Protein AF-A0A7V0QHA2-F1 (afdb_monomer_lite)

pLDDT: mean 90.46, std 12.38, range [25.86, 98.88]

Foldseek 3Di:
DEAFAPPVVLAAAEAAEAEAEEQEPPDQDEDDLPPQPFDEGYERELGYANYEYYQYEFEAGSAESYEQEHADPSRPARAHYEYENYEYYRQRYLHYFHYEFWYAEPRYEHYEYELYETDRHQFEHEDFYAHYEHAQYEQYAFHHRPNDLAFGREPYEYAQAPPTHAAHYEYAQAEQENTCAANYEYDYYDAANAHYEYFLAEQEQHVCNGSNPRRQANYEYEQDLSYAHYEAYLYEFEHPPDQFRYHHNNDTHHLVVVCVDADRNYHRHQYHYDPQCADPVREGDPPGPQAQRTAPDPPCPDDCSQAASVGDGPPLPNHNGRHRDHPQVQPHPCPAPFEAEPPPGPHPAPQVCQVPDQAEFSHEYEYEYPDALEEDEHAEAAEHDLRNAYDPSHGYEYEYDPNYAYEYENWDFDPDDWDDPPPQKTKDWDQAAFQFKDWQLHTFAEDPDLPDDARYWYDDGTMIMHHHVDDHSVVTGIITQHAPPPPGRSENEHANHARYEYYNYEYESTCEHYEYEYQEEYYNYHYEAYEYALHLEDYEYEHEHYEYEHAEAYQYEYEQYQAAAYDYYAQAYAYENYEAYNYEHEAHQGNDLQHGVVRRGVDLDQRENYEGELYAQYYQEQYEEYHALDPDPSQHEYYEYELHHPPAEESEAHEQYLYEAYQACAEPEEYDDYQRHEYYHEAEQYEQEAHNANPDHFNYEYYNHEYDHYEYFQAEGEQYLENYHAEDNYADYEYWLAEYYQHEAAPYEYQAQAPHNYAHELYEYENYDQFRYYHNHDTHGPVRVCVVHVHHPLYDYDDQCADPVGAGDDPGPQALSTADDPPPPDFCAASVGRHADHRAGRHRHHPPPPPDPPDDPPPPSPD

Sequence (863 aa):
MIVREDTSTNEPSSYISIINNVIASGFDGSYEHTSIGLADGVQFVHGVNNSSIVSNHIANWGHCCVEIDATETDDPGVYDNIVRGNVFSGENVFYCRAIEIGGLDGKCYNNVITRNIMRNFTVRNQINGDHNKVTYNLIVNMTNSPCKTSGVAQGIDLEAYSPYVCHDNTIANNIIINCEEAGIRLRTGANNKENNIIANNIIYNCGTNSKDGLDGYGIVVDNASDILNNTFQNNLVYNPGITNVIYYRGTAMTVSTWNDSDSNGDTIEENIQSDPFLTSTYHLSAGSPCIDAGIKVTGVHFGDYWKDLDGNSEPWGSAPDIGCYEYNTGEIGWTPAYTVGSSGCEYTSIQAVFDNEDLEPGDIVEIRADAVGGKKTYVELITIGSDDGGSSSGYVTIKGRDGDTINIINGTIYSGSWSDLGDGRYSCTVSTEVGIVLEDRTILAEASDSTLSDGNWYSTTSTMYYKPTSGVPSDHEIIFSYEVVRSTPGMLDVNGAQYLELKNLNFKLSDGGIGDYSAGEIAHIRITNCTFYQCKRATYFKTDGGDIHDMSFVGNTINYCAKGIGCSVNSSHNSYNCMFKNNEINMLGCITETIPWSQRCQDAIDNEGIYLYRPYDVDVVNNSFFGKESTAQDNAKGVAINVAGSPPHVCNEVYVLRNKFYYLESAGIAVVDGTTDIFSGQIAYNICVGCGFNGQRASISINNTVADDVVISNNIFAGSRYGAYIRSGTDNFKFYNNIFLNNSVVYIRVYDDSIGNNVFDYNCYFGGPASPFRIADTYYTFSDWKSTTGQDSHSFESDPLLSSTYHLSHNSPCINAGTTISGFHETALDIDGQPILGTPDIGCDERKALWWNGRRWHMQRMY

Structure (mmCIF, N/CA/C/O backbone):
data_AF-A0A7V0QHA2-F1
#
_entry.id   AF-A0A7V0QHA2-F1
#
loop_
_atom_site.group_PDB
_atom_site.id
_atom_site.type_symbol
_atom_site.label_atom_id
_atom_site.label_alt_id
_atom_site.label_comp_id
_atom_site.label_asym_id
_atom_site.label_entity_id
_atom_site.label_seq_id
_atom_site.pdbx_PDB_ins_code
_atom_site.Cartn_x
_atom_site.Cartn_y
_atom_site.Cartn_z
_atom_site.occupancy
_atom_site.B_iso_or_equiv
_atom_site.auth_seq_id
_atom_site.auth_comp_id
_atom_site.auth_asym_id
_atom_site.auth_atom_id
_atom_site.pdbx_PDB_model_num
ATOM 1 N N . MET A 1 1 ? -9.698 -13.839 -21.840 1.00 80.88 1 MET A N 1
ATOM 2 C CA . MET A 1 1 ? -8.325 -13.315 -22.013 1.00 80.88 1 MET A CA 1
ATOM 3 C C . MET A 1 1 ? -7.428 -14.525 -22.107 1.00 80.88 1 MET A C 1
ATOM 5 O O . MET A 1 1 ? -7.442 -15.299 -21.172 1.00 80.88 1 MET A O 1
ATOM 9 N N . ILE A 1 2 ? -6.729 -14.726 -23.222 1.00 82.38 2 ILE A N 1
ATOM 10 C CA . ILE A 1 2 ? -5.946 -15.950 -23.448 1.00 82.38 2 ILE A CA 1
ATOM 11 C C . ILE A 1 2 ? -4.469 -15.579 -23.483 1.00 82.38 2 ILE A C 1
ATOM 13 O O . ILE A 1 2 ? -4.078 -14.736 -24.293 1.00 82.38 2 ILE A O 1
ATOM 17 N N . VAL A 1 3 ? -3.684 -16.191 -22.604 1.00 76.69 3 VAL A N 1
ATOM 18 C CA . VAL A 1 3 ? -2.225 -16.115 -22.529 1.00 76.69 3 VAL A CA 1
ATOM 19 C C . VAL A 1 3 ? -1.697 -17.511 -22.824 1.00 76.69 3 VAL A C 1
ATOM 21 O O . VAL A 1 3 ? -2.152 -18.483 -22.225 1.00 76.69 3 VAL A O 1
ATOM 24 N N . ARG A 1 4 ? -0.783 -17.609 -23.786 1.00 81.12 4 ARG A N 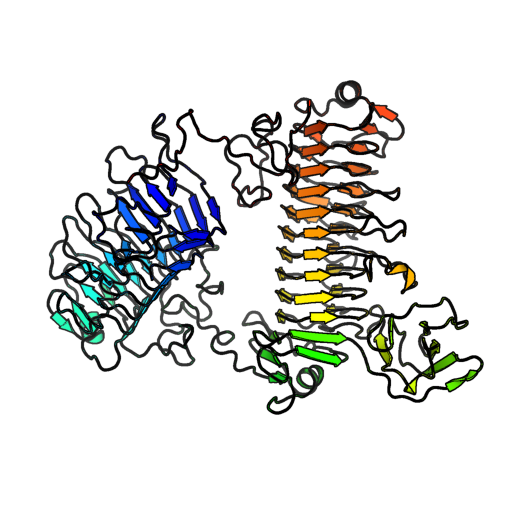1
ATOM 25 C CA . ARG A 1 4 ? -0.235 -18.882 -24.253 1.00 81.12 4 ARG A CA 1
ATOM 26 C C . ARG A 1 4 ? 1.177 -18.715 -24.801 1.00 81.12 4 ARG A C 1
ATOM 28 O O . ARG A 1 4 ? 1.645 -17.581 -24.907 1.00 81.12 4 ARG A O 1
ATOM 35 N N . GLU A 1 5 ? 1.831 -19.810 -25.147 1.00 72.75 5 GLU A N 1
ATOM 36 C CA . GLU A 1 5 ? 3.153 -19.863 -25.768 1.00 72.75 5 GLU A CA 1
ATOM 37 C C . GLU A 1 5 ? 3.270 -18.978 -27.016 1.00 72.75 5 GLU A C 1
ATOM 39 O O . GLU A 1 5 ? 2.306 -18.725 -27.757 1.00 72.75 5 GLU A O 1
ATOM 44 N N . ASP A 1 6 ? 4.494 -18.544 -27.306 1.00 69.88 6 ASP A N 1
ATOM 45 C CA . ASP A 1 6 ? 4.797 -18.017 -28.626 1.00 69.88 6 ASP A CA 1
ATOM 46 C C . ASP A 1 6 ? 4.882 -19.181 -29.619 1.00 69.88 6 ASP A C 1
ATOM 48 O O . ASP A 1 6 ? 5.915 -19.824 -29.792 1.00 69.88 6 ASP A O 1
ATOM 52 N N . THR A 1 7 ? 3.778 -19.405 -30.332 1.00 72.94 7 THR A N 1
ATOM 53 C CA . THR A 1 7 ? 3.650 -20.435 -31.381 1.00 72.94 7 THR A CA 1
ATOM 54 C C . THR A 1 7 ? 4.763 -20.419 -32.444 1.00 72.94 7 THR A C 1
ATOM 56 O O . THR A 1 7 ? 4.907 -21.388 -33.187 1.00 72.94 7 THR A O 1
ATOM 59 N N . SER A 1 8 ? 5.527 -19.326 -32.587 1.00 64.94 8 SER A N 1
ATOM 60 C CA . SER A 1 8 ? 6.631 -19.247 -33.551 1.00 64.94 8 SER A CA 1
ATOM 61 C C . SER A 1 8 ? 7.952 -19.815 -33.028 1.00 64.94 8 SER A C 1
ATOM 63 O O . SER A 1 8 ? 8.787 -20.241 -33.829 1.00 64.94 8 SER A O 1
ATOM 65 N N . THR A 1 9 ? 8.126 -19.846 -31.708 1.00 70.69 9 THR A N 1
ATOM 66 C CA . THR A 1 9 ? 9.356 -20.273 -31.027 1.00 70.69 9 THR A CA 1
ATOM 67 C C . THR A 1 9 ? 9.150 -21.494 -30.131 1.00 70.69 9 THR A C 1
ATOM 69 O O . THR A 1 9 ? 10.126 -22.165 -29.812 1.00 70.69 9 THR A O 1
ATOM 72 N N . ASN A 1 10 ? 7.897 -21.830 -29.807 1.00 79.62 10 ASN A N 1
ATOM 73 C CA . ASN A 1 10 ? 7.517 -22.823 -28.800 1.00 79.62 10 ASN A CA 1
ATOM 74 C C . ASN A 1 10 ? 8.073 -22.506 -27.400 1.00 79.62 10 ASN A C 1
ATOM 76 O O . ASN A 1 10 ? 8.306 -23.412 -26.603 1.00 79.62 10 ASN A O 1
ATOM 80 N N . GLU A 1 11 ? 8.316 -21.225 -27.119 1.00 82.88 11 GLU A N 1
ATOM 81 C CA . GLU A 1 11 ? 8.765 -20.748 -25.813 1.00 82.88 11 GLU A CA 1
ATOM 82 C C . GLU A 1 11 ? 7.555 -20.317 -24.966 1.00 82.88 11 GLU A C 1
ATOM 84 O O . GLU A 1 11 ? 6.600 -19.733 -25.503 1.00 82.88 11 GLU A O 1
ATOM 89 N N . PRO A 1 12 ? 7.563 -20.586 -23.647 1.00 83.31 12 PRO A N 1
ATOM 90 C CA . PRO A 1 12 ? 6.486 -20.169 -22.763 1.00 83.31 12 PRO A CA 1
ATOM 91 C C . PRO A 1 12 ? 6.422 -18.639 -22.652 1.00 83.31 12 PRO A C 1
ATOM 93 O O . PRO A 1 12 ? 7.441 -17.949 -22.625 1.00 83.31 12 PRO A O 1
ATOM 96 N N . SER A 1 13 ? 5.209 -18.102 -22.535 1.00 85.38 13 SER A N 1
ATOM 97 C CA . SER A 1 13 ? 4.986 -16.715 -22.129 1.00 85.38 13 SER A CA 1
ATOM 98 C C . SER A 1 13 ? 5.299 -16.566 -20.642 1.00 85.38 13 SER A C 1
ATOM 100 O O . SER A 1 13 ? 4.613 -17.133 -19.794 1.00 85.38 13 SER A O 1
ATOM 102 N N . SER A 1 14 ? 6.334 -15.797 -20.321 1.00 85.88 14 SER A N 1
ATOM 103 C CA . SER A 1 14 ? 6.819 -15.633 -18.950 1.00 85.88 14 SER A CA 1
ATOM 104 C C . SER A 1 14 ? 6.487 -14.264 -18.364 1.00 85.88 14 SER A C 1
ATOM 106 O O . SER A 1 14 ? 6.403 -13.281 -19.101 1.00 85.88 14 SER A O 1
ATOM 108 N N . TYR A 1 15 ? 6.384 -14.185 -17.034 1.00 77.38 15 TYR A N 1
ATOM 109 C CA . TYR A 1 15 ? 6.318 -12.916 -16.294 1.00 77.38 15 TYR A CA 1
ATOM 110 C C . TYR A 1 15 ? 5.135 -12.022 -16.695 1.00 77.38 15 TYR A C 1
ATOM 112 O O . TYR A 1 15 ? 5.239 -10.799 -16.741 1.00 77.38 15 TYR A O 1
ATOM 120 N N . ILE A 1 16 ? 3.985 -12.624 -16.996 1.00 83.62 16 ILE A N 1
ATOM 121 C CA . ILE A 1 16 ? 2.751 -11.893 -17.280 1.00 83.62 16 ILE A CA 1
ATOM 122 C C . ILE A 1 16 ? 2.062 -11.554 -15.963 1.00 83.62 16 ILE A C 1
ATOM 124 O O . ILE A 1 16 ? 1.775 -12.447 -15.180 1.00 83.62 16 ILE A O 1
ATOM 128 N N . SER A 1 17 ? 1.728 -10.285 -15.734 1.00 72.88 17 SER A N 1
ATOM 129 C CA . SER A 1 17 ? 1.009 -9.857 -14.527 1.00 72.88 17 SER A CA 1
ATOM 130 C C . SER A 1 17 ? -0.341 -9.231 -14.866 1.00 72.88 17 SER A C 1
ATOM 132 O O . SER A 1 17 ? -0.425 -8.274 -15.640 1.00 72.88 17 SER A O 1
ATOM 134 N N . ILE A 1 18 ? -1.404 -9.763 -14.265 1.00 83.12 18 ILE A N 1
ATOM 135 C CA . ILE A 1 18 ? -2.775 -9.247 -14.338 1.00 83.12 18 ILE A CA 1
ATOM 136 C C . ILE A 1 18 ? -3.151 -8.798 -12.927 1.00 83.12 18 ILE A C 1
ATOM 138 O O . ILE A 1 18 ? -3.427 -9.641 -12.075 1.00 83.12 18 ILE A O 1
ATOM 142 N N . ILE A 1 19 ? -3.111 -7.489 -12.655 1.00 73.44 19 ILE A N 1
ATOM 143 C CA . ILE A 1 19 ? -3.212 -6.948 -11.288 1.00 73.44 19 ILE A CA 1
ATOM 144 C C . ILE A 1 19 ? -4.292 -5.866 -11.173 1.00 73.44 19 ILE A C 1
ATOM 146 O O . ILE A 1 19 ? -4.338 -4.973 -12.015 1.00 73.44 19 ILE A O 1
ATOM 150 N N . ASN A 1 20 ? -5.119 -5.912 -10.120 1.00 69.12 20 ASN A N 1
ATOM 151 C CA . ASN A 1 20 ? -6.092 -4.862 -9.762 1.00 69.12 20 ASN A CA 1
ATOM 152 C C . ASN A 1 20 ? -7.134 -4.534 -10.851 1.00 69.12 20 ASN A C 1
ATOM 154 O O . ASN A 1 20 ? -7.526 -3.380 -11.029 1.00 69.12 20 ASN A O 1
ATOM 158 N N . ASN A 1 21 ? -7.604 -5.545 -11.585 1.00 81.31 21 ASN A N 1
ATOM 159 C CA . ASN A 1 21 ? -8.600 -5.378 -12.645 1.00 81.31 21 ASN A CA 1
ATOM 160 C C . ASN A 1 21 ? -9.995 -5.843 -12.222 1.00 81.31 21 ASN A C 1
ATOM 162 O O . ASN A 1 21 ? -10.154 -6.697 -11.353 1.00 81.31 21 ASN A O 1
ATOM 166 N N . VAL A 1 22 ? -11.006 -5.360 -12.947 1.00 85.44 22 VAL A N 1
ATOM 167 C CA . VAL A 1 22 ? -12.334 -5.982 -13.003 1.00 85.44 22 VAL A CA 1
ATOM 168 C C . VAL A 1 22 ? -12.471 -6.698 -14.348 1.00 85.44 22 VAL A C 1
ATOM 170 O O . VAL A 1 22 ? -12.488 -6.058 -15.398 1.00 85.44 22 VAL A O 1
ATOM 173 N N . ILE A 1 23 ? -12.563 -8.027 -14.323 1.00 89.31 23 ILE A N 1
ATOM 174 C CA . ILE A 1 23 ? -12.644 -8.899 -15.503 1.00 89.31 23 ILE A CA 1
ATOM 175 C C . ILE A 1 23 ? -13.979 -9.643 -15.465 1.00 89.31 23 ILE A C 1
ATOM 177 O O . ILE A 1 23 ? -14.085 -10.794 -15.036 1.00 89.31 23 ILE A O 1
ATOM 181 N N . ALA A 1 24 ? -15.026 -8.966 -15.919 1.00 89.56 24 ALA A N 1
ATOM 182 C CA . ALA A 1 24 ? -16.364 -9.529 -15.997 1.00 89.56 24 ALA A CA 1
ATOM 183 C C . ALA A 1 24 ? -16.741 -9.823 -17.449 1.00 89.56 24 ALA A C 1
ATOM 185 O O . ALA A 1 24 ? -16.463 -9.028 -18.348 1.00 89.56 24 ALA A O 1
ATOM 186 N N . SER A 1 25 ? -17.438 -10.933 -17.669 1.00 87.12 25 SER A N 1
ATOM 187 C CA . SER A 1 25 ? -17.978 -11.272 -18.989 1.00 87.12 25 SER A CA 1
ATOM 188 C C . SER A 1 25 ? -19.095 -10.309 -19.443 1.00 87.12 25 SER A C 1
ATOM 190 O O . SER A 1 25 ? -19.388 -10.195 -20.632 1.00 87.12 25 SER A O 1
ATOM 192 N N . GLY A 1 26 ? -19.731 -9.617 -18.484 1.00 82.81 26 GLY A N 1
ATOM 193 C CA . GLY A 1 26 ? -20.906 -8.769 -18.693 1.00 82.81 26 GLY A CA 1
ATOM 194 C C . GLY A 1 26 ? -22.216 -9.542 -18.884 1.00 82.81 26 GLY A C 1
ATOM 195 O O . GLY A 1 26 ? -23.245 -8.918 -19.142 1.00 82.81 26 GLY A O 1
ATOM 196 N N . PHE A 1 27 ? -22.197 -10.873 -18.769 1.00 78.44 27 PHE A N 1
ATOM 197 C CA . PHE A 1 27 ? -23.389 -11.703 -18.905 1.00 78.44 27 PHE A CA 1
ATOM 198 C C . PHE A 1 27 ? -24.145 -11.853 -17.588 1.00 78.44 27 PHE A C 1
ATOM 200 O O . PHE A 1 27 ? -23.564 -12.038 -16.519 1.00 78.44 27 PHE A O 1
ATOM 207 N N . ASP A 1 28 ? -25.466 -11.811 -17.722 1.00 76.31 28 ASP A N 1
ATOM 208 C CA . ASP A 1 28 ? -26.441 -12.121 -16.687 1.00 76.31 28 ASP A CA 1
ATOM 209 C C . ASP A 1 28 ? -27.512 -12.993 -17.349 1.00 76.31 28 ASP A C 1
ATOM 211 O O . ASP A 1 28 ? -28.311 -12.507 -18.159 1.00 76.31 28 ASP A O 1
ATOM 215 N N . GLY A 1 29 ? -27.432 -14.315 -17.165 1.00 67.62 29 GLY A N 1
ATOM 216 C CA . GLY A 1 29 ? -28.306 -15.210 -17.911 1.00 67.62 29 GLY A CA 1
ATOM 217 C C . GLY A 1 29 ? -28.114 -16.706 -17.699 1.00 67.62 29 GLY A C 1
ATOM 218 O O . GLY A 1 29 ? -27.062 -17.213 -17.318 1.00 67.62 29 GLY A O 1
ATOM 219 N N . SER A 1 30 ? -29.187 -17.421 -18.028 1.00 64.50 30 SER A N 1
ATOM 220 C CA . SER A 1 30 ? -29.296 -18.874 -17.962 1.00 64.50 30 SER A CA 1
ATOM 221 C C . SER A 1 30 ? -28.885 -19.521 -19.281 1.00 64.50 30 SER A C 1
ATOM 223 O O . SER A 1 30 ? -29.545 -19.318 -20.299 1.00 64.50 30 SER A O 1
ATOM 225 N N . TYR A 1 31 ? -27.815 -20.313 -19.292 1.00 70.94 31 TYR A N 1
ATOM 226 C CA . TYR A 1 31 ? -27.441 -21.090 -20.476 1.00 70.94 31 TYR A CA 1
ATOM 227 C C . TYR A 1 31 ? -26.605 -22.321 -20.127 1.00 70.94 31 TYR A C 1
ATOM 229 O O . TYR A 1 31 ? -25.938 -22.386 -19.097 1.00 70.94 31 TYR A O 1
ATOM 237 N N . GLU A 1 32 ? -26.650 -23.300 -21.029 1.00 63.66 32 GLU A N 1
ATOM 238 C CA . GLU A 1 32 ? -25.775 -24.468 -21.014 1.00 63.66 32 GLU A CA 1
ATOM 239 C C . GLU A 1 32 ? -24.424 -24.128 -21.658 1.00 63.66 32 GLU A C 1
ATOM 241 O O . GLU A 1 32 ? -24.397 -23.549 -22.747 1.00 63.66 32 GLU A O 1
ATOM 246 N N . HIS A 1 33 ? -23.330 -24.550 -21.010 1.00 59.06 33 HIS A N 1
ATOM 247 C CA . HIS A 1 33 ? -21.917 -24.425 -21.416 1.00 59.06 33 HIS A CA 1
ATOM 248 C C . HIS A 1 33 ? -21.666 -24.399 -22.936 1.00 59.06 33 HIS A C 1
ATOM 250 O O . HIS A 1 33 ? -20.949 -23.552 -23.452 1.00 59.06 33 HIS A O 1
ATOM 256 N N . THR A 1 34 ? -22.284 -25.314 -23.684 1.00 56.34 34 THR A N 1
ATOM 257 C CA . THR A 1 34 ? -21.982 -25.528 -25.107 1.00 56.34 34 THR A CA 1
ATOM 258 C C . THR A 1 34 ? -22.821 -24.688 -26.070 1.00 56.34 34 THR A C 1
ATOM 260 O O . THR A 1 34 ? -22.626 -24.783 -27.278 1.00 56.34 34 THR A O 1
ATOM 263 N N . SER A 1 35 ? -23.805 -23.929 -25.583 1.00 58.31 35 SER A N 1
ATOM 264 C CA . SER A 1 35 ? -24.880 -23.405 -26.440 1.00 58.31 35 SER A CA 1
ATOM 265 C C . SER A 1 35 ? -24.690 -21.969 -26.934 1.00 58.31 35 SER A C 1
ATOM 267 O O . SER A 1 35 ? -25.368 -21.588 -27.886 1.00 58.31 35 SER A O 1
ATOM 269 N N . ILE A 1 36 ? -23.767 -21.192 -26.349 1.00 60.78 36 ILE A N 1
ATOM 270 C CA . ILE A 1 36 ? -23.581 -19.770 -26.702 1.00 60.78 36 ILE A CA 1
ATOM 271 C C . ILE A 1 36 ? -22.119 -19.318 -26.867 1.00 60.78 36 ILE A C 1
ATOM 273 O O . ILE A 1 36 ? -21.844 -18.122 -26.852 1.00 60.78 36 ILE A O 1
ATOM 277 N N . GLY A 1 37 ? -21.179 -20.259 -27.015 1.00 62.00 37 GLY A N 1
ATOM 278 C CA . GLY A 1 37 ? -19.792 -19.944 -27.392 1.00 62.00 37 GLY A CA 1
ATOM 279 C C . GLY A 1 37 ? -19.023 -19.067 -26.396 1.00 62.00 37 GLY A C 1
ATOM 280 O O . GLY A 1 37 ? -18.063 -18.403 -26.787 1.00 62.00 37 GLY A O 1
ATOM 281 N N . LEU A 1 38 ? -19.438 -19.024 -25.127 1.00 68.62 38 LEU A N 1
ATOM 282 C CA . LEU A 1 38 ? -18.743 -18.242 -24.111 1.00 68.62 38 LEU A CA 1
ATOM 283 C C . LEU A 1 38 ? -17.519 -18.997 -23.610 1.00 68.62 38 LEU A C 1
ATOM 285 O O . LEU A 1 38 ? -17.640 -20.069 -23.029 1.00 68.62 38 LEU A O 1
ATOM 289 N N . ALA A 1 39 ? -16.359 -18.405 -23.874 1.00 80.25 39 ALA A N 1
ATOM 290 C CA . ALA A 1 39 ? -15.063 -18.876 -23.412 1.00 80.25 39 ALA A CA 1
ATOM 291 C C . ALA A 1 39 ? -14.849 -18.589 -21.914 1.00 80.25 39 ALA A C 1
ATOM 293 O O . ALA A 1 39 ? -15.682 -17.956 -21.251 1.00 80.25 39 ALA A O 1
ATOM 294 N N . ASP A 1 40 ? -13.700 -19.020 -21.409 1.00 90.69 40 ASP A N 1
ATOM 295 C CA . ASP A 1 40 ? -13.219 -18.743 -20.060 1.00 90.69 40 ASP A CA 1
ATOM 296 C C . ASP A 1 40 ? -12.726 -17.299 -19.882 1.00 90.69 40 ASP A C 1
ATOM 298 O O . ASP A 1 40 ? -12.454 -16.559 -20.841 1.00 90.69 40 ASP A O 1
ATOM 302 N N . GLY A 1 41 ? -12.612 -16.885 -18.620 1.00 93.88 41 GLY A N 1
ATOM 303 C CA . GLY A 1 41 ? -12.229 -15.531 -18.240 1.00 93.88 41 GLY A CA 1
ATOM 304 C C . GLY A 1 41 ? -10.778 -15.201 -18.526 1.00 93.88 41 GLY A C 1
ATOM 305 O O . GLY A 1 41 ? -10.499 -14.407 -19.424 1.00 93.88 41 GLY A O 1
ATOM 306 N N . VAL A 1 42 ? -9.845 -15.772 -17.778 1.00 96.06 42 VAL A N 1
ATOM 307 C CA . VAL A 1 42 ? -8.403 -15.669 -18.010 1.00 96.06 42 VAL A CA 1
ATOM 308 C C . VAL A 1 42 ? -7.863 -17.079 -18.207 1.00 96.06 42 VAL A C 1
ATOM 310 O O . VAL A 1 42 ? -8.082 -17.933 -17.368 1.00 96.06 42 VAL A O 1
ATOM 313 N N . GLN A 1 43 ? -7.171 -17.326 -19.306 1.00 96.44 43 GLN A N 1
ATOM 314 C CA . GLN A 1 43 ? -6.621 -18.630 -19.651 1.00 96.44 43 GLN A CA 1
ATOM 315 C C . GLN A 1 43 ? -5.101 -18.514 -19.694 1.00 96.44 43 GLN A C 1
ATOM 317 O O . GLN A 1 43 ? -4.583 -17.697 -20.458 1.00 96.44 43 GLN A O 1
ATOM 322 N N . PHE A 1 44 ? -4.403 -19.293 -18.877 1.00 96.69 44 PHE A N 1
ATOM 323 C CA . PHE A 1 44 ? -2.978 -19.585 -18.995 1.00 96.69 44 PHE A CA 1
ATOM 324 C C . PHE A 1 44 ? -2.870 -20.982 -19.592 1.00 96.69 44 PHE A C 1
ATOM 326 O O . PHE A 1 44 ? -3.060 -21.965 -18.886 1.00 96.69 44 PHE A O 1
ATOM 333 N N . VAL A 1 45 ? -2.643 -21.075 -20.900 1.00 95.56 45 VAL A N 1
ATOM 334 C CA . VAL A 1 45 ? -2.723 -22.355 -21.616 1.00 95.56 45 VAL A CA 1
ATOM 335 C C . VAL A 1 45 ? -1.465 -22.640 -22.417 1.00 95.56 45 VAL A C 1
ATOM 337 O O . VAL A 1 45 ? -0.830 -21.694 -22.878 1.00 95.56 45 VAL A O 1
ATOM 340 N N . HIS A 1 46 ? -1.127 -23.920 -22.593 1.00 91.81 46 HIS A N 1
ATOM 341 C CA . HIS A 1 46 ? -0.031 -24.476 -23.406 1.00 91.81 46 HIS A CA 1
ATOM 342 C C . HIS A 1 46 ? 1.403 -24.087 -22.981 1.00 91.81 46 HIS A C 1
ATOM 344 O O . HIS A 1 46 ? 2.294 -24.932 -22.920 1.00 91.81 46 HIS A O 1
ATOM 350 N N . GLY A 1 47 ? 1.657 -22.823 -22.645 1.00 92.38 47 GLY A N 1
ATOM 351 C CA . GLY A 1 47 ? 2.989 -22.308 -22.348 1.00 92.38 47 GLY A CA 1
ATOM 352 C C . GLY A 1 47 ? 2.982 -21.000 -21.594 1.00 92.38 47 GLY A C 1
ATOM 353 O O . GLY A 1 47 ? 3.156 -19.951 -22.210 1.00 92.38 47 GLY A O 1
ATOM 354 N N . VAL A 1 48 ? 2.805 -21.040 -20.276 1.00 94.56 48 VAL A N 1
ATOM 355 C CA . VAL A 1 48 ? 2.839 -19.838 -19.431 1.00 94.56 48 VAL A CA 1
ATOM 356 C C . VAL A 1 48 ? 3.586 -20.133 -18.143 1.00 94.56 48 VAL A C 1
ATOM 358 O O . VAL A 1 48 ? 3.226 -21.064 -17.430 1.00 94.56 48 VAL A O 1
ATOM 361 N N . ASN A 1 49 ? 4.606 -19.349 -17.808 1.00 93.88 49 ASN A N 1
ATOM 362 C CA . ASN A 1 49 ? 5.316 -19.551 -16.549 1.00 93.88 49 ASN A CA 1
ATOM 363 C C . ASN A 1 49 ? 5.644 -18.257 -15.810 1.00 93.88 49 ASN A C 1
ATOM 365 O O . ASN A 1 49 ? 5.557 -17.166 -16.378 1.00 93.88 49 ASN A O 1
ATOM 369 N N . ASN A 1 50 ? 6.012 -18.368 -14.531 1.00 84.81 50 ASN A N 1
ATOM 370 C CA . ASN A 1 50 ? 6.438 -17.234 -13.700 1.00 84.81 50 ASN A CA 1
ATOM 371 C C . ASN A 1 50 ? 5.477 -16.028 -13.762 1.00 84.81 50 ASN A C 1
ATOM 373 O O . ASN A 1 50 ? 5.904 -14.878 -13.667 1.00 84.81 50 ASN A O 1
ATOM 377 N N . SER A 1 51 ? 4.190 -16.276 -14.006 1.00 88.19 51 SER A N 1
ATOM 378 C CA . SER A 1 51 ? 3.178 -15.253 -14.267 1.00 88.19 51 SER A CA 1
ATOM 379 C C . SER A 1 51 ? 2.205 -15.150 -13.098 1.00 88.19 51 SER A C 1
ATOM 381 O O . SER A 1 51 ? 2.102 -16.055 -12.271 1.00 88.19 51 SER A O 1
ATOM 383 N N . SER A 1 52 ? 1.484 -14.036 -12.992 1.00 87.56 52 SER A N 1
ATOM 384 C CA . SER A 1 52 ? 0.626 -13.748 -11.852 1.00 87.56 52 SER A CA 1
ATOM 385 C C . SER A 1 52 ? -0.735 -13.144 -12.212 1.00 87.56 52 SER A C 1
ATOM 387 O O . SER A 1 52 ? -0.870 -12.322 -13.119 1.00 87.56 52 SER A O 1
ATOM 389 N N . ILE A 1 53 ? -1.758 -13.539 -11.455 1.00 93.06 53 ILE A N 1
ATOM 390 C CA . ILE A 1 53 ? -3.108 -12.966 -11.449 1.00 93.06 53 ILE A CA 1
ATOM 391 C C . ILE A 1 53 ? -3.382 -12.521 -10.011 1.00 93.06 53 ILE A C 1
ATOM 393 O O . ILE A 1 53 ? -3.618 -13.360 -9.139 1.00 93.06 53 ILE A O 1
ATOM 397 N N . VAL A 1 54 ? -3.293 -11.217 -9.736 1.00 84.81 54 VAL A N 1
ATOM 398 C CA . VAL A 1 54 ? -3.259 -10.676 -8.368 1.00 84.81 54 VAL A CA 1
ATOM 399 C C . VAL A 1 54 ? -4.334 -9.620 -8.116 1.00 84.81 54 VAL A C 1
ATOM 401 O O . VAL A 1 54 ? -4.431 -8.641 -8.846 1.00 84.81 54 VAL A O 1
ATOM 404 N N . SER A 1 55 ? -5.106 -9.764 -7.039 1.00 80.12 55 SER A N 1
ATOM 405 C CA . SER A 1 55 ? -6.016 -8.706 -6.561 1.00 80.12 55 SER A CA 1
ATOM 406 C C . SER A 1 55 ? -7.051 -8.223 -7.589 1.00 80.12 55 SER A C 1
ATOM 408 O O . SER A 1 55 ? -7.418 -7.052 -7.622 1.00 80.12 55 SER A O 1
ATOM 410 N N . ASN A 1 56 ? -7.544 -9.119 -8.445 1.00 84.44 56 ASN A N 1
ATOM 411 C CA . ASN A 1 56 ? -8.592 -8.819 -9.422 1.00 84.44 56 ASN A CA 1
ATOM 412 C C . ASN A 1 56 ? -9.982 -9.214 -8.907 1.00 84.44 56 ASN A C 1
ATOM 414 O O . ASN A 1 56 ? -10.123 -10.099 -8.064 1.00 84.44 56 ASN A O 1
ATOM 418 N N . HIS A 1 57 ? -11.025 -8.631 -9.500 1.00 88.81 57 HIS A N 1
ATOM 419 C CA . HIS A 1 57 ? -12.396 -9.141 -9.437 1.00 88.81 57 HIS A CA 1
ATOM 420 C C . HIS A 1 57 ? -12.757 -9.797 -10.774 1.00 88.81 57 HIS A C 1
ATOM 422 O O . HIS A 1 57 ? -12.888 -9.104 -11.781 1.00 88.81 57 HIS A O 1
ATOM 428 N N . ILE A 1 58 ? -12.917 -11.123 -10.804 1.00 95.88 58 ILE A N 1
ATOM 429 C CA . ILE A 1 58 ? -13.179 -11.894 -12.033 1.00 95.88 58 ILE A CA 1
ATOM 430 C C . ILE A 1 58 ? -14.537 -12.593 -11.925 1.00 95.88 58 ILE A C 1
ATOM 432 O O . ILE A 1 58 ? -14.767 -13.369 -10.996 1.00 95.88 58 ILE A O 1
ATOM 436 N N . ALA A 1 59 ? -15.458 -12.311 -12.853 1.00 94.06 59 ALA A N 1
ATOM 437 C CA . ALA A 1 59 ? -16.861 -12.672 -12.658 1.00 94.06 59 ALA A CA 1
ATOM 438 C C . ALA A 1 59 ? -17.616 -13.163 -13.900 1.00 94.06 59 ALA A C 1
ATOM 440 O O . ALA A 1 59 ? -17.470 -12.624 -15.001 1.00 94.06 59 ALA A O 1
ATOM 441 N N . ASN A 1 60 ? -18.535 -14.103 -13.650 1.00 90.56 60 ASN A N 1
ATOM 442 C CA . ASN A 1 60 ? -19.630 -14.514 -14.533 1.00 90.56 60 ASN A CA 1
ATOM 443 C C . ASN A 1 60 ? -19.190 -15.068 -15.901 1.00 90.56 60 ASN A C 1
ATOM 445 O O . ASN A 1 60 ? -19.826 -14.787 -16.914 1.00 90.56 60 ASN A O 1
ATOM 449 N N . TRP A 1 61 ? -18.116 -15.850 -15.968 1.00 91.19 61 TRP A N 1
ATOM 450 C CA . TRP A 1 61 ? -17.661 -16.469 -17.222 1.00 91.19 61 TRP A CA 1
ATOM 451 C C . TRP A 1 61 ? -18.398 -17.778 -17.536 1.00 91.19 61 TRP A C 1
ATOM 453 O O . TRP A 1 61 ? -18.954 -18.406 -16.644 1.00 91.19 61 TRP A O 1
ATOM 463 N N . GLY A 1 62 ? -18.466 -18.170 -18.812 1.00 86.31 62 GLY A N 1
ATOM 464 C CA . GLY A 1 62 ? -19.359 -19.248 -19.267 1.00 86.31 62 GLY A CA 1
ATOM 465 C C . GLY A 1 62 ? -18.917 -20.672 -18.935 1.00 86.31 62 GLY A C 1
ATOM 466 O O . GLY A 1 62 ? -19.703 -21.603 -19.118 1.00 86.31 62 GLY A O 1
ATOM 467 N N . HIS A 1 63 ? -17.680 -20.835 -18.473 1.00 91.12 63 HIS A N 1
ATOM 468 C CA . HIS A 1 63 ? -17.113 -22.118 -18.085 1.00 91.12 63 HIS A CA 1
ATOM 469 C C . HIS A 1 63 ? -16.245 -21.973 -16.829 1.00 91.12 63 HIS A C 1
ATOM 471 O O . HIS A 1 63 ? -16.634 -22.461 -15.764 1.00 91.12 63 HIS A O 1
ATOM 477 N N . CYS A 1 64 ? -15.155 -21.213 -16.915 1.00 95.00 64 CYS A N 1
ATOM 478 C CA . CYS A 1 64 ? -14.240 -20.929 -15.818 1.00 95.00 64 CYS A CA 1
ATOM 479 C C . CYS A 1 64 ? -13.833 -19.447 -15.776 1.00 95.00 64 CYS A C 1
ATOM 481 O O . CYS A 1 64 ? -13.709 -18.784 -16.808 1.00 95.00 64 CYS A O 1
ATOM 483 N N . CYS A 1 65 ? -13.625 -18.890 -14.579 1.00 97.00 65 CYS A N 1
ATOM 484 C CA . CYS A 1 65 ? -13.041 -17.556 -14.437 1.00 97.00 65 CYS A CA 1
ATOM 485 C C . CYS A 1 65 ? -11.542 -17.554 -14.756 1.00 97.00 65 CYS A C 1
ATOM 487 O O . CYS A 1 65 ? -11.094 -16.644 -15.452 1.00 97.00 65 CYS A O 1
ATOM 489 N N . VAL A 1 66 ? -10.780 -18.530 -14.257 1.00 98.00 66 VAL A N 1
ATOM 490 C CA . VAL A 1 66 ? -9.346 -18.688 -14.527 1.00 98.00 66 VAL A CA 1
ATOM 491 C C . VAL A 1 66 ? -9.022 -20.149 -14.851 1.00 98.00 66 VAL A C 1
ATOM 493 O O . VAL A 1 66 ? -9.171 -21.029 -14.009 1.00 98.00 66 VAL A O 1
ATOM 496 N N . GLU A 1 67 ? -8.544 -20.395 -16.062 1.00 97.69 67 GLU A N 1
ATOM 497 C CA . GLU A 1 67 ? -8.110 -21.707 -16.543 1.00 97.69 67 GLU A CA 1
ATOM 498 C C . GLU A 1 67 ? -6.583 -21.746 -16.650 1.00 97.69 67 GLU A C 1
ATOM 500 O O . GLU A 1 67 ? -5.966 -20.801 -17.145 1.00 97.69 67 GLU A O 1
ATOM 505 N N . ILE A 1 68 ? -5.984 -22.834 -16.177 1.00 97.69 68 ILE A N 1
ATOM 506 C CA . ILE A 1 68 ? -4.551 -23.119 -16.221 1.00 97.69 68 ILE A CA 1
ATOM 507 C C . ILE A 1 68 ? -4.405 -24.507 -16.855 1.00 97.69 68 ILE A C 1
ATOM 509 O O . ILE A 1 68 ? -4.658 -25.499 -16.178 1.00 97.69 68 ILE A O 1
ATOM 513 N N . ASP A 1 69 ? -4.068 -24.595 -18.144 1.00 96.38 69 ASP A N 1
ATOM 514 C CA . ASP A 1 69 ? -4.141 -25.873 -18.875 1.00 96.38 69 ASP A CA 1
ATOM 515 C C . ASP A 1 69 ? -2.943 -26.162 -19.800 1.00 96.38 69 ASP A C 1
ATOM 517 O O . ASP A 1 69 ? -2.489 -25.293 -20.537 1.00 96.38 69 ASP A O 1
ATOM 521 N N . ALA A 1 70 ? -2.439 -27.397 -19.813 1.00 96.38 70 ALA A N 1
ATOM 522 C CA . ALA A 1 70 ? -1.376 -27.851 -20.721 1.00 96.38 70 ALA A CA 1
ATOM 523 C C . ALA A 1 70 ? -1.648 -29.283 -21.227 1.00 96.38 70 ALA A C 1
ATOM 525 O O . ALA A 1 70 ? -1.207 -30.277 -20.636 1.00 96.38 70 ALA A O 1
ATOM 526 N N . THR A 1 71 ? -2.427 -29.392 -22.304 1.00 93.06 71 THR A N 1
ATOM 527 C CA . THR A 1 71 ? -3.005 -30.647 -22.820 1.00 93.06 71 THR A CA 1
ATOM 528 C C . THR A 1 71 ? -2.139 -31.393 -23.827 1.00 93.06 71 THR A C 1
ATOM 530 O O . THR A 1 71 ? -2.356 -32.594 -24.023 1.00 93.06 71 THR A O 1
ATOM 533 N N . GLU A 1 72 ? -1.204 -30.724 -24.499 1.00 93.00 72 GLU A N 1
ATOM 534 C CA . GLU A 1 72 ? -0.471 -31.295 -25.630 1.00 93.00 72 GLU A CA 1
ATOM 535 C C . GLU A 1 72 ? 0.921 -31.786 -25.210 1.00 93.00 72 GLU A C 1
ATOM 537 O O . GLU A 1 72 ? 1.578 -31.246 -24.322 1.00 93.00 72 GLU A O 1
ATOM 542 N N . THR A 1 73 ? 1.410 -32.862 -25.833 1.00 92.44 73 THR A N 1
ATOM 543 C CA . THR A 1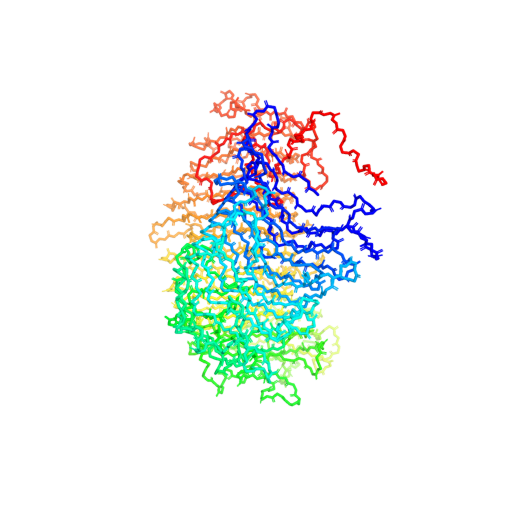 73 ? 2.723 -33.438 -25.477 1.00 92.44 73 THR A CA 1
ATOM 544 C C . THR A 1 73 ? 3.891 -32.493 -25.771 1.00 92.44 73 THR A C 1
ATOM 546 O O . THR A 1 73 ? 4.948 -32.583 -25.139 1.00 92.44 73 THR A O 1
ATOM 549 N N . ASP A 1 74 ? 3.702 -31.612 -26.747 1.00 92.00 74 ASP A N 1
ATOM 550 C CA . ASP A 1 74 ? 4.634 -30.602 -27.232 1.00 92.00 74 ASP A CA 1
ATOM 551 C C . ASP A 1 74 ? 4.465 -29.227 -26.570 1.00 92.00 74 ASP A C 1
ATOM 553 O O . ASP A 1 74 ? 5.335 -28.374 -26.773 1.00 92.00 74 ASP A O 1
ATOM 557 N N . ASP A 1 75 ? 3.456 -29.054 -25.705 1.00 91.69 75 ASP A N 1
ATOM 558 C CA . ASP A 1 75 ? 3.271 -27.850 -24.891 1.00 91.69 75 ASP A CA 1
ATOM 559 C C . ASP A 1 75 ? 4.542 -27.567 -24.069 1.00 91.69 75 ASP A C 1
ATOM 561 O O . ASP A 1 75 ? 5.044 -28.471 -23.385 1.00 91.69 75 ASP A O 1
ATOM 565 N N . PRO A 1 76 ? 5.099 -26.342 -24.080 1.00 92.50 76 PRO A N 1
ATOM 566 C CA . PRO A 1 76 ? 6.221 -25.995 -23.206 1.00 92.50 76 PRO A CA 1
ATOM 567 C C . PRO A 1 76 ? 5.845 -26.023 -21.714 1.00 92.50 76 PRO A C 1
ATOM 569 O O . PRO A 1 76 ? 6.735 -26.133 -20.872 1.00 92.50 76 PRO A O 1
ATOM 572 N N . GLY A 1 77 ? 4.548 -26.015 -21.395 1.00 96.19 77 GLY A N 1
ATOM 573 C CA . GLY A 1 77 ? 4.001 -26.213 -20.058 1.00 96.19 77 GLY A CA 1
ATOM 574 C C . GLY A 1 77 ? 3.525 -24.919 -19.398 1.00 96.19 77 GLY A C 1
ATOM 575 O O . GLY A 1 77 ? 3.993 -23.821 -19.697 1.00 96.19 77 GLY A O 1
ATOM 576 N N . VAL A 1 78 ? 2.586 -25.058 -18.468 1.00 97.75 78 VAL A N 1
ATOM 577 C CA . VAL A 1 78 ? 2.026 -23.986 -17.652 1.00 97.75 78 VAL A CA 1
ATOM 578 C C . VAL A 1 78 ? 2.427 -24.189 -16.190 1.00 97.75 78 VAL A C 1
ATOM 580 O O . VAL A 1 78 ? 1.840 -25.013 -15.490 1.00 97.75 78 VAL A O 1
ATOM 583 N N . TYR A 1 79 ? 3.454 -23.478 -15.722 1.00 97.81 79 TYR A N 1
ATOM 584 C CA . TYR A 1 79 ? 4.070 -23.773 -14.424 1.00 97.81 79 TYR A CA 1
ATOM 585 C C . TYR A 1 79 ? 4.624 -22.562 -13.673 1.00 97.81 79 TYR A C 1
ATOM 587 O O . TYR A 1 79 ? 4.872 -21.514 -14.256 1.00 97.81 79 TYR A O 1
ATOM 595 N N . ASP A 1 80 ? 4.835 -22.697 -12.363 1.00 93.81 80 ASP A N 1
ATOM 596 C CA . ASP A 1 80 ? 5.351 -21.625 -11.492 1.00 93.81 80 ASP A CA 1
ATOM 597 C C . ASP A 1 80 ? 4.529 -20.312 -11.577 1.00 93.81 80 ASP A C 1
ATOM 599 O O . ASP A 1 80 ? 5.064 -19.210 -11.445 1.00 93.81 80 ASP A O 1
ATOM 603 N N . ASN A 1 81 ? 3.216 -20.402 -11.828 1.00 96.31 81 ASN A N 1
ATOM 604 C CA . ASN A 1 81 ? 2.320 -19.241 -11.862 1.00 96.31 81 ASN A CA 1
ATOM 605 C C . ASN A 1 81 ? 1.608 -19.027 -10.523 1.00 96.31 81 ASN A C 1
ATOM 607 O O . ASN A 1 81 ? 1.417 -19.965 -9.753 1.00 96.31 81 ASN A O 1
ATOM 611 N N . ILE A 1 82 ? 1.162 -17.797 -10.254 1.00 94.25 82 ILE A N 1
ATOM 612 C CA . ILE A 1 82 ? 0.518 -17.422 -8.988 1.00 94.25 82 ILE A CA 1
ATOM 613 C C . ILE A 1 82 ? -0.832 -16.747 -9.234 1.00 94.25 82 ILE A C 1
ATOM 615 O O . ILE A 1 82 ? -0.909 -15.680 -9.836 1.00 94.25 82 ILE A O 1
ATOM 619 N N . VAL A 1 83 ? -1.901 -17.302 -8.676 1.00 96.81 83 VAL A N 1
ATOM 620 C CA . VAL A 1 83 ? -3.236 -16.695 -8.643 1.00 96.81 83 VAL A CA 1
ATOM 621 C C . VAL A 1 83 ? -3.555 -16.334 -7.198 1.00 96.81 83 VAL A C 1
ATOM 623 O O . VAL A 1 83 ? -3.873 -17.224 -6.408 1.00 96.81 83 VAL A O 1
ATOM 626 N N . ARG A 1 84 ? -3.448 -15.049 -6.822 1.00 95.00 84 ARG A N 1
ATOM 627 C CA . ARG A 1 84 ? -3.631 -14.642 -5.419 1.00 95.00 84 ARG A CA 1
ATOM 628 C C . ARG A 1 84 ? -4.429 -13.381 -5.133 1.00 95.00 84 ARG A C 1
ATOM 630 O O . ARG A 1 84 ? -4.388 -12.423 -5.895 1.00 95.00 84 ARG A O 1
ATOM 637 N N . GLY A 1 85 ? -5.096 -13.339 -3.982 1.00 84.94 85 GLY A N 1
ATOM 638 C CA . GLY A 1 85 ? -5.792 -12.134 -3.516 1.00 84.94 85 GLY A CA 1
ATOM 639 C C . GLY A 1 85 ? -7.007 -11.750 -4.360 1.00 84.94 85 GLY A C 1
ATOM 640 O O . GLY A 1 85 ? -7.465 -10.616 -4.265 1.00 84.94 85 GLY A O 1
ATOM 641 N N . ASN A 1 86 ? -7.491 -12.628 -5.245 1.00 96.19 86 ASN A N 1
ATOM 642 C CA . ASN A 1 86 ? -8.579 -12.306 -6.164 1.00 96.19 86 ASN A CA 1
ATOM 643 C C . ASN A 1 86 ? -9.946 -12.593 -5.536 1.00 96.19 86 ASN A C 1
ATOM 645 O O . ASN A 1 86 ? -10.104 -13.490 -4.704 1.00 96.19 86 ASN A O 1
ATOM 649 N N . VAL A 1 87 ? -10.959 -11.879 -6.022 1.00 93.38 87 VAL A N 1
ATOM 650 C CA . VAL A 1 87 ? -12.370 -12.159 -5.757 1.00 93.38 87 VAL A CA 1
ATOM 651 C C . VAL A 1 87 ? -13.000 -12.740 -7.017 1.00 93.38 87 VAL A C 1
ATOM 653 O O . VAL A 1 87 ? -13.035 -12.102 -8.069 1.00 93.38 87 VAL A O 1
ATOM 656 N N . PHE A 1 88 ? -13.539 -13.946 -6.900 1.00 97.94 88 PHE A N 1
ATOM 657 C CA . PHE A 1 88 ? -14.221 -14.672 -7.959 1.00 97.94 88 PHE A CA 1
ATOM 658 C C . PHE A 1 88 ? -15.715 -14.784 -7.648 1.00 97.94 88 PHE A C 1
ATOM 660 O O . PHE A 1 88 ? -16.092 -15.158 -6.535 1.00 97.94 88 PHE A O 1
ATOM 667 N N . SER A 1 89 ? -16.576 -14.502 -8.628 1.00 95.38 89 SER A N 1
ATOM 668 C CA . SER A 1 89 ? -18.033 -14.654 -8.467 1.00 95.38 89 SER A CA 1
ATOM 669 C C . SER A 1 89 ? -18.723 -15.222 -9.709 1.00 95.38 89 SER A C 1
ATOM 671 O O . SER A 1 89 ? -18.498 -14.724 -10.812 1.00 95.38 89 SER A O 1
ATOM 673 N N . GLY A 1 90 ? -19.597 -16.217 -9.527 1.00 93.25 90 GLY A N 1
ATOM 674 C CA . GLY A 1 90 ? -20.339 -16.892 -10.607 1.00 93.25 90 GLY A CA 1
ATOM 675 C C . GLY A 1 90 ? -21.864 -16.763 -10.534 1.00 93.25 90 GLY A C 1
ATOM 676 O O . GLY A 1 90 ? -22.570 -17.508 -11.209 1.00 93.25 90 GLY A O 1
ATOM 677 N N . GLU A 1 91 ? -22.378 -15.841 -9.717 1.00 89.56 91 GLU A N 1
ATOM 678 C CA . GLU A 1 91 ? -23.790 -15.779 -9.305 1.00 89.56 91 GLU A CA 1
ATOM 679 C C . GLU A 1 91 ? -24.808 -15.614 -10.441 1.00 89.56 91 GLU A C 1
ATOM 681 O O . GLU A 1 91 ? -25.961 -16.014 -10.284 1.00 89.56 91 GLU A O 1
ATOM 686 N N . ASN A 1 92 ? -24.389 -15.088 -11.594 1.00 86.88 92 ASN A N 1
ATOM 687 C CA . ASN A 1 92 ? -25.289 -14.828 -12.720 1.00 86.88 92 ASN A CA 1
ATOM 688 C C . ASN A 1 92 ? -25.122 -15.821 -13.882 1.00 86.88 92 ASN A C 1
ATOM 690 O O . ASN A 1 92 ? -25.635 -15.573 -14.978 1.00 86.88 92 ASN A O 1
ATOM 694 N N . VAL A 1 93 ? -24.392 -16.928 -13.675 1.00 89.25 93 VAL A N 1
ATOM 695 C CA . VAL A 1 93 ? -24.134 -17.938 -14.711 1.00 89.25 93 VAL A CA 1
ATOM 696 C C . VAL A 1 93 ? -24.407 -19.350 -14.204 1.00 89.25 93 VAL A C 1
ATOM 698 O O . VAL A 1 93 ? -23.956 -19.776 -13.145 1.00 89.25 93 VAL A O 1
ATOM 701 N N . PHE A 1 94 ? -25.143 -20.115 -15.009 1.00 91.56 94 PHE A N 1
ATOM 702 C CA . PHE A 1 94 ? -25.600 -21.458 -14.649 1.00 91.56 94 PHE A CA 1
ATOM 703 C C . PHE A 1 94 ? -24.540 -22.545 -14.767 1.00 91.56 94 PHE A C 1
ATOM 705 O O . PHE A 1 94 ? -24.754 -23.637 -14.247 1.00 91.56 94 PHE A O 1
ATOM 712 N N . TYR A 1 95 ? -23.429 -22.283 -15.448 1.00 92.31 95 TYR A N 1
ATOM 713 C CA . TYR A 1 95 ? -22.309 -23.205 -15.536 1.00 92.31 95 TYR A CA 1
ATOM 714 C C . TYR A 1 95 ? -20.996 -22.427 -15.463 1.00 92.31 95 TYR A C 1
ATOM 716 O O . TYR A 1 95 ? -20.441 -22.051 -16.482 1.00 92.31 95 TYR A O 1
ATOM 724 N N . CYS A 1 96 ? -20.532 -22.129 -14.255 1.00 94.44 96 CYS A N 1
ATOM 725 C CA . CYS A 1 96 ? -19.280 -21.412 -14.041 1.00 94.44 96 CYS A CA 1
ATOM 726 C C . CYS A 1 96 ? -18.563 -21.971 -12.814 1.00 94.44 96 CYS A C 1
ATOM 728 O O . CYS A 1 96 ? -19.220 -22.273 -11.812 1.00 94.44 96 CYS A O 1
ATOM 730 N N . ARG A 1 97 ? -17.234 -22.053 -12.882 1.00 97.00 97 ARG A N 1
ATOM 731 C CA . ARG A 1 97 ? -16.330 -22.295 -11.748 1.00 97.00 97 ARG A CA 1
ATOM 732 C C . ARG A 1 97 ? -15.312 -21.163 -11.616 1.00 97.00 97 ARG A C 1
ATOM 734 O O . ARG A 1 97 ? -15.124 -20.387 -12.554 1.00 97.00 97 ARG A O 1
ATOM 741 N N . ALA A 1 98 ? -14.641 -21.069 -10.471 1.00 98.12 98 ALA A N 1
ATOM 742 C CA . ALA A 1 98 ? -13.608 -20.055 -10.288 1.00 98.12 98 ALA A CA 1
ATOM 743 C C . ALA A 1 98 ? -12.303 -20.455 -10.985 1.00 98.12 98 ALA A C 1
ATOM 745 O O . ALA A 1 98 ? -11.739 -19.643 -11.716 1.00 98.12 98 ALA A O 1
ATOM 746 N N . ILE A 1 99 ? -11.849 -21.690 -10.749 1.00 98.12 99 ILE A N 1
ATOM 747 C CA . ILE A 1 99 ? -10.541 -22.185 -11.187 1.00 98.12 99 ILE A CA 1
ATOM 748 C C . ILE A 1 99 ? -10.655 -23.563 -11.846 1.00 98.12 99 ILE A C 1
ATOM 750 O O . ILE A 1 99 ? -11.394 -24.438 -11.382 1.00 98.12 99 ILE A O 1
ATOM 754 N N . GLU A 1 100 ? -9.860 -23.755 -12.892 1.00 97.50 100 GLU A N 1
ATOM 755 C CA . GLU A 1 100 ? -9.578 -25.042 -13.520 1.00 97.50 100 GLU A CA 1
ATOM 756 C C . GLU A 1 100 ? -8.079 -25.195 -13.743 1.00 97.50 100 GLU A C 1
ATOM 758 O O . GLU A 1 100 ? -7.436 -24.274 -14.243 1.00 97.50 100 GLU A O 1
ATOM 763 N N . ILE A 1 101 ? -7.542 -26.350 -13.353 1.00 97.69 101 ILE A N 1
ATOM 764 C CA . ILE A 1 101 ? -6.150 -26.736 -13.573 1.00 97.69 101 ILE A CA 1
ATOM 765 C C . ILE A 1 101 ? -6.133 -28.086 -14.292 1.00 97.69 101 ILE A C 1
ATOM 767 O O . ILE A 1 101 ? -6.756 -29.049 -13.827 1.00 97.69 101 ILE A O 1
ATOM 771 N N . GLY A 1 102 ? -5.427 -28.160 -15.416 1.00 96.88 102 GLY A N 1
ATOM 772 C CA . GLY A 1 102 ? -5.358 -29.319 -16.300 1.00 96.88 102 GLY A CA 1
ATOM 773 C C . GLY A 1 102 ? -3.966 -29.490 -16.894 1.00 96.88 102 GLY A C 1
ATOM 774 O O . GLY A 1 102 ? -3.319 -28.529 -17.279 1.00 96.88 102 GLY A O 1
ATOM 775 N N . GLY A 1 103 ? -3.456 -30.713 -16.980 1.00 96.69 103 GLY A N 1
ATOM 776 C CA . GLY A 1 103 ? -2.308 -30.941 -17.851 1.00 96.69 103 GLY A CA 1
ATOM 777 C C . GLY A 1 103 ? -1.724 -32.338 -17.809 1.00 96.69 103 GLY A C 1
ATOM 778 O O . GLY A 1 103 ? -2.064 -33.151 -16.947 1.00 96.69 103 GLY A O 1
ATOM 779 N N . LEU A 1 104 ? -0.869 -32.621 -18.789 1.00 97.62 104 LEU A N 1
ATOM 780 C CA . LEU A 1 104 ? -0.032 -33.821 -18.798 1.00 97.62 104 LEU A CA 1
ATOM 781 C C . LEU A 1 104 ? 1.024 -33.761 -17.679 1.00 97.62 104 LEU A C 1
ATOM 783 O O . LEU A 1 104 ? 1.325 -32.688 -17.157 1.00 97.62 104 LEU A O 1
ATOM 787 N N . ASP A 1 105 ? 1.612 -34.914 -17.358 1.00 97.50 105 ASP A N 1
ATOM 788 C CA . ASP A 1 105 ? 2.695 -35.040 -16.370 1.00 97.50 105 ASP A CA 1
ATOM 789 C C . ASP A 1 105 ? 3.876 -34.115 -16.699 1.00 97.50 105 ASP A C 1
ATOM 791 O O . ASP A 1 105 ? 4.411 -34.141 -17.816 1.00 97.50 105 ASP A O 1
ATOM 795 N N . GLY A 1 106 ? 4.250 -33.266 -15.741 1.00 96.94 106 GLY A N 1
ATOM 796 C CA . GLY A 1 106 ? 5.307 -32.271 -15.870 1.00 96.94 106 GLY A CA 1
ATOM 797 C C . GLY A 1 106 ? 4.972 -31.125 -16.826 1.00 96.94 106 GLY A C 1
ATOM 798 O O . GLY A 1 106 ? 5.880 -30.414 -17.263 1.00 96.94 106 GLY A O 1
ATOM 799 N N . LYS A 1 107 ? 3.695 -30.951 -17.201 1.00 97.31 107 LYS A N 1
ATOM 800 C CA . LYS A 1 107 ? 3.247 -29.869 -18.094 1.00 97.31 107 LYS A CA 1
ATOM 801 C C . LYS A 1 107 ? 2.399 -28.824 -17.405 1.00 97.31 107 LYS A C 1
ATOM 803 O O . LYS A 1 107 ? 2.508 -27.670 -17.787 1.00 97.31 107 LYS A O 1
ATOM 808 N N . CYS A 1 108 ? 1.600 -29.172 -16.404 1.00 97.94 108 CYS A N 1
ATOM 809 C CA . CYS A 1 108 ? 0.871 -28.183 -15.614 1.00 97.94 108 CYS A CA 1
ATOM 810 C C . CYS A 1 108 ? 1.203 -28.364 -14.137 1.00 97.94 108 CYS A C 1
ATOM 812 O O . CYS A 1 108 ? 0.529 -29.133 -13.445 1.00 97.94 108 CYS A O 1
ATOM 814 N N . TYR A 1 109 ? 2.262 -27.687 -13.679 1.00 98.06 109 TYR A N 1
ATOM 815 C CA . TYR A 1 109 ? 2.856 -27.974 -12.376 1.00 98.06 109 TYR A CA 1
ATOM 816 C C . TYR A 1 109 ? 3.344 -26.763 -11.586 1.00 98.06 109 TYR A C 1
ATOM 818 O O . TYR A 1 109 ? 3.569 -25.692 -12.137 1.00 98.06 109 TYR A O 1
ATOM 826 N N . ASN A 1 110 ? 3.506 -26.914 -10.268 1.00 96.12 110 ASN A N 1
ATOM 827 C CA . ASN A 1 110 ? 3.969 -25.853 -9.356 1.00 96.12 110 ASN A CA 1
ATOM 828 C C . ASN A 1 110 ? 3.161 -24.537 -9.391 1.00 96.12 110 ASN A C 1
ATOM 830 O O . ASN A 1 110 ? 3.636 -23.505 -8.911 1.00 96.12 110 ASN A O 1
ATOM 834 N N . ASN A 1 111 ? 1.937 -24.531 -9.920 1.00 97.69 111 ASN A N 1
ATOM 835 C CA . ASN A 1 111 ? 1.096 -23.338 -9.879 1.00 97.69 111 ASN A CA 1
ATOM 836 C C . ASN A 1 111 ? 0.525 -23.150 -8.467 1.00 97.69 111 ASN A C 1
ATOM 838 O O . ASN A 1 111 ? 0.157 -24.119 -7.803 1.00 97.69 111 ASN A O 1
ATOM 842 N N . VAL A 1 112 ? 0.435 -21.903 -8.004 1.00 96.12 112 VAL A N 1
ATOM 843 C CA . VAL A 1 112 ? -0.008 -21.544 -6.651 1.00 96.12 112 VAL A CA 1
ATOM 844 C C . VAL A 1 112 ? -1.280 -20.709 -6.711 1.00 96.12 112 VAL A C 1
ATOM 846 O O . VAL A 1 112 ? -1.279 -19.577 -7.185 1.00 96.12 112 VAL A O 1
ATOM 849 N N . ILE A 1 113 ? -2.373 -21.251 -6.186 1.00 97.88 113 ILE A N 1
ATOM 850 C CA . ILE A 1 113 ? -3.684 -20.616 -6.123 1.00 97.88 113 ILE A CA 1
ATOM 851 C C . ILE A 1 113 ? -3.951 -20.318 -4.655 1.00 97.88 113 ILE A C 1
ATOM 853 O O . ILE A 1 113 ? -4.265 -21.231 -3.890 1.00 97.88 113 ILE A O 1
ATOM 857 N N . THR A 1 114 ? -3.788 -19.058 -4.242 1.00 95.94 114 THR A N 1
ATOM 858 C CA . THR A 1 114 ? -3.799 -18.728 -2.816 1.00 95.94 114 THR A CA 1
ATOM 859 C C . THR A 1 114 ? -4.468 -17.428 -2.406 1.00 95.94 114 THR A C 1
ATOM 861 O O . THR A 1 114 ? -4.459 -16.462 -3.155 1.00 95.94 114 THR A O 1
ATOM 864 N N . ARG A 1 115 ? -5.041 -17.365 -1.200 1.00 93.94 115 ARG A N 1
ATOM 865 C CA . ARG A 1 115 ? -5.684 -16.151 -0.664 1.00 93.94 115 ARG A CA 1
ATOM 866 C C . ARG A 1 115 ? -6.776 -15.591 -1.576 1.00 93.94 115 ARG A C 1
ATOM 868 O O . ARG A 1 115 ? -6.874 -14.382 -1.761 1.00 93.94 115 ARG A O 1
ATOM 875 N N . ASN A 1 116 ? -7.555 -16.454 -2.224 1.00 97.94 116 ASN A N 1
ATOM 876 C CA . ASN A 1 116 ? -8.666 -16.020 -3.067 1.00 97.94 116 ASN A CA 1
ATOM 877 C C . ASN A 1 116 ? -10.009 -16.243 -2.367 1.00 97.94 116 ASN A C 1
ATOM 879 O O . ASN A 1 116 ? -10.183 -17.199 -1.612 1.00 97.94 116 ASN A O 1
ATOM 883 N N . ILE A 1 117 ? -10.984 -15.398 -2.697 1.00 96.94 117 ILE A N 1
ATOM 884 C CA . ILE A 1 117 ? -12.383 -15.565 -2.296 1.00 96.94 117 ILE A CA 1
ATOM 885 C C . ILE A 1 117 ? -13.168 -16.042 -3.516 1.00 96.94 117 ILE A C 1
ATOM 887 O O . ILE A 1 117 ? -13.302 -15.309 -4.493 1.00 96.94 117 ILE A O 1
ATOM 891 N N . MET A 1 118 ? -13.708 -17.255 -3.466 1.00 98.50 118 MET A N 1
ATOM 892 C CA . MET A 1 118 ? -14.465 -17.893 -4.542 1.00 98.50 118 MET A CA 1
ATOM 893 C C . MET A 1 118 ? -15.899 -18.127 -4.085 1.00 98.50 118 MET A C 1
ATOM 895 O O . MET A 1 118 ? -16.139 -18.946 -3.201 1.00 98.50 118 MET A O 1
ATOM 899 N N . ARG A 1 119 ? -16.866 -17.410 -4.667 1.00 97.38 119 ARG A N 1
ATOM 900 C CA . ARG A 1 119 ? -18.250 -17.462 -4.181 1.00 97.38 119 ARG A CA 1
ATOM 901 C C . ARG A 1 119 ? -19.308 -17.633 -5.257 1.00 97.38 119 ARG A C 1
ATOM 903 O O . ARG A 1 119 ? -19.194 -17.087 -6.354 1.00 97.38 119 ARG A O 1
ATOM 910 N N . ASN A 1 120 ? -20.394 -18.298 -4.868 1.00 97.25 120 ASN A N 1
ATOM 911 C CA . ASN A 1 120 ? -21.640 -18.376 -5.632 1.00 97.25 120 ASN A CA 1
ATOM 912 C C . ASN A 1 120 ? -21.447 -18.990 -7.028 1.00 97.25 120 ASN A C 1
ATOM 914 O O . ASN A 1 120 ? -22.002 -18.501 -8.010 1.00 97.25 120 ASN A O 1
ATOM 918 N N . PHE A 1 121 ? -20.621 -20.029 -7.134 1.00 97.56 121 PHE A N 1
ATOM 919 C CA . PHE A 1 121 ? -20.418 -20.747 -8.389 1.00 97.56 121 PHE A CA 1
ATOM 920 C C . PHE A 1 121 ? -21.392 -21.915 -8.518 1.00 97.56 121 PHE A C 1
ATOM 922 O O . PHE A 1 121 ? -21.925 -22.433 -7.535 1.00 97.56 121 PHE A O 1
ATOM 929 N N . THR A 1 122 ? -21.637 -22.318 -9.760 1.00 96.50 122 THR A N 1
ATOM 930 C CA . THR A 1 122 ? -22.609 -23.366 -10.103 1.00 96.50 122 THR A CA 1
ATOM 931 C C . THR A 1 122 ? -21.950 -24.694 -10.484 1.00 96.50 122 THR A C 1
ATOM 933 O O . THR A 1 122 ? -22.623 -25.685 -10.790 1.00 96.50 122 THR A O 1
ATOM 936 N N . VAL A 1 123 ? -20.616 -24.701 -10.517 1.00 96.31 123 VAL A N 1
ATOM 937 C CA . VAL A 1 123 ? -19.763 -25.830 -10.876 1.00 96.31 123 VAL A CA 1
ATOM 938 C C . VAL A 1 123 ? -18.484 -25.765 -10.043 1.00 96.31 123 VAL A C 1
ATOM 940 O O . VAL A 1 123 ? -17.961 -24.690 -9.768 1.00 96.31 123 VAL A O 1
ATOM 943 N N . ARG A 1 124 ? -17.987 -26.936 -9.670 1.00 97.44 124 ARG A N 1
ATOM 944 C CA . ARG A 1 124 ? -16.749 -27.222 -8.949 1.00 97.44 124 ARG A CA 1
ATOM 945 C C . ARG A 1 124 ? -15.495 -26.593 -9.530 1.00 97.44 124 ARG A C 1
ATOM 947 O O . ARG A 1 124 ? -15.373 -26.472 -10.746 1.00 97.44 124 ARG A O 1
ATOM 954 N N . ASN A 1 125 ? -14.530 -26.316 -8.654 1.00 98.50 125 ASN A N 1
ATOM 955 C CA . ASN A 1 125 ? -13.156 -26.027 -9.057 1.00 98.50 125 ASN A CA 1
ATOM 956 C C . ASN A 1 125 ? -12.427 -27.345 -9.339 1.00 98.50 125 ASN A C 1
ATOM 958 O O . ASN A 1 125 ? -12.430 -28.244 -8.495 1.00 98.50 125 ASN A O 1
ATOM 962 N N . GLN A 1 126 ? -11.847 -27.473 -10.529 1.00 97.06 126 GLN A N 1
ATOM 963 C CA . GLN A 1 126 ? -11.216 -28.714 -10.985 1.00 97.06 126 GLN A CA 1
ATOM 964 C C . GLN A 1 126 ? -9.705 -28.625 -10.836 1.00 97.06 126 GLN A C 1
ATOM 966 O O . GLN A 1 126 ? -9.097 -27.713 -11.391 1.00 97.06 126 GLN A O 1
ATOM 971 N N . ILE A 1 127 ? -9.108 -29.572 -10.111 1.00 98.00 127 ILE A N 1
ATOM 972 C CA . ILE A 1 127 ? -7.671 -29.581 -9.826 1.00 98.00 127 ILE A CA 1
ATOM 973 C C . ILE A 1 127 ? -7.054 -30.868 -10.376 1.00 98.00 127 ILE A C 1
ATOM 975 O O . ILE A 1 127 ? -7.203 -31.947 -9.803 1.00 98.00 127 ILE A O 1
ATOM 979 N N . ASN A 1 128 ? -6.365 -30.741 -11.506 1.00 97.81 128 ASN A N 1
ATOM 980 C CA . ASN A 1 128 ? -5.521 -31.773 -12.105 1.00 97.81 128 ASN A CA 1
ATOM 981 C C . ASN A 1 128 ? -4.083 -31.226 -12.260 1.00 97.81 128 ASN A C 1
ATOM 983 O O . ASN A 1 128 ? -3.736 -30.212 -11.654 1.00 97.81 128 ASN A O 1
ATOM 987 N N . GLY A 1 129 ? -3.248 -31.894 -13.058 1.00 97.81 129 GLY A N 1
ATOM 988 C CA . GLY A 1 129 ? -1.817 -31.607 -13.171 1.00 97.81 129 GLY A CA 1
ATOM 989 C C . GLY A 1 129 ? -1.020 -32.208 -12.012 1.00 97.81 129 GLY A C 1
ATOM 990 O O . GLY A 1 129 ? -1.517 -33.084 -11.294 1.00 97.81 129 GLY A O 1
ATOM 991 N N . ASP A 1 130 ? 0.212 -31.743 -11.828 1.00 97.94 130 ASP A N 1
ATOM 992 C CA . ASP A 1 130 ? 1.106 -32.256 -10.791 1.00 97.94 130 ASP A CA 1
ATOM 993 C C . ASP A 1 130 ? 1.761 -31.160 -9.941 1.00 97.94 130 ASP A C 1
ATOM 995 O O . ASP A 1 130 ? 1.968 -30.050 -10.403 1.00 97.94 130 ASP A O 1
ATOM 999 N N . HIS A 1 131 ? 2.060 -31.417 -8.665 1.00 97.75 131 HIS A N 1
ATOM 1000 C CA . HIS A 1 131 ? 2.756 -30.458 -7.780 1.00 97.75 131 HIS A CA 1
ATOM 1001 C C . HIS A 1 131 ? 2.100 -29.064 -7.613 1.00 97.75 131 HIS A C 1
ATOM 1003 O O . HIS A 1 131 ? 2.739 -28.125 -7.124 1.00 97.75 131 HIS A O 1
ATOM 1009 N N . ASN A 1 132 ? 0.831 -28.879 -7.991 1.00 98.06 132 ASN A N 1
ATOM 1010 C CA . ASN A 1 132 ? 0.135 -27.600 -7.833 1.00 98.06 132 ASN A CA 1
ATOM 1011 C C . ASN A 1 132 ? -0.317 -27.395 -6.383 1.00 98.06 132 ASN A C 1
ATOM 1013 O O . ASN A 1 132 ? -0.520 -28.349 -5.634 1.00 98.06 132 ASN A O 1
ATOM 1017 N N . LYS A 1 133 ? -0.495 -26.136 -5.977 1.00 97.69 133 LYS A N 1
ATOM 1018 C CA . LYS A 1 133 ? -0.863 -25.752 -4.610 1.00 97.69 133 LYS A CA 1
ATOM 1019 C C . LYS A 1 133 ? -2.132 -24.914 -4.619 1.00 97.69 133 LYS A C 1
ATOM 1021 O O . LYS A 1 133 ? -2.173 -23.864 -5.252 1.00 97.69 133 LYS A O 1
ATOM 1026 N N . VAL A 1 134 ? -3.144 -25.346 -3.877 1.00 98.00 134 VAL A N 1
ATOM 1027 C CA . VAL A 1 134 ? -4.399 -24.617 -3.660 1.00 98.00 134 VAL A CA 1
ATOM 1028 C C . VAL A 1 134 ? -4.520 -24.348 -2.167 1.00 98.00 134 VAL A C 1
ATOM 1030 O O . VAL A 1 134 ? -4.860 -25.261 -1.410 1.00 98.00 134 VAL A O 1
ATOM 1033 N N . THR A 1 135 ? -4.179 -23.131 -1.728 1.00 96.94 135 THR A N 1
ATOM 1034 C CA . THR A 1 135 ? -4.018 -22.836 -0.295 1.00 96.94 135 THR A CA 1
ATOM 1035 C C . THR A 1 135 ? -4.592 -21.512 0.191 1.00 96.94 135 THR A C 1
ATOM 1037 O O . THR A 1 135 ? -4.578 -20.536 -0.541 1.00 96.94 135 THR A O 1
ATOM 1040 N N . TYR A 1 136 ? -5.072 -21.413 1.431 1.00 96.31 136 TYR A N 1
ATOM 1041 C CA . TYR A 1 136 ? -5.625 -20.161 1.991 1.00 96.31 136 TYR A CA 1
ATOM 1042 C C . TYR A 1 136 ? -6.791 -19.568 1.191 1.00 96.31 136 TYR A C 1
ATOM 1044 O O . TYR A 1 136 ? -6.971 -18.356 1.164 1.00 96.31 136 TYR A O 1
ATOM 1052 N N . ASN A 1 137 ? -7.588 -20.387 0.501 1.00 98.38 137 ASN A N 1
ATOM 1053 C CA . ASN A 1 137 ? -8.759 -19.897 -0.228 1.00 98.38 137 ASN A CA 1
ATOM 1054 C C . ASN A 1 137 ? -10.037 -20.054 0.603 1.00 98.38 137 ASN A C 1
ATOM 1056 O O . ASN A 1 137 ? -10.224 -21.055 1.298 1.00 98.38 137 ASN A O 1
ATOM 1060 N N . LEU A 1 138 ? -10.951 -19.095 0.450 1.00 98.25 138 LEU A N 1
ATOM 1061 C CA . LEU A 1 138 ? -12.324 -19.180 0.936 1.00 98.25 138 LEU A CA 1
ATOM 1062 C C . LEU A 1 138 ? -13.246 -19.549 -0.231 1.00 98.25 138 LEU A C 1
ATOM 1064 O O . LEU A 1 138 ? -13.469 -18.735 -1.126 1.00 98.25 138 LEU A O 1
ATOM 1068 N N . ILE A 1 139 ? -13.798 -20.762 -0.216 1.00 98.75 139 ILE A N 1
ATOM 1069 C CA . ILE A 1 139 ? -14.721 -21.292 -1.226 1.00 98.75 139 ILE A CA 1
ATOM 1070 C C . ILE A 1 139 ? -16.106 -21.428 -0.597 1.00 98.75 139 ILE A C 1
ATOM 1072 O O . ILE A 1 139 ? -16.300 -22.218 0.326 1.00 98.75 139 ILE A O 1
ATOM 1076 N N . VAL A 1 140 ? -17.081 -20.659 -1.082 1.00 98.38 140 VAL A N 1
ATOM 1077 C CA . VAL A 1 140 ? -18.380 -20.517 -0.413 1.00 98.38 140 VAL A CA 1
ATOM 1078 C C . VAL A 1 140 ? -19.569 -20.547 -1.372 1.00 98.38 140 VAL A C 1
ATOM 1080 O O . VAL A 1 140 ? -19.563 -19.915 -2.429 1.00 98.38 140 VAL A O 1
ATOM 1083 N N . ASN A 1 141 ? -20.637 -21.233 -0.954 1.00 97.88 141 ASN A N 1
ATOM 1084 C CA . ASN A 1 141 ? -21.932 -21.289 -1.642 1.00 97.88 141 ASN A CA 1
ATOM 1085 C C . ASN A 1 141 ? -21.842 -21.875 -3.060 1.00 97.88 141 ASN A C 1
ATOM 1087 O O . ASN A 1 141 ? -22.240 -21.240 -4.041 1.00 97.88 141 ASN A O 1
ATOM 1091 N N . MET A 1 142 ? -21.324 -23.097 -3.172 1.00 98.38 142 MET A N 1
ATOM 1092 C CA . MET A 1 142 ? -21.340 -23.837 -4.434 1.00 98.38 142 MET A CA 1
ATOM 1093 C C . MET A 1 142 ? -22.719 -24.472 -4.623 1.00 98.38 142 MET A C 1
ATOM 1095 O O . MET A 1 142 ? -23.158 -25.262 -3.789 1.00 98.38 142 MET A O 1
ATOM 1099 N N . THR A 1 143 ? -23.402 -24.157 -5.722 1.00 97.94 143 THR A N 1
ATOM 1100 C CA . THR A 1 143 ? -24.753 -24.670 -6.019 1.00 97.94 143 THR A CA 1
ATOM 1101 C C . THR A 1 143 ? -24.749 -25.538 -7.264 1.00 97.94 143 THR A C 1
ATOM 1103 O O . THR A 1 143 ? -23.920 -25.368 -8.151 1.00 97.94 143 THR A O 1
ATOM 1106 N N . ASN A 1 144 ? -25.634 -26.524 -7.357 1.00 97.56 144 ASN A N 1
ATOM 1107 C CA . ASN A 1 144 ? -25.667 -27.386 -8.523 1.00 97.56 144 ASN A CA 1
ATOM 1108 C C . ASN A 1 144 ? -26.221 -26.624 -9.715 1.00 97.56 144 ASN A C 1
ATOM 1110 O O . ASN A 1 144 ? -27.373 -26.190 -9.712 1.00 97.56 144 ASN A O 1
ATOM 1114 N N . SER A 1 145 ? -25.431 -26.582 -10.788 1.00 95.19 145 SER A N 1
ATOM 1115 C CA . SER A 1 145 ? -25.875 -26.097 -12.087 1.00 95.19 145 SER A CA 1
ATOM 1116 C C . SER A 1 145 ? -27.269 -26.645 -12.430 1.00 95.19 145 SER A C 1
ATOM 1118 O O . SER A 1 145 ? -27.454 -27.871 -12.485 1.00 95.19 145 SER A O 1
ATOM 1120 N N . PRO A 1 146 ? -28.267 -25.783 -12.699 1.00 93.00 146 PRO A N 1
ATOM 1121 C CA . PRO A 1 146 ? -29.596 -26.232 -13.122 1.00 93.00 146 PRO A CA 1
ATOM 1122 C C . PRO A 1 146 ? -29.556 -26.921 -14.495 1.00 93.00 146 PRO A C 1
ATOM 1124 O O . PRO A 1 146 ? -30.472 -27.658 -14.848 1.00 93.00 146 PRO A O 1
ATOM 1127 N N . CYS A 1 147 ? -28.469 -26.720 -15.239 1.00 90.38 147 CYS A N 1
ATOM 1128 C CA . CYS A 1 147 ? -28.196 -27.295 -16.548 1.00 90.38 147 CYS A CA 1
ATOM 1129 C C . CYS A 1 147 ? -27.533 -28.682 -16.493 1.00 90.38 147 CYS A C 1
ATOM 1131 O O . CYS A 1 147 ? -27.247 -29.276 -17.531 1.00 90.38 147 CYS A O 1
ATOM 1133 N N . LYS A 1 148 ? -27.235 -29.209 -15.299 1.00 92.62 148 LYS A N 1
ATOM 1134 C CA . LYS A 1 148 ? -26.649 -30.543 -15.128 1.00 92.62 148 LYS A CA 1
ATOM 1135 C C . LYS A 1 148 ? -27.585 -31.442 -14.336 1.00 92.62 148 LYS A C 1
ATOM 1137 O O . LYS A 1 148 ? -28.175 -31.039 -13.333 1.00 92.62 148 LYS A O 1
ATOM 1142 N N . THR A 1 149 ? -27.715 -32.681 -14.795 1.00 94.81 149 THR A N 1
ATOM 1143 C CA . THR A 1 149 ? -28.477 -33.724 -14.096 1.00 94.81 149 THR A CA 1
ATOM 1144 C C . THR A 1 149 ? -27.656 -34.416 -13.011 1.00 94.81 149 THR A C 1
ATOM 1146 O O . THR A 1 149 ? -28.245 -35.000 -12.112 1.00 94.81 149 THR A O 1
ATOM 1149 N N . SER A 1 150 ? -26.325 -34.358 -13.098 1.00 95.62 150 SER A N 1
ATOM 1150 C CA . SER A 1 150 ? -25.385 -34.879 -12.101 1.00 95.62 150 SER A CA 1
ATOM 1151 C C . SER A 1 150 ? -24.918 -33.790 -11.138 1.00 95.62 150 SER A C 1
ATOM 1153 O O . SER A 1 150 ? -25.034 -32.596 -11.434 1.00 95.62 150 SER A O 1
ATOM 1155 N N . GLY A 1 151 ? -24.349 -34.220 -10.016 1.00 96.94 151 GLY A N 1
ATOM 1156 C CA . GLY A 1 151 ? -23.768 -33.361 -8.998 1.00 96.94 151 GLY A CA 1
ATOM 1157 C C . GLY A 1 151 ? -22.466 -32.717 -9.448 1.00 96.94 151 GLY A C 1
ATOM 1158 O O . GLY A 1 151 ? -21.475 -33.405 -9.702 1.00 96.94 151 GLY A O 1
ATOM 1159 N N . VAL A 1 152 ? -22.457 -31.390 -9.535 1.00 97.19 152 VAL A N 1
ATOM 1160 C CA . VAL A 1 152 ? -21.316 -30.598 -10.020 1.00 97.19 152 VAL A CA 1
ATOM 1161 C C . VAL A 1 152 ? -20.900 -29.480 -9.070 1.00 97.19 152 VAL A C 1
ATOM 1163 O O . VAL A 1 152 ? -19.956 -28.775 -9.384 1.00 97.19 152 VAL A O 1
ATOM 1166 N N . ALA A 1 153 ? -21.566 -29.301 -7.932 1.00 98.00 153 ALA A N 1
ATOM 1167 C CA . ALA A 1 153 ? -21.324 -28.206 -6.992 1.00 98.00 153 ALA A CA 1
ATOM 1168 C C . ALA A 1 153 ? -20.289 -28.518 -5.903 1.00 98.00 153 ALA A C 1
ATOM 1170 O O . ALA A 1 153 ? -20.495 -28.155 -4.744 1.00 98.00 153 ALA A O 1
ATOM 1171 N N . GLN A 1 154 ? -19.232 -29.264 -6.226 1.00 98.62 154 GLN A N 1
ATOM 1172 C CA . GLN A 1 154 ? -18.179 -29.537 -5.246 1.00 98.62 154 GLN A CA 1
ATOM 1173 C C . GLN A 1 154 ? -17.369 -28.263 -4.968 1.00 98.62 154 GLN A C 1
ATOM 1175 O O . GLN A 1 154 ? -17.287 -27.394 -5.831 1.00 98.62 154 GLN A O 1
ATOM 1180 N N . GLY A 1 155 ? -16.744 -28.136 -3.798 1.00 98.50 155 GLY A N 1
ATOM 1181 C CA . GLY A 1 155 ? -15.781 -27.052 -3.568 1.00 98.50 155 GLY A CA 1
ATOM 1182 C C . GLY A 1 155 ? -14.537 -27.233 -4.441 1.00 98.50 155 GLY A C 1
ATOM 1183 O O . GLY A 1 155 ? -14.195 -26.361 -5.241 1.00 98.50 155 GLY A O 1
ATOM 1184 N N . ILE A 1 156 ? -13.916 -28.406 -4.324 1.00 98.75 156 ILE A N 1
ATOM 1185 C CA . ILE A 1 156 ? -12.757 -28.870 -5.092 1.00 98.75 156 ILE A CA 1
ATOM 1186 C C . ILE A 1 156 ? -13.016 -30.313 -5.562 1.00 98.75 156 ILE A C 1
ATOM 1188 O O . ILE A 1 156 ? -13.487 -31.145 -4.784 1.00 98.75 156 ILE A O 1
ATOM 1192 N N . ASP A 1 157 ? -12.704 -30.627 -6.821 1.00 98.44 157 ASP A N 1
ATOM 1193 C CA . ASP A 1 157 ? -12.784 -31.987 -7.380 1.00 98.44 157 ASP A CA 1
ATOM 1194 C C . ASP A 1 157 ? -11.462 -32.356 -8.079 1.00 98.44 157 ASP A C 1
ATOM 1196 O O . ASP A 1 157 ? -10.941 -31.584 -8.891 1.00 98.44 157 ASP A O 1
ATOM 1200 N N . LEU A 1 158 ? -10.937 -33.540 -7.760 1.00 98.56 158 LEU A N 1
ATOM 1201 C CA . LEU A 1 158 ? -9.759 -34.154 -8.375 1.00 98.56 158 LEU A CA 1
ATOM 1202 C C . LEU A 1 158 ? -10.253 -35.282 -9.280 1.00 98.56 158 LEU A C 1
ATOM 1204 O O . LEU A 1 158 ? -10.668 -36.342 -8.799 1.00 98.56 158 LEU A O 1
ATOM 1208 N N . GLU A 1 159 ? -10.246 -35.048 -10.591 1.00 94.44 159 GLU A N 1
ATOM 1209 C CA . GLU A 1 159 ? -10.949 -35.916 -11.545 1.00 94.44 159 GLU A CA 1
ATOM 1210 C C . GLU A 1 159 ? -9.991 -36.743 -12.414 1.00 94.44 159 GLU A C 1
ATOM 1212 O O . GLU A 1 159 ? -10.242 -37.929 -12.649 1.00 94.44 159 GLU A O 1
ATOM 1217 N N . ALA A 1 160 ? -8.878 -36.144 -12.851 1.00 93.38 160 ALA A N 1
ATOM 1218 C CA . ALA A 1 160 ? -7.893 -36.729 -13.764 1.00 93.38 160 ALA A CA 1
ATOM 1219 C C . ALA A 1 160 ? -8.538 -37.298 -15.045 1.00 93.38 160 ALA A C 1
ATOM 1221 O O . ALA A 1 160 ? -8.400 -38.480 -15.395 1.00 93.38 160 ALA A O 1
ATOM 1222 N N . TYR A 1 161 ? -9.321 -36.459 -15.732 1.00 90.25 161 TYR A N 1
ATOM 1223 C CA . TYR A 1 161 ? -9.851 -36.791 -17.055 1.00 90.25 161 TYR A CA 1
ATOM 1224 C C . TYR A 1 161 ? -8.718 -37.056 -18.031 1.00 90.25 161 TYR A C 1
ATOM 1226 O O . TYR A 1 161 ? -7.718 -36.364 -17.987 1.00 90.25 161 TYR A O 1
ATOM 1234 N N . SER A 1 162 ? -8.882 -37.995 -18.965 1.00 90.50 162 SER A N 1
ATOM 1235 C CA . SER A 1 162 ? -7.891 -38.161 -20.031 1.00 90.50 162 SER A CA 1
ATOM 1236 C C . SER A 1 162 ? -7.836 -36.875 -20.872 1.00 90.50 162 SER A C 1
ATOM 1238 O O . SER A 1 162 ? -8.884 -36.486 -21.392 1.00 90.50 162 SER A O 1
ATOM 1240 N N . PRO A 1 163 ? -6.654 -36.262 -21.072 1.00 94.69 163 PRO A N 1
ATOM 1241 C CA . PRO A 1 163 ? -5.323 -36.839 -20.847 1.00 94.69 163 PRO A CA 1
ATOM 1242 C C . PRO A 1 163 ? -4.608 -36.403 -19.546 1.00 94.69 163 PRO A C 1
ATOM 1244 O O . PRO A 1 163 ? -3.461 -36.783 -19.337 1.00 94.69 163 PRO A O 1
ATOM 1247 N N . TYR A 1 164 ? -5.259 -35.635 -18.680 1.00 96.69 164 TYR A N 1
ATOM 1248 C CA . TYR A 1 164 ? -4.701 -35.018 -17.479 1.00 96.69 164 TYR A CA 1
ATOM 1249 C C . TYR A 1 164 ? -4.253 -35.995 -16.399 1.00 96.69 164 TYR A C 1
ATOM 1251 O O . TYR A 1 164 ? -4.988 -36.917 -16.034 1.00 96.69 164 TYR A O 1
ATOM 1259 N N . VAL A 1 165 ? -3.080 -35.740 -15.827 1.00 97.75 165 VAL A N 1
ATOM 1260 C CA . VAL A 1 165 ? -2.641 -36.391 -14.587 1.00 97.75 165 VAL A CA 1
ATOM 1261 C C . VAL A 1 165 ? -3.205 -35.675 -13.361 1.00 97.75 165 VAL A C 1
ATOM 1263 O O . VAL A 1 165 ? -3.768 -34.591 -13.482 1.00 97.75 165 VAL A O 1
ATOM 1266 N N . CYS A 1 166 ? -3.105 -36.287 -12.183 1.00 98.44 166 CYS A N 1
ATOM 1267 C CA . CYS A 1 166 ? -3.479 -35.659 -10.917 1.00 98.44 166 CYS A CA 1
ATOM 1268 C C . CYS A 1 166 ? -2.650 -36.264 -9.777 1.00 98.44 166 CYS A C 1
ATOM 1270 O O . CYS A 1 166 ? -3.109 -37.173 -9.077 1.00 98.44 166 CYS A O 1
ATOM 1272 N N . HIS A 1 167 ? -1.409 -35.811 -9.607 1.00 98.25 167 HIS A N 1
ATOM 1273 C CA . HIS A 1 167 ? -0.565 -36.317 -8.526 1.00 98.25 167 HIS A CA 1
ATOM 1274 C C . HIS A 1 167 ? 0.305 -35.264 -7.856 1.00 98.25 167 HIS A C 1
ATOM 1276 O O . HIS A 1 167 ? 0.576 -34.215 -8.420 1.00 98.25 167 HIS A O 1
ATOM 1282 N N . ASP A 1 168 ? 0.706 -35.525 -6.614 1.00 98.19 168 ASP A N 1
ATOM 1283 C CA . ASP A 1 168 ? 1.587 -34.641 -5.835 1.00 98.19 168 ASP A CA 1
ATOM 1284 C C . ASP A 1 168 ? 1.034 -33.212 -5.621 1.00 98.19 168 ASP A C 1
ATOM 1286 O O . ASP A 1 168 ? 1.761 -32.305 -5.215 1.00 98.19 168 ASP A O 1
ATOM 1290 N N . ASN A 1 169 ? -0.262 -32.976 -5.863 1.00 98.50 169 ASN A N 1
ATOM 1291 C CA . ASN A 1 169 ? -0.880 -31.675 -5.614 1.00 98.50 169 ASN A CA 1
ATOM 1292 C C . ASN A 1 169 ? -1.125 -31.477 -4.115 1.00 98.50 169 ASN A C 1
ATOM 1294 O O . ASN A 1 169 ? -1.417 -32.420 -3.382 1.00 98.50 169 ASN A O 1
ATOM 1298 N N . THR A 1 170 ? -1.059 -30.231 -3.657 1.00 98.25 170 THR A N 1
ATOM 1299 C CA . THR A 1 170 ? -1.329 -29.852 -2.269 1.00 98.25 170 THR A CA 1
ATOM 1300 C C . THR A 1 170 ? -2.564 -28.968 -2.178 1.00 98.25 170 THR A C 1
ATOM 1302 O O . THR A 1 170 ? -2.608 -27.873 -2.733 1.00 98.25 170 THR A O 1
ATOM 1305 N N . ILE A 1 171 ? -3.559 -29.422 -1.428 1.00 98.62 171 ILE A N 1
ATOM 1306 C CA . ILE A 1 171 ? -4.792 -28.703 -1.119 1.00 98.62 171 ILE A CA 1
ATOM 1307 C C . ILE A 1 171 ? -4.780 -28.474 0.386 1.00 98.62 171 ILE A C 1
ATOM 1309 O O . ILE A 1 171 ? -5.074 -29.396 1.153 1.00 98.62 171 ILE A O 1
ATOM 1313 N N . ALA A 1 172 ? -4.382 -27.277 0.817 1.00 97.94 172 ALA A N 1
ATOM 1314 C CA . ALA A 1 172 ? -4.162 -27.030 2.237 1.00 97.94 172 ALA A CA 1
ATOM 1315 C C . ALA A 1 172 ? -4.666 -25.691 2.757 1.00 97.94 172 ALA A C 1
ATOM 1317 O O . ALA A 1 172 ? -4.678 -24.718 2.018 1.00 97.94 172 ALA A O 1
ATOM 1318 N N . ASN A 1 173 ? -5.054 -25.622 4.030 1.00 97.75 173 ASN A N 1
ATOM 1319 C CA . ASN A 1 173 ? -5.435 -24.362 4.676 1.00 97.75 173 ASN A CA 1
ATOM 1320 C C . ASN A 1 173 ? -6.580 -23.629 3.940 1.00 97.75 173 ASN A C 1
ATOM 1322 O O . ASN A 1 173 ? -6.573 -22.413 3.812 1.00 97.75 173 ASN A O 1
ATOM 1326 N N . ASN A 1 174 ? -7.567 -24.337 3.380 1.00 98.69 174 ASN A N 1
ATOM 1327 C CA . ASN A 1 174 ? -8.739 -23.705 2.755 1.00 98.69 174 ASN A CA 1
ATOM 1328 C C . ASN A 1 174 ? -9.961 -23.766 3.682 1.00 98.69 174 ASN A C 1
ATOM 1330 O O . ASN A 1 174 ? -10.101 -24.701 4.471 1.00 98.69 174 ASN A O 1
ATOM 1334 N N . ILE A 1 175 ? -10.891 -22.819 3.534 1.00 98.75 175 ILE A N 1
ATOM 1335 C CA . ILE A 1 175 ? -12.253 -22.932 4.077 1.00 98.75 175 ILE A CA 1
ATOM 1336 C C . ILE A 1 175 ? -13.207 -23.208 2.921 1.00 98.75 175 ILE A C 1
ATOM 1338 O O . ILE A 1 175 ? -13.328 -22.403 2.001 1.00 98.75 175 ILE A O 1
ATOM 1342 N N . ILE A 1 176 ? -13.899 -24.343 2.977 1.00 98.88 176 ILE A N 1
ATOM 1343 C CA . ILE A 1 176 ? -14.865 -24.797 1.977 1.00 98.88 176 ILE A CA 1
ATOM 1344 C C . ILE A 1 176 ? -16.214 -24.971 2.664 1.00 98.88 176 ILE A C 1
ATOM 1346 O O . ILE A 1 176 ? -16.379 -25.830 3.533 1.00 98.88 176 ILE A O 1
ATOM 1350 N N . ILE A 1 177 ? -17.183 -24.140 2.290 1.00 98.56 177 ILE A N 1
ATOM 1351 C CA . ILE A 1 177 ? -18.425 -23.998 3.044 1.00 98.56 177 ILE A CA 1
ATOM 1352 C C . ILE A 1 177 ? -19.663 -23.903 2.149 1.00 98.56 177 ILE A C 1
ATOM 1354 O O . ILE A 1 177 ? -19.654 -23.259 1.100 1.00 98.56 177 ILE A O 1
ATOM 1358 N N . ASN A 1 178 ? -20.763 -24.520 2.593 1.00 98.19 178 ASN A N 1
ATOM 1359 C CA . ASN A 1 178 ? -22.076 -24.450 1.940 1.00 98.19 178 ASN A CA 1
ATOM 1360 C C . ASN A 1 178 ? -22.056 -24.940 0.485 1.00 98.19 178 ASN A C 1
ATOM 1362 O O . ASN A 1 178 ? -22.562 -24.271 -0.417 1.00 98.19 178 ASN A O 1
ATOM 1366 N N . CYS A 1 179 ? -21.457 -26.103 0.246 1.00 98.69 179 CYS A N 1
ATOM 1367 C CA . CYS A 1 179 ? -21.526 -26.761 -1.056 1.00 98.69 179 CYS A CA 1
ATOM 1368 C C . CYS A 1 179 ? -22.766 -27.670 -1.128 1.00 98.69 179 CYS A C 1
ATOM 1370 O O . CYS A 1 179 ? -23.078 -28.398 -0.179 1.00 98.69 179 CYS A O 1
ATOM 1372 N N . GLU A 1 180 ? -23.496 -27.645 -2.245 1.00 98.69 180 GLU A N 1
ATOM 1373 C CA . GLU A 1 180 ? -24.595 -28.594 -2.480 1.00 98.69 180 GLU A CA 1
ATOM 1374 C C . GLU A 1 180 ? -24.079 -30.024 -2.694 1.00 98.69 180 GLU A C 1
ATOM 1376 O O . GLU A 1 180 ? -24.752 -30.979 -2.313 1.00 98.69 180 GLU A O 1
ATOM 1381 N N . GLU A 1 181 ? -22.858 -30.178 -3.212 1.00 98.69 181 GLU A N 1
ATOM 1382 C CA . GLU A 1 181 ? -22.113 -31.443 -3.236 1.00 98.69 181 GLU A CA 1
ATOM 1383 C C . GLU A 1 181 ? -21.015 -31.456 -2.159 1.00 98.69 181 GLU A C 1
ATOM 1385 O O . GLU A 1 181 ? -20.908 -30.533 -1.352 1.00 98.69 181 GLU A O 1
ATOM 1390 N N . ALA A 1 182 ? -20.183 -32.499 -2.138 1.00 98.62 182 ALA A N 1
ATOM 1391 C CA . ALA A 1 182 ? -19.038 -32.587 -1.235 1.00 98.62 182 ALA A CA 1
ATOM 1392 C C . ALA A 1 182 ? -18.107 -31.369 -1.341 1.00 98.62 182 ALA A C 1
ATOM 1394 O O . ALA A 1 182 ? -17.874 -30.846 -2.429 1.00 98.62 182 ALA A O 1
ATOM 1395 N N . GLY A 1 183 ? -17.531 -30.949 -0.216 1.00 98.69 183 GLY A N 1
ATOM 1396 C CA . GLY A 1 183 ? -16.536 -29.880 -0.204 1.00 98.69 183 GLY A CA 1
ATOM 1397 C C . GLY A 1 183 ? -15.290 -30.278 -0.995 1.00 98.69 183 GLY A C 1
ATOM 1398 O O . GLY A 1 183 ? -14.844 -29.515 -1.846 1.00 98.69 183 GLY A O 1
ATOM 1399 N N . ILE A 1 184 ? -14.789 -31.499 -0.781 1.00 98.81 184 ILE A N 1
ATOM 1400 C CA . ILE A 1 184 ? -13.693 -32.086 -1.565 1.00 98.81 184 ILE A CA 1
ATOM 1401 C C . ILE A 1 184 ? -14.117 -33.459 -2.085 1.00 98.81 184 ILE A C 1
ATOM 1403 O O . ILE A 1 184 ? -14.635 -34.286 -1.327 1.00 98.81 184 ILE A O 1
ATOM 1407 N N . ARG A 1 185 ? -13.870 -33.725 -3.371 1.00 98.62 185 ARG A N 1
ATOM 1408 C CA . ARG A 1 185 ? -14.069 -35.047 -3.971 1.00 98.62 185 ARG A CA 1
ATOM 1409 C C . ARG A 1 185 ? -12.829 -35.524 -4.722 1.00 98.62 185 ARG A C 1
ATOM 1411 O O . ARG A 1 185 ? -12.242 -34.775 -5.490 1.00 98.62 185 ARG A O 1
ATOM 1418 N N . LEU A 1 186 ? -12.469 -36.790 -4.520 1.00 98.56 186 LEU A N 1
ATOM 1419 C CA . LEU A 1 186 ? -11.585 -37.537 -5.415 1.00 98.56 186 LEU A CA 1
ATOM 1420 C C . LEU A 1 186 ? -12.469 -38.486 -6.221 1.00 98.56 186 LEU A C 1
ATOM 1422 O O . LEU A 1 186 ? -13.041 -39.440 -5.677 1.00 98.56 186 LEU A O 1
ATOM 1426 N N . ARG A 1 187 ? -12.637 -38.179 -7.506 1.00 96.38 187 ARG A N 1
ATOM 1427 C CA . ARG A 1 187 ? -13.594 -38.849 -8.388 1.00 96.38 187 ARG A CA 1
ATOM 1428 C C . ARG A 1 187 ? -12.910 -39.931 -9.217 1.00 96.38 187 ARG A C 1
ATOM 1430 O O . ARG A 1 187 ? -11.765 -39.782 -9.638 1.00 96.38 187 ARG A O 1
ATOM 1437 N N . THR A 1 188 ? -13.617 -41.026 -9.490 1.00 96.00 188 THR A N 1
ATOM 1438 C CA . THR A 1 188 ? -13.142 -42.023 -10.465 1.00 96.00 188 THR A CA 1
ATOM 1439 C C . THR A 1 188 ? -12.960 -41.383 -11.847 1.00 96.00 188 THR A C 1
ATOM 1441 O O . THR A 1 188 ? -13.780 -40.569 -12.275 1.00 96.00 188 THR A O 1
ATOM 1444 N N . GLY A 1 189 ? -11.877 -41.727 -12.543 1.00 91.81 189 GLY A N 1
ATOM 1445 C CA . GLY A 1 189 ? -11.461 -41.052 -13.768 1.00 91.81 189 GLY A CA 1
ATOM 1446 C C . GLY A 1 189 ? -10.651 -41.952 -14.692 1.00 91.81 189 GLY A C 1
ATOM 1447 O O . GLY A 1 189 ? -10.675 -43.175 -14.580 1.00 91.81 189 GLY A O 1
ATOM 1448 N N . ALA A 1 190 ? -9.977 -41.337 -15.664 1.00 93.62 190 ALA A N 1
ATOM 1449 C CA . ALA A 1 190 ? -9.170 -42.078 -16.632 1.00 93.62 190 ALA A CA 1
ATOM 1450 C C . ALA A 1 190 ? -7.750 -42.347 -16.116 1.00 93.62 190 ALA A C 1
ATOM 1452 O O . ALA A 1 190 ? -7.179 -43.389 -16.434 1.00 93.62 190 ALA A O 1
ATOM 1453 N N . ASN A 1 191 ? -7.208 -41.413 -15.333 1.00 96.81 191 ASN A N 1
ATOM 1454 C CA . ASN A 1 191 ? -5.856 -41.459 -14.795 1.00 96.81 191 ASN A CA 1
ATOM 1455 C C . ASN A 1 191 ? -5.863 -41.523 -13.261 1.00 96.81 191 ASN A C 1
ATOM 1457 O O . ASN A 1 191 ? -6.886 -41.269 -12.607 1.00 96.81 191 ASN A O 1
ATOM 1461 N N . ASN A 1 192 ? -4.704 -41.871 -12.700 1.00 97.75 192 ASN A N 1
ATOM 1462 C CA . ASN A 1 192 ? -4.513 -41.957 -11.260 1.00 97.75 192 ASN A CA 1
ATOM 1463 C C . ASN A 1 192 ? -4.683 -40.587 -10.584 1.00 97.75 192 ASN A C 1
ATOM 1465 O O . ASN A 1 192 ? -4.248 -39.563 -11.111 1.00 97.75 192 ASN A O 1
ATOM 1469 N N . LYS A 1 193 ? -5.295 -40.605 -9.397 1.00 98.19 193 LYS A N 1
ATOM 1470 C CA . LYS A 1 193 ? -5.239 -39.555 -8.378 1.00 98.19 193 LYS A CA 1
ATOM 1471 C C . LYS A 1 193 ? -4.347 -40.078 -7.264 1.00 98.19 193 LYS A C 1
ATOM 1473 O O . LYS A 1 193 ? -4.814 -40.890 -6.455 1.00 98.19 193 LYS A O 1
ATOM 1478 N N . GLU A 1 194 ? -3.081 -39.681 -7.258 1.00 98.00 194 GLU A N 1
ATOM 1479 C CA . GLU A 1 194 ? -2.102 -40.257 -6.333 1.00 98.00 194 GLU A CA 1
ATOM 1480 C C . GLU A 1 194 ? -1.162 -39.254 -5.680 1.00 98.00 194 GLU A C 1
ATOM 1482 O O . GLU A 1 194 ? -0.884 -38.206 -6.237 1.00 98.00 194 GLU A O 1
ATOM 1487 N N . ASN A 1 195 ? -0.687 -39.552 -4.470 1.00 98.12 195 ASN A N 1
ATOM 1488 C CA . ASN A 1 195 ? 0.267 -38.716 -3.730 1.00 98.12 195 ASN A CA 1
ATOM 1489 C C . ASN A 1 195 ? -0.199 -37.271 -3.467 1.00 98.12 195 ASN A C 1
ATOM 1491 O O . ASN A 1 195 ? 0.615 -36.409 -3.145 1.00 98.12 195 ASN A O 1
ATOM 1495 N N . ASN A 1 196 ? -1.496 -36.973 -3.587 1.00 98.56 196 ASN A N 1
ATOM 1496 C CA . ASN A 1 196 ? -1.999 -35.640 -3.274 1.00 98.56 196 ASN A CA 1
ATOM 1497 C C . ASN A 1 196 ? -2.071 -35.458 -1.751 1.00 98.56 196 ASN A C 1
ATOM 1499 O O . ASN A 1 196 ? -2.428 -36.384 -1.019 1.00 98.56 196 ASN A O 1
ATOM 1503 N N . ILE A 1 197 ? -1.767 -34.251 -1.280 1.00 98.56 197 ILE A N 1
ATOM 1504 C CA . ILE A 1 197 ? -1.839 -33.860 0.129 1.00 98.56 197 ILE A CA 1
ATOM 1505 C C . ILE A 1 197 ? -3.075 -32.991 0.328 1.00 98.56 197 ILE A C 1
ATOM 1507 O O . ILE A 1 197 ? -3.175 -31.904 -0.233 1.00 98.56 197 ILE A O 1
ATOM 1511 N N . ILE A 1 198 ? -4.001 -33.454 1.159 1.00 98.75 198 ILE A N 1
ATOM 1512 C CA . ILE A 1 198 ? -5.194 -32.731 1.582 1.00 98.75 198 ILE A CA 1
ATOM 1513 C C . ILE A 1 198 ? -5.053 -32.490 3.084 1.00 98.75 198 ILE A C 1
ATOM 1515 O O . ILE A 1 198 ? -5.237 -33.418 3.874 1.00 98.75 198 ILE A O 1
ATOM 1519 N N . ALA A 1 199 ? -4.691 -31.270 3.490 1.00 98.44 199 ALA A N 1
ATOM 1520 C CA . ALA A 1 199 ? -4.379 -30.993 4.893 1.00 98.44 199 ALA A CA 1
ATOM 1521 C C . ALA A 1 199 ? -4.854 -29.636 5.416 1.00 98.44 199 ALA A C 1
ATOM 1523 O O . ALA A 1 199 ? -4.984 -28.692 4.655 1.00 98.44 199 ALA A O 1
ATOM 1524 N N . ASN A 1 200 ? -5.096 -29.501 6.719 1.00 98.50 200 ASN A N 1
ATOM 1525 C CA . ASN A 1 200 ? -5.485 -28.227 7.346 1.00 98.50 200 ASN A CA 1
ATOM 1526 C C . ASN A 1 200 ? -6.718 -27.541 6.716 1.00 98.50 200 ASN A C 1
ATOM 1528 O O . ASN A 1 200 ? -6.855 -26.326 6.806 1.00 98.50 200 ASN A O 1
ATOM 1532 N N . ASN A 1 201 ? -7.621 -28.258 6.041 1.00 98.88 201 ASN A N 1
ATOM 1533 C CA . ASN A 1 201 ? -8.810 -27.635 5.450 1.00 98.88 201 ASN A CA 1
ATOM 1534 C C . ASN A 1 201 ? -9.993 -27.670 6.428 1.00 98.88 201 ASN A C 1
ATOM 1536 O O . ASN A 1 201 ? -10.216 -28.683 7.091 1.00 98.88 201 ASN A O 1
ATOM 1540 N N . ILE A 1 202 ? -10.808 -26.613 6.449 1.00 98.88 202 ILE A N 1
ATOM 1541 C CA . ILE A 1 202 ? -12.150 -26.631 7.047 1.00 98.88 202 ILE A CA 1
ATOM 1542 C C . ILE A 1 202 ? -13.164 -26.944 5.952 1.00 98.88 202 ILE A C 1
ATOM 1544 O O . ILE A 1 202 ? -13.327 -26.171 5.011 1.00 98.88 202 ILE A O 1
ATOM 1548 N N . ILE A 1 203 ? -13.897 -28.042 6.106 1.00 98.88 203 ILE A N 1
ATOM 1549 C CA . ILE A 1 203 ? -15.023 -28.419 5.258 1.00 98.88 203 ILE A CA 1
ATOM 1550 C C . ILE A 1 203 ? -16.292 -28.384 6.109 1.00 98.88 203 ILE A C 1
ATOM 1552 O O . ILE A 1 203 ? -16.528 -29.272 6.932 1.00 98.88 203 ILE A O 1
ATOM 1556 N N . TYR A 1 204 ? -17.118 -27.357 5.908 1.00 98.62 204 TYR A N 1
ATOM 1557 C CA . TYR A 1 204 ? -18.277 -27.082 6.757 1.00 98.62 204 TYR A CA 1
ATOM 1558 C C . TYR A 1 204 ? -19.586 -27.014 5.967 1.00 98.62 204 TYR A C 1
ATOM 1560 O O . TYR A 1 204 ? -19.693 -26.306 4.967 1.00 98.62 204 TYR A O 1
ATOM 1568 N N . ASN A 1 205 ? -20.616 -27.715 6.439 1.00 98.31 205 ASN A N 1
ATOM 1569 C CA . ASN A 1 205 ? -21.963 -27.695 5.859 1.00 98.31 205 ASN A CA 1
ATOM 1570 C C . ASN A 1 205 ? -21.981 -27.961 4.335 1.00 98.31 205 ASN A C 1
ATOM 1572 O O . ASN A 1 205 ? -22.534 -27.187 3.558 1.00 98.31 205 ASN A O 1
ATOM 1576 N N . CYS A 1 206 ? -21.325 -29.034 3.898 1.00 98.69 206 CYS A N 1
ATOM 1577 C CA . CYS A 1 206 ? -21.246 -29.454 2.494 1.00 98.69 206 CYS A CA 1
ATOM 1578 C C . CYS A 1 206 ? -22.061 -30.732 2.229 1.00 98.69 206 CYS A C 1
ATOM 1580 O O . CYS A 1 206 ? -22.427 -31.453 3.156 1.00 98.69 206 CYS A O 1
ATOM 1582 N N . GLY A 1 207 ? -22.359 -31.024 0.963 1.00 98.38 207 GLY A N 1
ATOM 1583 C CA . GLY A 1 207 ? -23.260 -32.109 0.570 1.00 98.38 207 GLY A CA 1
ATOM 1584 C C . GLY A 1 207 ? -24.715 -31.800 0.921 1.00 98.38 207 GLY A C 1
ATOM 1585 O O . GLY A 1 207 ? -25.462 -32.691 1.304 1.00 98.38 207 GLY A O 1
ATOM 1586 N N . THR A 1 208 ? -25.117 -30.531 0.891 1.00 97.94 208 THR A N 1
ATOM 1587 C CA . THR A 1 208 ? -26.432 -30.105 1.409 1.00 97.94 208 THR A CA 1
ATOM 1588 C C . THR A 1 208 ? -27.612 -30.465 0.502 1.00 97.94 208 THR A C 1
ATOM 1590 O O . THR A 1 208 ? -28.751 -30.464 0.970 1.00 97.94 208 THR A O 1
ATOM 1593 N N . ASN A 1 209 ? -27.359 -30.754 -0.778 1.00 97.44 209 ASN A N 1
ATOM 1594 C CA . ASN A 1 209 ? -28.374 -31.073 -1.782 1.00 97.44 209 ASN A CA 1
ATOM 1595 C C . ASN A 1 209 ? -27.727 -31.814 -2.968 1.00 97.44 209 ASN A C 1
ATOM 1597 O O . ASN A 1 209 ? -27.685 -31.310 -4.097 1.00 97.44 209 ASN A O 1
ATOM 1601 N N . SER A 1 210 ? -27.155 -32.986 -2.696 1.00 97.81 210 SER A N 1
ATOM 1602 C CA . SER A 1 210 ? -26.360 -33.721 -3.673 1.00 97.81 210 SER A CA 1
ATOM 1603 C C . SER A 1 210 ? -27.247 -34.372 -4.734 1.00 97.81 210 SER A C 1
ATOM 1605 O O . SER A 1 210 ? -28.098 -35.215 -4.446 1.00 97.81 210 SER A O 1
ATOM 1607 N N . LYS A 1 211 ? -27.000 -34.062 -6.009 1.00 98.06 211 LYS A N 1
ATOM 1608 C CA . LYS A 1 211 ? -27.637 -34.747 -7.147 1.00 98.06 211 LYS A CA 1
ATOM 1609 C C . LYS A 1 211 ? -27.073 -36.149 -7.377 1.00 98.06 211 LYS A C 1
ATOM 1611 O O . LYS A 1 211 ? -27.737 -36.970 -8.008 1.00 98.06 211 LYS A O 1
ATOM 1616 N N . ASP A 1 212 ? -25.880 -36.432 -6.857 1.00 96.88 212 ASP A N 1
ATOM 1617 C CA . ASP A 1 212 ? -25.246 -37.752 -6.929 1.00 96.88 212 ASP A CA 1
ATOM 1618 C C . ASP A 1 212 ? -25.719 -38.692 -5.794 1.00 96.88 212 ASP A C 1
ATOM 1620 O O . ASP A 1 212 ? -25.280 -39.840 -5.721 1.00 96.88 212 ASP A O 1
ATOM 1624 N N . GLY A 1 213 ? -26.635 -38.236 -4.926 1.00 96.81 213 GLY A N 1
ATOM 1625 C CA . GLY A 1 213 ? -27.139 -39.008 -3.784 1.00 96.81 213 GLY A CA 1
ATOM 1626 C C . GLY A 1 213 ? -26.125 -39.137 -2.644 1.00 96.81 213 GLY A C 1
ATOM 1627 O O . GLY A 1 213 ? -26.153 -40.115 -1.897 1.00 96.81 213 GLY A O 1
ATOM 1628 N N . LEU A 1 214 ? -25.210 -38.172 -2.539 1.00 96.81 214 LEU A N 1
ATOM 1629 C CA . LEU A 1 214 ? -24.130 -38.103 -1.555 1.00 96.81 214 LEU A CA 1
ATOM 1630 C C . LEU A 1 214 ? -24.402 -37.002 -0.515 1.00 96.81 214 LEU A C 1
ATOM 1632 O O . LEU A 1 214 ? -23.512 -36.231 -0.154 1.00 96.81 214 LEU A O 1
ATOM 1636 N N . ASP A 1 215 ? -25.652 -36.913 -0.057 1.00 97.81 215 ASP A N 1
ATOM 1637 C CA . ASP A 1 215 ? -26.082 -35.904 0.908 1.00 97.81 215 ASP A CA 1
ATOM 1638 C C . ASP A 1 215 ? -25.367 -36.059 2.261 1.00 97.81 215 ASP A C 1
ATOM 1640 O O . ASP A 1 215 ? -25.268 -37.152 2.822 1.00 97.81 215 ASP A O 1
ATOM 1644 N N . GLY A 1 216 ? -24.915 -34.939 2.819 1.00 97.44 216 GLY A N 1
ATOM 1645 C CA . GLY A 1 216 ? -24.309 -34.847 4.143 1.00 97.44 216 GLY A CA 1
ATOM 1646 C C . GLY A 1 216 ? -22.828 -35.222 4.219 1.00 97.44 216 GLY A C 1
ATOM 1647 O O . GLY A 1 216 ? -22.293 -35.237 5.330 1.00 97.44 216 GLY A O 1
ATOM 1648 N N . TYR A 1 217 ? -22.148 -35.482 3.099 1.00 98.62 217 TYR A N 1
ATOM 1649 C CA . TYR A 1 217 ? -20.712 -35.785 3.089 1.00 98.62 217 TYR A CA 1
ATOM 1650 C C . TYR A 1 217 ? -19.871 -34.557 2.733 1.00 98.62 217 TYR A C 1
ATOM 1652 O O . TYR A 1 217 ? -20.054 -33.946 1.683 1.00 98.62 217 TYR A O 1
ATOM 1660 N N . GLY A 1 218 ? -18.923 -34.206 3.604 1.00 98.44 218 GLY A N 1
ATOM 1661 C CA . GLY A 1 218 ? -17.961 -33.134 3.360 1.00 98.44 218 GLY A CA 1
ATOM 1662 C C . GLY A 1 218 ? -16.805 -33.578 2.463 1.00 98.44 218 GLY A C 1
ATOM 1663 O O . GLY A 1 218 ? -16.437 -32.847 1.546 1.00 98.44 218 GLY A O 1
ATOM 1664 N N . ILE A 1 219 ? -16.280 -34.789 2.679 1.00 98.75 219 ILE A N 1
ATOM 1665 C CA . ILE A 1 219 ? -15.246 -35.395 1.829 1.00 98.75 219 ILE A CA 1
ATOM 1666 C C . ILE A 1 219 ? -15.770 -36.700 1.229 1.00 98.75 219 ILE A C 1
ATOM 1668 O O . ILE A 1 219 ? -16.326 -37.550 1.933 1.00 98.75 219 ILE A O 1
ATOM 1672 N N . VAL A 1 220 ? -15.570 -36.855 -0.081 1.00 98.81 220 VAL A N 1
ATOM 1673 C CA . VAL A 1 220 ? -15.929 -38.054 -0.845 1.00 98.81 220 VAL A CA 1
ATOM 1674 C C . VAL A 1 220 ? -14.697 -38.601 -1.560 1.00 98.81 220 VAL A C 1
ATOM 1676 O O . VAL A 1 220 ? -14.062 -37.901 -2.344 1.00 98.81 220 VAL A O 1
ATOM 1679 N N . VAL A 1 221 ? -14.402 -39.880 -1.351 1.00 98.62 221 VAL A N 1
ATOM 1680 C CA . VAL A 1 221 ? -13.392 -40.629 -2.107 1.00 98.62 221 VAL A CA 1
ATOM 1681 C C . VAL A 1 221 ? -14.089 -41.805 -2.778 1.00 98.62 221 VAL A C 1
ATOM 1683 O O . VAL A 1 221 ? -14.569 -42.718 -2.098 1.00 98.62 221 VAL A O 1
ATOM 1686 N N . ASP A 1 222 ? -14.181 -41.779 -4.108 1.00 98.19 222 ASP A N 1
ATOM 1687 C CA . ASP A 1 222 ? -14.862 -42.831 -4.865 1.00 98.19 222 ASP A CA 1
ATOM 1688 C C . ASP A 1 222 ? -14.183 -44.203 -4.655 1.00 98.19 222 ASP A C 1
ATOM 1690 O O . ASP A 1 222 ? -12.978 -44.317 -4.419 1.00 98.19 222 ASP A O 1
ATOM 1694 N N . ASN A 1 223 ? -14.959 -45.291 -4.745 1.00 97.31 223 ASN A N 1
ATOM 1695 C CA . ASN A 1 223 ? -14.412 -46.647 -4.651 1.00 97.31 223 ASN A CA 1
ATOM 1696 C C . ASN A 1 223 ? -13.750 -47.065 -5.967 1.00 97.31 223 ASN A C 1
ATOM 1698 O O . ASN A 1 223 ? -14.346 -47.795 -6.764 1.00 97.31 223 ASN A O 1
ATOM 1702 N N . ALA A 1 224 ? -12.540 -46.575 -6.200 1.00 96.75 224 ALA A N 1
ATOM 1703 C CA . ALA A 1 224 ? -11.850 -46.785 -7.457 1.00 96.75 224 ALA A CA 1
ATOM 1704 C C . ALA A 1 224 ? -10.352 -47.062 -7.245 1.00 96.75 224 ALA A C 1
ATOM 1706 O O . ALA A 1 224 ? -9.734 -46.575 -6.295 1.00 96.75 224 ALA A O 1
ATOM 1707 N N . SER A 1 225 ? -9.786 -47.924 -8.095 1.00 95.94 225 SER A N 1
ATOM 1708 C CA . SER A 1 225 ? -8.386 -48.368 -8.002 1.00 95.94 225 SER A CA 1
ATOM 1709 C C . SER A 1 225 ? -7.385 -47.338 -8.520 1.00 95.94 225 SER A C 1
ATOM 1711 O O . SER A 1 225 ? -6.206 -47.445 -8.224 1.00 95.94 225 SER A O 1
ATOM 1713 N N . ASP A 1 226 ? -7.862 -46.370 -9.296 1.00 96.62 226 ASP A N 1
ATOM 1714 C CA . ASP A 1 226 ? -7.147 -45.193 -9.795 1.00 96.62 226 ASP A CA 1
ATOM 1715 C C . ASP A 1 226 ? -7.110 -44.054 -8.759 1.00 96.62 226 ASP A C 1
ATOM 1717 O O . ASP A 1 226 ? -6.720 -42.941 -9.082 1.00 96.62 226 ASP A O 1
ATOM 1721 N N . ILE A 1 227 ? -7.530 -44.297 -7.516 1.00 98.06 227 ILE A N 1
ATOM 1722 C CA . ILE A 1 227 ? -7.332 -43.384 -6.385 1.00 98.06 227 ILE A CA 1
ATOM 1723 C C . ILE A 1 227 ? -6.500 -44.137 -5.349 1.00 98.06 227 ILE A C 1
ATOM 1725 O O . ILE A 1 227 ? -6.981 -45.135 -4.795 1.00 98.06 227 ILE A O 1
ATOM 1729 N N . LEU A 1 228 ? -5.265 -43.699 -5.107 1.00 97.31 228 LEU A N 1
ATOM 1730 C CA . LEU A 1 228 ? -4.298 -44.401 -4.255 1.00 97.31 228 LEU A CA 1
ATOM 1731 C C . LEU A 1 228 ? -3.268 -43.444 -3.640 1.00 97.31 228 LEU A C 1
ATOM 1733 O O . LEU A 1 228 ? -2.998 -42.400 -4.211 1.00 97.31 228 LEU A O 1
ATOM 1737 N N . ASN A 1 229 ? -2.651 -43.824 -2.523 1.00 97.94 229 ASN A N 1
ATOM 1738 C CA . ASN A 1 229 ? -1.530 -43.116 -1.895 1.00 97.94 229 ASN A CA 1
ATOM 1739 C C . ASN A 1 229 ? -1.773 -41.625 -1.580 1.00 97.94 229 ASN A C 1
ATOM 1741 O O . ASN A 1 229 ? -0.838 -40.835 -1.650 1.00 97.94 229 ASN A O 1
ATOM 1745 N N . ASN A 1 230 ? -3.000 -41.196 -1.280 1.00 98.50 230 ASN A N 1
ATOM 1746 C CA . ASN A 1 230 ? -3.264 -39.794 -0.928 1.00 98.50 230 ASN A CA 1
ATOM 1747 C C . ASN A 1 230 ? -3.156 -39.580 0.587 1.00 98.50 230 ASN A C 1
ATOM 1749 O O . ASN A 1 230 ? -3.469 -40.473 1.373 1.00 98.50 230 ASN A O 1
ATOM 1753 N N . THR A 1 231 ? -2.762 -38.378 0.999 1.00 98.50 231 THR A N 1
ATOM 1754 C CA . THR A 1 231 ? -2.660 -38.000 2.412 1.00 98.50 231 THR A CA 1
ATOM 1755 C C . THR A 1 231 ? -3.820 -37.093 2.801 1.00 98.50 231 THR A C 1
ATOM 1757 O O . THR A 1 231 ? -4.024 -36.049 2.188 1.00 98.50 231 THR A O 1
ATOM 1760 N N . PHE A 1 232 ? -4.550 -37.464 3.850 1.00 98.62 232 PHE A N 1
ATOM 1761 C CA . PHE A 1 232 ? -5.627 -36.692 4.461 1.00 98.62 232 PHE A CA 1
ATOM 1762 C C . PHE A 1 232 ? -5.288 -36.439 5.928 1.00 98.62 232 PHE A C 1
ATOM 1764 O O . PHE A 1 232 ? -5.431 -37.334 6.763 1.00 98.62 232 PHE A O 1
ATOM 1771 N N . GLN A 1 233 ? -4.833 -35.232 6.249 1.00 98.19 233 GLN A N 1
ATOM 1772 C CA . GLN A 1 233 ? -4.248 -34.954 7.558 1.00 98.19 233 GLN A CA 1
ATOM 1773 C C . GLN A 1 233 ? -4.722 -33.627 8.154 1.00 98.19 233 GLN A C 1
ATOM 1775 O O . GLN A 1 233 ? -4.723 -32.614 7.466 1.00 98.19 233 GLN A O 1
ATOM 1780 N N . ASN A 1 234 ? -5.105 -33.605 9.433 1.00 98.44 234 ASN A N 1
ATOM 1781 C CA . ASN A 1 234 ? -5.497 -32.373 10.138 1.00 98.44 234 ASN A CA 1
ATOM 1782 C C . ASN A 1 234 ? -6.590 -31.558 9.413 1.00 98.44 234 ASN A C 1
ATOM 1784 O O . ASN A 1 234 ? -6.613 -30.334 9.478 1.00 98.44 234 ASN A O 1
ATOM 1788 N N . ASN A 1 235 ? -7.511 -32.204 8.693 1.00 98.81 235 ASN A N 1
ATOM 1789 C CA . ASN A 1 235 ? -8.687 -31.519 8.150 1.00 98.81 235 ASN A CA 1
ATOM 1790 C C . ASN A 1 235 ? -9.811 -31.527 9.182 1.00 98.81 235 ASN A C 1
ATOM 1792 O O . ASN A 1 235 ? -10.030 -32.537 9.850 1.00 98.81 235 ASN A O 1
ATOM 1796 N N . LEU A 1 236 ? -10.594 -30.455 9.248 1.00 98.75 236 LEU A N 1
ATOM 1797 C CA . LEU A 1 236 ? -11.856 -30.441 9.974 1.00 98.75 236 LEU A CA 1
ATOM 1798 C C . LEU A 1 236 ? -13.015 -30.661 9.000 1.00 98.75 236 LEU A C 1
ATOM 1800 O O . LEU A 1 236 ? -13.193 -29.894 8.059 1.00 98.75 236 LEU A O 1
ATOM 1804 N N . VAL A 1 237 ? -13.846 -31.675 9.248 1.00 98.81 237 VAL A N 1
ATOM 1805 C CA . VAL A 1 237 ? -15.057 -31.953 8.461 1.00 98.81 237 VAL A CA 1
ATOM 1806 C C . VAL A 1 237 ? -16.270 -31.965 9.377 1.00 98.81 237 VAL A C 1
ATOM 1808 O O . VAL A 1 237 ? -16.383 -32.817 10.259 1.00 98.81 237 VAL A O 1
ATOM 1811 N N . TYR A 1 238 ? -17.209 -31.044 9.166 1.00 98.69 238 TYR A N 1
ATOM 1812 C CA . TYR A 1 238 ? -18.377 -30.929 10.031 1.00 98.69 238 TYR A CA 1
ATOM 1813 C C . TYR A 1 238 ? -19.636 -30.470 9.299 1.00 98.69 238 TYR A C 1
ATOM 1815 O O . TYR A 1 238 ? -19.677 -29.417 8.671 1.00 98.69 238 TYR A O 1
ATOM 1823 N N . ASN A 1 239 ? -20.704 -31.249 9.460 1.00 97.75 239 ASN A N 1
ATOM 1824 C CA . ASN A 1 239 ? -22.040 -30.926 8.981 1.00 97.75 239 ASN A CA 1
ATOM 1825 C C . ASN A 1 239 ? -23.008 -30.970 10.171 1.00 97.75 239 ASN A C 1
ATOM 1827 O O . ASN A 1 239 ? -23.170 -32.041 10.770 1.00 97.75 239 ASN A O 1
ATOM 1831 N N . PRO A 1 240 ? -23.658 -29.847 10.533 1.00 96.69 240 PRO A N 1
ATOM 1832 C CA . PRO A 1 240 ? -24.559 -29.802 11.678 1.00 96.69 240 PRO A CA 1
ATOM 1833 C C . PRO A 1 240 ? -25.631 -30.900 11.622 1.00 96.69 240 PRO A C 1
ATOM 1835 O O . PRO A 1 240 ? -26.397 -31.006 10.667 1.00 96.69 240 PRO A O 1
ATOM 1838 N N . GLY A 1 241 ? -25.691 -31.731 12.665 1.00 96.88 241 GLY A N 1
ATOM 1839 C CA . GLY A 1 241 ? -26.677 -32.813 12.782 1.00 96.88 241 GLY A CA 1
ATOM 1840 C C . GLY A 1 241 ? -26.383 -34.079 11.966 1.00 96.88 241 GLY A C 1
ATOM 1841 O O . GLY A 1 241 ? -27.175 -35.019 12.036 1.00 96.88 241 GLY A O 1
ATOM 1842 N N . ILE A 1 242 ? -25.261 -34.151 11.242 1.00 98.06 242 ILE A N 1
ATOM 1843 C CA . ILE A 1 242 ? -24.863 -35.330 10.463 1.00 98.06 242 ILE A CA 1
ATOM 1844 C C . ILE A 1 242 ? -23.699 -36.051 11.149 1.00 98.06 242 ILE A C 1
ATOM 1846 O O . ILE A 1 242 ? -22.653 -35.471 11.431 1.00 98.06 242 ILE A O 1
ATOM 1850 N N . THR A 1 243 ? -23.876 -37.346 11.424 1.00 98.00 243 THR A N 1
ATOM 1851 C CA . THR A 1 243 ? -22.847 -38.172 12.080 1.00 98.00 243 THR A CA 1
ATOM 1852 C C . THR A 1 243 ? -21.806 -38.696 11.097 1.00 98.00 243 THR A C 1
ATOM 1854 O O . THR A 1 243 ? -20.615 -38.606 11.368 1.00 98.00 243 THR A O 1
ATOM 1857 N N . ASN A 1 244 ? -22.227 -39.240 9.957 1.00 98.44 244 ASN A N 1
ATOM 1858 C CA . ASN A 1 244 ? -21.299 -39.755 8.955 1.00 98.44 244 ASN A CA 1
ATOM 1859 C C . ASN A 1 244 ? -21.051 -38.667 7.915 1.00 98.44 244 ASN A C 1
ATOM 1861 O O . ASN A 1 244 ? -21.877 -38.484 7.028 1.00 98.44 244 ASN A O 1
ATOM 1865 N N . VAL A 1 245 ? -19.946 -37.938 8.058 1.00 98.62 245 VAL A N 1
ATOM 1866 C CA . VAL A 1 245 ? -19.587 -36.803 7.187 1.00 98.62 245 VAL A CA 1
ATOM 1867 C C . VAL A 1 245 ? -18.535 -37.162 6.138 1.00 98.62 245 VAL A C 1
ATOM 1869 O O . VAL A 1 245 ? -18.177 -36.321 5.316 1.00 98.62 245 VAL A O 1
ATOM 1872 N N . ILE A 1 246 ? -18.065 -38.411 6.139 1.00 98.81 246 ILE A N 1
ATOM 1873 C CA . ILE A 1 246 ? -17.113 -38.949 5.170 1.00 98.81 246 ILE A CA 1
ATOM 1874 C C . ILE A 1 246 ? -17.785 -40.059 4.365 1.00 98.81 246 ILE A C 1
ATOM 1876 O O . ILE A 1 246 ? -18.409 -40.957 4.938 1.00 98.81 246 ILE A O 1
ATOM 1880 N N . TYR A 1 247 ? -17.609 -40.032 3.045 1.00 98.62 247 TYR A N 1
ATOM 1881 C CA . TYR A 1 247 ? -17.907 -41.163 2.171 1.00 98.62 247 TYR A CA 1
ATOM 1882 C C . TYR A 1 247 ? -16.610 -41.673 1.552 1.00 98.62 247 TYR A C 1
ATOM 1884 O O . TYR A 1 247 ? -16.107 -41.117 0.578 1.00 98.62 247 TYR A O 1
ATOM 1892 N N . TYR A 1 248 ? -16.051 -42.729 2.130 1.00 98.50 248 TYR A N 1
ATOM 1893 C CA . TYR A 1 248 ? -14.754 -43.263 1.737 1.00 98.50 248 TYR A CA 1
ATOM 1894 C C . TYR A 1 248 ? -14.926 -44.653 1.130 1.00 98.50 248 TYR A C 1
ATOM 1896 O O . TYR A 1 248 ? -15.413 -45.584 1.777 1.00 98.50 248 TYR A O 1
ATOM 1904 N N . ARG A 1 249 ? -14.576 -44.778 -0.154 1.00 97.06 249 ARG A N 1
ATOM 1905 C CA . ARG A 1 249 ? -14.568 -46.030 -0.925 1.00 97.06 249 ARG A CA 1
ATOM 1906 C C . ARG A 1 249 ? -15.869 -46.829 -0.808 1.00 97.06 249 ARG A C 1
ATOM 1908 O O . ARG A 1 249 ? -15.876 -48.042 -0.605 1.00 97.06 249 ARG A O 1
ATOM 1915 N N . GLY A 1 250 ? -16.997 -46.140 -0.979 1.00 96.81 250 GLY A N 1
ATOM 1916 C CA . GLY A 1 250 ? -18.329 -46.754 -0.972 1.00 96.81 250 GLY A CA 1
ATOM 1917 C C . GLY A 1 250 ? -18.964 -46.890 0.415 1.00 96.81 250 GLY A C 1
ATOM 1918 O O . GLY A 1 250 ? -20.077 -47.405 0.523 1.00 96.81 250 GLY A O 1
ATOM 1919 N N . THR A 1 251 ? -18.277 -46.439 1.470 1.00 98.00 251 THR A N 1
ATOM 1920 C CA . THR A 1 251 ? -18.728 -46.563 2.859 1.00 98.00 251 THR A CA 1
ATOM 1921 C C . THR A 1 251 ? -18.884 -45.191 3.503 1.00 98.00 251 THR A C 1
ATOM 1923 O O . THR A 1 251 ? -17.956 -44.387 3.513 1.00 98.00 251 THR A O 1
ATOM 1926 N N . ALA A 1 252 ? -20.055 -44.940 4.087 1.00 98.44 252 ALA A N 1
ATOM 1927 C CA . ALA A 1 252 ? -20.301 -43.763 4.913 1.00 98.44 252 ALA A CA 1
ATOM 1928 C C . ALA A 1 252 ? -19.757 -43.979 6.333 1.00 98.44 252 ALA A C 1
ATOM 1930 O O . ALA A 1 252 ? -20.078 -44.993 6.958 1.00 98.44 252 ALA A O 1
ATOM 1931 N N . MET A 1 253 ? -18.981 -43.032 6.859 1.00 98.56 253 MET A N 1
ATOM 1932 C CA . MET A 1 253 ? -18.346 -43.148 8.176 1.00 98.56 253 MET A CA 1
ATOM 1933 C C . MET A 1 253 ? -18.138 -41.792 8.866 1.00 98.56 253 MET A C 1
ATOM 1935 O O . MET A 1 253 ? -18.278 -40.730 8.256 1.00 98.56 253 MET A O 1
ATOM 1939 N N . THR A 1 254 ? -17.841 -41.839 10.165 1.00 98.62 254 THR A N 1
ATOM 1940 C CA . THR A 1 254 ? -17.382 -40.680 10.944 1.00 98.62 254 THR A CA 1
ATOM 1941 C C . THR A 1 254 ? -15.915 -40.391 10.631 1.00 98.62 254 THR A C 1
ATOM 1943 O O . THR A 1 254 ? -15.198 -41.274 10.159 1.00 98.62 254 THR A O 1
ATOM 1946 N N . VAL A 1 255 ? -15.435 -39.189 10.953 1.00 98.56 255 VAL A N 1
ATOM 1947 C CA . VAL A 1 255 ? -14.005 -38.862 10.810 1.00 98.56 255 VAL A CA 1
ATOM 1948 C C . VAL A 1 255 ? -13.134 -39.741 11.706 1.00 98.56 255 VAL A C 1
ATOM 1950 O O . VAL A 1 255 ? -12.090 -40.203 11.269 1.00 98.56 255 VAL A O 1
ATOM 1953 N N . SER A 1 256 ? -13.584 -40.057 12.925 1.00 98.12 256 SER A N 1
ATOM 1954 C CA . SER A 1 256 ? -12.834 -40.949 13.820 1.00 98.12 256 SER A CA 1
ATOM 1955 C C . SER A 1 256 ? -12.635 -42.340 13.213 1.00 98.12 256 SER A C 1
ATOM 1957 O O . SER A 1 256 ? -11.532 -42.859 13.277 1.00 98.12 256 SER A O 1
ATOM 1959 N N . THR A 1 257 ? -13.664 -42.933 12.597 1.00 98.31 257 THR A N 1
ATOM 1960 C CA . THR A 1 257 ? -13.515 -44.223 11.899 1.00 98.31 257 THR A CA 1
ATOM 1961 C C . THR A 1 257 ? -12.657 -44.095 10.639 1.00 98.31 257 THR A C 1
ATOM 1963 O O . THR A 1 257 ? -11.956 -45.035 10.272 1.00 98.31 257 THR A O 1
ATOM 1966 N N . TRP A 1 258 ? -12.700 -42.941 9.974 1.00 98.31 258 TRP A N 1
ATOM 1967 C CA . TRP A 1 258 ? -11.887 -42.683 8.793 1.00 98.31 258 TRP A CA 1
ATOM 1968 C C . TRP A 1 258 ? -10.393 -42.550 9.118 1.00 98.31 258 TRP A C 1
ATOM 1970 O O . TRP A 1 258 ? -9.593 -43.129 8.397 1.00 98.31 258 TRP A O 1
ATOM 1980 N N . ASN A 1 259 ? -10.021 -41.913 10.234 1.00 98.25 259 ASN A N 1
ATOM 1981 C CA . ASN A 1 259 ? -8.632 -41.853 10.726 1.00 98.25 259 ASN A CA 1
ATOM 1982 C C . ASN A 1 259 ? -8.026 -43.235 11.037 1.00 98.25 259 ASN A C 1
ATOM 1984 O O . ASN A 1 259 ? -6.813 -43.379 11.067 1.00 98.25 259 ASN A O 1
ATOM 1988 N N . ASP A 1 260 ? -8.854 -44.259 11.257 1.00 96.56 260 ASP A N 1
ATOM 1989 C CA . ASP A 1 260 ? -8.395 -45.643 11.441 1.00 96.56 260 ASP A CA 1
ATOM 1990 C C . ASP A 1 260 ? -8.367 -46.440 10.117 1.00 96.56 260 ASP A C 1
ATOM 1992 O O . ASP A 1 260 ? -8.119 -47.651 10.111 1.00 96.56 260 ASP A O 1
ATOM 1996 N N . SER A 1 261 ? -8.691 -45.798 8.989 1.00 94.19 261 SER A N 1
ATOM 1997 C CA . SER A 1 261 ? -8.727 -46.429 7.671 1.00 94.19 261 SER A CA 1
ATOM 1998 C C . SER A 1 261 ? -7.384 -46.289 6.957 1.00 94.19 261 SER A C 1
ATOM 2000 O O . SER A 1 261 ? -6.786 -45.224 6.936 1.00 94.19 261 SER A O 1
ATOM 2002 N N . ASP A 1 262 ? -6.953 -47.362 6.302 1.00 85.00 262 ASP A N 1
ATOM 2003 C CA . ASP A 1 262 ? -5.816 -47.375 5.376 1.00 85.00 262 ASP A CA 1
ATOM 2004 C C . ASP A 1 262 ? -6.204 -48.284 4.208 1.00 85.00 262 ASP A C 1
ATOM 2006 O O . ASP A 1 262 ? -6.251 -49.515 4.322 1.00 85.00 262 ASP A O 1
ATOM 2010 N N . SER A 1 263 ? -6.599 -47.673 3.094 1.00 87.62 263 SER A N 1
ATOM 2011 C CA . SER A 1 263 ? -6.935 -48.397 1.875 1.00 87.62 263 SER A CA 1
ATOM 2012 C C . SER A 1 263 ? -6.199 -47.790 0.695 1.00 87.62 263 SER A C 1
ATOM 2014 O O . SER A 1 263 ? -6.123 -46.575 0.553 1.00 87.62 263 SER A O 1
ATOM 2016 N N . ASN A 1 264 ? -5.660 -48.656 -0.165 1.00 89.50 264 ASN A N 1
ATOM 2017 C CA . ASN A 1 264 ? -4.836 -48.283 -1.317 1.00 89.50 264 ASN A CA 1
ATOM 2018 C C . ASN A 1 264 ? -3.654 -47.356 -0.970 1.00 89.50 264 ASN A C 1
ATOM 2020 O O . ASN A 1 264 ? -3.279 -46.530 -1.796 1.00 89.50 264 ASN A O 1
ATOM 2024 N N . GLY A 1 265 ? -3.066 -47.506 0.224 1.00 95.12 265 GLY A N 1
ATOM 2025 C CA . GLY A 1 265 ? -1.888 -46.747 0.651 1.00 95.12 265 GLY A CA 1
ATOM 2026 C C . GLY A 1 265 ? -2.177 -45.305 1.070 1.00 95.12 265 GLY A C 1
ATOM 2027 O O . GLY A 1 265 ? -1.232 -44.539 1.248 1.00 95.12 265 GLY A O 1
ATOM 2028 N N . ASP A 1 266 ? -3.451 -44.922 1.200 1.00 97.56 266 ASP A N 1
ATOM 2029 C CA . ASP A 1 266 ? -3.822 -43.601 1.702 1.00 97.56 266 ASP A CA 1
ATOM 2030 C C . ASP A 1 266 ? -3.368 -43.438 3.167 1.00 97.56 266 ASP A C 1
ATOM 2032 O O . ASP A 1 266 ? -3.567 -44.328 3.993 1.00 97.56 266 ASP A O 1
ATOM 2036 N N . THR A 1 267 ? -2.796 -42.282 3.503 1.00 97.94 267 THR A N 1
ATOM 2037 C CA . THR A 1 267 ? -2.470 -41.909 4.888 1.00 97.94 267 THR A CA 1
ATOM 2038 C C . THR A 1 267 ? -3.577 -41.010 5.417 1.00 97.94 267 THR A C 1
ATOM 2040 O O . THR A 1 267 ? -3.767 -39.913 4.900 1.00 97.94 267 THR A O 1
ATOM 2043 N N . ILE A 1 268 ? -4.333 -41.461 6.417 1.00 98.50 268 ILE A N 1
ATOM 2044 C CA . ILE A 1 268 ? -5.471 -40.714 6.968 1.00 98.50 268 ILE A CA 1
ATOM 2045 C C . ILE A 1 268 ? -5.266 -40.586 8.472 1.00 98.50 268 ILE A C 1
ATOM 2047 O O . ILE A 1 268 ? -5.349 -41.578 9.186 1.00 98.50 268 ILE A O 1
ATOM 2051 N N . GLU A 1 269 ? -4.989 -39.384 8.968 1.00 97.69 269 GLU A N 1
ATOM 2052 C CA . GLU A 1 269 ? -4.687 -39.195 10.389 1.00 97.69 269 GLU A CA 1
ATOM 2053 C C . GLU A 1 269 ? -5.079 -37.810 10.910 1.00 97.69 269 GLU A C 1
ATOM 2055 O O . GLU A 1 269 ? -5.148 -36.838 10.162 1.00 97.69 269 GLU A O 1
ATOM 2060 N N . GLU A 1 270 ? -5.358 -37.730 12.214 1.00 97.69 270 GLU A N 1
ATOM 2061 C CA . GLU A 1 270 ? -5.581 -36.477 12.956 1.00 97.69 270 GLU A CA 1
ATOM 2062 C C . GLU A 1 270 ? -6.641 -35.527 12.357 1.00 97.69 270 GLU A C 1
ATOM 2064 O O . GLU A 1 270 ? -6.658 -34.331 12.634 1.00 97.69 270 GLU A O 1
ATOM 2069 N N . ASN A 1 271 ? -7.575 -36.039 11.549 1.00 98.62 271 ASN A N 1
ATOM 2070 C CA . ASN A 1 271 ? -8.711 -35.249 11.082 1.00 98.62 271 ASN A CA 1
ATOM 2071 C C . ASN A 1 271 ? -9.742 -35.076 12.211 1.00 98.62 271 ASN A C 1
ATOM 2073 O O . ASN A 1 271 ? -9.925 -35.955 13.060 1.00 98.62 271 ASN A O 1
ATOM 2077 N N . ILE A 1 272 ? -10.465 -33.959 12.189 1.00 98.56 272 ILE A N 1
ATOM 2078 C CA . ILE A 1 272 ? -11.376 -33.512 13.244 1.00 98.56 272 ILE A CA 1
ATOM 2079 C C . ILE A 1 272 ? -12.822 -33.519 12.732 1.00 98.56 272 ILE A C 1
ATOM 2081 O O . ILE A 1 272 ? -13.112 -33.082 11.621 1.00 98.56 272 ILE A O 1
ATOM 2085 N N . GLN A 1 273 ? -13.761 -33.968 13.567 1.00 98.56 273 GLN A N 1
ATOM 2086 C CA . GLN A 1 273 ? -15.199 -33.784 13.347 1.00 98.56 273 GLN A CA 1
ATOM 2087 C C . GLN A 1 273 ? -15.816 -33.040 14.524 1.00 98.56 273 GLN A C 1
ATOM 2089 O O . GLN A 1 273 ? -16.335 -33.638 15.466 1.00 98.56 273 GLN A O 1
ATOM 2094 N N . SER A 1 274 ? -15.747 -31.717 14.462 1.00 98.06 274 SER A N 1
ATOM 2095 C CA . SER A 1 274 ? -16.307 -30.806 15.457 1.00 98.06 274 SER A CA 1
ATOM 2096 C C . SER A 1 274 ? -16.743 -29.517 14.774 1.00 98.06 274 SER A C 1
ATOM 2098 O O . SER A 1 274 ? -16.296 -29.232 13.670 1.00 98.06 274 SER A O 1
ATOM 2100 N N . ASP A 1 275 ? -17.616 -28.746 15.414 1.00 98.12 275 ASP A N 1
ATOM 2101 C CA . ASP A 1 275 ? -17.964 -27.411 14.932 1.00 98.12 275 ASP A CA 1
ATOM 2102 C C . ASP A 1 275 ? -16.695 -26.529 14.905 1.00 98.12 275 ASP A C 1
ATOM 2104 O O . ASP A 1 275 ? -16.011 -26.458 15.930 1.00 98.12 275 ASP A O 1
ATOM 2108 N N . PRO A 1 276 ? -16.347 -25.898 13.766 1.00 97.69 276 PRO A N 1
ATOM 2109 C CA . PRO A 1 276 ? -15.192 -25.005 13.659 1.00 97.69 276 PRO A CA 1
ATOM 2110 C C . PRO A 1 276 ? -15.385 -23.651 14.359 1.00 97.69 276 PRO A C 1
ATOM 2112 O O . PRO A 1 276 ? -14.445 -22.862 14.398 1.00 97.69 276 PRO A O 1
ATOM 2115 N N . PHE A 1 277 ? -16.583 -23.345 14.870 1.00 95.69 277 PHE A N 1
ATOM 2116 C CA . PHE A 1 277 ? -16.937 -22.062 15.486 1.00 95.69 277 PHE A CA 1
ATOM 2117 C C . PHE A 1 277 ? -16.608 -20.854 14.603 1.00 95.69 277 PHE A C 1
ATOM 2119 O O . PHE A 1 277 ? -16.017 -19.876 15.052 1.00 95.69 277 PHE A O 1
ATOM 2126 N N . LEU A 1 278 ? -17.002 -20.904 13.331 1.00 93.69 278 LEU A N 1
ATOM 2127 C CA . LEU A 1 278 ? -16.794 -19.781 12.419 1.00 93.69 278 LEU A CA 1
ATOM 2128 C C . LEU A 1 278 ? -17.721 -18.598 12.744 1.00 93.69 278 LEU A C 1
ATOM 2130 O O . LEU A 1 278 ? -18.911 -18.780 13.010 1.00 93.69 278 LEU A O 1
ATOM 2134 N N . THR A 1 279 ? -17.197 -17.376 12.666 1.00 90.31 279 THR A N 1
ATOM 2135 C CA . THR A 1 279 ? -17.989 -16.138 12.701 1.00 90.31 279 THR A CA 1
ATOM 2136 C C . THR A 1 279 ? -18.766 -15.932 11.394 1.00 90.31 279 THR A C 1
ATOM 2138 O O . THR A 1 279 ? -18.611 -16.670 10.419 1.00 90.31 279 THR A O 1
ATOM 2141 N N . SER A 1 280 ? -19.582 -14.873 11.311 1.00 83.94 280 SER A N 1
ATOM 2142 C CA . SER A 1 280 ? -20.273 -14.510 10.061 1.00 83.94 280 SER A CA 1
ATOM 2143 C C . SER A 1 280 ? -19.335 -14.068 8.930 1.00 83.94 280 SER A C 1
ATOM 2145 O O . SER A 1 280 ? -19.774 -13.989 7.785 1.00 83.94 280 SER A O 1
ATOM 2147 N N . THR A 1 281 ? -18.073 -13.759 9.239 1.00 81.38 281 THR A N 1
ATOM 2148 C CA . THR A 1 281 ? -17.011 -13.473 8.261 1.00 81.38 281 THR A CA 1
ATOM 2149 C C . THR A 1 281 ? -16.101 -14.680 8.032 1.00 81.38 281 THR A C 1
ATOM 2151 O O . THR A 1 281 ? -15.052 -14.539 7.416 1.00 81.38 281 THR A O 1
ATOM 2154 N N . TYR A 1 282 ? -16.502 -15.869 8.496 1.00 94.38 282 TYR A N 1
ATOM 2155 C CA . TYR A 1 282 ? -15.785 -17.137 8.326 1.00 94.38 282 TYR A CA 1
ATOM 2156 C C . TYR A 1 282 ? -14.444 -17.239 9.059 1.00 94.38 282 TYR A C 1
ATOM 2158 O O . TYR A 1 282 ? -13.657 -18.125 8.748 1.00 94.38 282 TYR A O 1
ATOM 2166 N N . HIS A 1 283 ? -14.189 -16.372 10.036 1.00 92.62 283 HIS A N 1
ATOM 2167 C CA . HIS A 1 283 ? -12.993 -16.473 10.868 1.00 92.62 283 HIS A CA 1
ATOM 2168 C C . HIS A 1 283 ? -13.247 -17.403 12.064 1.00 92.62 283 HIS A C 1
ATOM 2170 O O . HIS A 1 283 ? -14.391 -17.559 12.494 1.00 92.62 283 HIS A O 1
ATOM 2176 N N . LEU A 1 284 ? -12.196 -18.001 12.620 1.00 93.44 284 LEU A N 1
ATOM 2177 C CA . LEU A 1 284 ? -12.250 -18.869 13.802 1.00 93.44 284 LEU A CA 1
ATOM 2178 C C . LEU A 1 284 ? -12.675 -18.110 15.075 1.00 93.44 284 LEU A C 1
ATOM 2180 O O . LEU A 1 284 ? -12.065 -17.132 15.461 1.00 93.44 284 LEU A O 1
ATOM 2184 N N . SER A 1 285 ? -13.695 -18.546 15.803 1.00 89.19 285 SER A N 1
ATOM 2185 C CA . SER A 1 285 ? -14.000 -17.939 17.112 1.00 89.19 285 SER A CA 1
ATOM 2186 C C . SER A 1 285 ? -13.174 -18.577 18.229 1.00 89.19 285 SER A C 1
ATOM 2188 O O . SER A 1 285 ? -12.714 -19.715 18.108 1.00 89.19 285 SER A O 1
ATOM 2190 N N . ALA A 1 286 ? -13.065 -17.877 19.362 1.00 86.25 286 ALA A N 1
ATOM 2191 C CA . ALA A 1 286 ? -12.426 -18.396 20.568 1.00 86.25 286 ALA A CA 1
ATOM 2192 C C . ALA A 1 286 ? -12.945 -19.797 20.939 1.00 86.25 286 ALA A C 1
ATOM 2194 O O . ALA A 1 286 ? -14.154 -20.041 21.004 1.00 86.25 286 ALA A O 1
ATOM 2195 N N . GLY A 1 287 ? -12.014 -20.711 21.214 1.00 91.06 287 GLY A N 1
ATOM 2196 C CA . GLY A 1 287 ? -12.317 -22.106 21.535 1.00 91.06 287 GLY A CA 1
ATOM 2197 C C . GLY A 1 287 ? -12.576 -22.995 20.319 1.00 91.06 287 GLY A C 1
ATOM 2198 O O . GLY A 1 287 ? -12.966 -24.148 20.504 1.00 91.06 287 GLY A O 1
ATOM 2199 N N . SER A 1 288 ? -12.378 -22.485 19.098 1.00 97.12 288 SER A N 1
ATOM 2200 C CA . SER A 1 288 ? -12.426 -23.312 17.896 1.00 97.12 288 SER A CA 1
ATOM 2201 C C . SER A 1 288 ? -11.413 -24.460 17.990 1.00 97.12 288 SER A C 1
ATOM 2203 O O . SER A 1 288 ? -10.269 -24.236 18.387 1.00 97.12 288 SER A O 1
ATOM 2205 N N . PRO A 1 289 ? -11.798 -25.690 17.606 1.00 98.06 289 PRO A N 1
ATOM 2206 C CA . PRO A 1 289 ? -10.880 -26.826 17.545 1.00 98.06 289 PRO A CA 1
ATOM 2207 C C . PRO A 1 289 ? -9.849 -26.708 16.411 1.00 98.06 289 PRO A C 1
ATOM 2209 O O . PRO A 1 289 ? -9.013 -27.594 16.281 1.00 98.06 289 PRO A O 1
ATOM 2212 N N . CYS A 1 290 ? -9.942 -25.676 15.566 1.00 97.88 290 CYS A N 1
ATOM 2213 C CA . CYS A 1 290 ? -8.998 -25.418 14.482 1.00 97.88 290 CYS A CA 1
ATOM 2214 C C . CYS A 1 290 ? -7.757 -24.635 14.919 1.00 97.88 290 CYS A C 1
ATOM 2216 O O . CYS A 1 290 ? -6.774 -24.649 14.183 1.00 97.88 290 CYS A O 1
ATOM 2218 N N . ILE A 1 291 ? -7.823 -23.960 16.069 1.00 96.00 291 ILE A N 1
ATOM 2219 C CA . ILE A 1 291 ? -6.760 -23.088 16.577 1.00 96.00 291 ILE A CA 1
ATOM 2220 C C . ILE A 1 291 ? -5.575 -23.946 17.011 1.00 96.00 291 ILE A C 1
ATOM 2222 O O . ILE A 1 291 ? -5.759 -24.884 17.792 1.00 96.00 291 ILE A O 1
ATOM 2226 N N . ASP A 1 292 ? -4.384 -23.630 16.510 1.00 94.75 292 ASP A N 1
ATOM 2227 C CA . ASP A 1 292 ? -3.121 -24.330 16.731 1.00 94.75 292 ASP A CA 1
ATOM 2228 C C . ASP A 1 292 ? -3.194 -25.840 16.427 1.00 94.75 292 ASP A C 1
ATOM 2230 O O . ASP A 1 292 ? -2.427 -26.648 16.961 1.00 94.75 292 ASP A O 1
ATOM 2234 N N . ALA A 1 293 ? -4.159 -26.257 15.604 1.00 96.94 293 ALA A N 1
ATOM 2235 C CA . ALA A 1 293 ? -4.460 -27.666 15.359 1.00 96.94 293 ALA A CA 1
ATOM 2236 C C . ALA A 1 293 ? -3.951 -28.164 14.002 1.00 96.94 293 ALA A C 1
ATOM 2238 O O . ALA A 1 293 ? -4.021 -29.364 13.720 1.00 96.94 293 ALA A O 1
ATOM 2239 N N . GLY A 1 294 ? -3.477 -27.264 13.146 1.00 96.56 294 GLY A N 1
ATOM 2240 C CA . GLY A 1 294 ? -2.899 -27.586 11.854 1.00 96.56 294 GLY A CA 1
ATOM 2241 C C . GLY A 1 294 ? -1.453 -28.064 11.959 1.00 96.56 294 GLY A C 1
ATOM 2242 O O . GLY A 1 294 ? -0.798 -28.019 13.001 1.00 96.56 294 GLY A O 1
ATOM 2243 N N . ILE A 1 295 ? -0.931 -28.541 10.833 1.00 95.19 295 ILE A N 1
ATOM 2244 C CA . ILE A 1 295 ? 0.468 -28.947 10.690 1.00 95.19 295 ILE A CA 1
ATOM 2245 C C . ILE A 1 295 ? 1.194 -28.092 9.658 1.00 95.19 295 ILE A C 1
ATOM 2247 O O . ILE A 1 295 ? 0.617 -27.621 8.681 1.00 95.19 295 ILE A O 1
ATOM 2251 N N . LYS A 1 296 ? 2.513 -27.958 9.803 1.00 92.81 296 LYS A N 1
ATOM 2252 C CA . LYS A 1 296 ? 3.332 -27.341 8.759 1.00 92.81 296 LYS A CA 1
ATOM 2253 C C . LYS A 1 296 ? 3.416 -28.258 7.534 1.00 92.81 296 LYS A C 1
ATOM 2255 O O . LYS A 1 296 ? 4.220 -29.187 7.488 1.00 92.81 296 LYS A O 1
ATOM 2260 N N . VAL A 1 297 ? 2.634 -27.952 6.506 1.00 90.81 297 VAL A N 1
ATOM 2261 C CA . VAL A 1 297 ? 2.678 -28.628 5.203 1.00 90.81 297 VAL A CA 1
ATOM 2262 C C . VAL A 1 297 ? 3.899 -28.160 4.403 1.00 90.81 297 VAL A C 1
ATOM 2264 O O . VAL A 1 297 ? 4.098 -26.959 4.179 1.00 90.81 297 VAL A O 1
ATOM 2267 N N . THR A 1 298 ? 4.740 -29.104 3.969 1.00 84.62 298 THR A N 1
ATOM 2268 C CA . THR A 1 298 ? 5.950 -28.806 3.184 1.00 84.62 298 THR A CA 1
ATOM 2269 C C . THR A 1 298 ? 5.586 -28.160 1.850 1.00 84.62 298 THR A C 1
ATOM 2271 O O . THR A 1 298 ? 4.683 -28.608 1.158 1.00 84.62 298 THR A O 1
ATOM 2274 N N . GLY A 1 299 ? 6.296 -27.094 1.477 1.00 74.06 299 GLY A N 1
ATOM 2275 C CA . GLY A 1 299 ? 6.088 -26.390 0.210 1.00 74.06 299 GLY A CA 1
ATOM 2276 C C . GLY A 1 299 ? 4.934 -25.383 0.220 1.00 74.06 299 GLY A C 1
ATOM 2277 O O . GLY A 1 299 ? 4.900 -24.536 -0.669 1.00 74.06 299 GLY A O 1
ATOM 2278 N N . VAL A 1 300 ? 4.043 -25.422 1.213 1.00 74.75 300 VAL A N 1
ATOM 2279 C CA . VAL A 1 300 ? 3.011 -24.392 1.447 1.00 74.75 300 VAL A CA 1
ATOM 2280 C C . VAL A 1 300 ? 3.597 -23.260 2.282 1.00 74.75 300 VAL A C 1
ATOM 2282 O O . VAL A 1 300 ? 3.576 -22.100 1.889 1.00 74.75 300 VAL A O 1
ATOM 2285 N N . HIS A 1 301 ? 4.257 -23.631 3.374 1.00 67.38 301 HIS A N 1
ATOM 2286 C CA . HIS A 1 301 ? 4.884 -22.699 4.290 1.00 67.38 301 HIS A CA 1
ATOM 2287 C C . HIS A 1 301 ? 6.358 -22.471 3.877 1.00 67.38 301 HIS A C 1
ATOM 2289 O O . HIS A 1 301 ? 7.250 -22.925 4.587 1.00 67.38 301 HIS A O 1
ATOM 2295 N N . PHE A 1 302 ? 6.666 -21.722 2.789 1.00 50.25 302 PHE A N 1
ATOM 2296 C CA . PHE A 1 302 ? 7.989 -21.033 2.581 1.00 50.25 302 PHE A CA 1
ATOM 2297 C C . PHE A 1 302 ? 7.860 -19.578 2.002 1.00 50.25 302 PHE A C 1
ATOM 2299 O O . PHE A 1 302 ? 7.227 -19.414 0.969 1.00 50.25 302 PHE A O 1
ATOM 2306 N N . GLY A 1 303 ? 8.454 -18.534 2.628 1.00 57.94 303 GLY A N 1
ATOM 2307 C CA . GLY A 1 303 ? 8.581 -17.139 2.101 1.00 57.94 303 GLY A CA 1
ATOM 2308 C C . GLY A 1 303 ? 7.409 -16.154 2.352 1.00 57.94 303 GLY A C 1
ATOM 2309 O O . GLY A 1 303 ? 6.574 -16.400 3.211 1.00 57.94 303 GLY A O 1
ATOM 2310 N N . ASP A 1 304 ? 7.293 -15.067 1.564 1.00 50.00 304 ASP A N 1
ATOM 2311 C CA . ASP A 1 304 ? 6.173 -14.075 1.571 1.00 50.00 304 ASP A CA 1
ATOM 2312 C C . ASP A 1 304 ? 4.761 -14.684 1.380 1.00 50.00 304 ASP A C 1
ATOM 2314 O O . ASP A 1 304 ? 3.714 -14.034 1.533 1.00 50.00 304 ASP A O 1
ATOM 2318 N N . TYR A 1 305 ? 4.726 -15.970 1.041 1.00 55.81 305 TYR A N 1
ATOM 2319 C CA . TYR A 1 305 ? 3.539 -16.808 0.970 1.00 55.81 305 TYR A CA 1
ATOM 2320 C C . TYR A 1 305 ? 3.003 -17.230 2.359 1.00 55.81 305 TYR A C 1
ATOM 2322 O O . TYR A 1 305 ? 1.891 -17.741 2.416 1.00 55.81 305 TYR A O 1
ATOM 2330 N N . TRP A 1 306 ? 3.704 -16.931 3.467 1.00 72.44 306 TRP A N 1
ATOM 2331 C CA . TRP A 1 306 ? 3.303 -17.189 4.872 1.00 72.44 306 TRP A CA 1
ATOM 2332 C C . TRP A 1 306 ? 2.360 -16.130 5.414 1.00 72.44 306 TRP A C 1
ATOM 2334 O O . TRP A 1 306 ? 2.648 -15.447 6.397 1.00 72.44 306 TRP A O 1
ATOM 2344 N N . LYS A 1 307 ? 1.262 -15.927 4.713 1.00 80.38 307 LYS A N 1
ATOM 2345 C CA . LYS A 1 307 ? 0.193 -15.123 5.264 1.00 80.38 307 LYS A CA 1
ATOM 2346 C C . LYS A 1 307 ? -1.127 -15.800 5.007 1.00 80.38 307 LYS A C 1
ATOM 2348 O O . LYS A 1 307 ? -1.303 -16.387 3.935 1.00 80.38 307 LYS A O 1
ATOM 2353 N N . ASP A 1 308 ? -2.017 -15.691 5.968 1.00 89.31 308 ASP A N 1
ATOM 2354 C CA . ASP A 1 308 ? -3.393 -16.118 5.812 1.00 89.31 308 ASP A CA 1
ATOM 2355 C C . ASP A 1 308 ? -4.142 -15.191 4.832 1.00 89.31 308 ASP A C 1
ATOM 2357 O O . ASP A 1 308 ? -3.550 -14.338 4.152 1.00 89.31 308 ASP A O 1
ATOM 2361 N N . LEU A 1 309 ? -5.452 -15.376 4.706 1.00 87.88 309 LEU A N 1
ATOM 2362 C CA . LEU A 1 309 ? -6.279 -14.577 3.808 1.00 87.88 309 LEU A CA 1
ATOM 2363 C C . LEU A 1 309 ? -6.375 -13.090 4.224 1.00 87.88 309 LEU A C 1
ATOM 2365 O O . LEU A 1 309 ? -6.599 -12.255 3.345 1.00 87.88 309 LEU A O 1
ATOM 2369 N N . ASP A 1 310 ? -6.125 -12.745 5.492 1.00 81.12 310 ASP A N 1
ATOM 2370 C CA . ASP A 1 310 ? -6.082 -11.359 5.992 1.00 81.12 310 ASP A CA 1
ATOM 2371 C C . ASP A 1 310 ? -4.690 -10.720 5.884 1.00 81.12 310 ASP A C 1
ATOM 2373 O O . ASP A 1 310 ? -4.534 -9.498 5.954 1.00 81.12 310 ASP A O 1
ATOM 2377 N N . GLY A 1 311 ? -3.664 -11.526 5.616 1.00 77.56 311 GLY A N 1
ATOM 2378 C CA . GLY A 1 311 ? -2.287 -11.062 5.530 1.00 77.56 311 GLY A CA 1
ATOM 2379 C C . GLY A 1 311 ? -1.514 -11.182 6.846 1.00 77.56 311 GLY A C 1
ATOM 2380 O O . GLY A 1 311 ? -0.394 -10.659 6.917 1.00 77.56 311 GLY A O 1
ATOM 2381 N N . ASN A 1 312 ? -2.056 -11.890 7.839 1.00 80.25 312 ASN A N 1
ATOM 2382 C CA . ASN A 1 312 ? -1.371 -12.217 9.087 1.00 80.25 312 ASN A CA 1
ATOM 2383 C C . ASN A 1 312 ? -0.286 -13.254 8.840 1.00 80.25 312 ASN A C 1
ATOM 2385 O O . ASN A 1 312 ? -0.486 -14.167 8.050 1.00 80.25 312 ASN A O 1
ATOM 2389 N N . SER A 1 313 ? 0.862 -13.125 9.507 1.00 80.00 313 SER A N 1
ATOM 2390 C CA . SER A 1 313 ? 1.919 -14.135 9.428 1.00 80.00 313 SER A CA 1
ATOM 2391 C C . SER A 1 313 ? 1.468 -15.457 10.038 1.00 80.00 313 SER A C 1
ATOM 2393 O O . SER A 1 313 ? 0.871 -15.457 11.108 1.00 80.00 313 SER A O 1
ATOM 2395 N N . GLU A 1 314 ? 1.847 -16.566 9.419 1.00 76.88 314 GLU A N 1
ATOM 2396 C CA . GLU A 1 314 ? 1.527 -17.915 9.894 1.00 76.88 314 GLU A CA 1
ATOM 2397 C C . GLU A 1 314 ? 2.797 -18.686 10.268 1.00 76.88 314 GLU A C 1
ATOM 2399 O O . GLU A 1 314 ? 3.782 -18.546 9.561 1.00 76.88 314 GLU A O 1
ATOM 2404 N N . PRO A 1 315 ? 2.814 -19.538 11.303 1.00 83.31 315 PRO A N 1
ATOM 2405 C CA . PRO A 1 315 ? 1.745 -19.688 12.277 1.00 83.31 315 PRO A CA 1
ATOM 2406 C C . PRO A 1 315 ? 1.622 -18.439 13.149 1.00 83.31 315 PRO A C 1
ATOM 2408 O O . PRO A 1 315 ? 2.631 -17.850 13.550 1.00 83.31 315 PRO A O 1
ATOM 2411 N N . TRP A 1 316 ? 0.390 -18.068 13.469 1.00 74.69 316 TRP A N 1
ATOM 2412 C CA . TRP A 1 316 ? 0.083 -17.130 14.532 1.00 74.69 316 TRP A CA 1
ATOM 2413 C C . TRP A 1 316 ? -0.211 -17.925 15.805 1.00 74.69 316 TRP A C 1
ATOM 2415 O O . TRP A 1 316 ? -1.353 -18.173 16.168 1.00 74.69 316 TRP A O 1
ATOM 2425 N N . GLY A 1 317 ? 0.849 -18.358 16.487 1.00 83.12 317 GLY A N 1
ATOM 2426 C CA . GLY A 1 317 ? 0.722 -19.227 17.652 1.00 83.12 317 GLY A CA 1
ATOM 2427 C C . GLY A 1 317 ? 1.801 -20.299 17.700 1.00 83.12 317 GLY A C 1
ATOM 2428 O O . GLY A 1 317 ? 2.949 -20.090 17.304 1.00 83.12 317 GLY A O 1
ATOM 2429 N N . SER A 1 318 ? 1.436 -21.453 18.243 1.00 86.38 318 SER A N 1
ATOM 2430 C CA . SER A 1 318 ? 2.300 -22.626 18.378 1.00 86.38 318 SER A CA 1
ATOM 2431 C C . SER A 1 318 ? 2.328 -23.516 17.130 1.00 86.38 318 SER A C 1
ATOM 2433 O O . SER A 1 318 ? 3.331 -24.201 16.902 1.00 86.38 318 SER A O 1
ATOM 2435 N N . ALA A 1 319 ? 1.270 -23.495 16.321 1.00 90.69 319 ALA A N 1
ATOM 2436 C CA . ALA A 1 319 ? 1.142 -24.233 15.068 1.00 90.69 319 ALA A CA 1
ATOM 2437 C C . ALA A 1 319 ? 0.190 -23.494 14.109 1.00 90.69 319 ALA A C 1
ATOM 2439 O O . ALA A 1 319 ? -0.524 -22.607 14.558 1.00 90.69 319 ALA A O 1
ATOM 2440 N N . PRO A 1 320 ? 0.187 -23.822 12.802 1.00 93.50 320 PRO A N 1
ATOM 2441 C CA . PRO A 1 320 ? -0.797 -23.270 11.879 1.00 93.50 320 PRO A CA 1
ATOM 2442 C C . PRO A 1 320 ? -2.217 -23.601 12.312 1.00 93.50 320 PRO A C 1
ATOM 2444 O O . PRO A 1 320 ? -2.468 -24.691 12.836 1.00 93.50 320 PRO A O 1
ATOM 2447 N N . ASP A 1 321 ? -3.153 -22.728 11.994 1.00 96.81 321 ASP A N 1
ATOM 2448 C CA . ASP A 1 321 ? -4.560 -23.025 12.171 1.00 96.81 321 ASP A CA 1
ATOM 2449 C C . ASP A 1 321 ? -5.109 -23.843 11.001 1.00 96.81 321 ASP A C 1
ATOM 2451 O O . ASP A 1 321 ? -4.666 -23.763 9.852 1.00 96.81 321 ASP A O 1
ATOM 2455 N N . ILE A 1 322 ? -6.118 -24.667 11.279 1.00 98.31 322 ILE A N 1
ATOM 2456 C CA . ILE A 1 322 ? -6.876 -25.340 10.221 1.00 98.31 322 ILE A CA 1
ATOM 2457 C C . ILE A 1 322 ? -7.804 -24.297 9.587 1.00 98.31 322 ILE A C 1
ATOM 2459 O O . ILE A 1 322 ? -8.683 -23.768 10.260 1.00 98.31 322 ILE A O 1
ATOM 2463 N N . GLY A 1 323 ? -7.672 -24.050 8.285 1.00 97.81 323 GLY A N 1
ATOM 2464 C CA . GLY A 1 323 ? -8.455 -23.064 7.535 1.00 97.81 323 GLY A CA 1
ATOM 2465 C C . GLY A 1 323 ? -7.585 -22.012 6.848 1.00 97.81 323 GLY A C 1
ATOM 2466 O O . GLY A 1 323 ? -6.368 -22.127 6.819 1.00 97.81 323 GLY A O 1
ATOM 2467 N N . CYS A 1 324 ? -8.225 -21.006 6.242 1.00 95.88 324 CYS A N 1
ATOM 2468 C CA . CYS A 1 324 ? -7.552 -19.938 5.494 1.00 95.88 324 CYS A CA 1
ATOM 2469 C C . CYS A 1 324 ? -7.273 -18.677 6.320 1.00 95.88 324 CYS A C 1
ATOM 2471 O O . CYS A 1 324 ? -6.833 -17.682 5.749 1.00 95.88 324 CYS A O 1
ATOM 2473 N N . TYR A 1 325 ? -7.575 -18.713 7.615 1.00 94.38 325 TYR A N 1
ATOM 2474 C CA . TYR A 1 325 ? -7.391 -17.629 8.570 1.00 94.38 325 TYR A CA 1
ATOM 2475 C C . TYR A 1 325 ? -6.630 -18.177 9.762 1.00 94.38 325 TYR A C 1
ATOM 2477 O O . TYR A 1 325 ? -6.987 -19.248 10.257 1.00 94.38 325 TYR A O 1
ATOM 2485 N N . GLU A 1 326 ? -5.647 -17.424 10.229 1.00 91.50 326 GLU A N 1
ATOM 2486 C CA . GLU A 1 326 ? -5.047 -17.663 11.528 1.00 91.50 326 GLU A CA 1
ATOM 2487 C C . GLU A 1 326 ? -5.922 -17.004 12.598 1.00 91.50 326 GLU A C 1
ATOM 2489 O O . GLU A 1 326 ? -6.385 -15.866 12.465 1.00 91.50 326 GLU A O 1
ATOM 2494 N N . TYR A 1 327 ? -6.167 -17.720 13.685 1.00 87.75 327 TYR A N 1
ATOM 2495 C CA . TYR A 1 327 ? -6.792 -17.192 14.877 1.00 87.75 327 TYR A CA 1
ATOM 2496 C C . TYR A 1 327 ? -5.792 -16.300 15.582 1.00 87.75 327 TYR A C 1
ATOM 2498 O O . TYR A 1 327 ? -5.082 -16.672 16.515 1.00 87.75 327 TYR A O 1
ATOM 2506 N N . ASN A 1 328 ? -5.792 -15.050 15.160 1.00 77.31 328 ASN A N 1
ATOM 2507 C CA . ASN A 1 328 ? -5.256 -14.008 15.986 1.00 77.31 328 ASN A CA 1
ATOM 2508 C C . ASN A 1 328 ? -6.310 -13.661 17.041 1.00 77.31 328 ASN A C 1
ATOM 2510 O O . ASN A 1 328 ? -7.402 -13.183 16.716 1.00 77.31 328 ASN A O 1
ATOM 2514 N N . THR A 1 329 ? -5.971 -13.845 18.319 1.00 59.94 329 THR A N 1
ATOM 2515 C CA . THR A 1 329 ? -6.760 -13.306 19.439 1.00 59.94 329 THR A CA 1
ATOM 2516 C C . THR A 1 329 ? -7.038 -11.804 19.294 1.00 59.94 329 THR A C 1
ATOM 2518 O O . THR A 1 329 ? -7.955 -11.310 19.939 1.00 59.94 329 THR A O 1
ATOM 2521 N N . GLY A 1 330 ? -6.286 -11.097 18.441 1.00 53.41 330 GLY A N 1
ATOM 2522 C CA . GLY A 1 330 ? -6.490 -9.695 18.088 1.00 53.41 330 GLY A CA 1
ATOM 2523 C C . GLY A 1 330 ? -7.499 -9.394 16.966 1.00 53.41 330 GLY A C 1
ATOM 2524 O O . GLY A 1 330 ? -7.913 -8.244 16.879 1.00 53.41 330 GLY A O 1
ATOM 2525 N N . GLU A 1 331 ? -7.935 -10.346 16.120 1.00 52.56 331 GLU A N 1
ATOM 2526 C CA . GLU A 1 331 ? -8.751 -10.007 14.926 1.00 52.56 331 GLU A CA 1
ATOM 2527 C C . GLU A 1 331 ? -10.181 -10.573 14.870 1.00 52.56 331 GLU A C 1
ATOM 2529 O O . GLU A 1 331 ? -11.019 -10.039 14.132 1.00 52.56 331 GLU A O 1
ATOM 2534 N N . ILE A 1 332 ? -10.543 -11.588 15.664 1.00 43.50 332 ILE A N 1
ATOM 2535 C CA . ILE A 1 332 ? -11.824 -12.285 15.456 1.00 43.50 332 ILE A CA 1
ATOM 2536 C C . ILE A 1 332 ? -12.898 -11.791 16.408 1.00 43.50 332 ILE A C 1
ATOM 2538 O O . ILE A 1 332 ? -13.019 -12.207 17.556 1.00 43.50 332 ILE A O 1
ATOM 2542 N N . GLY A 1 333 ? -13.700 -10.880 15.856 1.00 43.84 333 GLY A N 1
ATOM 2543 C CA . GLY A 1 333 ? -14.670 -10.107 16.602 1.00 43.84 333 GLY A CA 1
ATOM 2544 C C . GLY A 1 333 ? -13.914 -9.196 17.541 1.00 43.84 333 GLY A C 1
ATOM 2545 O O . GLY A 1 333 ? -13.811 -9.525 18.717 1.00 43.84 333 GLY A O 1
ATOM 2546 N N . TRP A 1 334 ? -13.413 -8.072 17.009 1.00 50.91 334 TRP A N 1
ATOM 2547 C CA . TRP A 1 334 ? -13.007 -6.902 17.784 1.00 50.91 334 TRP A CA 1
ATOM 2548 C C . TRP A 1 334 ? -14.176 -6.585 18.721 1.00 50.91 334 TRP A C 1
ATOM 2550 O O . TRP A 1 334 ? -15.078 -5.819 18.387 1.00 50.91 334 TRP A O 1
ATOM 2560 N N . THR A 1 335 ? -14.245 -7.268 19.856 1.00 54.53 335 THR A N 1
ATOM 2561 C CA . THR A 1 335 ? -14.942 -6.776 21.015 1.00 54.53 335 THR A CA 1
ATOM 2562 C C . THR A 1 335 ? -13.912 -5.792 21.492 1.00 54.53 335 THR A C 1
ATOM 2564 O O . THR A 1 335 ? -12.891 -6.242 22.009 1.00 54.53 335 THR A O 1
ATOM 2567 N N . PRO A 1 336 ? -14.061 -4.500 21.152 1.00 69.31 336 PRO A N 1
ATOM 2568 C CA . PRO A 1 336 ? -13.132 -3.513 21.645 1.00 69.31 336 PRO A CA 1
ATOM 2569 C C . PRO A 1 336 ? -12.917 -3.780 23.122 1.00 69.31 336 PRO A C 1
ATOM 2571 O O . PRO A 1 336 ? -13.904 -3.886 23.854 1.00 69.31 336 PRO A O 1
ATOM 2574 N N . ALA A 1 337 ? -11.651 -3.932 23.512 1.00 85.62 337 ALA A N 1
ATOM 2575 C CA . ALA A 1 337 ? -11.299 -3.936 24.920 1.00 85.62 337 ALA A CA 1
ATOM 2576 C C . ALA A 1 337 ? -11.900 -2.680 25.561 1.00 85.62 337 ALA A C 1
ATOM 2578 O O . ALA A 1 337 ? -12.481 -2.754 26.639 1.00 85.62 337 ALA A O 1
ATOM 2579 N N . TYR A 1 338 ? -11.877 -1.571 24.801 1.00 95.19 338 TYR A N 1
ATOM 2580 C CA . TYR A 1 338 ? -12.406 -0.285 25.214 1.00 95.19 338 TYR A CA 1
ATOM 2581 C C . TYR A 1 338 ? -13.165 0.432 24.100 1.00 95.19 338 TYR A C 1
ATOM 2583 O O . TYR A 1 338 ? -12.697 0.602 22.970 1.00 95.19 338 TYR A O 1
ATOM 2591 N N . THR A 1 339 ? -14.357 0.915 24.433 1.00 96.12 339 THR A N 1
ATOM 2592 C CA . THR A 1 339 ? -15.194 1.716 23.537 1.00 96.12 339 THR A CA 1
ATOM 2593 C C . THR A 1 339 ? -15.218 3.176 23.947 1.00 96.12 339 THR A C 1
ATOM 2595 O O . THR A 1 339 ? -15.523 3.511 25.092 1.00 96.12 339 THR A O 1
ATOM 2598 N N . VAL A 1 340 ? -15.000 4.067 22.977 1.00 97.25 340 VAL A N 1
ATOM 2599 C CA . VAL A 1 340 ? -15.069 5.518 23.186 1.00 97.25 340 VAL A CA 1
ATOM 2600 C C . VAL A 1 340 ? -16.218 6.103 22.378 1.00 97.25 340 VAL A C 1
ATOM 2602 O O . VAL A 1 340 ? -16.266 5.970 21.158 1.00 97.25 340 VAL A O 1
ATOM 2605 N N . GLY A 1 341 ? -17.152 6.799 23.019 1.00 95.31 341 GLY A N 1
ATOM 2606 C CA . GLY A 1 341 ? -18.356 7.281 22.344 1.00 95.31 341 GLY A CA 1
ATOM 2607 C C . GLY A 1 341 ? -19.298 8.060 23.248 1.00 95.31 341 GLY A C 1
ATOM 2608 O O . GLY A 1 341 ? -18.898 8.633 24.250 1.00 95.31 341 GLY A O 1
ATOM 2609 N N . SER A 1 342 ? -20.560 8.189 22.840 1.00 92.12 342 SER A N 1
ATOM 2610 C CA . SER A 1 342 ? -21.608 8.735 23.713 1.00 92.12 342 SER A CA 1
ATOM 2611 C C . SER A 1 342 ? -22.306 7.594 24.466 1.00 92.12 342 SER A C 1
ATOM 2613 O O . SER A 1 342 ? -21.651 6.655 24.912 1.00 92.12 342 SER A O 1
ATOM 2615 N N . SER A 1 343 ? -23.627 7.671 24.654 1.00 82.06 343 SER A N 1
ATOM 2616 C CA . SER A 1 343 ? -24.376 6.703 25.459 1.00 82.06 343 SER A CA 1
ATOM 2617 C C . SER A 1 343 ? -24.158 5.268 24.960 1.00 82.06 343 SER A C 1
ATOM 2619 O O . SER A 1 343 ? -24.400 4.973 23.792 1.00 82.06 343 SER A O 1
ATOM 2621 N N . GLY A 1 344 ? -23.712 4.386 25.859 1.00 86.19 344 GLY A N 1
ATOM 2622 C CA . GLY A 1 344 ? -23.460 2.970 25.570 1.00 86.19 344 GLY A CA 1
ATOM 2623 C C . GLY A 1 344 ? -21.999 2.605 25.285 1.00 86.19 344 GLY A C 1
ATOM 2624 O O . GLY A 1 344 ? -21.744 1.436 25.017 1.00 86.19 344 GLY A O 1
ATOM 2625 N N . CYS A 1 345 ? -21.065 3.560 25.340 1.00 92.81 345 CYS A N 1
ATOM 2626 C CA . CYS A 1 345 ? -19.621 3.290 25.370 1.00 92.81 345 CYS A CA 1
ATOM 2627 C C . CYS A 1 345 ? -19.085 3.378 26.807 1.00 92.81 345 CYS A C 1
ATOM 2629 O O . CYS A 1 345 ? -19.694 4.052 27.643 1.00 92.81 345 CYS A O 1
ATOM 2631 N N . GLU A 1 346 ? -17.973 2.703 27.092 1.00 96.56 346 GLU A N 1
ATOM 2632 C CA . GLU A 1 346 ? -17.329 2.707 28.418 1.00 96.56 346 GLU A CA 1
ATOM 2633 C C . GLU A 1 346 ? -16.728 4.069 28.747 1.00 96.56 346 GLU A C 1
ATOM 2635 O O . GLU A 1 346 ? -16.873 4.565 29.865 1.00 96.56 346 GLU A O 1
ATOM 2640 N N . TYR A 1 347 ? -16.134 4.704 27.739 1.00 97.56 347 TYR A N 1
ATOM 2641 C CA . TYR A 1 347 ? -15.451 5.978 27.859 1.00 97.56 347 TYR A CA 1
ATOM 2642 C C . TYR A 1 347 ? -16.119 7.049 26.996 1.00 97.56 347 TYR A C 1
ATOM 2644 O O . TYR A 1 347 ? -16.599 6.799 25.886 1.00 97.56 347 TYR A O 1
ATOM 2652 N N . THR A 1 348 ? -16.154 8.281 27.508 1.00 96.44 348 THR A N 1
ATOM 2653 C CA . THR A 1 348 ? -16.694 9.440 26.775 1.00 96.44 348 THR A CA 1
ATOM 2654 C C . THR A 1 348 ? -15.631 10.266 26.060 1.00 96.44 348 THR A C 1
ATOM 2656 O O . THR A 1 348 ? -15.980 11.073 25.199 1.00 96.44 348 THR A O 1
ATOM 2659 N N . SER A 1 349 ? -14.363 10.064 26.412 1.00 96.62 349 SER A N 1
ATOM 2660 C CA . SER A 1 349 ? -13.191 10.712 25.824 1.00 96.62 349 SER A CA 1
ATOM 2661 C C . SER A 1 349 ? -12.121 9.671 25.522 1.00 96.62 349 SER A C 1
ATOM 2663 O O . SER A 1 349 ? -12.056 8.640 26.190 1.00 96.62 349 SER A O 1
ATOM 2665 N N . ILE A 1 350 ? -11.302 9.938 24.511 1.00 97.25 350 ILE A N 1
ATOM 2666 C CA . ILE A 1 350 ? -10.223 9.049 24.073 1.00 97.25 350 ILE A CA 1
ATOM 2667 C C . ILE A 1 350 ? -9.129 9.017 25.141 1.00 97.25 350 ILE A C 1
ATOM 2669 O O . ILE A 1 350 ? -8.729 7.936 25.558 1.00 97.25 350 ILE A O 1
ATOM 2673 N N . GLN A 1 351 ? -8.728 10.186 25.660 1.00 96.56 351 GLN A N 1
ATOM 2674 C CA . GLN A 1 351 ? -7.697 10.264 26.705 1.00 96.56 351 GLN A CA 1
ATOM 2675 C C . GLN A 1 351 ? -8.069 9.482 27.971 1.00 96.56 351 GLN A C 1
ATOM 2677 O O . GLN A 1 351 ? -7.201 8.948 28.648 1.00 96.56 351 GLN A O 1
ATOM 2682 N N . ALA A 1 352 ? -9.364 9.367 28.284 1.00 96.75 352 ALA A N 1
ATOM 2683 C CA . ALA A 1 352 ? -9.785 8.661 29.489 1.00 96.75 352 ALA A CA 1
ATOM 2684 C C . ALA A 1 352 ? -9.509 7.154 29.428 1.00 96.75 352 ALA A C 1
ATOM 2686 O O . ALA A 1 352 ? -9.448 6.543 30.485 1.00 96.75 352 ALA A O 1
ATOM 2687 N N . VAL A 1 353 ? -9.338 6.563 28.242 1.00 97.31 353 VAL A N 1
ATOM 2688 C CA . VAL A 1 353 ? -8.905 5.165 28.140 1.00 97.31 353 VAL A CA 1
ATOM 2689 C C . VAL A 1 353 ? -7.478 5.051 28.677 1.00 97.31 353 VAL A C 1
ATOM 2691 O O . VAL A 1 353 ? -7.267 4.377 29.673 1.00 97.31 353 VAL A O 1
ATOM 2694 N N . PHE A 1 354 ? -6.546 5.821 28.115 1.00 96.06 354 PHE A N 1
ATOM 2695 C CA . PHE A 1 354 ? -5.126 5.811 28.498 1.00 96.06 354 PHE A CA 1
ATOM 2696 C C . PHE A 1 354 ? -4.860 6.331 29.923 1.00 96.06 354 PHE A C 1
ATOM 2698 O O . PHE A 1 354 ? -3.868 5.991 30.548 1.00 96.06 354 PHE A O 1
ATOM 2705 N N . ASP A 1 355 ? -5.750 7.157 30.484 1.00 95.62 355 ASP A N 1
ATOM 2706 C CA . ASP A 1 355 ? -5.622 7.595 31.882 1.00 95.62 355 ASP A CA 1
ATOM 2707 C C . ASP A 1 355 ? -6.026 6.511 32.902 1.00 95.62 355 ASP A C 1
ATOM 2709 O O . ASP A 1 355 ? -5.678 6.626 34.082 1.00 95.62 355 ASP A O 1
ATOM 2713 N N . ASN A 1 356 ? -6.855 5.535 32.506 1.00 96.62 356 ASN A N 1
ATOM 2714 C CA . ASN A 1 356 ? -7.515 4.609 33.440 1.00 96.62 356 ASN A CA 1
ATOM 2715 C C . ASN A 1 356 ? -7.231 3.129 33.172 1.00 96.62 356 ASN A C 1
ATOM 2717 O O . ASN A 1 356 ? -7.508 2.312 34.052 1.00 96.62 356 ASN A O 1
ATOM 2721 N N . GLU A 1 357 ? -6.711 2.796 32.000 1.00 96.50 357 GLU A N 1
ATOM 2722 C CA . GLU A 1 357 ? -6.420 1.438 31.558 1.00 96.50 357 GLU A CA 1
ATOM 2723 C C . GLU A 1 357 ? -4.920 1.303 31.284 1.00 96.50 357 GLU A C 1
ATOM 2725 O O . GLU A 1 357 ? -4.255 2.299 31.026 1.00 96.50 357 GLU A O 1
ATOM 2730 N N . ASP A 1 358 ? -4.416 0.078 31.389 1.00 94.62 358 ASP A N 1
ATOM 2731 C CA . ASP A 1 358 ? -3.045 -0.316 31.050 1.00 94.62 358 ASP A CA 1
ATOM 2732 C C . ASP A 1 358 ? -3.190 -1.283 29.874 1.00 94.62 358 ASP A C 1
ATOM 2734 O O . ASP A 1 358 ? -3.672 -2.405 30.063 1.00 94.62 358 ASP A O 1
ATOM 2738 N N . LEU A 1 359 ? -2.973 -0.788 28.653 1.00 95.88 359 LEU A N 1
ATOM 2739 C CA . LEU A 1 359 ? -3.319 -1.538 27.442 1.00 95.88 359 LEU A CA 1
ATOM 2740 C C . LEU A 1 359 ? -2.311 -2.657 27.167 1.00 95.88 359 LEU A C 1
ATOM 2742 O O . LEU A 1 359 ? -1.107 -2.435 27.124 1.00 95.88 359 LEU A O 1
ATOM 2746 N N . GLU A 1 360 ? -2.814 -3.855 26.886 1.00 93.06 360 GLU A N 1
ATOM 2747 C CA . GLU A 1 360 ? -1.998 -5.045 26.646 1.00 93.06 360 GLU A CA 1
ATOM 2748 C C . GLU A 1 360 ? -1.905 -5.390 25.144 1.00 93.06 360 GLU A C 1
ATOM 2750 O O . GLU A 1 360 ? -2.774 -5.024 24.346 1.00 93.06 360 GLU A O 1
ATOM 2755 N N . PRO A 1 361 ? -0.882 -6.149 24.702 1.00 88.94 361 PRO A N 1
ATOM 2756 C CA . PRO A 1 361 ? -0.763 -6.586 23.311 1.00 88.94 361 PRO A CA 1
ATOM 2757 C C . PRO A 1 361 ? -2.035 -7.269 22.781 1.00 88.94 361 PRO A C 1
ATOM 2759 O O . PRO A 1 361 ? -2.450 -8.314 23.283 1.00 88.94 361 PRO A O 1
ATOM 2762 N N . GLY A 1 362 ? -2.608 -6.714 21.710 1.00 85.31 362 GLY A N 1
ATOM 2763 C CA . GLY A 1 362 ? -3.870 -7.172 21.121 1.00 85.31 362 GLY A CA 1
ATOM 2764 C C . GLY A 1 362 ? -5.103 -6.381 21.570 1.00 85.31 362 GLY A C 1
ATOM 2765 O O . GLY A 1 362 ? -6.170 -6.593 20.994 1.00 85.31 362 GLY A O 1
ATOM 2766 N N . ASP A 1 363 ? -4.975 -5.464 22.536 1.00 94.25 363 ASP A N 1
ATOM 2767 C CA . ASP A 1 363 ? -6.074 -4.598 22.960 1.00 94.25 363 ASP A CA 1
ATOM 2768 C C . ASP A 1 363 ? -6.499 -3.605 21.882 1.00 94.25 363 ASP A C 1
ATOM 2770 O O . ASP A 1 363 ? -5.757 -3.211 20.976 1.00 94.25 363 ASP A O 1
ATOM 2774 N N . ILE A 1 364 ? -7.763 -3.200 21.992 1.00 93.81 364 ILE A N 1
ATOM 2775 C CA . ILE A 1 364 ? -8.472 -2.458 20.961 1.00 93.81 364 ILE A CA 1
ATOM 2776 C C . ILE A 1 364 ? -9.233 -1.311 21.601 1.00 93.81 364 ILE A C 1
ATOM 2778 O O . ILE A 1 364 ? -10.192 -1.527 22.346 1.00 93.81 364 ILE A O 1
ATOM 2782 N N . VAL A 1 365 ? -8.895 -0.096 21.187 1.00 97.19 365 VAL A N 1
ATOM 2783 C CA . VAL A 1 365 ? -9.654 1.114 21.485 1.00 97.19 365 VAL A CA 1
ATOM 2784 C C . VAL A 1 365 ? -10.488 1.486 20.257 1.00 97.19 365 VAL A C 1
ATOM 2786 O O . VAL A 1 365 ? -9.982 2.058 19.287 1.00 97.19 365 VAL A O 1
ATOM 2789 N N . GLU A 1 366 ? -11.784 1.156 20.273 1.00 96.44 366 GLU A N 1
ATOM 2790 C CA . GLU A 1 366 ? -12.708 1.504 19.184 1.00 96.44 366 GLU A CA 1
ATOM 2791 C C . GLU A 1 366 ? -13.444 2.819 19.472 1.00 96.44 366 GLU A C 1
ATOM 2793 O O . GLU A 1 366 ? -14.300 2.920 20.358 1.00 96.44 366 GLU A O 1
ATOM 2798 N N . ILE A 1 367 ? -13.159 3.826 18.650 1.00 97.81 367 ILE A N 1
ATOM 2799 C CA . ILE A 1 367 ? -13.752 5.157 18.724 1.00 97.81 367 ILE A CA 1
ATOM 2800 C C . ILE A 1 367 ? -14.985 5.215 17.818 1.00 97.81 367 ILE A C 1
ATOM 2802 O O . ILE A 1 367 ? -14.939 4.881 16.631 1.00 97.81 367 ILE A O 1
ATOM 2806 N N . ARG A 1 368 ? -16.111 5.658 18.377 1.00 96.94 368 ARG A N 1
ATOM 2807 C CA . ARG A 1 368 ? -17.438 5.551 17.766 1.00 96.94 368 ARG A CA 1
ATOM 2808 C C . ARG A 1 368 ? -18.110 6.904 17.613 1.00 96.94 368 ARG A C 1
ATOM 2810 O O . ARG A 1 368 ? -18.130 7.734 18.521 1.00 96.94 368 ARG A O 1
ATOM 2817 N N . ALA A 1 369 ? -18.781 7.089 16.485 1.00 96.38 369 ALA A N 1
ATOM 2818 C CA . ALA A 1 369 ? -19.815 8.099 16.368 1.00 96.38 369 ALA A CA 1
ATOM 2819 C C . ALA A 1 369 ? -21.078 7.676 17.137 1.00 96.38 369 ALA A C 1
ATOM 2821 O O . ALA A 1 369 ? -21.268 6.509 17.492 1.00 96.38 369 ALA A O 1
ATOM 2822 N N . ASP A 1 370 ? -21.980 8.631 17.367 1.00 93.69 370 ASP A N 1
ATOM 2823 C CA . ASP A 1 370 ? -23.205 8.392 18.143 1.00 93.69 370 ASP A CA 1
ATOM 2824 C C . ASP A 1 370 ? -24.163 7.394 17.457 1.00 93.69 370 ASP A C 1
ATOM 2826 O O . ASP A 1 370 ? -24.979 6.754 18.115 1.00 93.69 370 ASP A O 1
ATOM 2830 N N . ALA A 1 371 ? -24.038 7.224 16.138 1.00 92.88 371 ALA A N 1
ATOM 2831 C CA . ALA A 1 371 ? -24.736 6.218 15.343 1.00 92.88 371 ALA A CA 1
ATOM 2832 C C . ALA A 1 371 ? -23.757 5.547 14.369 1.00 92.88 371 ALA A C 1
ATOM 2834 O O . ALA A 1 371 ? -22.786 6.180 13.959 1.00 92.88 371 ALA A O 1
ATOM 2835 N N . VAL A 1 372 ? -24.025 4.292 13.994 1.00 88.88 372 VAL A N 1
ATOM 2836 C CA . VAL A 1 372 ? -23.230 3.544 13.001 1.00 88.88 372 VAL A CA 1
ATOM 2837 C C . VAL A 1 372 ? -23.302 4.247 11.645 1.00 88.88 372 VAL A C 1
ATOM 2839 O O . VAL A 1 372 ? -24.392 4.606 11.195 1.00 88.88 372 VAL A O 1
ATOM 2842 N N . GLY A 1 373 ? -22.153 4.452 11.004 1.00 88.12 373 GLY A N 1
ATOM 2843 C CA . GLY A 1 373 ? -22.038 5.270 9.795 1.00 88.12 373 GLY A CA 1
ATOM 2844 C C . GLY A 1 373 ? -22.075 6.777 10.076 1.00 88.12 373 GLY A C 1
ATOM 2845 O O . GLY A 1 373 ? -22.217 7.584 9.157 1.00 88.12 373 GLY A O 1
ATOM 2846 N N . GLY A 1 374 ? -22.038 7.170 11.352 1.00 96.31 374 GLY A N 1
ATOM 2847 C CA . GLY A 1 374 ? -22.165 8.552 11.792 1.00 96.31 374 GLY A CA 1
ATOM 2848 C C . GLY A 1 374 ? -20.850 9.323 11.719 1.00 96.31 374 GLY A C 1
ATOM 2849 O O . GLY A 1 374 ? -19.789 8.790 11.409 1.00 96.31 374 GLY A O 1
ATOM 2850 N N . LYS A 1 375 ? -20.906 10.613 12.057 1.00 97.31 375 LYS A N 1
ATOM 2851 C CA . LYS A 1 375 ? -19.726 11.475 12.185 1.00 97.31 375 LYS A CA 1
ATOM 2852 C C . LYS A 1 375 ? -19.633 12.008 13.605 1.00 97.31 375 LYS A C 1
ATOM 2854 O O . LYS A 1 375 ? -20.633 12.480 14.141 1.00 97.31 375 LYS A O 1
ATOM 2859 N N . LYS A 1 376 ? -18.430 12.013 14.174 1.00 97.12 376 LYS A N 1
ATOM 2860 C CA . LYS A 1 376 ? -18.157 12.650 15.467 1.00 97.12 376 LYS A CA 1
ATOM 2861 C C . LYS A 1 376 ? -16.841 13.412 15.441 1.00 97.12 376 LYS A C 1
ATOM 2863 O O . LYS A 1 376 ? -15.962 13.113 14.632 1.00 97.12 376 LYS A O 1
ATOM 2868 N N . THR A 1 377 ? -16.743 14.439 16.276 1.00 97.25 377 THR A N 1
ATOM 2869 C CA . THR A 1 377 ? -15.515 15.208 16.485 1.00 97.25 377 THR A CA 1
ATOM 2870 C C . THR A 1 377 ? -15.158 15.165 17.959 1.00 97.25 377 THR A C 1
ATOM 2872 O O . THR A 1 377 ? -15.986 15.537 18.787 1.00 97.25 377 THR A O 1
ATOM 2875 N N . TYR A 1 378 ? -13.936 14.745 18.249 1.00 97.19 378 TYR A N 1
ATOM 2876 C CA . TYR A 1 378 ? -13.305 14.802 19.558 1.00 97.19 378 TYR A CA 1
ATOM 2877 C C . TYR A 1 378 ? -12.307 15.963 19.553 1.00 97.19 378 TYR A C 1
ATOM 2879 O O . TYR A 1 378 ? -11.578 16.135 18.574 1.00 97.19 378 TYR A O 1
ATOM 2887 N N . VAL A 1 379 ? -12.328 16.789 20.600 1.00 96.50 379 VAL A N 1
ATOM 2888 C CA . VAL A 1 379 ? -11.379 17.895 20.804 1.00 96.50 379 VAL A CA 1
ATOM 2889 C C . VAL A 1 379 ? -10.651 17.609 22.105 1.00 96.50 379 VAL A C 1
ATOM 2891 O O . VAL A 1 379 ? -11.180 17.893 23.179 1.00 96.50 379 VAL A O 1
ATOM 2894 N N . GLU A 1 380 ? -9.509 16.941 21.999 1.00 95.31 380 GLU A N 1
ATOM 2895 C CA . GLU A 1 380 ? -8.801 16.371 23.144 1.00 95.31 380 GLU A CA 1
ATOM 2896 C C . GLU A 1 380 ? -7.293 16.429 22.923 1.00 95.31 380 GLU A C 1
ATOM 2898 O O . GLU A 1 380 ? -6.817 16.267 21.800 1.00 95.31 380 GLU A O 1
ATOM 2903 N N . LEU A 1 381 ? -6.548 16.619 24.009 1.00 92.00 381 LEU A N 1
ATOM 2904 C CA . LEU A 1 381 ? -5.130 16.292 24.057 1.00 92.00 381 LEU A CA 1
ATOM 2905 C C . LEU A 1 381 ? -5.017 14.804 24.363 1.00 92.00 381 LEU A C 1
ATOM 2907 O O . LEU A 1 381 ? -5.549 14.367 25.382 1.00 92.00 381 LEU A O 1
ATOM 2911 N N . ILE A 1 382 ? -4.369 14.054 23.471 1.00 94.50 382 ILE A N 1
ATOM 2912 C CA . ILE A 1 382 ? -4.216 12.606 23.612 1.00 94.50 382 ILE A CA 1
ATOM 2913 C C . ILE A 1 382 ? -2.738 12.272 23.815 1.00 94.50 382 ILE A C 1
ATOM 2915 O O . ILE A 1 382 ? -1.908 12.652 22.988 1.00 94.50 382 ILE A O 1
ATOM 2919 N N . THR A 1 383 ? -2.435 11.547 24.884 1.00 94.69 383 THR A N 1
ATOM 2920 C CA . THR A 1 383 ? -1.128 10.987 25.218 1.00 94.69 383 THR A CA 1
ATOM 2921 C C . THR A 1 383 ? -1.318 9.518 25.570 1.00 94.69 383 THR A C 1
ATOM 2923 O O . THR A 1 383 ? -2.089 9.201 26.474 1.00 94.69 383 THR A O 1
ATOM 2926 N N . ILE A 1 384 ? -0.625 8.648 24.843 1.00 94.94 384 ILE A N 1
ATOM 2927 C CA . ILE A 1 384 ? -0.574 7.203 25.076 1.00 94.94 384 ILE A CA 1
ATOM 2928 C C . ILE A 1 384 ? 0.620 6.942 25.994 1.00 94.94 384 ILE A C 1
ATOM 2930 O O . ILE A 1 384 ? 1.716 7.424 25.710 1.00 94.94 384 ILE A O 1
ATOM 2934 N N . GLY A 1 385 ? 0.420 6.264 27.124 1.00 92.81 385 GLY A N 1
ATOM 2935 C CA . GLY A 1 385 ? 1.513 5.932 28.032 1.00 92.81 385 GLY A CA 1
ATOM 2936 C C . GLY A 1 385 ? 2.524 5.002 27.362 1.00 92.81 385 GLY A C 1
ATOM 2937 O O . GLY A 1 385 ? 2.174 4.222 26.484 1.00 92.81 385 GLY A O 1
ATOM 2938 N N . SER A 1 386 ? 3.794 5.048 27.772 1.00 92.88 386 SER A N 1
ATOM 2939 C CA . SER A 1 386 ? 4.803 4.093 27.275 1.00 92.88 386 SER A CA 1
ATOM 2940 C C . SER A 1 386 ? 4.481 2.632 27.634 1.00 92.88 386 SER A C 1
ATOM 2942 O O . SER A 1 386 ? 5.064 1.714 27.067 1.00 92.88 386 SER A O 1
ATOM 2944 N N . ASP A 1 387 ? 3.618 2.446 28.630 1.00 93.00 387 ASP A N 1
ATOM 2945 C CA . ASP A 1 387 ? 3.025 1.196 29.096 1.00 93.00 387 ASP A CA 1
ATOM 2946 C C . ASP A 1 387 ? 1.814 0.747 28.262 1.00 93.00 387 ASP A C 1
ATOM 2948 O O . ASP A 1 387 ? 1.583 -0.448 28.173 1.00 93.00 387 ASP A O 1
ATOM 2952 N N . ASP A 1 388 ? 1.159 1.642 27.516 1.00 95.75 388 ASP A N 1
ATOM 2953 C CA . ASP A 1 388 ? 0.005 1.331 26.653 1.00 95.75 388 ASP A CA 1
ATOM 2954 C C . ASP A 1 388 ? 0.399 0.827 25.244 1.00 95.75 388 ASP A C 1
ATOM 2956 O O . ASP A 1 388 ? -0.337 0.979 24.260 1.00 95.75 388 ASP A O 1
ATOM 2960 N N . GLY A 1 389 ? 1.616 0.297 25.114 1.00 93.44 389 GLY A N 1
ATOM 2961 C CA . GLY A 1 389 ? 2.153 -0.259 23.876 1.00 93.44 389 GLY A CA 1
ATOM 2962 C C . GLY A 1 389 ? 1.870 -1.754 23.736 1.00 93.44 389 GLY A C 1
ATOM 2963 O O . GLY A 1 389 ? 1.750 -2.485 24.713 1.00 93.44 389 GLY A O 1
ATOM 2964 N N . GLY A 1 390 ? 1.827 -2.246 22.499 1.00 94.00 390 GLY A N 1
ATOM 2965 C CA . GLY A 1 390 ? 1.775 -3.684 22.248 1.00 94.00 390 GLY A CA 1
ATOM 2966 C C . GLY A 1 390 ? 3.131 -4.375 22.448 1.00 94.00 390 GLY A C 1
ATOM 2967 O O . GLY A 1 390 ? 4.072 -3.857 23.048 1.00 94.00 390 GLY A O 1
ATOM 2968 N N . SER A 1 391 ? 3.273 -5.560 21.860 1.00 89.62 391 SER A N 1
ATOM 2969 C CA . SER A 1 391 ? 4.553 -6.268 21.806 1.00 89.62 391 SER A CA 1
ATOM 2970 C C . SER A 1 391 ? 4.671 -7.098 20.529 1.00 89.62 391 SER A C 1
ATOM 2972 O O . SER A 1 391 ? 3.772 -7.123 19.691 1.00 89.62 391 SER A O 1
ATOM 2974 N N . SER A 1 392 ? 5.749 -7.871 20.397 1.00 78.94 392 SER A N 1
ATOM 2975 C CA . SER A 1 392 ? 5.884 -8.857 19.316 1.00 78.94 392 SER A CA 1
ATOM 2976 C C . SER A 1 392 ? 4.729 -9.873 19.229 1.00 78.94 392 SER A C 1
ATOM 2978 O O . SER A 1 392 ? 4.578 -10.510 18.193 1.00 78.94 392 SER A O 1
ATOM 2980 N N . SER A 1 393 ? 3.921 -10.037 20.288 1.00 74.94 393 SER A N 1
ATOM 2981 C CA . SER A 1 393 ? 2.729 -10.898 20.278 1.00 74.94 393 SER A CA 1
ATOM 2982 C C . SER A 1 393 ? 1.479 -10.238 19.685 1.00 74.94 393 SER A C 1
ATOM 2984 O O . SER A 1 393 ? 0.487 -10.929 19.473 1.00 74.94 393 SER A O 1
ATOM 2986 N N . GLY A 1 394 ? 1.484 -8.922 19.454 1.00 80.25 394 GLY A N 1
ATOM 2987 C CA . GLY A 1 394 ? 0.322 -8.194 18.952 1.00 80.25 394 GLY A CA 1
ATOM 2988 C C . GLY A 1 394 ? 0.409 -6.685 19.170 1.00 80.25 394 GLY A C 1
ATOM 2989 O O . GLY A 1 394 ? 1.051 -6.208 20.104 1.00 80.25 394 GLY A O 1
ATOM 2990 N N . TYR A 1 395 ? -0.266 -5.937 18.303 1.00 92.38 395 TYR A N 1
ATOM 2991 C CA . TYR A 1 395 ? -0.358 -4.483 18.393 1.00 92.38 395 TYR A CA 1
ATOM 2992 C C . TYR A 1 395 ? -1.488 -4.069 19.339 1.00 92.38 395 TYR A C 1
ATOM 2994 O O . TYR A 1 395 ? -2.533 -4.717 19.358 1.00 92.38 395 TYR A O 1
ATOM 3002 N N . VAL A 1 396 ? -1.319 -2.957 20.053 1.00 96.12 396 VAL A N 1
ATOM 3003 C CA . VAL A 1 396 ? -2.463 -2.205 20.587 1.00 96.12 396 VAL A CA 1
ATOM 3004 C C . VAL A 1 396 ? -3.045 -1.378 19.442 1.00 96.12 396 VAL A C 1
ATOM 3006 O O . VAL A 1 396 ? -2.327 -0.642 18.759 1.00 96.12 396 VAL A O 1
ATOM 3009 N N . THR A 1 397 ? -4.347 -1.508 19.198 1.00 95.50 397 THR A N 1
ATOM 3010 C CA . THR A 1 397 ? -5.011 -0.899 18.040 1.00 95.50 397 THR A CA 1
ATOM 3011 C C . THR A 1 397 ? -5.985 0.195 18.451 1.00 95.50 397 THR A C 1
ATOM 3013 O O . THR A 1 397 ? -6.978 -0.053 19.130 1.00 95.50 397 THR A O 1
ATOM 3016 N N . ILE A 1 398 ? -5.777 1.405 17.939 1.00 97.56 398 ILE A N 1
ATOM 3017 C CA . ILE A 1 398 ? -6.692 2.535 18.064 1.00 97.56 398 ILE A CA 1
ATOM 3018 C C . ILE A 1 398 ? -7.388 2.742 16.719 1.00 97.56 398 ILE A C 1
ATOM 3020 O O . ILE A 1 398 ? -6.771 3.160 15.734 1.00 97.56 398 ILE A O 1
ATOM 3024 N N . LYS A 1 399 ? -8.696 2.480 16.653 1.00 96.50 399 LYS A N 1
ATOM 3025 C CA . LYS A 1 399 ? -9.440 2.555 15.387 1.00 96.50 399 LYS A CA 1
ATOM 3026 C C . LYS A 1 399 ? -10.760 3.299 15.481 1.00 96.50 399 LYS A C 1
ATOM 3028 O O . LYS A 1 399 ? -11.425 3.308 16.512 1.00 96.50 399 LYS A O 1
ATOM 3033 N N . GLY A 1 400 ? -11.187 3.874 14.360 1.00 95.00 400 GLY A N 1
ATOM 3034 C CA . GLY A 1 400 ? -12.589 4.238 14.165 1.00 95.00 400 GLY A CA 1
ATOM 3035 C C . GLY A 1 400 ? -13.439 2.990 13.913 1.00 95.00 400 GLY A C 1
ATOM 3036 O O . GLY A 1 400 ? -13.002 2.084 13.198 1.00 95.00 400 GLY A O 1
ATOM 3037 N N . ARG A 1 401 ? -14.659 2.939 14.463 1.00 94.12 401 ARG A N 1
ATOM 3038 C CA . ARG A 1 401 ? -15.639 1.901 14.102 1.00 94.12 401 ARG A CA 1
ATOM 3039 C C . ARG A 1 401 ? -15.925 1.950 12.603 1.00 94.12 401 ARG A C 1
ATOM 3041 O O . ARG A 1 401 ? -16.113 3.025 12.036 1.00 94.12 401 ARG A O 1
ATOM 3048 N N . ASP A 1 402 ? -16.005 0.787 11.971 1.00 86.25 402 ASP A N 1
ATOM 3049 C CA . ASP A 1 402 ? -16.177 0.689 10.524 1.00 86.25 402 ASP A CA 1
ATOM 3050 C C . ASP A 1 402 ? -17.423 1.457 10.041 1.00 86.25 402 ASP A C 1
ATOM 3052 O O . ASP A 1 402 ? -18.521 1.339 10.590 1.00 86.25 402 ASP A O 1
ATOM 3056 N N . GLY A 1 403 ? -17.233 2.280 9.006 1.00 82.56 403 GLY A N 1
ATOM 3057 C CA . GLY A 1 403 ? -18.254 3.172 8.451 1.00 82.56 403 GLY A CA 1
ATOM 3058 C C . GLY A 1 403 ? -18.391 4.524 9.162 1.00 82.56 403 GLY A C 1
ATOM 3059 O O . GLY A 1 403 ? -18.909 5.461 8.552 1.00 82.56 403 GLY A O 1
ATOM 3060 N N . ASP A 1 404 ? -17.913 4.673 10.400 1.00 95.31 404 ASP A N 1
ATOM 3061 C CA . ASP A 1 404 ? -17.940 5.962 11.093 1.00 95.31 404 ASP A CA 1
ATOM 3062 C C . ASP A 1 404 ? -16.870 6.922 10.546 1.00 95.31 404 ASP A C 1
ATOM 3064 O O . ASP A 1 404 ? -15.785 6.540 10.115 1.00 95.31 404 ASP A O 1
ATOM 3068 N N . THR A 1 405 ? -17.160 8.221 10.612 1.00 97.00 405 THR A N 1
ATOM 3069 C CA . THR A 1 405 ? -16.199 9.300 10.359 1.00 97.00 405 THR A CA 1
ATOM 3070 C C . THR A 1 405 ? -15.783 9.935 11.684 1.00 97.00 405 THR A C 1
ATOM 3072 O O . THR A 1 405 ? -16.435 10.867 12.176 1.00 97.00 405 THR A O 1
ATOM 3075 N N . ILE A 1 406 ? -14.673 9.471 12.250 1.00 98.00 406 ILE A N 1
ATOM 3076 C CA . ILE A 1 406 ? -14.118 9.997 13.503 1.00 98.00 406 ILE A CA 1
ATOM 3077 C C . ILE A 1 406 ? -13.141 11.128 13.192 1.00 98.00 406 ILE A C 1
ATOM 3079 O O . ILE A 1 406 ? -12.160 10.924 12.486 1.00 98.00 406 ILE A O 1
ATOM 3083 N N . ASN A 1 407 ? -13.425 12.337 13.678 1.00 98.00 407 ASN A N 1
ATOM 3084 C CA . ASN A 1 407 ? -12.518 13.479 13.570 1.00 98.00 407 ASN A CA 1
ATOM 3085 C C . ASN A 1 407 ? -11.896 13.758 14.936 1.00 98.00 407 ASN A C 1
ATOM 3087 O O . ASN A 1 407 ? -12.619 13.827 15.925 1.00 98.00 407 ASN A O 1
ATOM 3091 N N . ILE A 1 408 ? -10.593 13.977 14.969 1.00 97.44 408 ILE A N 1
ATOM 3092 C CA . ILE A 1 408 ? -9.822 14.293 16.164 1.00 97.44 408 ILE A CA 1
ATOM 3093 C C . ILE A 1 408 ? -9.155 15.642 15.913 1.00 97.44 408 ILE A C 1
ATOM 3095 O O . ILE A 1 408 ? -8.414 15.798 14.944 1.00 97.44 408 ILE A O 1
ATOM 3099 N N . ILE A 1 409 ? -9.456 16.622 16.759 1.00 96.25 409 ILE A N 1
ATOM 3100 C CA . ILE A 1 409 ? -8.749 17.900 16.821 1.00 96.25 409 ILE A CA 1
ATOM 3101 C C . ILE A 1 409 ? -7.887 17.841 18.071 1.00 96.25 409 ILE A C 1
ATOM 3103 O O . ILE A 1 409 ? -8.423 17.838 19.179 1.00 96.25 409 ILE A O 1
ATOM 3107 N N . ASN A 1 410 ? -6.568 17.775 17.895 1.00 91.31 410 ASN A N 1
ATOM 3108 C CA . ASN A 1 410 ? -5.672 17.752 19.039 1.00 91.31 410 ASN A CA 1
ATOM 3109 C C . ASN A 1 410 ? -5.547 19.156 19.642 1.00 91.31 410 ASN A C 1
ATOM 3111 O O . ASN A 1 410 ? -4.904 20.042 19.070 1.00 91.31 410 ASN A O 1
ATOM 3115 N N . GLY A 1 411 ? -6.228 19.371 20.762 1.00 92.25 411 GLY A N 1
ATOM 3116 C CA . GLY A 1 411 ? -6.292 20.668 21.412 1.00 92.25 411 GLY A CA 1
ATOM 3117 C C . GLY A 1 411 ? -7.295 20.712 22.554 1.00 92.25 411 GLY A C 1
ATOM 3118 O O . GLY A 1 411 ? -7.972 19.733 22.862 1.00 92.25 411 GLY A O 1
ATOM 3119 N N . THR A 1 412 ? -7.412 21.892 23.154 1.00 94.00 412 THR A N 1
ATOM 3120 C CA . THR A 1 412 ? -8.295 22.140 24.297 1.00 94.00 412 THR A CA 1
ATOM 3121 C C . THR A 1 412 ? -9.262 23.266 23.971 1.00 94.00 412 THR A C 1
ATOM 3123 O O . THR A 1 412 ? -8.845 24.350 23.556 1.00 94.00 412 THR A O 1
ATOM 3126 N N . ILE A 1 413 ? -10.558 23.036 24.203 1.00 95.12 413 ILE A N 1
ATOM 3127 C CA . ILE A 1 413 ? -11.562 24.106 24.174 1.00 95.12 413 ILE A CA 1
ATOM 3128 C C . ILE A 1 413 ? -11.288 25.037 25.357 1.00 95.12 413 ILE A C 1
ATOM 3130 O O . ILE A 1 413 ? -11.371 24.631 26.518 1.00 95.12 413 ILE A O 1
ATOM 3134 N N . TYR A 1 414 ? -10.962 26.295 25.077 1.00 94.88 414 TYR A N 1
ATOM 3135 C CA . TYR A 1 414 ? -10.679 27.266 26.120 1.00 94.88 414 TYR A CA 1
ATOM 3136 C C . TYR A 1 414 ? -11.973 27.769 26.764 1.00 94.88 414 TYR A C 1
ATOM 3138 O O . TYR A 1 414 ? -12.773 28.463 26.141 1.00 94.88 414 TYR A O 1
ATOM 3146 N N . SER A 1 415 ? -12.151 27.462 28.049 1.00 92.38 415 SER A N 1
ATOM 3147 C CA . SER A 1 415 ? -13.302 27.897 28.853 1.00 92.38 415 SER A CA 1
ATOM 3148 C C . SER A 1 415 ? -12.925 28.860 29.988 1.00 92.38 415 SER A C 1
ATOM 3150 O O . SER A 1 415 ? -13.712 29.066 30.914 1.00 92.38 415 SER A O 1
ATOM 3152 N N . GLY A 1 416 ? -11.698 29.390 29.983 1.00 91.06 416 GLY A N 1
ATOM 3153 C CA . GLY A 1 416 ? -11.208 30.294 31.022 1.00 91.06 416 GLY A CA 1
ATOM 3154 C C . GLY A 1 416 ? -11.673 31.743 30.839 1.00 91.06 416 GLY A C 1
ATOM 3155 O O . GLY A 1 416 ? -12.312 32.111 29.855 1.00 91.06 416 GLY A O 1
ATOM 3156 N N . SER A 1 417 ? -11.327 32.597 31.803 1.00 94.38 417 SER A N 1
ATOM 3157 C CA . SER A 1 417 ? -11.640 34.028 31.736 1.00 94.38 417 SER A CA 1
ATOM 3158 C C . SER A 1 417 ? -10.705 34.760 30.775 1.00 94.38 417 SER A C 1
ATOM 3160 O O . SER A 1 417 ? -9.499 34.514 30.756 1.00 94.38 417 SER A O 1
ATOM 3162 N N . TRP A 1 418 ? -11.254 35.714 30.030 1.00 97.75 418 TRP A N 1
ATOM 3163 C CA . TRP A 1 418 ? -10.495 36.628 29.181 1.00 97.75 418 TRP A CA 1
ATOM 3164 C C . TRP A 1 418 ? -10.301 37.974 29.875 1.00 97.75 418 TRP A C 1
ATOM 3166 O O . TRP A 1 418 ? -11.233 38.513 30.473 1.00 97.75 418 TRP A O 1
ATOM 3176 N N . SER A 1 419 ? -9.095 38.528 29.779 1.00 98.00 419 SER A N 1
ATOM 3177 C CA . SER A 1 419 ? -8.808 39.909 30.168 1.00 98.00 419 SER A CA 1
ATOM 3178 C C . SER A 1 419 ? -8.986 40.812 28.953 1.00 98.00 419 SER A C 1
ATOM 3180 O O . SER A 1 419 ? -8.252 40.667 27.982 1.00 98.00 419 SER A O 1
ATOM 3182 N N . ASP A 1 420 ? -9.951 41.728 29.001 1.00 97.56 420 ASP A N 1
ATOM 3183 C CA . ASP A 1 420 ? -10.125 42.770 27.983 1.00 97.56 420 ASP A CA 1
ATOM 3184 C C . ASP A 1 420 ? -8.991 43.799 28.102 1.00 97.56 420 ASP A C 1
ATOM 3186 O O . ASP A 1 420 ? -8.772 44.385 29.168 1.00 97.56 420 ASP A O 1
ATOM 3190 N N . LEU A 1 421 ? -8.246 43.992 27.016 1.00 97.19 421 LEU A N 1
ATOM 3191 C CA . LEU A 1 421 ? -7.112 44.912 26.938 1.00 97.19 421 LEU A CA 1
ATOM 3192 C C . LEU A 1 421 ? -7.503 46.279 26.349 1.00 97.19 421 LEU A C 1
ATOM 3194 O O . LEU A 1 421 ? -6.645 47.152 26.193 1.00 97.19 421 LEU A O 1
ATOM 3198 N N . GLY A 1 422 ? -8.788 46.485 26.050 1.00 95.81 422 GLY A N 1
ATOM 3199 C CA . GLY A 1 422 ? -9.292 47.575 25.224 1.00 95.81 422 GLY A CA 1
ATOM 3200 C C . GLY A 1 422 ? -9.179 47.248 23.734 1.00 95.81 422 GLY A C 1
ATOM 3201 O O . GLY A 1 422 ? -8.621 46.228 23.361 1.00 95.81 422 GLY A O 1
ATOM 3202 N N . ASP A 1 423 ? -9.743 48.113 22.881 1.00 94.50 423 ASP A N 1
ATOM 3203 C CA . ASP A 1 423 ? -9.677 48.051 21.402 1.00 94.50 423 ASP A CA 1
ATOM 3204 C C . ASP A 1 423 ? -10.112 46.731 20.718 1.00 94.50 423 ASP A C 1
ATOM 3206 O O . ASP A 1 423 ? -9.902 46.551 19.515 1.00 94.50 423 ASP A O 1
ATOM 3210 N N . GLY A 1 424 ? -10.798 45.856 21.460 1.00 96.06 424 GLY A N 1
ATOM 3211 C CA . GLY A 1 424 ? -11.256 44.543 21.004 1.00 96.06 424 GLY A CA 1
ATOM 3212 C C . GLY A 1 424 ? -10.222 43.430 21.185 1.00 96.06 424 GLY A C 1
ATOM 3213 O O . GLY A 1 424 ? -10.483 42.307 20.767 1.00 96.06 424 GLY A O 1
ATOM 3214 N N . ARG A 1 425 ? -9.057 43.711 21.785 1.00 97.56 425 ARG A N 1
ATOM 3215 C CA . ARG A 1 425 ? -8.053 42.697 22.122 1.00 97.56 425 ARG A CA 1
ATOM 3216 C C . ARG A 1 425 ? -8.316 42.083 23.487 1.00 97.56 425 ARG A C 1
ATOM 3218 O O . ARG A 1 425 ? -8.663 42.764 24.450 1.00 97.56 425 ARG A O 1
ATOM 3225 N N . TYR A 1 426 ? -8.029 40.796 23.578 1.00 98.25 426 TYR A N 1
ATOM 3226 C CA . TYR A 1 426 ? -8.169 40.007 24.786 1.00 98.25 426 TYR A CA 1
ATOM 3227 C C . TYR A 1 426 ? -6.885 39.235 25.063 1.00 98.25 426 TYR A C 1
ATOM 3229 O O . TYR A 1 426 ? -6.101 38.959 24.154 1.00 98.25 426 TYR A O 1
ATOM 3237 N N . SER A 1 427 ? -6.669 38.867 26.320 1.00 97.94 427 SER A N 1
ATOM 3238 C CA . SER A 1 427 ? -5.628 37.909 26.679 1.00 97.94 427 SER A CA 1
ATOM 3239 C C . SER A 1 427 ? -6.082 36.893 27.713 1.00 97.94 427 SER A C 1
ATOM 3241 O O . SER A 1 427 ? -6.991 37.139 28.512 1.00 97.94 427 SER A O 1
ATOM 3243 N N . CYS A 1 428 ? -5.414 35.748 27.711 1.00 97.56 428 CYS A N 1
ATOM 3244 C CA . CYS A 1 428 ? -5.530 34.731 28.741 1.00 97.56 428 CYS A CA 1
ATOM 3245 C C . CYS A 1 428 ? -4.160 34.167 29.118 1.00 97.56 428 CYS A C 1
ATOM 3247 O O . CYS A 1 428 ? -3.187 34.278 28.370 1.00 97.56 428 CYS A O 1
ATOM 3249 N N . THR A 1 429 ? -4.084 33.550 30.293 1.00 96.38 429 THR A N 1
ATOM 3250 C CA . THR A 1 429 ? -2.907 32.781 30.702 1.00 96.38 429 THR A CA 1
ATOM 3251 C C . THR A 1 429 ? -2.952 31.404 30.052 1.00 96.38 429 THR A C 1
ATOM 3253 O O . THR A 1 429 ? -3.995 30.753 30.053 1.00 96.38 429 THR A O 1
ATOM 3256 N N . VAL A 1 430 ? -1.814 30.963 29.532 1.00 93.69 430 VAL A N 1
ATOM 3257 C CA . VAL A 1 430 ? -1.606 29.614 28.992 1.00 93.69 430 VAL A CA 1
ATOM 3258 C C . VAL A 1 430 ? -0.427 28.963 29.713 1.00 93.69 430 VAL A C 1
ATOM 3260 O O . VAL A 1 430 ? 0.428 29.658 30.262 1.00 93.69 430 VAL A O 1
ATOM 3263 N N . SER A 1 431 ? -0.411 27.632 29.781 1.00 89.75 431 SER A N 1
ATOM 3264 C CA . SER A 1 431 ? 0.655 26.862 30.442 1.00 89.75 431 SER A CA 1
ATOM 3265 C C . SER A 1 431 ? 1.892 26.664 29.566 1.00 89.75 431 SER A C 1
ATOM 3267 O O . SER A 1 431 ? 2.967 26.385 30.092 1.00 89.75 431 SER A O 1
ATOM 3269 N N . THR A 1 432 ? 1.732 26.785 28.251 1.00 89.88 432 THR A N 1
ATOM 3270 C CA . THR A 1 432 ? 2.790 26.671 27.251 1.00 89.88 432 THR A CA 1
ATOM 3271 C C . THR A 1 432 ? 2.423 27.505 26.022 1.00 89.88 432 THR A C 1
ATOM 3273 O O . THR A 1 432 ? 1.326 28.063 25.935 1.00 89.88 432 THR A O 1
ATOM 3276 N N . GLU A 1 433 ? 3.350 27.579 25.078 1.00 90.81 433 GLU A N 1
ATOM 3277 C CA . GLU A 1 433 ? 3.187 28.251 23.794 1.00 90.81 433 GLU A CA 1
ATOM 3278 C C . GLU A 1 433 ? 2.104 27.563 22.939 1.00 90.81 433 GLU A C 1
ATOM 3280 O O . GLU A 1 433 ? 2.076 26.338 22.785 1.00 90.81 433 GLU A O 1
ATOM 3285 N N . VAL A 1 434 ? 1.155 28.352 22.431 1.00 92.88 434 VAL A N 1
ATOM 3286 C CA . VAL A 1 434 ? 0.091 27.869 21.540 1.00 92.88 434 VAL A CA 1
ATOM 3287 C C . VAL A 1 434 ? 0.633 27.855 20.115 1.00 92.88 434 VAL A C 1
ATOM 3289 O O . VAL A 1 434 ? 1.129 28.878 19.660 1.00 92.88 434 VAL A O 1
ATOM 3292 N N . GLY A 1 435 ? 0.533 26.722 19.418 1.00 91.88 435 GLY A N 1
ATOM 3293 C CA . GLY A 1 435 ? 1.001 26.583 18.035 1.00 91.88 435 GLY A CA 1
ATOM 3294 C C . GLY A 1 435 ? -0.043 27.021 17.006 1.00 91.88 435 GLY A C 1
ATOM 3295 O O . GLY A 1 435 ? 0.300 27.598 15.974 1.00 91.88 435 GLY A O 1
ATOM 3296 N N . ILE A 1 436 ? -1.329 26.779 17.296 1.00 95.12 436 ILE A N 1
ATOM 3297 C CA . ILE A 1 436 ? -2.467 27.211 16.475 1.00 95.12 436 ILE A CA 1
ATOM 3298 C C . ILE A 1 436 ? -3.649 27.607 17.367 1.00 95.12 436 ILE A C 1
ATOM 3300 O O . ILE A 1 436 ? -3.999 26.896 18.312 1.00 95.12 436 ILE A O 1
ATOM 3304 N N . VAL A 1 437 ? -4.325 28.702 17.008 1.00 96.81 437 VAL A N 1
ATOM 3305 C CA . VAL A 1 437 ? -5.633 29.082 17.562 1.00 96.81 437 VAL A CA 1
ATOM 3306 C C . VAL A 1 437 ? -6.726 28.863 16.518 1.00 96.81 437 VAL A C 1
ATOM 3308 O O . VAL A 1 437 ? -6.616 29.331 15.379 1.00 96.81 437 VAL A O 1
ATOM 3311 N N . LEU A 1 438 ? -7.796 28.178 16.925 1.00 97.31 438 LEU A N 1
ATOM 3312 C CA . LEU A 1 438 ? -9.026 28.063 16.148 1.00 97.31 438 LEU A CA 1
ATOM 3313 C C . LEU A 1 438 ? -10.113 28.957 16.745 1.00 97.31 438 LEU A C 1
ATOM 3315 O O . LEU A 1 438 ? -10.333 28.929 17.954 1.00 97.31 438 LEU A O 1
ATOM 3319 N N . GLU A 1 439 ? -10.834 29.668 15.884 1.00 97.81 439 GLU A N 1
ATOM 3320 C CA . GLU A 1 439 ? -12.103 30.330 16.201 1.00 97.81 439 GLU A CA 1
ATOM 3321 C C . GLU A 1 439 ? -13.196 29.658 15.375 1.00 97.81 439 GLU A C 1
ATOM 3323 O O . GLU A 1 439 ? -13.095 29.595 14.147 1.00 97.81 439 GLU A O 1
ATOM 3328 N N . ASP A 1 440 ? -14.186 29.062 16.038 1.00 97.19 440 ASP A N 1
ATOM 3329 C CA . ASP A 1 440 ? -15.268 28.305 15.397 1.00 97.19 440 ASP A CA 1
ATOM 3330 C C . ASP A 1 440 ? -14.736 27.271 14.387 1.00 97.19 440 ASP A C 1
ATOM 3332 O O . ASP A 1 440 ? -15.257 27.087 13.283 1.00 97.19 440 ASP A O 1
ATOM 3336 N N . ARG A 1 441 ? -13.645 26.595 14.781 1.00 95.50 441 ARG A N 1
ATOM 3337 C CA . ARG A 1 441 ? -12.922 25.579 13.991 1.00 95.50 441 ARG A CA 1
ATOM 3338 C C . ARG A 1 441 ? -12.303 26.111 12.695 1.00 95.50 441 ARG A C 1
ATOM 3340 O O . ARG A 1 441 ? -12.087 25.352 11.753 1.00 95.50 441 ARG A O 1
ATOM 3347 N N . THR A 1 442 ? -11.975 27.399 12.668 1.00 95.94 442 THR A N 1
ATOM 3348 C CA . THR A 1 442 ? -11.207 28.046 11.601 1.00 95.94 442 THR A CA 1
ATOM 3349 C C . THR A 1 442 ? -9.846 28.480 12.128 1.00 95.94 442 THR A C 1
ATOM 3351 O O . THR A 1 442 ? -9.768 29.148 13.154 1.00 95.94 442 THR A O 1
ATOM 3354 N N . ILE A 1 443 ? -8.772 28.137 11.412 1.00 96.44 443 ILE A N 1
ATOM 3355 C CA . ILE A 1 443 ? -7.403 28.541 11.767 1.00 96.44 443 ILE A CA 1
ATOM 3356 C C . ILE A 1 443 ? -7.245 30.063 11.633 1.00 96.44 443 ILE A C 1
ATOM 3358 O O . ILE A 1 443 ? -7.426 30.627 10.546 1.00 96.44 443 ILE A O 1
ATOM 3362 N N . LEU A 1 444 ? -6.875 30.719 12.733 1.00 96.75 444 LEU A N 1
ATOM 3363 C CA . LEU A 1 444 ? -6.566 32.148 12.777 1.00 96.75 444 LEU A CA 1
ATOM 3364 C C . LEU A 1 444 ? -5.123 32.443 12.349 1.00 96.75 444 LEU A C 1
ATOM 3366 O O . LEU A 1 444 ? -4.271 31.559 12.326 1.00 96.75 444 LEU A O 1
ATOM 3370 N N . ALA A 1 445 ? -4.841 33.698 11.982 1.00 96.38 445 ALA A N 1
ATOM 3371 C CA . ALA A 1 445 ? -3.485 34.110 11.613 1.00 96.38 445 ALA A CA 1
ATOM 3372 C C . ALA A 1 445 ? -2.654 34.513 12.839 1.00 96.38 445 ALA A C 1
ATOM 3374 O O . ALA A 1 445 ? -3.106 35.300 13.670 1.00 96.38 445 ALA A O 1
ATOM 3375 N N . GLU A 1 446 ? -1.424 34.021 12.923 1.00 96.00 446 GLU A N 1
ATOM 3376 C CA . GLU A 1 446 ? -0.466 34.437 13.943 1.00 96.00 446 GLU A CA 1
ATOM 3377 C C . GLU A 1 446 ? 0.164 35.808 13.611 1.00 96.00 446 GLU A C 1
ATOM 3379 O O . GLU A 1 446 ? 0.754 36.021 12.548 1.00 96.00 446 GLU A O 1
ATOM 3384 N N . ALA A 1 447 ? 0.048 36.765 14.530 1.00 96.38 447 ALA A N 1
ATOM 3385 C CA . ALA A 1 447 ? 0.674 38.084 14.478 1.00 96.38 447 ALA A CA 1
ATOM 3386 C C . ALA A 1 447 ? 2.064 38.070 15.130 1.00 96.38 447 ALA A C 1
ATOM 3388 O O . ALA A 1 447 ? 2.369 37.211 15.943 1.00 96.38 447 ALA A O 1
ATOM 3389 N N . SER A 1 448 ? 2.935 39.022 14.770 1.00 94.50 448 SER A N 1
ATOM 3390 C CA . SER A 1 448 ? 4.342 39.036 15.231 1.00 94.50 448 SER A CA 1
ATOM 3391 C C . SER A 1 448 ? 4.521 39.561 16.645 1.00 94.50 448 SER A C 1
ATOM 3393 O O . SER A 1 448 ? 5.595 39.455 17.232 1.00 94.50 448 SER A O 1
ATOM 3395 N N . ASP A 1 449 ? 3.477 40.191 17.162 1.00 95.12 449 ASP A N 1
ATOM 3396 C CA . ASP A 1 449 ? 3.404 40.728 18.502 1.00 95.12 449 ASP A CA 1
ATOM 3397 C C . ASP A 1 449 ? 1.928 40.898 18.904 1.00 95.12 449 ASP A C 1
ATOM 3399 O O . ASP A 1 449 ? 0.998 40.555 18.173 1.00 95.12 449 ASP A O 1
ATOM 3403 N N . SER A 1 450 ? 1.703 41.465 20.088 1.00 95.62 450 SER A N 1
ATOM 3404 C CA . SER A 1 450 ? 0.365 41.693 20.648 1.00 95.62 450 SER A CA 1
ATOM 3405 C C . SER A 1 450 ? -0.443 42.825 19.981 1.00 95.62 450 SER A C 1
ATOM 3407 O O . SER A 1 450 ? -1.547 43.144 20.440 1.00 95.62 450 SER A O 1
ATOM 3409 N N . THR A 1 451 ? 0.057 43.466 18.919 1.00 93.81 451 THR A N 1
ATOM 3410 C CA . THR A 1 451 ? -0.692 44.435 18.100 1.00 93.81 451 THR A CA 1
ATOM 3411 C C . THR A 1 451 ? -1.528 43.691 17.054 1.00 93.81 451 THR A C 1
ATOM 3413 O O . THR A 1 451 ? -1.170 43.520 15.894 1.00 93.81 451 THR A O 1
ATOM 3416 N N . LEU A 1 452 ? -2.674 43.178 17.502 1.00 96.00 452 LEU A N 1
ATOM 3417 C CA . LEU A 1 452 ? -3.508 42.277 16.708 1.00 96.00 452 LEU A CA 1
ATOM 3418 C C . LEU A 1 452 ? -4.459 43.015 15.755 1.00 96.00 4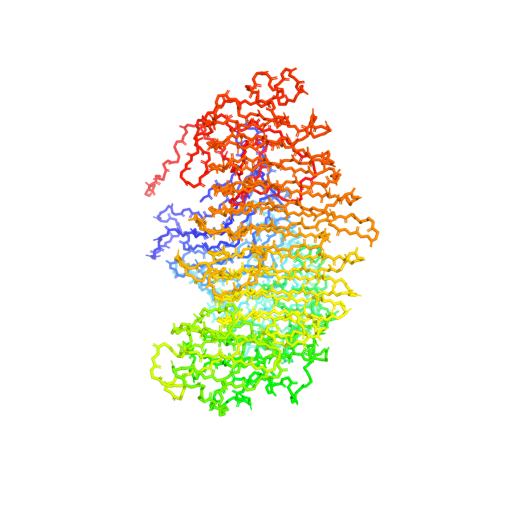52 LEU A C 1
ATOM 3420 O O . LEU A 1 452 ? -5.092 44.010 16.123 1.00 96.00 452 LEU A O 1
ATOM 3424 N N . SER A 1 453 ? -4.607 42.465 14.549 1.00 96.56 453 SER A N 1
ATOM 3425 C CA . SER A 1 453 ? -5.754 42.721 13.664 1.00 96.56 453 SER A CA 1
ATOM 3426 C C . SER A 1 453 ? -6.893 41.743 13.969 1.00 96.56 453 SER A C 1
ATOM 3428 O O . SER A 1 453 ? -6.683 40.765 14.682 1.00 96.56 453 SER A O 1
ATOM 3430 N N . ASP A 1 454 ? -8.099 42.016 13.473 1.00 96.56 454 ASP A N 1
ATOM 3431 C CA . ASP A 1 454 ? -9.261 41.143 13.696 1.00 96.56 454 ASP A CA 1
ATOM 3432 C C . ASP A 1 454 ? -9.001 39.756 13.081 1.00 96.56 454 ASP A C 1
ATOM 3434 O O . ASP A 1 454 ? -8.541 39.661 11.941 1.00 96.56 454 ASP A O 1
ATOM 3438 N N . GLY A 1 455 ? -9.280 38.689 13.834 1.00 96.00 455 GLY A N 1
ATOM 3439 C CA . GLY A 1 455 ? -8.982 37.312 13.427 1.00 96.00 455 GLY A CA 1
ATOM 3440 C C . GLY A 1 455 ? -7.508 36.910 13.557 1.00 96.00 455 GLY A C 1
ATOM 3441 O O . GLY A 1 455 ? -7.094 35.914 12.951 1.00 96.00 455 GLY A O 1
ATOM 3442 N N . ASN A 1 456 ? -6.717 37.664 14.329 1.00 97.56 456 ASN A N 1
ATOM 3443 C CA . ASN A 1 456 ? -5.332 37.319 14.638 1.00 97.56 456 ASN A CA 1
ATOM 3444 C C . ASN A 1 456 ? -5.140 36.942 16.109 1.00 97.56 456 ASN A C 1
ATOM 3446 O O . ASN A 1 456 ? -5.884 37.359 17.003 1.00 97.56 456 ASN A O 1
ATOM 3450 N N . TRP A 1 457 ? -4.065 36.205 16.356 1.00 97.69 457 TRP A N 1
ATOM 3451 C CA . TRP A 1 457 ? -3.594 35.843 17.687 1.00 97.69 457 TRP A CA 1
ATOM 3452 C C . TRP A 1 457 ? -2.074 35.999 17.787 1.00 97.69 457 TRP A C 1
ATOM 3454 O O . TRP A 1 457 ? -1.394 36.127 16.777 1.00 97.69 457 TRP A O 1
ATOM 3464 N N . TYR A 1 458 ? -1.539 36.027 19.002 1.00 96.88 458 TYR A N 1
ATOM 3465 C CA . TYR A 1 458 ? -0.104 35.990 19.290 1.00 96.88 458 TYR A CA 1
ATOM 3466 C C . TYR A 1 458 ? 0.087 35.308 20.640 1.00 96.88 458 TYR A C 1
ATOM 3468 O O . TYR A 1 458 ? -0.619 35.650 21.590 1.00 96.88 458 TYR A O 1
ATOM 3476 N N . SER A 1 459 ? 1.022 34.371 20.761 1.00 95.50 459 SER A N 1
ATOM 3477 C CA . SER A 1 459 ? 1.304 33.707 22.036 1.00 95.50 459 SER A CA 1
ATOM 3478 C C . SER A 1 459 ? 2.731 33.960 22.495 1.00 95.50 459 SER A C 1
ATOM 3480 O O . SER A 1 459 ? 3.654 34.135 21.711 1.00 95.50 459 SER A O 1
ATOM 3482 N N . THR A 1 460 ? 2.906 33.974 23.809 1.00 93.69 460 THR A N 1
ATOM 3483 C CA . THR A 1 460 ? 4.184 33.720 24.470 1.00 93.69 460 THR A CA 1
ATOM 3484 C C . THR A 1 460 ? 4.085 32.387 25.210 1.00 93.69 460 THR A C 1
ATOM 3486 O O . THR A 1 460 ? 3.064 31.701 25.140 1.00 93.69 460 THR A O 1
ATOM 3489 N N . THR A 1 461 ? 5.107 32.034 25.987 1.00 90.56 461 THR A N 1
ATOM 3490 C CA . THR A 1 461 ? 5.095 30.825 26.822 1.00 90.56 461 THR A CA 1
ATOM 3491 C C . THR A 1 461 ? 4.098 30.868 27.985 1.00 90.56 461 THR A C 1
ATOM 3493 O O . THR A 1 461 ? 3.827 29.829 28.575 1.00 90.56 461 THR A O 1
ATOM 3496 N N . SER A 1 462 ? 3.573 32.045 28.354 1.00 94.38 462 SER A N 1
ATOM 3497 C CA . SER A 1 462 ? 2.680 32.202 29.516 1.00 94.38 462 SER A CA 1
ATOM 3498 C C . SER A 1 462 ? 1.378 32.946 29.226 1.00 94.38 462 SER A C 1
ATOM 3500 O O . SER A 1 462 ? 0.473 32.961 30.062 1.00 94.38 462 SER A O 1
ATOM 3502 N N . THR A 1 463 ? 1.290 33.630 28.086 1.00 96.44 463 THR A N 1
ATOM 3503 C CA . THR A 1 463 ? 0.167 34.511 27.766 1.00 96.44 463 THR A CA 1
ATOM 3504 C C . THR A 1 463 ? -0.187 34.375 26.300 1.00 96.44 463 THR A C 1
ATOM 3506 O O . THR A 1 463 ? 0.685 34.512 25.449 1.00 96.44 463 THR A O 1
ATOM 3509 N N . MET A 1 464 ? -1.471 34.200 26.011 1.00 97.31 464 MET A N 1
ATOM 3510 C CA . MET A 1 464 ? -1.992 34.256 24.653 1.00 97.31 464 MET A CA 1
ATOM 3511 C C . MET A 1 464 ? -2.847 35.515 24.491 1.00 97.31 464 MET A C 1
ATOM 3513 O O . MET A 1 464 ? -3.648 35.856 25.364 1.00 97.31 464 MET A O 1
ATOM 3517 N N . TYR A 1 465 ? -2.617 36.235 23.398 1.00 98.00 465 TYR A N 1
ATOM 3518 C CA . TYR A 1 465 ? -3.335 37.425 22.968 1.00 98.00 465 TYR A CA 1
ATOM 3519 C C . TYR A 1 465 ? -4.190 37.074 21.757 1.00 98.00 465 TYR A C 1
ATOM 3521 O O . TYR A 1 465 ? -3.707 36.454 20.813 1.00 98.00 465 TYR A O 1
ATOM 3529 N N . TYR A 1 466 ? -5.435 37.528 21.746 1.00 98.12 466 TYR A N 1
ATOM 3530 C CA . TYR A 1 466 ? -6.400 37.195 20.707 1.00 98.12 466 TYR A CA 1
ATOM 3531 C C . TYR A 1 466 ? -7.315 38.382 20.420 1.00 98.12 466 TYR A C 1
ATOM 3533 O O . TYR A 1 466 ? -7.723 39.107 21.333 1.00 98.12 466 TYR A O 1
ATOM 3541 N N . LYS A 1 467 ? -7.628 38.592 19.141 1.00 98.12 467 LYS A N 1
ATOM 3542 C CA . LYS A 1 467 ? -8.620 39.562 18.694 1.00 98.12 467 LYS A CA 1
ATOM 3543 C C . LYS A 1 467 ? -9.657 38.844 17.821 1.00 98.12 467 LYS A C 1
ATOM 3545 O O . LYS A 1 467 ? -9.307 38.479 16.697 1.00 98.12 467 LYS A O 1
ATOM 3550 N N . PRO A 1 468 ? -10.892 38.641 18.317 1.00 97.88 468 PRO A N 1
ATOM 3551 C CA . PRO A 1 468 ? -11.941 37.938 17.584 1.00 97.88 468 PRO A CA 1
ATOM 3552 C C . PRO A 1 468 ? -12.181 38.473 16.177 1.00 97.88 468 PRO A C 1
ATOM 3554 O O . PRO A 1 468 ? -12.005 39.671 15.930 1.00 97.88 468 PRO A O 1
ATOM 3557 N N . THR A 1 469 ? -12.639 37.616 15.260 1.00 97.62 469 THR A N 1
ATOM 3558 C CA . THR A 1 469 ? -13.120 38.097 13.951 1.00 97.62 469 THR A CA 1
ATOM 3559 C C . THR A 1 469 ? -14.362 38.982 14.092 1.00 97.62 469 THR A C 1
ATOM 3561 O O . THR A 1 469 ? -14.613 39.844 13.246 1.00 97.62 469 THR A O 1
ATOM 3564 N N . SER A 1 470 ? -15.133 38.804 15.171 1.00 97.44 470 SER A N 1
ATOM 3565 C CA . SER A 1 470 ? -16.275 39.643 15.531 1.00 97.44 470 SER A CA 1
ATOM 3566 C C . SER A 1 470 ? -16.583 39.573 17.032 1.00 97.44 470 SER A C 1
ATOM 3568 O O . SER A 1 470 ? -16.111 38.682 17.718 1.00 97.44 470 SER A O 1
ATOM 3570 N N . GLY A 1 471 ? -17.387 40.502 17.558 1.00 96.50 471 GLY A N 1
ATOM 3571 C CA . GLY A 1 471 ? -17.920 40.384 18.923 1.00 96.50 471 GLY A CA 1
ATOM 3572 C C . GLY A 1 471 ? -16.851 40.305 20.021 1.00 96.50 471 GLY A C 1
ATOM 3573 O O . GLY A 1 471 ? -15.882 41.068 20.016 1.00 96.50 471 GLY A O 1
ATOM 3574 N N . VAL A 1 472 ? -17.078 39.421 20.994 1.00 96.94 472 VAL A N 1
ATOM 3575 C CA . VAL A 1 472 ? -16.168 39.144 22.117 1.00 96.94 472 VAL A CA 1
ATOM 3576 C C . VAL A 1 472 ? -15.847 37.641 22.190 1.00 96.94 472 VAL A C 1
ATOM 3578 O O . VAL A 1 472 ? -16.597 36.837 21.646 1.00 96.94 472 VAL A O 1
ATOM 3581 N N . PRO A 1 473 ? -14.792 37.195 22.901 1.00 97.25 473 PRO A N 1
ATOM 3582 C CA . PRO A 1 473 ? -14.389 35.786 22.894 1.00 97.25 473 PRO A CA 1
ATOM 3583 C C . PRO A 1 473 ? -15.468 34.785 23.326 1.00 97.25 473 PRO A C 1
ATOM 3585 O O . PRO A 1 473 ? -15.457 33.656 22.858 1.00 97.25 473 PRO A O 1
ATOM 3588 N N . SER A 1 474 ? -16.404 35.174 24.201 1.00 96.00 474 SER A N 1
ATOM 3589 C CA . SER A 1 474 ? -17.504 34.296 24.633 1.00 96.00 474 SER A CA 1
ATOM 3590 C C . SER A 1 474 ? -18.555 34.029 23.553 1.00 96.00 474 SER A C 1
ATOM 3592 O O . SER A 1 474 ? -19.425 33.189 23.768 1.00 96.00 474 SER A O 1
ATOM 3594 N N . ASP A 1 475 ? -18.503 34.752 22.433 1.00 97.00 475 ASP A N 1
ATOM 3595 C CA . ASP A 1 475 ? -19.389 34.544 21.286 1.00 97.00 475 ASP A CA 1
ATOM 3596 C C . ASP A 1 475 ? -18.901 33.396 20.378 1.00 97.00 475 ASP A C 1
ATOM 3598 O O . ASP A 1 475 ? -19.621 33.008 19.460 1.00 97.00 475 ASP A O 1
ATOM 3602 N N . HIS A 1 476 ? -17.710 32.842 20.649 1.00 97.44 476 HIS A N 1
ATOM 3603 C CA . HIS A 1 476 ? -16.991 31.912 19.777 1.00 97.44 476 HIS A CA 1
ATOM 3604 C C . HIS A 1 476 ? -16.510 30.648 20.513 1.00 97.44 476 HIS A C 1
ATOM 3606 O O . HIS A 1 476 ? -16.194 30.680 21.705 1.00 97.44 476 HIS A O 1
ATOM 3612 N N . GLU A 1 477 ? -16.391 29.529 19.790 1.00 97.44 477 GLU A N 1
ATOM 3613 C CA . GLU A 1 477 ? -15.647 28.343 20.239 1.00 97.44 477 GLU A CA 1
ATOM 3614 C C . GLU A 1 477 ? -14.154 28.569 19.975 1.00 97.44 477 GLU A C 1
ATOM 3616 O O . GLU A 1 477 ? -13.711 28.557 18.826 1.00 97.44 477 GLU A O 1
ATOM 3621 N N . ILE A 1 478 ? -13.373 28.768 21.040 1.00 97.81 478 ILE A N 1
ATOM 3622 C CA . ILE A 1 478 ? -11.924 28.958 20.936 1.00 97.81 478 ILE A CA 1
ATOM 3623 C C . ILE A 1 478 ? -11.206 27.667 21.310 1.00 97.81 478 ILE A C 1
ATOM 3625 O O . ILE A 1 478 ? -11.385 27.157 22.416 1.00 97.81 478 ILE A O 1
ATOM 3629 N N . ILE A 1 479 ? -10.373 27.153 20.405 1.00 97.25 479 ILE A N 1
ATOM 3630 C CA . ILE A 1 479 ? -9.577 25.940 20.631 1.00 97.25 479 ILE A CA 1
ATOM 3631 C C . ILE A 1 479 ? -8.098 26.296 20.523 1.00 97.25 479 ILE A C 1
ATOM 3633 O O . ILE A 1 479 ? -7.676 26.923 19.549 1.00 97.25 479 ILE A O 1
ATOM 3637 N N . PHE A 1 480 ? -7.311 25.872 21.510 1.00 95.38 480 PHE A N 1
ATOM 3638 C CA . PHE A 1 480 ? -5.853 25.962 21.466 1.00 95.38 480 PHE A CA 1
ATOM 3639 C C . PHE A 1 480 ? -5.269 24.606 21.097 1.00 95.38 480 PHE A C 1
ATOM 3641 O O . PHE A 1 480 ? -5.530 23.619 21.784 1.00 95.38 480 PHE A O 1
ATOM 3648 N N . SER A 1 481 ? -4.466 24.571 20.036 1.00 93.69 481 SER A N 1
ATOM 3649 C CA . SER A 1 481 ? -3.571 23.456 19.734 1.00 93.69 481 SER A CA 1
ATOM 3650 C C . SER A 1 481 ? -2.152 23.900 20.075 1.00 93.69 481 SER A C 1
ATOM 3652 O O . SER A 1 481 ? -1.688 24.937 19.595 1.00 93.69 481 SER A O 1
ATOM 3654 N N . TYR A 1 482 ? -1.498 23.186 20.985 1.00 89.81 482 TYR A N 1
ATOM 3655 C CA . TYR A 1 482 ? -0.212 23.605 21.542 1.00 89.81 482 TYR A CA 1
ATOM 3656 C C . TYR A 1 482 ? 0.946 23.290 20.600 1.00 89.81 482 TYR A C 1
ATOM 3658 O O . TYR A 1 482 ? 0.849 22.405 19.756 1.00 89.81 482 TYR A O 1
ATOM 3666 N N . GLU A 1 483 ? 2.032 24.047 20.720 1.00 84.44 483 GLU A N 1
ATOM 3667 C CA . GLU A 1 483 ? 3.184 23.891 19.840 1.00 84.44 483 GLU A CA 1
ATOM 3668 C C . GLU A 1 483 ? 3.932 22.575 20.121 1.00 84.44 483 GLU A C 1
ATOM 3670 O O . GLU A 1 483 ? 4.312 22.269 21.251 1.00 84.44 483 GLU A O 1
ATOM 3675 N N . VAL A 1 484 ? 4.200 21.814 19.065 1.00 72.19 484 VAL A N 1
ATOM 3676 C CA . VAL A 1 484 ? 4.763 20.458 19.129 1.00 72.19 484 VAL A CA 1
ATOM 3677 C C . VAL A 1 484 ? 6.264 20.402 19.514 1.00 72.19 484 VAL A C 1
ATOM 3679 O O . VAL A 1 484 ? 6.832 19.333 19.694 1.00 72.19 484 VAL A O 1
ATOM 3682 N N . VAL A 1 485 ? 6.965 21.525 19.697 1.00 62.97 485 VAL A N 1
ATOM 3683 C CA . VAL A 1 485 ? 8.450 21.531 19.741 1.00 62.97 485 VAL A CA 1
ATOM 3684 C C . VAL A 1 485 ? 9.072 21.431 21.142 1.00 62.97 485 VAL A C 1
ATOM 3686 O O . VAL A 1 485 ? 10.295 21.513 21.264 1.00 62.97 485 VAL A O 1
ATOM 3689 N N . ARG A 1 486 ? 8.287 21.289 22.220 1.00 61.03 486 ARG A N 1
ATOM 3690 C CA . ARG A 1 486 ? 8.798 21.423 23.603 1.00 61.03 486 ARG A CA 1
ATOM 3691 C C . ARG A 1 486 ? 8.067 20.548 24.623 1.00 61.03 486 ARG A C 1
ATOM 3693 O O . ARG A 1 486 ? 7.432 21.074 25.537 1.00 61.03 486 ARG A O 1
ATOM 3700 N N . SER A 1 487 ? 8.153 19.223 24.471 1.00 57.22 487 SER A N 1
ATOM 3701 C CA . SER A 1 487 ? 7.649 18.233 25.449 1.00 57.22 487 SER A CA 1
ATOM 3702 C C . SER A 1 487 ? 6.180 18.416 25.865 1.00 57.22 487 SER A C 1
ATOM 3704 O O . SER A 1 487 ? 5.799 18.019 26.962 1.00 57.22 487 SER A O 1
ATOM 3706 N N . THR A 1 488 ? 5.371 19.091 25.043 1.00 57.12 488 THR A N 1
ATOM 3707 C CA . THR A 1 488 ? 3.939 19.277 25.294 1.00 57.12 488 THR A CA 1
ATOM 3708 C C . THR A 1 488 ? 3.174 18.652 24.130 1.00 57.12 488 THR A C 1
ATOM 3710 O O . THR A 1 488 ? 3.543 18.916 22.983 1.00 57.12 488 THR A O 1
ATOM 3713 N N . PRO A 1 489 ? 2.143 17.829 24.387 1.00 59.94 489 PRO A N 1
ATOM 3714 C CA . PRO A 1 489 ? 1.428 17.129 23.329 1.00 59.94 489 PRO A CA 1
ATOM 3715 C C . PRO A 1 489 ? 0.605 18.134 22.513 1.00 59.94 489 PRO A C 1
ATOM 3717 O O . PRO A 1 489 ? -0.467 18.563 22.923 1.00 59.94 489 PRO A O 1
ATOM 3720 N N . GLY A 1 490 ? 1.130 18.558 21.362 1.00 62.78 490 GLY A N 1
ATOM 3721 C CA . GLY A 1 490 ? 0.379 19.263 20.309 1.00 62.78 490 GLY A CA 1
ATOM 3722 C C . GLY A 1 490 ? -0.183 18.318 19.236 1.00 62.78 490 GLY A C 1
ATOM 3723 O O . GLY A 1 490 ? -0.647 18.754 18.183 1.00 62.78 490 GLY A O 1
ATOM 3724 N N . MET A 1 491 ? -0.072 17.015 19.486 1.00 84.56 491 MET A N 1
ATOM 3725 C CA . MET A 1 491 ? -0.378 15.872 18.624 1.00 84.56 491 MET A CA 1
ATOM 3726 C C . MET A 1 491 ? -0.850 14.714 19.492 1.00 84.56 491 MET A C 1
ATOM 3728 O O . MET A 1 491 ? -0.714 14.786 20.715 1.00 84.56 491 MET A O 1
ATOM 3732 N N . LEU A 1 492 ? -1.445 13.680 18.886 1.00 92.31 492 LEU A N 1
ATOM 3733 C CA . LEU A 1 492 ? -1.581 12.401 19.574 1.00 92.31 492 LEU A CA 1
ATOM 3734 C C . LEU A 1 492 ? -0.155 11.917 19.836 1.00 92.31 492 LEU A C 1
ATOM 3736 O O . LEU A 1 492 ? 0.547 11.545 18.894 1.00 92.31 492 LEU A O 1
ATOM 3740 N N . ASP A 1 493 ? 0.269 12.056 21.085 1.00 93.38 493 ASP A N 1
ATOM 3741 C CA . ASP A 1 493 ? 1.623 11.774 21.538 1.00 93.38 493 ASP A CA 1
ATOM 3742 C C . ASP A 1 493 ? 1.701 10.304 21.928 1.00 93.38 493 ASP A C 1
ATOM 3744 O O . ASP A 1 493 ? 1.001 9.875 22.846 1.00 93.38 493 ASP A O 1
ATOM 3748 N N . VAL A 1 494 ? 2.502 9.526 21.203 1.00 92.69 494 VAL A N 1
ATOM 3749 C CA . VAL A 1 494 ? 2.691 8.108 21.527 1.00 92.69 494 VAL A CA 1
ATOM 3750 C C . VAL A 1 494 ? 3.701 7.903 22.658 1.00 92.69 494 VAL A C 1
ATOM 3752 O O . VAL A 1 494 ? 3.774 6.800 23.172 1.00 92.69 494 VAL A O 1
ATOM 3755 N N . ASN A 1 495 ? 4.457 8.938 23.058 1.00 88.81 495 ASN A N 1
ATOM 3756 C CA . ASN A 1 495 ? 5.305 8.981 24.257 1.00 88.81 495 ASN A CA 1
ATOM 3757 C C . ASN A 1 495 ? 6.107 7.683 24.528 1.00 88.81 495 ASN A C 1
ATOM 3759 O O . ASN A 1 495 ? 6.130 7.152 25.640 1.00 88.81 495 ASN A O 1
ATOM 3763 N N . GLY A 1 496 ? 6.783 7.164 23.499 1.00 89.62 496 GLY A N 1
ATOM 3764 C CA . GLY A 1 496 ? 7.600 5.951 23.571 1.00 89.62 496 GLY A CA 1
ATOM 3765 C C . GLY A 1 496 ? 6.839 4.620 23.538 1.00 89.62 496 GLY A C 1
ATOM 3766 O O . GLY A 1 496 ? 7.485 3.575 23.599 1.00 89.62 496 GLY A O 1
ATOM 3767 N N . ALA A 1 497 ? 5.511 4.623 23.429 1.00 94.06 497 ALA A N 1
ATOM 3768 C CA . ALA A 1 497 ? 4.729 3.420 23.174 1.00 94.06 497 ALA A CA 1
ATOM 3769 C C . ALA A 1 497 ? 5.102 2.818 21.810 1.00 94.06 497 ALA A C 1
ATOM 3771 O O . ALA A 1 497 ? 5.212 3.517 20.797 1.00 94.06 497 ALA A O 1
ATOM 3772 N N . GLN A 1 498 ? 5.287 1.502 21.790 1.00 95.81 498 GLN A N 1
ATOM 3773 C CA . GLN A 1 498 ? 5.655 0.730 20.603 1.00 95.81 498 GLN A CA 1
ATOM 3774 C C . GLN A 1 498 ? 4.543 -0.262 20.255 1.00 95.81 498 GLN A C 1
ATOM 3776 O O . GLN A 1 498 ? 3.634 -0.489 21.051 1.00 95.81 498 GLN A O 1
ATOM 3781 N N . TYR A 1 499 ? 4.610 -0.867 19.066 1.00 95.69 499 TYR A N 1
ATOM 3782 C CA . TYR A 1 499 ? 3.608 -1.837 18.594 1.00 95.69 499 TYR A CA 1
ATOM 3783 C C . TYR A 1 499 ? 2.187 -1.252 18.624 1.00 95.69 499 TYR A C 1
ATOM 3785 O O . TYR A 1 499 ? 1.251 -1.851 19.152 1.00 95.69 499 TYR A O 1
ATOM 3793 N N . LEU A 1 500 ? 2.035 -0.058 18.046 1.00 97.38 500 LEU A N 1
ATOM 3794 C CA . LEU A 1 500 ? 0.758 0.650 17.938 1.00 97.38 500 LEU A CA 1
ATOM 3795 C C . LEU A 1 500 ? 0.214 0.611 16.512 1.00 97.38 500 LEU A C 1
ATOM 3797 O O . LEU A 1 500 ? 0.954 0.838 15.555 1.00 97.38 500 LEU A O 1
ATOM 3801 N N . GLU A 1 501 ? -1.084 0.364 16.360 1.00 96.56 501 GLU A N 1
ATOM 3802 C CA . GLU A 1 501 ? -1.790 0.514 15.087 1.00 96.56 501 GLU A CA 1
ATOM 3803 C C . GLU A 1 501 ? -2.875 1.588 15.195 1.00 96.56 501 GLU A C 1
ATOM 3805 O O . GLU A 1 501 ? -3.783 1.495 16.015 1.00 96.56 501 GLU A O 1
ATOM 3810 N N . LEU A 1 502 ? -2.815 2.602 14.330 1.00 97.44 502 LEU A N 1
ATOM 3811 C CA . LEU A 1 502 ? -3.846 3.626 14.191 1.00 97.44 502 LEU A CA 1
ATOM 3812 C C . LEU A 1 502 ? -4.551 3.478 12.843 1.00 97.44 502 LEU A C 1
ATOM 3814 O O . LEU A 1 502 ? -3.910 3.517 11.787 1.00 97.44 502 LEU A O 1
ATOM 3818 N N . LYS A 1 503 ? -5.881 3.327 12.869 1.00 96.31 503 LYS A N 1
ATOM 3819 C CA . LYS A 1 503 ? -6.654 2.942 11.678 1.00 96.31 503 LYS A CA 1
ATOM 3820 C C . LYS A 1 503 ? -7.977 3.686 11.527 1.00 96.31 503 LYS A C 1
ATOM 3822 O O . LYS A 1 503 ? -8.771 3.769 12.462 1.00 96.31 503 LYS A O 1
ATOM 3827 N N . ASN A 1 504 ? -8.273 4.154 10.312 1.00 94.81 504 ASN A N 1
ATOM 3828 C CA . ASN A 1 504 ? -9.554 4.792 9.960 1.00 94.81 504 ASN A CA 1
ATOM 3829 C C . ASN A 1 504 ? -9.902 6.031 10.824 1.00 94.81 504 ASN A C 1
ATOM 3831 O O . ASN A 1 504 ? -11.060 6.236 11.200 1.00 94.81 504 ASN A O 1
ATOM 3835 N N . LEU A 1 505 ? -8.910 6.861 11.160 1.00 97.69 505 LEU A N 1
ATOM 3836 C CA . LEU A 1 505 ? -9.085 8.082 11.958 1.00 97.69 505 LEU A CA 1
ATOM 3837 C C . LEU A 1 505 ? -8.802 9.336 11.130 1.00 97.69 505 LEU A C 1
ATOM 3839 O O . LEU A 1 505 ? -7.942 9.328 10.249 1.00 97.69 505 LEU A O 1
ATOM 3843 N N . ASN A 1 506 ? -9.491 10.441 11.436 1.00 98.19 506 ASN A N 1
ATOM 3844 C CA . ASN A 1 506 ? -9.249 11.724 10.781 1.00 98.19 506 ASN A CA 1
ATOM 3845 C C . ASN A 1 506 ? -8.691 12.764 11.759 1.00 98.19 506 ASN A C 1
ATOM 3847 O O . ASN A 1 506 ? -9.445 13.344 12.536 1.00 98.19 506 ASN A O 1
ATOM 3851 N N . PHE A 1 507 ? -7.408 13.083 11.667 1.00 97.69 507 PHE A N 1
ATOM 3852 C CA . PHE A 1 507 ? -6.762 14.146 12.437 1.00 97.69 507 PHE A CA 1
ATOM 3853 C C . PHE A 1 507 ? -6.914 15.479 11.704 1.00 97.69 507 PHE A C 1
ATOM 3855 O O . PHE A 1 507 ? -6.630 15.564 10.506 1.00 97.69 507 PHE A O 1
ATOM 3862 N N . LYS A 1 508 ? -7.424 16.516 12.375 1.00 97.00 508 LYS A N 1
ATOM 3863 C CA . LYS A 1 508 ? -7.739 17.796 11.728 1.00 97.00 508 LYS A CA 1
ATOM 3864 C C . LYS A 1 508 ? -7.378 19.003 12.580 1.00 97.00 508 LYS A C 1
ATOM 3866 O O . LYS A 1 508 ? -7.545 18.960 13.793 1.00 97.00 508 LYS A O 1
ATOM 3871 N N . LEU A 1 509 ? -7.046 20.111 11.913 1.00 96.12 509 LEU A N 1
ATOM 3872 C CA . LEU A 1 509 ? -7.009 21.457 12.506 1.00 96.12 509 LEU A CA 1
ATOM 3873 C C . LEU A 1 509 ? -6.102 21.562 13.749 1.00 96.12 509 LEU A C 1
ATOM 3875 O O . LEU A 1 509 ? -6.481 22.172 14.744 1.00 96.12 509 LEU A O 1
ATOM 3879 N N . SER A 1 510 ? -4.922 20.950 13.714 1.00 93.81 510 SER A N 1
ATOM 3880 C CA . SER A 1 510 ? -4.016 20.858 14.868 1.00 93.81 510 SER A CA 1
ATOM 3881 C C . SER A 1 510 ? -2.573 21.225 14.514 1.00 93.81 510 SER A C 1
ATOM 3883 O O . SER A 1 510 ? -2.193 21.229 13.341 1.00 93.81 510 SER A O 1
ATOM 3885 N N . ASP A 1 511 ? -1.749 21.540 15.516 1.00 92.38 511 ASP A N 1
ATOM 3886 C CA . ASP A 1 511 ? -0.306 21.740 15.323 1.00 92.38 511 ASP A CA 1
ATOM 3887 C C . ASP A 1 511 ? 0.374 20.427 14.889 1.00 92.38 511 ASP A C 1
ATOM 3889 O O . ASP A 1 511 ? 1.239 20.418 14.009 1.00 92.38 511 ASP A O 1
ATOM 3893 N N . GLY A 1 512 ? -0.087 19.292 15.421 1.00 90.50 512 GLY A N 1
ATOM 3894 C CA . GLY A 1 512 ? 0.305 17.958 14.984 1.00 90.50 512 GLY A CA 1
ATOM 3895 C C . GLY A 1 512 ? -0.859 16.962 14.948 1.00 90.50 512 GLY A C 1
ATOM 3896 O O . GLY A 1 512 ? -1.813 17.069 15.719 1.00 90.50 512 GLY A O 1
ATOM 3897 N N . GLY A 1 513 ? -0.816 15.997 14.027 1.00 91.56 513 GLY A N 1
ATOM 3898 C CA . GLY A 1 513 ? -1.749 14.868 13.997 1.00 91.56 513 GLY A CA 1
ATOM 3899 C C . GLY A 1 513 ? -1.326 13.775 14.977 1.00 91.56 513 GLY A C 1
ATOM 3900 O O . GLY A 1 513 ? -1.916 13.654 16.047 1.00 91.56 513 GLY A O 1
ATOM 3901 N N . ILE A 1 514 ? -0.280 13.023 14.622 1.00 93.56 514 ILE A N 1
ATOM 3902 C CA . ILE A 1 514 ? 0.333 11.967 15.451 1.00 93.56 514 ILE A CA 1
ATOM 3903 C C . ILE A 1 514 ? 1.839 12.214 15.555 1.00 93.56 514 ILE A C 1
ATOM 3905 O O . ILE A 1 514 ? 2.465 12.623 14.575 1.00 93.56 514 ILE A O 1
ATOM 3909 N N . GLY A 1 515 ? 2.457 11.907 16.684 1.00 90.69 515 GLY A N 1
ATOM 3910 C CA . GLY A 1 515 ? 3.907 11.807 16.719 1.00 90.69 515 GLY A CA 1
ATOM 3911 C C . GLY A 1 515 ? 4.453 11.458 18.085 1.00 90.69 515 GLY A C 1
ATOM 3912 O O . GLY A 1 515 ? 3.717 11.046 18.974 1.00 90.69 515 GLY A O 1
ATOM 3913 N N . ASP A 1 516 ? 5.763 11.606 18.203 1.00 87.00 516 ASP A N 1
ATOM 3914 C CA . ASP A 1 516 ? 6.511 11.339 19.424 1.00 87.00 516 ASP A CA 1
ATOM 3915 C C . ASP A 1 516 ? 7.701 12.296 19.488 1.00 87.00 516 ASP A C 1
ATOM 3917 O O . ASP A 1 516 ? 8.325 12.590 18.463 1.00 87.00 516 ASP A O 1
ATOM 3921 N N . TYR A 1 517 ? 8.004 12.755 20.696 1.00 87.44 517 TYR A N 1
ATOM 3922 C CA . TYR A 1 517 ? 9.193 13.525 21.052 1.00 87.44 517 TYR A CA 1
ATOM 3923 C C . TYR A 1 517 ? 9.941 12.860 22.216 1.00 87.44 517 TYR A C 1
ATOM 3925 O O . TYR A 1 517 ? 10.391 13.525 23.156 1.00 87.44 517 TYR A O 1
ATOM 3933 N N . SER A 1 518 ? 10.060 11.537 22.173 1.00 82.69 518 SER A N 1
ATOM 3934 C CA . SER A 1 518 ? 10.739 10.758 23.195 1.00 82.69 518 SER A CA 1
ATOM 3935 C C . SER A 1 518 ? 12.263 10.837 23.059 1.00 82.69 518 SER A C 1
ATOM 3937 O O . SER A 1 518 ? 12.846 11.066 22.000 1.00 82.69 518 SER A O 1
ATOM 3939 N N . ALA A 1 519 ? 12.952 10.653 24.185 1.00 84.06 519 ALA A N 1
ATOM 3940 C CA . ALA A 1 519 ? 14.404 10.480 24.186 1.00 84.06 519 ALA A CA 1
ATOM 3941 C C . ALA A 1 519 ? 14.825 9.054 23.775 1.00 84.06 519 ALA A C 1
ATOM 3943 O O . ALA A 1 519 ? 16.019 8.800 23.634 1.00 84.06 519 ALA A O 1
ATOM 3944 N N . GLY A 1 520 ? 13.865 8.129 23.659 1.00 89.38 520 GLY A N 1
ATOM 3945 C CA . GLY A 1 520 ? 14.079 6.704 23.420 1.00 89.38 520 GLY A CA 1
ATOM 3946 C C . GLY A 1 520 ? 13.853 6.290 21.970 1.00 89.38 520 GLY A C 1
ATOM 3947 O O . GLY A 1 520 ? 13.774 7.119 21.070 1.00 89.38 520 GLY A O 1
ATOM 3948 N N . GLU A 1 521 ? 13.795 4.986 21.749 1.00 93.88 521 GLU A N 1
ATOM 3949 C CA . GLU A 1 521 ? 13.509 4.379 20.450 1.00 93.88 521 GLU A CA 1
ATOM 3950 C C . GLU A 1 521 ? 12.012 4.437 20.127 1.00 93.88 521 GLU A C 1
ATOM 3952 O O . GLU A 1 521 ? 11.176 4.182 20.994 1.00 93.88 521 GLU A O 1
ATOM 3957 N N . ILE A 1 522 ? 11.687 4.739 18.869 1.00 94.88 522 ILE A N 1
ATOM 3958 C CA . ILE A 1 522 ? 10.314 4.774 18.356 1.00 94.88 522 ILE A CA 1
ATOM 3959 C C . ILE A 1 522 ? 10.190 3.651 17.334 1.00 94.88 522 ILE A C 1
ATOM 3961 O O . ILE A 1 522 ? 10.810 3.711 16.272 1.00 94.88 522 ILE A O 1
ATOM 3965 N N . ALA A 1 523 ? 9.392 2.633 17.635 1.00 95.38 523 ALA A N 1
ATOM 3966 C CA . ALA A 1 523 ? 9.367 1.432 16.817 1.00 95.38 523 ALA A CA 1
ATOM 3967 C C . ALA A 1 523 ? 7.978 0.829 16.658 1.00 95.38 523 ALA A C 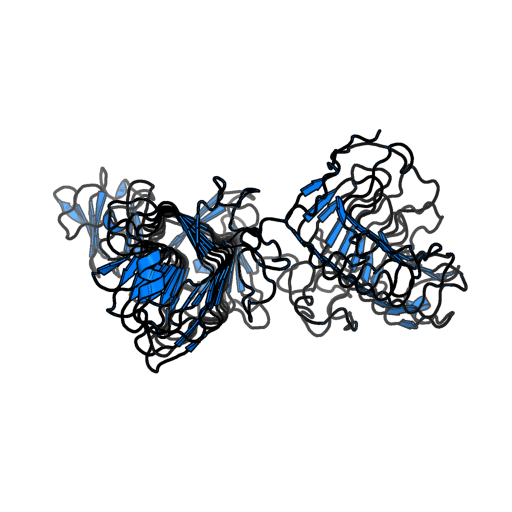1
ATOM 3969 O O . ALA A 1 523 ? 7.110 0.973 17.522 1.00 95.38 523 ALA A O 1
ATOM 3970 N N . HIS A 1 524 ? 7.801 0.088 15.564 1.00 93.69 524 HIS A N 1
ATOM 3971 C CA . HIS A 1 524 ? 6.620 -0.735 15.319 1.00 93.69 524 HIS A CA 1
ATOM 3972 C C . HIS A 1 524 ? 5.312 0.069 15.369 1.00 93.69 524 HIS A C 1
ATOM 3974 O O . HIS A 1 524 ? 4.356 -0.333 16.024 1.00 93.69 524 HIS A O 1
ATOM 3980 N N . ILE A 1 525 ? 5.242 1.207 14.676 1.00 97.25 525 ILE A N 1
ATOM 3981 C CA . ILE A 1 525 ? 4.006 1.996 14.576 1.00 97.25 525 ILE A CA 1
ATOM 3982 C C . ILE A 1 525 ? 3.420 1.851 13.173 1.00 97.25 525 ILE A C 1
ATOM 3984 O O . ILE A 1 525 ? 4.087 2.107 12.168 1.00 97.25 525 ILE A O 1
ATOM 3988 N N . ARG A 1 526 ? 2.146 1.463 13.103 1.00 97.12 526 ARG A N 1
ATOM 3989 C CA . ARG A 1 526 ? 1.365 1.332 11.871 1.00 97.12 526 ARG A CA 1
ATOM 3990 C C . ARG A 1 526 ? 0.291 2.406 11.819 1.00 97.12 526 ARG A C 1
ATOM 3992 O O . ARG A 1 526 ? -0.493 2.559 12.748 1.00 97.12 526 ARG A O 1
ATOM 3999 N N . ILE A 1 527 ? 0.233 3.141 10.717 1.00 97.56 527 ILE A N 1
ATOM 4000 C CA . ILE A 1 527 ? -0.795 4.147 10.459 1.00 97.56 527 ILE A CA 1
ATOM 4001 C C . ILE A 1 527 ? -1.413 3.832 9.102 1.00 97.56 527 ILE A C 1
ATOM 4003 O O . ILE A 1 527 ? -0.768 3.978 8.057 1.00 97.56 527 ILE A O 1
ATOM 4007 N N . THR A 1 528 ? -2.670 3.397 9.128 1.00 94.88 528 THR A N 1
ATOM 4008 C CA . THR A 1 528 ? -3.342 2.833 7.954 1.00 94.88 528 THR A CA 1
ATOM 4009 C C . THR A 1 528 ? -4.682 3.512 7.708 1.00 94.88 528 THR A C 1
ATOM 4011 O O . THR A 1 528 ? -5.505 3.634 8.617 1.00 94.88 528 THR A O 1
ATOM 4014 N N . ASN A 1 529 ? -4.939 3.925 6.465 1.00 94.50 529 ASN A N 1
ATOM 4015 C CA . ASN A 1 529 ? -6.213 4.528 6.046 1.00 94.50 529 ASN A CA 1
ATOM 4016 C C . ASN A 1 529 ? -6.665 5.713 6.927 1.00 94.50 529 ASN A C 1
ATOM 4018 O O . ASN A 1 529 ? -7.860 5.919 7.156 1.00 94.50 529 ASN A O 1
ATOM 4022 N N . CYS A 1 530 ? -5.719 6.485 7.460 1.00 98.25 530 CYS A N 1
ATOM 4023 C CA . CYS A 1 530 ? -6.006 7.695 8.218 1.00 98.25 530 CYS A CA 1
ATOM 4024 C C . CYS A 1 530 ? -6.023 8.926 7.304 1.00 98.25 530 CYS A C 1
ATOM 4026 O O . CYS A 1 530 ? -5.347 8.980 6.274 1.00 98.25 530 CYS A O 1
ATOM 4028 N N . THR A 1 531 ? -6.780 9.949 7.703 1.00 98.25 531 THR A N 1
ATOM 4029 C CA . THR A 1 531 ? -6.770 11.261 7.043 1.00 98.25 531 THR A CA 1
ATOM 4030 C C . THR A 1 531 ? -6.167 12.317 7.957 1.00 98.25 531 THR A C 1
ATOM 4032 O O . THR A 1 531 ? -6.578 12.455 9.104 1.00 98.25 531 THR A O 1
ATOM 4035 N N . PHE A 1 532 ? -5.277 13.142 7.425 1.00 98.25 532 PHE A N 1
ATOM 4036 C CA . PHE A 1 532 ? -4.747 14.335 8.073 1.00 98.25 532 PHE A CA 1
ATOM 4037 C C . PHE A 1 532 ? -5.199 15.549 7.270 1.00 98.25 532 PHE A C 1
ATOM 4039 O O . PHE A 1 532 ? -5.007 15.588 6.055 1.00 98.25 532 PHE A O 1
ATOM 4046 N N . TYR A 1 533 ? -5.843 16.521 7.911 1.00 97.81 533 TYR A N 1
ATOM 4047 C CA . TYR A 1 533 ? -6.409 17.674 7.213 1.00 97.81 533 TYR A CA 1
ATOM 4048 C C . TYR A 1 533 ? -6.126 18.982 7.942 1.00 97.81 533 TYR A C 1
ATOM 4050 O O . TYR A 1 533 ? -6.600 19.183 9.061 1.00 97.81 533 TYR A O 1
ATOM 4058 N N . GLN A 1 534 ? -5.419 19.904 7.284 1.00 96.75 534 GLN A N 1
ATOM 4059 C CA . GLN A 1 534 ? -5.050 21.195 7.878 1.00 96.75 534 GLN A CA 1
ATOM 4060 C C . GLN A 1 534 ? -4.316 21.043 9.219 1.00 96.75 534 GLN A C 1
ATOM 4062 O O . GLN A 1 534 ? -4.566 21.787 10.166 1.00 96.75 534 GLN A O 1
ATOM 4067 N N . CYS A 1 535 ? -3.402 20.076 9.296 1.00 96.12 535 CYS A N 1
ATOM 4068 C CA . CYS A 1 535 ? -2.462 19.964 10.405 1.00 96.12 535 CYS A CA 1
ATOM 4069 C C . CYS A 1 535 ? -1.167 20.706 10.051 1.00 96.12 535 CYS A C 1
ATOM 4071 O O . CYS A 1 535 ? -0.665 20.557 8.934 1.00 96.12 535 CYS A O 1
ATOM 4073 N N . LYS A 1 536 ? -0.568 21.459 10.981 1.00 94.38 536 LYS A N 1
ATOM 4074 C CA . LYS A 1 536 ? 0.764 22.046 10.733 1.00 94.38 536 LYS A CA 1
ATOM 4075 C C . LYS A 1 536 ? 1.777 20.921 10.480 1.00 94.38 536 LYS A C 1
ATOM 4077 O O . LYS A 1 536 ? 2.574 21.007 9.551 1.00 94.38 536 LYS A O 1
ATOM 4082 N N . ARG A 1 537 ? 1.672 19.800 11.202 1.00 93.94 537 ARG A N 1
ATOM 4083 C CA . ARG A 1 537 ? 2.399 18.546 10.929 1.00 93.94 537 ARG A CA 1
ATOM 4084 C C . ARG A 1 537 ? 1.418 17.374 10.911 1.00 93.94 537 ARG A C 1
ATOM 4086 O O . ARG A 1 537 ? 0.738 17.145 11.903 1.00 93.94 537 ARG A O 1
ATOM 4093 N N . ALA A 1 538 ? 1.305 16.636 9.808 1.00 96.38 538 ALA A N 1
ATOM 4094 C CA . ALA A 1 538 ? 0.425 15.467 9.766 1.00 96.38 538 ALA A CA 1
ATOM 4095 C C . ALA A 1 538 ? 0.939 14.384 10.721 1.00 96.38 538 ALA A C 1
ATOM 4097 O O . ALA A 1 538 ? 0.242 14.025 11.672 1.00 96.38 538 ALA A O 1
ATOM 4098 N N . THR A 1 539 ? 2.191 13.959 10.535 1.00 96.19 539 THR A N 1
ATOM 4099 C CA . THR A 1 539 ? 2.907 13.167 11.532 1.00 96.19 539 THR A CA 1
ATOM 4100 C C . THR A 1 539 ? 4.323 13.677 11.755 1.00 96.19 539 THR A C 1
ATOM 4102 O O . THR A 1 539 ? 4.947 14.251 10.857 1.00 96.19 539 THR A O 1
ATOM 4105 N N . TYR A 1 540 ? 4.839 13.502 12.968 1.00 94.62 540 TYR A N 1
ATOM 4106 C CA . TYR A 1 540 ? 6.219 13.862 13.266 1.00 94.62 540 TYR A CA 1
ATOM 4107 C C . TYR A 1 540 ? 6.784 13.020 14.408 1.00 94.62 540 TYR A C 1
ATOM 4109 O O . TYR A 1 540 ? 6.554 13.303 15.579 1.00 94.62 540 TYR A O 1
ATOM 4117 N N . PHE A 1 541 ? 7.537 11.990 14.043 1.00 94.69 541 PHE A N 1
ATOM 4118 C CA . PHE A 1 541 ? 8.272 11.143 14.969 1.00 94.69 541 PHE A CA 1
ATOM 4119 C C . PHE A 1 541 ? 9.693 11.673 15.075 1.00 94.69 541 PHE A C 1
ATOM 4121 O O . PHE A 1 541 ? 10.425 11.712 14.078 1.00 94.69 541 PHE A O 1
ATOM 4128 N N . LYS A 1 542 ? 10.064 12.121 16.273 1.00 93.38 542 LYS A N 1
ATOM 4129 C CA . LYS A 1 542 ? 11.401 12.610 16.564 1.00 93.38 542 LYS A CA 1
ATOM 4130 C C . LYS A 1 542 ? 11.961 11.961 17.814 1.00 93.38 542 LYS A C 1
ATOM 4132 O O . LYS A 1 542 ? 11.354 12.039 18.872 1.00 93.38 542 LYS A O 1
ATOM 4137 N N . THR A 1 543 ? 13.186 11.462 17.705 1.00 91.50 543 THR A N 1
ATOM 4138 C CA . THR A 1 543 ? 13.964 11.027 18.865 1.00 91.50 543 THR A CA 1
ATOM 4139 C C . THR A 1 543 ? 15.338 11.678 18.907 1.00 91.50 543 THR A C 1
ATOM 4141 O O . THR A 1 543 ? 16.010 11.856 17.886 1.00 91.50 543 THR A O 1
ATOM 4144 N N . ASP A 1 544 ? 15.745 12.070 20.116 1.00 89.06 544 ASP A N 1
ATOM 4145 C CA . ASP A 1 544 ? 17.060 12.654 20.382 1.00 89.06 544 ASP A CA 1
ATOM 4146 C C . ASP A 1 544 ? 18.096 11.618 20.877 1.00 89.06 544 ASP A C 1
ATOM 4148 O O . ASP A 1 544 ? 19.284 11.956 20.956 1.00 89.06 544 ASP A O 1
ATOM 4152 N N . GLY A 1 545 ? 17.678 10.377 21.178 1.00 89.12 545 GLY A N 1
ATOM 4153 C CA . GLY A 1 545 ? 18.522 9.351 21.814 1.00 89.12 545 GLY A CA 1
ATOM 4154 C C . GLY A 1 545 ? 18.241 7.887 21.440 1.00 89.12 545 GLY A C 1
ATOM 4155 O O . GLY A 1 545 ? 18.816 6.996 22.068 1.00 89.12 545 GLY A O 1
ATOM 4156 N N . GLY A 1 546 ? 17.404 7.628 20.434 1.00 92.88 546 GLY A N 1
ATOM 4157 C CA . GLY A 1 546 ? 17.115 6.292 19.908 1.00 92.88 546 GLY A CA 1
ATOM 4158 C C . GLY A 1 546 ? 16.938 6.284 18.391 1.00 92.88 546 GLY A C 1
ATOM 4159 O O . GLY A 1 546 ? 17.045 7.323 17.740 1.00 92.88 546 GLY A O 1
ATOM 4160 N N . ASP A 1 547 ? 16.691 5.101 17.834 1.00 94.81 547 ASP A N 1
ATOM 4161 C CA . ASP A 1 547 ? 16.376 4.923 16.416 1.00 94.81 547 ASP A CA 1
ATOM 4162 C C . ASP A 1 547 ? 14.861 5.056 16.161 1.00 94.81 547 ASP A C 1
ATOM 4164 O O . ASP A 1 547 ? 14.051 5.032 17.093 1.00 94.81 547 ASP A O 1
ATOM 4168 N N . ILE A 1 548 ? 14.481 5.225 14.891 1.00 96.31 548 ILE A N 1
ATOM 4169 C CA . ILE A 1 548 ? 13.090 5.112 14.428 1.00 96.31 548 ILE A CA 1
ATOM 4170 C C . ILE A 1 548 ? 13.016 3.922 13.479 1.00 96.31 548 ILE A C 1
ATOM 4172 O O . ILE A 1 548 ? 13.661 3.967 12.436 1.00 96.31 548 ILE A O 1
ATOM 4176 N N . HIS A 1 549 ? 12.246 2.878 13.767 1.00 95.75 549 HIS A N 1
ATOM 4177 C CA . HIS A 1 549 ? 12.223 1.725 12.862 1.00 95.75 549 HIS A CA 1
ATOM 4178 C C . HIS A 1 549 ? 10.917 0.940 12.827 1.00 95.75 549 HIS A C 1
ATOM 4180 O O . HIS A 1 549 ? 10.020 1.151 13.640 1.00 95.75 549 HIS A O 1
ATOM 4186 N N . ASP A 1 550 ? 10.781 0.057 11.835 1.00 92.94 550 ASP A N 1
ATOM 4187 C CA . ASP A 1 550 ? 9.592 -0.788 11.650 1.00 92.94 550 ASP A CA 1
ATOM 4188 C C . ASP A 1 550 ? 8.287 0.021 11.543 1.00 92.94 550 ASP A C 1
ATOM 4190 O O . ASP A 1 550 ? 7.216 -0.389 12.005 1.00 92.94 550 ASP A O 1
ATOM 4194 N N . MET A 1 551 ? 8.377 1.211 10.944 1.00 97.31 551 MET A N 1
ATOM 4195 C CA . MET A 1 551 ? 7.243 2.113 10.769 1.00 97.31 551 MET A CA 1
ATOM 4196 C C . MET A 1 551 ? 6.500 1.781 9.477 1.00 97.31 551 MET A C 1
ATOM 4198 O O . MET A 1 551 ? 7.117 1.576 8.432 1.00 97.31 551 MET A O 1
ATOM 4202 N N . SER A 1 552 ? 5.168 1.801 9.502 1.00 96.06 552 SER A N 1
ATOM 4203 C CA . SER A 1 552 ? 4.353 1.550 8.310 1.00 96.06 552 SER A CA 1
ATOM 4204 C C . SER A 1 552 ? 3.272 2.608 8.123 1.00 96.06 552 SER A C 1
ATOM 4206 O O . SER A 1 552 ? 2.420 2.801 8.986 1.00 96.06 552 SER A O 1
ATOM 4208 N N . PHE A 1 553 ? 3.283 3.272 6.970 1.00 97.62 553 PHE A N 1
ATOM 4209 C CA . PHE A 1 553 ? 2.293 4.268 6.567 1.00 97.62 553 PHE A CA 1
ATOM 4210 C C . PHE A 1 553 ? 1.651 3.832 5.256 1.00 97.62 553 PHE A C 1
ATOM 4212 O O . PHE A 1 553 ? 2.266 3.959 4.190 1.00 97.62 553 PHE A O 1
ATOM 4219 N N . VAL A 1 554 ? 0.420 3.322 5.325 1.00 94.56 554 VAL A N 1
ATOM 4220 C CA . VAL A 1 554 ? -0.246 2.716 4.165 1.00 94.56 554 VAL A CA 1
ATOM 4221 C C . VAL A 1 554 ? -1.625 3.315 3.913 1.00 94.56 554 VAL A C 1
ATOM 4223 O O . VAL A 1 554 ? -2.490 3.310 4.785 1.00 94.56 554 VAL A O 1
ATOM 4226 N N . GLY A 1 555 ? -1.857 3.792 2.689 1.00 91.81 555 GLY A N 1
ATOM 4227 C CA . GLY A 1 555 ? -3.194 4.221 2.260 1.00 91.81 555 GLY A CA 1
ATOM 4228 C C . GLY A 1 555 ? -3.710 5.484 2.955 1.00 91.81 555 GLY A C 1
ATOM 4229 O O . GLY A 1 555 ? -4.919 5.672 3.053 1.00 91.81 555 GLY A O 1
ATOM 4230 N N . ASN A 1 556 ? -2.825 6.337 3.479 1.00 98.25 556 ASN A N 1
ATOM 4231 C CA . ASN A 1 556 ? -3.232 7.552 4.183 1.00 98.25 556 ASN A CA 1
ATOM 4232 C C . ASN A 1 556 ? -3.455 8.723 3.224 1.00 98.25 556 ASN A C 1
ATOM 4234 O O . ASN A 1 556 ? -2.801 8.834 2.186 1.00 98.25 556 ASN A O 1
ATOM 4238 N N . THR A 1 557 ? -4.315 9.654 3.630 1.00 97.81 557 THR A N 1
ATOM 4239 C CA . THR A 1 557 ? -4.545 10.917 2.922 1.00 97.81 557 THR A CA 1
ATOM 4240 C C . THR A 1 557 ? -4.073 12.086 3.778 1.00 97.81 557 THR A C 1
ATOM 4242 O O . THR A 1 557 ? -4.547 12.280 4.893 1.00 97.81 557 THR A O 1
ATOM 4245 N N . ILE A 1 558 ? -3.172 12.912 3.262 1.00 98.44 558 ILE A N 1
ATOM 4246 C CA . ILE A 1 558 ? -2.625 14.091 3.933 1.00 98.44 558 ILE A CA 1
ATOM 4247 C C . ILE A 1 558 ? -2.952 15.308 3.077 1.00 98.44 558 ILE A C 1
ATOM 4249 O O . I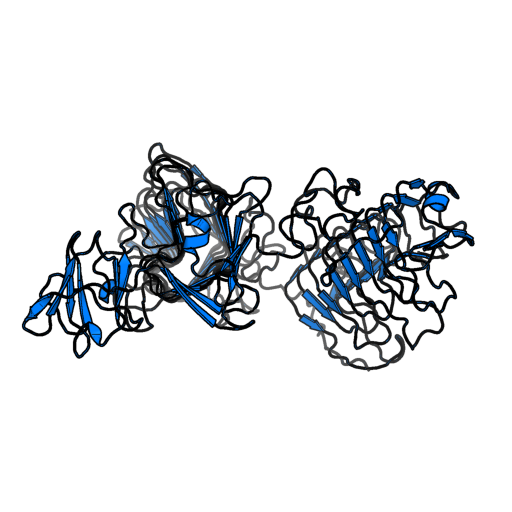LE A 1 558 ? -2.383 15.494 2.009 1.00 98.44 558 ILE A O 1
ATOM 4253 N N . ASN A 1 559 ? -3.865 16.149 3.547 1.00 97.19 559 ASN A N 1
ATOM 4254 C CA . ASN A 1 559 ? -4.419 17.253 2.774 1.00 97.19 559 ASN A CA 1
ATOM 4255 C C . ASN A 1 559 ? -4.224 18.585 3.496 1.00 97.19 559 ASN A C 1
ATOM 4257 O O . ASN A 1 559 ? -4.639 18.747 4.644 1.00 97.19 559 ASN A O 1
ATOM 4261 N N . TYR A 1 560 ? -3.681 19.574 2.788 1.00 96.19 560 TYR A N 1
ATOM 4262 C CA . TYR A 1 560 ? -3.511 20.937 3.303 1.00 96.19 560 TYR A CA 1
ATOM 4263 C C . TYR A 1 560 ? -2.682 21.013 4.596 1.00 96.19 560 TYR A C 1
ATOM 4265 O O . TYR A 1 560 ? -2.897 21.871 5.456 1.00 96.19 560 TYR A O 1
ATOM 4273 N N . CYS A 1 561 ? -1.744 20.087 4.769 1.00 96.00 561 CYS A N 1
ATOM 4274 C CA . CYS A 1 561 ? -0.827 20.105 5.900 1.00 96.00 561 CYS A CA 1
ATOM 4275 C C . CYS A 1 561 ? 0.436 20.889 5.543 1.00 96.00 561 CYS A C 1
ATOM 4277 O O . CYS A 1 561 ? 0.820 20.934 4.373 1.00 96.00 561 CYS A O 1
ATOM 4279 N N . ALA A 1 562 ? 1.099 21.503 6.524 1.00 94.19 562 ALA A N 1
ATOM 4280 C CA . ALA A 1 562 ? 2.365 22.185 6.244 1.00 94.19 562 ALA A CA 1
ATOM 4281 C C . ALA A 1 562 ? 3.457 21.138 5.976 1.00 94.19 562 ALA A C 1
ATOM 4283 O O . ALA A 1 562 ? 4.055 21.112 4.902 1.00 94.19 562 ALA A O 1
ATOM 4284 N N . LYS A 1 563 ? 3.596 20.183 6.901 1.00 94.38 563 LYS A N 1
ATOM 4285 C CA . LYS A 1 563 ? 4.440 18.989 6.777 1.00 94.38 563 LYS A CA 1
ATOM 4286 C C . LYS A 1 563 ? 3.591 17.716 6.744 1.00 94.38 563 LYS A C 1
ATOM 4288 O O . LYS A 1 563 ? 2.583 17.624 7.446 1.00 94.38 563 LYS A O 1
ATOM 4293 N N . GLY A 1 564 ? 3.995 16.748 5.926 1.00 96.56 564 GLY A N 1
ATOM 4294 C CA . GLY A 1 564 ? 3.380 15.429 5.829 1.00 96.56 564 GLY A CA 1
ATOM 4295 C C . GLY A 1 564 ? 3.921 14.477 6.892 1.00 96.56 564 GLY A C 1
ATOM 4296 O O . GLY A 1 564 ? 3.675 14.689 8.076 1.00 96.56 564 GLY A O 1
ATOM 4297 N N . ILE A 1 565 ? 4.631 13.435 6.465 1.00 97.06 565 ILE A N 1
ATOM 4298 C CA . ILE A 1 565 ? 5.172 12.371 7.313 1.00 97.06 565 ILE A CA 1
ATOM 4299 C C . ILE A 1 565 ? 6.630 12.673 7.653 1.00 97.06 565 ILE A C 1
ATOM 4301 O O . ILE A 1 565 ? 7.438 12.876 6.750 1.00 97.06 565 ILE A O 1
ATOM 4305 N N . GLY A 1 566 ? 6.988 12.705 8.936 1.00 95.81 566 GLY A N 1
ATOM 4306 C CA . GLY A 1 566 ? 8.366 12.949 9.367 1.00 95.81 566 GLY A CA 1
ATOM 4307 C C . GLY A 1 566 ? 8.917 11.865 10.284 1.00 95.81 566 GLY A C 1
ATOM 4308 O O . GLY A 1 566 ? 8.327 11.603 11.328 1.00 95.81 566 GLY A O 1
ATOM 4309 N N . CYS A 1 567 ? 10.081 11.323 9.928 1.00 96.00 567 CYS A N 1
ATOM 4310 C CA . CYS A 1 567 ? 10.938 10.503 10.782 1.00 96.00 567 CYS A CA 1
ATOM 4311 C C . CYS A 1 567 ? 12.278 11.230 10.947 1.00 96.00 567 CYS A C 1
ATOM 4313 O O . CYS A 1 567 ? 13.073 11.317 10.009 1.00 96.00 567 CYS A O 1
ATOM 4315 N N . SER A 1 568 ? 12.497 11.823 12.120 1.00 94.06 568 SER A N 1
ATOM 4316 C CA . SER A 1 568 ? 13.687 12.614 12.427 1.00 94.06 568 SER A CA 1
ATOM 4317 C C . SER A 1 568 ? 14.441 12.010 13.600 1.00 94.06 568 SER A C 1
ATOM 4319 O O . SER A 1 568 ? 13.939 11.968 14.713 1.00 94.06 568 SER A O 1
ATOM 4321 N N . VAL A 1 569 ? 15.695 11.649 13.390 1.00 92.00 569 VAL A N 1
ATOM 4322 C CA . VAL A 1 569 ? 16.577 11.190 14.465 1.00 92.00 569 VAL A CA 1
ATOM 4323 C C . VAL A 1 569 ? 17.708 12.188 14.687 1.00 92.00 569 VAL A C 1
ATOM 4325 O O . VAL A 1 569 ? 17.945 13.076 13.865 1.00 92.00 569 VAL A O 1
ATOM 4328 N N . ASN A 1 570 ? 18.399 12.079 15.818 1.00 88.75 570 ASN A N 1
ATOM 4329 C CA . ASN A 1 570 ? 19.648 12.802 16.039 1.00 88.75 570 ASN A CA 1
ATOM 4330 C C . ASN A 1 570 ? 20.784 12.194 15.190 1.00 88.75 570 ASN A C 1
ATOM 4332 O O . ASN A 1 570 ? 20.716 11.065 14.714 1.00 88.75 570 ASN A O 1
ATOM 4336 N N . SER A 1 571 ? 21.872 12.944 15.046 1.00 83.25 571 SER A N 1
ATOM 4337 C CA . SER A 1 571 ? 23.048 12.643 14.223 1.00 83.25 571 SER A CA 1
ATOM 4338 C C . SER A 1 571 ? 23.750 11.301 14.491 1.00 83.25 571 SER A C 1
ATOM 4340 O O . SER A 1 571 ? 24.578 10.908 13.674 1.00 83.25 571 SER A O 1
ATOM 4342 N N . SER A 1 572 ? 23.442 10.597 15.588 1.00 86.56 572 SER A N 1
ATOM 4343 C CA . SER A 1 572 ? 24.010 9.289 15.954 1.00 86.56 572 SER A CA 1
ATOM 4344 C C . SER A 1 572 ? 23.079 8.090 15.725 1.00 86.56 572 SER A C 1
ATOM 4346 O O . SER A 1 572 ? 23.507 6.963 15.956 1.00 86.56 572 SER A O 1
ATOM 4348 N N . HIS A 1 573 ? 21.848 8.314 15.266 1.00 91.12 573 HIS A N 1
ATOM 4349 C CA . HIS A 1 573 ? 20.784 7.307 15.153 1.00 91.12 573 HIS A CA 1
ATOM 4350 C C . HIS A 1 573 ? 20.289 7.169 13.711 1.00 91.12 573 HIS A C 1
ATOM 4352 O O . HIS A 1 573 ? 20.735 7.932 12.853 1.00 91.12 573 HIS A O 1
ATOM 4358 N N . ASN A 1 574 ? 19.412 6.206 13.422 1.00 91.12 574 ASN A N 1
ATOM 4359 C CA . ASN A 1 574 ? 18.911 5.942 12.068 1.00 91.12 574 ASN A CA 1
ATOM 4360 C C . ASN A 1 574 ? 17.383 5.832 12.024 1.00 91.12 574 ASN A C 1
ATOM 4362 O O . ASN A 1 574 ? 16.741 5.519 13.026 1.00 91.12 574 ASN A O 1
ATOM 4366 N N . SER A 1 575 ? 16.822 6.051 10.832 1.00 93.81 575 SER A N 1
ATOM 4367 C CA . SER A 1 575 ? 15.450 5.643 10.521 1.00 93.81 575 SER A CA 1
ATOM 4368 C C . SER A 1 575 ? 15.504 4.382 9.655 1.00 93.81 575 SER A C 1
ATOM 4370 O O . SER A 1 575 ? 16.091 4.468 8.582 1.00 93.81 575 SER A O 1
ATOM 4372 N N . TYR A 1 576 ? 14.958 3.228 10.044 1.00 93.81 576 TYR A N 1
ATOM 4373 C CA . TYR A 1 576 ? 15.157 2.011 9.243 1.00 93.81 576 TYR A CA 1
ATOM 4374 C C . TYR A 1 576 ? 14.007 1.008 9.202 1.00 93.81 576 TYR A C 1
ATOM 4376 O O . TYR A 1 576 ? 13.126 1.034 10.050 1.00 93.81 576 TYR A O 1
ATOM 4384 N N . ASN A 1 577 ? 14.000 0.134 8.192 1.00 91.25 577 ASN A N 1
ATOM 4385 C CA . ASN A 1 577 ? 12.914 -0.819 7.932 1.00 91.25 577 ASN A CA 1
ATOM 4386 C C . ASN A 1 577 ? 11.530 -0.138 7.913 1.00 91.25 577 ASN A C 1
ATOM 4388 O O . ASN A 1 577 ? 10.573 -0.568 8.558 1.00 91.25 577 ASN A O 1
ATOM 4392 N N . CYS A 1 578 ? 11.447 1.011 7.240 1.00 95.25 578 CYS A N 1
ATOM 4393 C CA . CYS A 1 578 ? 10.236 1.831 7.203 1.00 95.25 578 CYS A CA 1
ATOM 4394 C C . CYS A 1 578 ? 9.561 1.731 5.836 1.00 95.25 578 CYS A C 1
ATOM 4396 O O . CYS A 1 578 ? 10.217 1.820 4.799 1.00 95.25 578 CYS A O 1
ATOM 4398 N N . MET A 1 579 ? 8.231 1.647 5.825 1.00 95.56 579 MET A N 1
ATOM 4399 C CA . MET A 1 579 ? 7.435 1.557 4.604 1.00 95.56 579 MET A CA 1
ATOM 4400 C C . MET A 1 579 ? 6.424 2.698 4.499 1.00 95.56 579 MET A C 1
ATOM 4402 O O . MET A 1 579 ? 5.574 2.891 5.366 1.00 95.56 579 MET A O 1
ATOM 4406 N N . PHE A 1 580 ? 6.456 3.402 3.372 1.00 97.56 580 PHE A N 1
ATOM 4407 C CA . PHE A 1 580 ? 5.529 4.467 3.009 1.00 97.56 580 PHE A CA 1
ATOM 4408 C C . PHE A 1 580 ? 4.894 4.120 1.667 1.00 97.56 580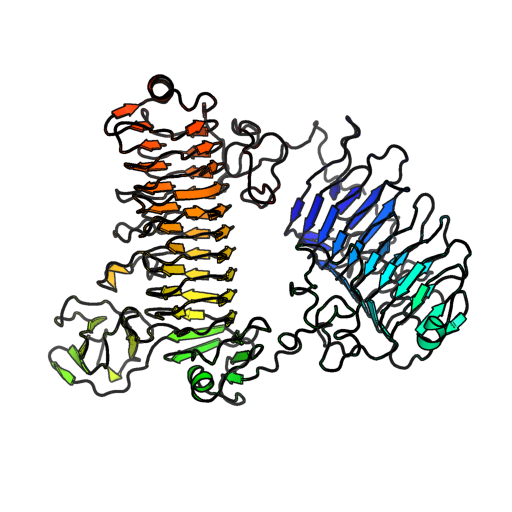 PHE A C 1
ATOM 4410 O O . PHE A 1 580 ? 5.516 4.275 0.612 1.00 97.56 580 PHE A O 1
ATOM 4417 N N . LYS A 1 581 ? 3.654 3.626 1.693 1.00 95.25 581 LYS A N 1
ATOM 4418 C CA . LYS A 1 581 ? 3.026 3.029 0.515 1.00 95.25 581 LYS A CA 1
ATOM 4419 C C . LYS A 1 581 ? 1.615 3.532 0.247 1.00 95.25 581 LYS A C 1
ATOM 4421 O O . LYS A 1 581 ? 0.773 3.550 1.137 1.00 95.25 581 LYS A O 1
ATOM 4426 N N . ASN A 1 582 ? 1.324 3.840 -1.017 1.00 94.06 582 ASN A N 1
ATOM 4427 C CA . ASN A 1 582 ? -0.017 4.224 -1.475 1.00 94.06 582 ASN A CA 1
ATOM 4428 C C . ASN A 1 582 ? -0.619 5.424 -0.710 1.00 94.06 582 ASN A C 1
ATOM 4430 O O . ASN A 1 582 ? -1.833 5.485 -0.530 1.00 94.06 582 ASN A O 1
ATOM 4434 N N . ASN A 1 583 ? 0.205 6.357 -0.226 1.00 97.88 583 ASN A N 1
ATOM 4435 C CA . ASN A 1 583 ? -0.286 7.565 0.438 1.00 97.88 583 ASN A CA 1
ATOM 4436 C C . ASN A 1 583 ? -0.561 8.674 -0.586 1.00 97.88 583 ASN A C 1
ATOM 4438 O O . ASN A 1 583 ? 0.125 8.790 -1.606 1.00 97.88 583 ASN A O 1
ATOM 4442 N N . GLU A 1 584 ? -1.539 9.523 -0.286 1.00 97.69 584 GLU A N 1
ATOM 4443 C CA . GLU A 1 584 ? -1.894 10.700 -1.076 1.00 97.69 584 GLU A CA 1
ATOM 4444 C C . GLU A 1 584 ? -1.605 11.967 -0.266 1.00 97.69 584 GLU A C 1
ATOM 4446 O O . GLU A 1 584 ? -2.209 12.193 0.779 1.00 97.69 584 GLU A O 1
ATOM 4451 N N . ILE A 1 585 ? -0.668 12.792 -0.728 1.00 98.12 585 ILE A N 1
ATOM 4452 C CA . ILE A 1 585 ? -0.198 13.996 -0.039 1.00 98.12 585 ILE A CA 1
ATOM 4453 C C . ILE A 1 585 ? -0.496 15.205 -0.923 1.00 98.12 585 ILE A C 1
ATOM 4455 O O . ILE A 1 585 ? 0.232 15.482 -1.876 1.00 98.12 585 ILE A O 1
ATOM 4459 N N . ASN A 1 586 ? -1.555 15.946 -0.606 1.00 95.62 586 ASN A N 1
ATOM 4460 C CA . ASN A 1 586 ? -2.028 17.061 -1.418 1.00 95.62 586 ASN A CA 1
ATOM 4461 C C . ASN A 1 586 ? -1.921 18.408 -0.712 1.00 95.62 586 ASN A C 1
ATOM 4463 O O . ASN A 1 586 ? -2.196 18.556 0.481 1.00 95.62 586 ASN A O 1
ATOM 4467 N N . MET A 1 587 ? -1.639 19.429 -1.517 1.00 94.12 587 MET A N 1
ATOM 4468 C CA . MET A 1 587 ? -1.594 20.834 -1.129 1.00 94.12 587 MET A CA 1
ATOM 4469 C C . MET A 1 587 ? -0.659 21.080 0.058 1.00 94.12 587 MET A C 1
ATOM 4471 O O . MET A 1 587 ? -0.955 21.877 0.947 1.00 94.12 587 MET A O 1
ATOM 4475 N N . LEU A 1 588 ? 0.479 20.382 0.060 1.00 92.88 588 LEU A N 1
ATOM 4476 C CA . LEU A 1 588 ? 1.517 20.519 1.075 1.00 92.88 588 LEU A CA 1
ATOM 4477 C C . LEU A 1 588 ? 1.998 21.977 1.177 1.00 92.88 588 LEU A C 1
ATOM 4479 O O . LEU A 1 588 ? 2.184 22.651 0.161 1.00 92.88 588 LEU A O 1
ATOM 4483 N N . GLY A 1 589 ? 2.192 22.466 2.401 1.00 91.69 589 GLY A N 1
ATOM 4484 C CA . GLY A 1 589 ? 2.563 23.857 2.677 1.00 91.69 589 GLY A CA 1
ATOM 4485 C C . GLY A 1 589 ? 1.387 24.838 2.626 1.00 91.69 589 GLY A C 1
ATOM 4486 O O . GLY A 1 589 ? 1.542 25.997 2.992 1.00 91.69 589 GLY A O 1
ATOM 4487 N N . CYS A 1 590 ? 0.177 24.399 2.265 1.00 92.12 590 CYS A N 1
ATOM 4488 C CA . CYS A 1 590 ? -1.001 25.263 2.181 1.00 92.12 590 CYS A CA 1
ATOM 4489 C C . CYS A 1 590 ? -2.094 24.864 3.174 1.00 92.12 590 CYS A C 1
ATOM 4491 O O . CYS A 1 590 ? -2.320 23.687 3.393 1.00 92.12 590 CYS A O 1
ATOM 4493 N N . ILE A 1 591 ? -2.832 25.833 3.713 1.00 92.19 591 ILE A N 1
ATOM 4494 C CA . ILE A 1 591 ? -4.044 25.598 4.521 1.00 92.19 591 ILE A CA 1
ATOM 4495 C C . ILE A 1 591 ? -5.267 25.514 3.615 1.00 92.19 591 ILE A C 1
ATOM 4497 O O . ILE A 1 591 ? -6.179 24.731 3.848 1.00 92.19 591 ILE A O 1
ATOM 4501 N N . THR A 1 592 ? -5.305 26.323 2.562 1.00 91.88 592 THR A N 1
ATOM 4502 C CA . THR A 1 592 ? -6.333 26.260 1.518 1.00 91.88 592 THR A CA 1
ATOM 4503 C C . THR A 1 592 ? -5.670 26.384 0.156 1.00 91.88 592 THR A C 1
ATOM 4505 O O . THR A 1 592 ? -4.478 26.663 0.057 1.00 91.88 592 THR A O 1
ATOM 4508 N N . GLU A 1 593 ? -6.441 26.278 -0.924 1.00 88.25 593 GLU A N 1
ATOM 4509 C CA . GLU A 1 593 ? -5.925 26.531 -2.273 1.00 88.25 593 GLU A CA 1
ATOM 4510 C C . GLU A 1 593 ? -5.291 27.912 -2.448 1.00 88.25 593 GLU A C 1
ATOM 4512 O O . GLU A 1 593 ? -4.514 28.109 -3.375 1.00 88.25 593 GLU A O 1
ATOM 4517 N N . THR A 1 594 ? -5.584 28.888 -1.587 1.00 88.06 594 THR A N 1
ATOM 4518 C CA . THR A 1 594 ? -5.095 30.267 -1.716 1.00 88.06 594 THR A CA 1
ATOM 4519 C C . THR A 1 594 ? -4.229 30.731 -0.552 1.00 88.06 594 THR A C 1
ATOM 4521 O O . THR A 1 594 ? -3.481 31.689 -0.739 1.00 88.06 594 THR A O 1
ATOM 4524 N N . ILE A 1 595 ? -4.273 30.056 0.600 1.00 90.38 595 ILE A N 1
ATOM 4525 C CA . ILE A 1 595 ? -3.619 30.502 1.834 1.00 90.38 595 ILE A CA 1
ATOM 4526 C C . ILE A 1 595 ? -2.488 29.528 2.210 1.00 90.38 595 ILE A C 1
ATOM 4528 O O . ILE A 1 595 ? -2.788 28.395 2.595 1.00 90.38 595 ILE A O 1
ATOM 4532 N N . PRO A 1 596 ? -1.212 29.945 2.118 1.00 91.44 596 PRO A N 1
ATOM 4533 C CA . PRO A 1 596 ? -0.071 29.182 2.621 1.00 91.44 596 PRO A CA 1
ATOM 4534 C C . PRO A 1 596 ? -0.035 29.118 4.154 1.00 91.44 596 PRO A C 1
ATOM 4536 O O . PRO A 1 596 ? -0.581 29.993 4.834 1.00 91.44 596 PRO A O 1
ATOM 4539 N N . TRP A 1 597 ? 0.666 28.125 4.705 1.00 91.94 597 TRP A N 1
ATOM 4540 C CA . TRP A 1 597 ? 0.900 28.030 6.150 1.00 91.94 597 TRP A CA 1
ATOM 4541 C C . TRP A 1 597 ? 1.753 29.186 6.681 1.00 91.94 597 TRP A C 1
ATOM 4543 O O . TRP A 1 597 ? 1.475 29.673 7.774 1.00 91.94 597 TRP A O 1
ATOM 4553 N N . SER A 1 598 ? 2.689 29.719 5.888 1.00 89.31 598 SER A N 1
ATOM 4554 C CA . SER A 1 598 ? 3.513 30.888 6.255 1.00 89.31 598 SER A CA 1
ATOM 4555 C C . SER A 1 598 ? 2.723 32.185 6.485 1.00 89.31 598 SER A C 1
ATOM 4557 O O . SER A 1 598 ? 3.251 33.152 7.028 1.00 89.31 598 SER A O 1
ATOM 4559 N N . GLN A 1 599 ? 1.446 32.238 6.084 1.00 89.75 599 GLN A N 1
ATOM 4560 C CA . GLN A 1 599 ? 0.547 33.355 6.408 1.00 89.75 599 GLN A CA 1
ATOM 4561 C C . GLN A 1 599 ? -0.221 33.160 7.719 1.00 89.75 599 GLN A C 1
ATOM 4563 O O . GLN A 1 599 ? -0.866 34.101 8.185 1.00 89.75 599 GLN A O 1
ATOM 4568 N N . ARG A 1 600 ? -0.220 31.950 8.286 1.00 90.62 600 ARG A N 1
ATOM 4569 C CA . ARG A 1 600 ? -0.954 31.628 9.517 1.00 90.62 600 ARG A CA 1
ATOM 4570 C C . ARG A 1 600 ? -0.054 31.244 10.680 1.00 90.62 600 ARG A C 1
ATOM 4572 O O . ARG A 1 600 ? -0.495 31.425 11.807 1.00 90.62 600 ARG A O 1
ATOM 4579 N N . CYS A 1 601 ? 1.165 30.797 10.406 1.00 88.00 601 CYS A N 1
ATOM 4580 C CA . CYS A 1 601 ? 2.204 30.523 11.389 1.00 88.00 601 CYS A CA 1
ATOM 4581 C C . CYS A 1 601 ? 3.477 31.282 11.000 1.00 88.00 601 CYS A C 1
ATOM 4583 O O . CYS A 1 601 ? 3.815 31.345 9.816 1.00 88.00 601 CYS A O 1
ATOM 4585 N N . GLN A 1 602 ? 4.181 31.848 11.977 1.00 82.88 602 GLN A N 1
ATOM 4586 C CA . GLN A 1 602 ? 5.420 32.599 11.731 1.00 82.88 602 GLN A CA 1
ATOM 4587 C C . GLN A 1 602 ? 6.649 31.716 11.579 1.00 82.88 602 GLN A C 1
ATOM 4589 O O . GLN A 1 602 ? 7.662 32.154 11.027 1.00 82.88 602 GLN A O 1
ATOM 4594 N N . ASP A 1 603 ? 6.557 30.476 12.046 1.00 78.31 603 ASP A N 1
ATOM 4595 C CA . ASP A 1 603 ? 7.651 29.529 11.955 1.00 78.31 603 ASP A CA 1
ATOM 4596 C C . ASP A 1 603 ? 7.939 29.161 10.505 1.00 78.31 603 ASP A C 1
ATOM 4598 O O . ASP A 1 603 ? 7.045 28.819 9.725 1.00 78.31 603 ASP A O 1
ATOM 4602 N N . ALA A 1 604 ? 9.226 29.148 10.165 1.00 78.12 604 ALA A N 1
ATOM 4603 C CA . ALA A 1 604 ? 9.686 28.466 8.971 1.00 78.12 604 ALA A CA 1
ATOM 4604 C C . ALA A 1 604 ? 9.462 26.962 9.171 1.00 78.12 604 ALA A C 1
ATOM 4606 O O . ALA A 1 604 ? 10.221 26.296 9.875 1.00 78.12 604 ALA A O 1
ATOM 4607 N N . ILE A 1 605 ? 8.390 26.436 8.583 1.00 82.56 605 ILE A N 1
ATOM 4608 C CA . ILE A 1 605 ? 8.126 25.001 8.577 1.00 82.56 605 ILE A CA 1
ATOM 4609 C C . ILE A 1 605 ? 8.812 24.408 7.353 1.00 82.56 605 ILE A C 1
ATOM 4611 O O . ILE A 1 605 ? 8.603 24.858 6.225 1.00 82.56 605 ILE A O 1
ATOM 4615 N N . ASP A 1 606 ? 9.614 23.372 7.575 1.00 86.69 606 ASP A N 1
ATOM 4616 C CA . ASP A 1 606 ? 10.120 22.542 6.492 1.00 86.69 606 ASP A CA 1
ATOM 4617 C C . ASP A 1 606 ? 8.960 21.731 5.904 1.00 86.69 606 ASP A C 1
ATOM 4619 O O . ASP A 1 606 ? 8.581 20.671 6.411 1.00 86.69 606 ASP A O 1
ATOM 4623 N N . ASN A 1 607 ? 8.354 22.272 4.849 1.00 91.38 607 ASN A N 1
ATOM 4624 C CA . ASN A 1 607 ? 7.197 21.670 4.202 1.00 91.38 607 ASN A CA 1
ATOM 4625 C C . ASN A 1 607 ? 7.644 20.466 3.365 1.00 91.38 607 ASN A C 1
ATOM 4627 O O . ASN A 1 607 ? 8.004 20.577 2.196 1.00 91.38 607 ASN A O 1
ATOM 4631 N N . GLU A 1 608 ? 7.676 19.294 3.984 1.00 94.44 608 GLU A N 1
ATOM 4632 C CA . GLU A 1 608 ? 8.124 18.042 3.370 1.00 94.44 608 GLU A CA 1
ATOM 4633 C C . GLU A 1 608 ? 6.998 17.020 3.391 1.00 94.44 608 GLU A C 1
ATOM 4635 O O . GLU A 1 608 ? 6.355 16.831 4.421 1.00 94.44 608 GLU A O 1
ATOM 4640 N N . GLY A 1 609 ? 6.741 16.376 2.252 1.00 96.81 609 GLY A N 1
ATOM 4641 C CA . GLY A 1 609 ? 5.696 15.368 2.133 1.00 96.81 609 GLY A CA 1
ATOM 4642 C C . GLY A 1 609 ? 6.062 14.119 2.920 1.00 96.81 609 GLY A C 1
ATOM 4643 O O . GLY A 1 609 ? 5.302 13.702 3.784 1.00 96.81 609 GLY A O 1
ATOM 4644 N N . ILE A 1 610 ? 7.246 13.567 2.662 1.00 98.00 610 ILE A N 1
ATOM 4645 C CA . ILE A 1 610 ? 7.884 12.531 3.477 1.00 98.00 610 ILE A CA 1
ATOM 4646 C C . ILE A 1 610 ? 9.306 12.991 3.789 1.00 98.00 610 ILE A C 1
ATOM 4648 O O . ILE A 1 610 ? 10.083 13.264 2.876 1.00 98.00 610 ILE A O 1
ATOM 4652 N N . TYR A 1 611 ? 9.642 13.078 5.070 1.00 97.12 611 TYR A N 1
ATOM 4653 C CA . TYR A 1 611 ? 10.963 13.439 5.568 1.00 97.12 611 TYR A CA 1
ATOM 4654 C C . TYR A 1 611 ? 11.591 12.262 6.305 1.00 97.12 611 TYR A C 1
ATOM 4656 O O . TYR A 1 611 ? 11.003 11.743 7.253 1.00 97.12 611 TYR A O 1
ATOM 4664 N N . LEU A 1 612 ? 12.795 11.885 5.887 1.00 96.31 612 LEU A N 1
ATOM 4665 C CA . LEU A 1 612 ? 13.559 10.774 6.438 1.00 96.31 612 LEU A CA 1
ATOM 4666 C C . LEU A 1 612 ? 14.938 11.270 6.852 1.00 96.31 612 LEU A C 1
ATOM 4668 O O . LEU A 1 612 ? 15.659 11.832 6.028 1.00 96.31 612 LEU A O 1
ATOM 4672 N N . TYR A 1 613 ? 15.320 11.031 8.101 1.00 94.88 613 TYR A N 1
ATOM 4673 C CA . TYR A 1 613 ? 16.661 11.320 8.591 1.00 94.88 613 TYR A CA 1
ATOM 4674 C C . TYR A 1 613 ? 17.448 10.023 8.762 1.00 94.88 613 TYR A C 1
ATOM 4676 O O . TYR A 1 613 ? 17.052 9.148 9.532 1.00 94.88 613 TYR A O 1
ATOM 4684 N N . ARG A 1 614 ? 18.554 9.921 8.024 1.00 92.44 614 ARG A N 1
ATOM 4685 C CA . ARG A 1 614 ? 19.449 8.760 7.937 1.00 92.44 614 ARG A CA 1
ATOM 4686 C C . ARG A 1 614 ? 18.706 7.449 7.658 1.00 92.44 614 ARG A C 1
ATOM 4688 O O . ARG A 1 614 ? 18.763 6.533 8.480 1.00 92.44 614 ARG A O 1
ATOM 4695 N N . PRO A 1 615 ? 17.955 7.382 6.541 1.00 94.50 615 PRO A N 1
ATOM 4696 C CA . PRO A 1 615 ? 17.201 6.191 6.200 1.00 94.50 615 PRO A CA 1
ATOM 4697 C C . PRO A 1 615 ? 18.115 5.013 5.847 1.00 94.50 615 PRO A C 1
ATOM 4699 O O . PRO A 1 615 ? 19.054 5.185 5.072 1.00 94.50 615 PRO A O 1
ATOM 4702 N N . TYR A 1 616 ? 17.805 3.830 6.367 1.00 92.81 616 TYR A N 1
ATOM 4703 C CA . TYR A 1 616 ? 18.404 2.549 5.990 1.00 92.81 616 TYR A CA 1
ATOM 4704 C C . TYR A 1 616 ? 17.283 1.537 5.740 1.00 92.81 616 TYR A C 1
ATOM 4706 O O . TYR A 1 616 ? 16.422 1.409 6.597 1.00 92.81 616 TYR A O 1
ATOM 4714 N N . ASP A 1 617 ? 17.269 0.825 4.616 1.00 93.12 617 ASP A N 1
ATOM 4715 C CA . ASP A 1 617 ? 16.205 -0.142 4.297 1.00 93.12 617 ASP A CA 1
ATOM 4716 C C . ASP A 1 617 ? 14.809 0.508 4.369 1.00 93.12 617 ASP A C 1
ATOM 4718 O O . ASP A 1 617 ? 14.016 0.297 5.289 1.00 93.12 617 ASP A O 1
ATOM 4722 N N . VAL A 1 618 ? 14.559 1.456 3.462 1.00 95.00 618 VAL A N 1
ATOM 4723 C CA . VAL A 1 618 ? 13.333 2.265 3.473 1.00 95.00 618 VAL A CA 1
ATOM 4724 C C . VAL A 1 618 ? 12.664 2.258 2.114 1.00 95.00 618 VAL A C 1
ATOM 4726 O O . VAL A 1 618 ? 13.253 2.672 1.116 1.00 95.00 618 VAL A O 1
ATOM 4729 N N . ASP A 1 619 ? 11.379 1.919 2.119 1.00 94.81 619 ASP A N 1
ATOM 4730 C CA . ASP A 1 619 ? 10.526 1.859 0.942 1.00 94.81 619 ASP A CA 1
ATOM 4731 C C . ASP A 1 619 ? 9.566 3.049 0.881 1.00 94.81 619 ASP A C 1
ATOM 4733 O O . ASP A 1 619 ? 8.642 3.178 1.682 1.00 94.81 619 ASP A O 1
ATOM 4737 N N . VAL A 1 620 ? 9.712 3.894 -0.138 1.00 97.31 620 VAL A N 1
ATOM 4738 C CA . VAL A 1 620 ? 8.744 4.933 -0.508 1.00 97.31 620 VAL A CA 1
ATOM 4739 C C . VAL A 1 620 ? 8.143 4.570 -1.861 1.00 97.31 620 VAL A C 1
ATOM 4741 O O . VAL A 1 620 ? 8.733 4.842 -2.909 1.00 97.31 620 VAL A O 1
ATOM 4744 N N . VAL A 1 621 ? 6.970 3.932 -1.851 1.00 95.81 621 VAL A N 1
ATOM 4745 C CA . VAL A 1 621 ? 6.425 3.236 -3.026 1.00 95.81 621 VAL A CA 1
ATOM 4746 C C . VAL A 1 621 ? 4.995 3.664 -3.365 1.00 95.81 621 VAL A C 1
ATOM 4748 O O . VAL A 1 621 ? 4.109 3.629 -2.515 1.00 95.81 621 VAL A O 1
ATOM 4751 N N . ASN A 1 622 ? 4.726 3.969 -4.638 1.00 95.12 622 ASN A N 1
ATOM 4752 C CA . ASN A 1 622 ? 3.371 4.243 -5.151 1.00 95.12 622 ASN A CA 1
ATOM 4753 C C . ASN A 1 622 ? 2.636 5.405 -4.442 1.00 95.12 622 ASN A C 1
ATOM 4755 O O . ASN A 1 622 ? 1.409 5.394 -4.342 1.00 95.12 622 ASN A O 1
ATOM 4759 N N . ASN A 1 623 ? 3.348 6.409 -3.931 1.00 98.12 623 ASN A N 1
ATOM 4760 C CA . ASN A 1 623 ? 2.720 7.578 -3.311 1.00 98.12 623 ASN A CA 1
ATOM 4761 C C . ASN A 1 623 ? 2.427 8.668 -4.355 1.00 98.12 623 ASN A C 1
ATOM 4763 O O . ASN A 1 623 ? 3.114 8.780 -5.375 1.00 98.12 623 ASN A O 1
ATOM 4767 N N . SER A 1 624 ? 1.424 9.502 -4.084 1.00 97.44 624 SER A N 1
ATOM 4768 C CA . SER A 1 624 ? 1.086 10.674 -4.894 1.00 97.44 624 SER A CA 1
ATOM 4769 C C . SER A 1 624 ? 1.302 11.950 -4.092 1.00 97.44 624 SER A C 1
ATOM 4771 O O . SER A 1 624 ? 0.818 12.069 -2.972 1.00 97.44 624 SER A O 1
ATOM 4773 N N . PHE A 1 625 ? 2.003 12.912 -4.681 1.00 97.62 625 PHE A N 1
ATOM 4774 C CA . PHE A 1 625 ? 2.314 14.210 -4.103 1.00 97.62 625 PHE A CA 1
ATOM 4775 C C . PHE A 1 625 ? 1.812 15.304 -5.036 1.00 97.62 625 PHE A C 1
ATOM 4777 O O . PHE A 1 625 ? 2.240 15.395 -6.190 1.00 97.62 625 PHE A O 1
ATOM 4784 N N . PHE A 1 626 ? 0.946 16.167 -4.527 1.00 95.12 626 PHE A N 1
ATOM 4785 C CA . PHE A 1 626 ? 0.433 17.316 -5.253 1.00 95.12 626 PHE A CA 1
ATOM 4786 C C . PHE A 1 626 ? 0.734 18.586 -4.465 1.00 95.12 626 PHE A C 1
ATOM 4788 O O . PHE A 1 626 ? 0.219 18.797 -3.371 1.00 95.12 626 PHE A O 1
ATOM 4795 N N . GLY A 1 627 ? 1.604 19.428 -5.005 1.00 90.19 627 GLY A N 1
ATOM 4796 C CA . GLY A 1 627 ? 1.860 20.764 -4.497 1.00 90.19 627 GLY A CA 1
ATOM 4797 C C . GLY A 1 627 ? 0.958 21.804 -5.147 1.00 90.19 627 GLY A C 1
ATOM 4798 O O . GLY A 1 627 ? 0.054 21.506 -5.925 1.00 90.19 627 GLY A O 1
ATOM 4799 N N . LYS A 1 628 ? 1.247 23.063 -4.841 1.00 83.50 628 LYS A N 1
ATOM 4800 C CA . LYS A 1 628 ? 0.652 24.212 -5.509 1.00 83.50 628 LYS A CA 1
ATOM 4801 C C . LYS A 1 628 ? 1.758 25.039 -6.149 1.00 83.50 628 LYS A C 1
ATOM 4803 O O . LYS A 1 628 ? 2.779 25.306 -5.516 1.00 83.50 628 LYS A O 1
ATOM 4808 N N . GLU A 1 629 ? 1.487 25.571 -7.340 1.00 70.25 629 GLU A N 1
ATOM 4809 C CA . GLU A 1 629 ? 2.215 26.724 -7.877 1.00 70.25 629 GLU A CA 1
ATOM 4810 C C . GLU A 1 629 ? 1.913 27.963 -7.013 1.00 70.25 629 GLU A C 1
ATOM 4812 O O . GLU A 1 629 ? 1.005 28.758 -7.259 1.00 70.25 629 GLU A O 1
ATOM 4817 N N . SER A 1 630 ? 2.622 28.062 -5.897 1.00 63.22 630 SER A N 1
ATOM 4818 C CA . SER A 1 630 ? 2.539 29.147 -4.933 1.00 63.22 630 SER A CA 1
ATOM 4819 C C . SER A 1 630 ? 3.643 30.163 -5.223 1.00 63.22 630 SER A C 1
ATOM 4821 O O . SER A 1 630 ? 4.781 29.793 -5.491 1.00 63.22 630 SER A O 1
ATOM 4823 N N . THR A 1 631 ? 3.340 31.460 -5.149 1.00 58.22 631 THR A N 1
ATOM 4824 C CA . THR A 1 631 ? 4.369 32.517 -5.128 1.00 58.22 631 THR A CA 1
ATOM 4825 C C . THR A 1 631 ? 4.968 32.725 -3.733 1.00 58.22 631 THR A C 1
ATOM 4827 O O . THR A 1 631 ? 5.898 33.516 -3.585 1.00 58.22 631 THR A O 1
ATOM 4830 N N . ALA A 1 632 ? 4.396 32.096 -2.702 1.00 58.81 632 ALA A N 1
ATOM 4831 C CA . ALA A 1 632 ? 4.893 32.148 -1.332 1.00 58.81 632 ALA A CA 1
ATOM 4832 C C . ALA A 1 632 ? 5.949 31.052 -1.130 1.00 58.81 632 ALA A C 1
ATOM 4834 O O . ALA A 1 632 ? 5.722 29.928 -1.565 1.00 58.81 632 ALA A O 1
ATOM 4835 N N . GLN A 1 633 ? 7.079 31.434 -0.522 1.00 60.91 633 GLN A N 1
ATOM 4836 C CA . GLN A 1 633 ? 8.325 30.673 -0.348 1.00 60.91 633 GLN A CA 1
ATOM 4837 C C . GLN A 1 633 ? 8.209 29.536 0.678 1.00 60.91 633 GLN A C 1
ATOM 4839 O O . GLN A 1 633 ? 8.932 29.513 1.672 1.00 60.91 633 GLN A O 1
ATOM 4844 N N . ASP A 1 634 ? 7.319 28.587 0.453 1.00 64.62 634 ASP A N 1
ATOM 4845 C CA . ASP A 1 634 ? 7.040 27.530 1.417 1.00 64.62 634 ASP A CA 1
ATOM 4846 C C . ASP A 1 634 ? 7.929 26.294 1.202 1.00 64.62 634 ASP A C 1
ATOM 4848 O O . ASP A 1 634 ? 7.954 25.400 2.038 1.00 64.62 634 ASP A O 1
ATOM 4852 N N . ASN A 1 635 ? 8.739 26.250 0.138 1.00 83.56 635 ASN A N 1
ATOM 4853 C CA . ASN A 1 635 ? 9.772 25.228 -0.085 1.00 83.56 635 ASN A CA 1
ATOM 4854 C C . ASN A 1 635 ? 9.227 23.785 -0.009 1.00 83.56 635 ASN A C 1
ATOM 4856 O O . ASN A 1 635 ? 9.942 22.877 0.421 1.00 83.56 635 ASN A O 1
ATOM 4860 N N . ALA A 1 636 ? 7.985 23.575 -0.461 1.00 88.62 636 ALA A N 1
ATOM 4861 C CA . ALA A 1 636 ? 7.310 22.280 -0.422 1.00 88.62 636 ALA A CA 1
ATOM 4862 C C . ALA A 1 636 ? 8.082 21.208 -1.220 1.00 88.62 636 ALA A C 1
ATOM 4864 O O . ALA A 1 636 ? 8.217 21.331 -2.442 1.00 88.62 636 ALA A O 1
ATOM 4865 N N . LYS A 1 637 ? 8.593 20.173 -0.540 1.00 93.50 637 LYS A N 1
ATOM 4866 C CA . LYS A 1 637 ? 9.299 19.014 -1.121 1.00 93.50 637 LYS A CA 1
ATOM 4867 C C . LYS A 1 637 ? 8.408 17.775 -1.080 1.00 93.50 637 LYS A C 1
ATOM 4869 O O . LYS A 1 637 ? 7.635 17.614 -0.142 1.00 93.50 637 LYS A O 1
ATOM 4874 N N . GLY A 1 638 ? 8.552 16.878 -2.052 1.00 96.38 638 GLY A N 1
ATOM 4875 C CA . GLY A 1 638 ? 7.847 15.593 -2.052 1.00 96.38 638 GLY A CA 1
ATOM 4876 C C . GLY A 1 638 ? 8.467 14.639 -1.036 1.00 96.38 638 GLY A C 1
ATOM 4877 O O . GLY A 1 638 ? 7.977 14.520 0.082 1.00 96.38 638 GLY A O 1
ATOM 4878 N N . VAL A 1 639 ? 9.585 14.018 -1.407 1.00 97.50 639 VAL A N 1
ATOM 4879 C CA . VAL A 1 639 ? 10.410 13.183 -0.521 1.00 97.50 639 VAL A CA 1
ATOM 4880 C C . VAL A 1 639 ? 11.716 13.907 -0.210 1.00 97.50 639 VAL A C 1
ATOM 4882 O O . VAL A 1 639 ? 12.406 14.363 -1.120 1.00 97.50 639 VAL A O 1
ATOM 4885 N N . ALA A 1 640 ? 12.069 14.003 1.068 1.00 96.06 640 ALA A N 1
ATOM 4886 C CA . ALA A 1 640 ? 13.314 14.575 1.556 1.00 96.06 640 ALA A CA 1
ATOM 4887 C C . ALA A 1 640 ? 14.093 13.533 2.369 1.00 96.06 640 ALA A C 1
ATOM 4889 O O . ALA A 1 640 ? 13.676 13.130 3.451 1.00 96.06 640 ALA A O 1
ATOM 4890 N N . ILE A 1 641 ? 15.234 13.118 1.829 1.00 95.62 641 ILE A N 1
ATOM 4891 C CA . ILE A 1 641 ? 16.182 12.168 2.406 1.00 95.62 641 ILE A CA 1
ATOM 4892 C C . ILE A 1 641 ? 17.344 12.989 2.955 1.00 95.62 641 ILE A C 1
ATOM 4894 O O . ILE A 1 641 ? 18.148 13.526 2.191 1.00 95.62 641 ILE A O 1
ATOM 4898 N N . ASN A 1 642 ? 17.414 13.117 4.271 1.00 93.75 642 ASN A N 1
ATOM 4899 C CA . ASN A 1 642 ? 18.518 13.765 4.955 1.00 93.75 642 ASN A CA 1
ATOM 4900 C C . ASN A 1 642 ? 19.560 12.716 5.339 1.00 93.75 642 ASN A C 1
ATOM 4902 O O . ASN A 1 642 ? 19.275 11.818 6.126 1.00 93.75 642 ASN A O 1
ATOM 4906 N N . VAL A 1 643 ? 20.756 12.832 4.774 1.00 90.56 643 VAL A N 1
ATOM 4907 C CA . VAL A 1 643 ? 21.866 11.899 5.001 1.00 90.56 643 VAL A CA 1
ATOM 4908 C C . VAL A 1 643 ? 22.877 12.436 6.027 1.00 90.56 643 VAL A C 1
ATOM 4910 O O . VAL A 1 643 ? 23.944 11.861 6.192 1.00 90.56 643 VAL A O 1
ATOM 4913 N N . ALA A 1 644 ? 22.585 13.550 6.707 1.00 86.81 644 ALA A N 1
ATOM 4914 C CA . ALA A 1 644 ? 23.483 14.155 7.691 1.00 86.81 644 ALA A CA 1
ATOM 4915 C C . ALA A 1 644 ? 23.673 13.264 8.920 1.00 86.81 644 ALA A C 1
ATOM 4917 O O . ALA A 1 644 ? 22.693 12.816 9.506 1.00 86.81 644 ALA A O 1
ATOM 4918 N N . GLY A 1 645 ? 24.909 13.114 9.402 1.00 78.81 645 GLY A N 1
ATOM 4919 C CA . GLY A 1 645 ? 25.168 12.415 10.656 1.00 78.81 645 GLY A CA 1
ATOM 4920 C C . GLY A 1 645 ? 26.608 12.512 11.154 1.00 78.81 645 GLY A C 1
ATOM 4921 O O . GLY A 1 645 ? 27.524 12.895 10.431 1.00 78.81 645 GLY A O 1
ATOM 4922 N N . SER A 1 646 ? 26.804 12.192 12.433 1.00 77.12 646 SER A N 1
ATOM 4923 C CA . SER A 1 646 ? 28.113 11.993 13.055 1.00 77.12 646 SER A CA 1
ATOM 4924 C C . SER A 1 646 ? 27.992 10.908 14.134 1.00 77.12 646 SER A C 1
ATOM 4926 O O . SER A 1 646 ? 27.288 11.126 15.122 1.00 77.12 646 SER A O 1
ATOM 4928 N N . PRO A 1 647 ? 28.731 9.787 14.035 1.00 81.12 647 PRO A N 1
ATOM 4929 C CA . PRO A 1 647 ? 29.761 9.485 13.032 1.00 81.12 647 PRO A CA 1
ATOM 4930 C C . PRO A 1 647 ? 29.165 9.271 11.630 1.00 81.12 647 PRO A C 1
ATOM 4932 O O . PRO A 1 647 ? 27.944 9.199 11.523 1.00 81.12 647 PRO A O 1
ATOM 4935 N N . PRO A 1 648 ? 29.982 9.187 10.562 1.00 76.06 648 PRO A N 1
ATOM 4936 C CA . PRO A 1 648 ? 29.460 8.919 9.230 1.00 76.06 648 PRO A CA 1
ATOM 4937 C C . PRO A 1 648 ? 28.754 7.569 9.177 1.00 76.06 648 PRO A C 1
ATOM 4939 O O . PRO A 1 648 ? 29.344 6.570 9.598 1.00 76.06 648 PRO A O 1
ATOM 4942 N N . HIS A 1 649 ? 27.508 7.529 8.709 1.00 73.69 649 HIS A N 1
ATOM 4943 C CA . HIS A 1 649 ? 26.769 6.278 8.522 1.00 73.69 649 HIS A CA 1
ATOM 4944 C C . HIS A 1 649 ? 26.432 6.045 7.052 1.00 73.69 649 HIS A C 1
ATOM 4946 O O . HIS A 1 649 ? 26.619 6.903 6.187 1.00 73.69 649 HIS A O 1
ATOM 4952 N N . VAL A 1 650 ? 25.957 4.833 6.785 1.00 79.00 650 VAL A N 1
ATOM 4953 C CA . VAL A 1 650 ? 25.497 4.406 5.473 1.00 79.00 650 VAL A CA 1
ATOM 4954 C C . VAL A 1 650 ? 23.973 4.482 5.464 1.00 79.00 650 VAL A C 1
ATOM 4956 O O . VAL A 1 650 ? 23.309 3.737 6.179 1.00 79.00 650 VAL A O 1
ATOM 4959 N N . CYS A 1 651 ? 23.429 5.393 4.665 1.00 87.62 651 CYS A N 1
ATOM 4960 C CA . CYS A 1 651 ? 22.026 5.399 4.279 1.00 87.62 651 CYS A CA 1
ATOM 4961 C C . CYS A 1 651 ? 21.863 4.425 3.105 1.00 87.62 651 CYS A C 1
ATOM 4963 O O . CYS A 1 651 ? 21.995 4.839 1.954 1.00 87.62 651 CYS A O 1
ATOM 4965 N N . ASN A 1 652 ? 21.685 3.135 3.397 1.00 88.69 652 ASN A N 1
ATOM 4966 C CA . ASN A 1 652 ? 21.633 2.065 2.395 1.00 88.69 652 ASN A CA 1
ATOM 4967 C C . ASN A 1 652 ? 20.204 1.608 2.116 1.00 88.69 652 ASN A C 1
ATOM 4969 O O . ASN A 1 652 ? 19.328 1.809 2.946 1.00 88.69 652 ASN A O 1
ATOM 4973 N N . GLU A 1 653 ? 19.987 0.953 0.975 1.00 89.81 653 GLU A N 1
ATOM 4974 C CA . GLU A 1 653 ? 18.724 0.275 0.662 1.00 89.81 653 GLU A CA 1
ATOM 4975 C C . GLU A 1 653 ? 17.521 1.231 0.739 1.00 89.81 653 GLU A C 1
ATOM 4977 O O . GLU A 1 653 ? 16.448 0.898 1.226 1.00 89.81 653 GLU A O 1
ATOM 4982 N N . VAL A 1 654 ? 17.704 2.466 0.259 1.00 93.62 654 VAL A N 1
ATOM 4983 C CA . VAL A 1 654 ? 16.621 3.453 0.190 1.00 93.62 654 VAL A CA 1
ATOM 4984 C C . VAL A 1 654 ? 15.984 3.419 -1.193 1.00 93.62 654 VAL A C 1
ATOM 4986 O O . VAL A 1 654 ? 16.616 3.762 -2.198 1.00 93.62 654 VAL A O 1
ATOM 4989 N N . TYR A 1 655 ? 14.714 3.041 -1.248 1.00 95.00 655 TYR A N 1
ATOM 4990 C CA . TYR A 1 655 ? 13.967 2.834 -2.479 1.00 95.00 655 TYR A CA 1
ATOM 4991 C C . TYR A 1 655 ? 12.856 3.875 -2.619 1.00 95.00 655 TYR A C 1
ATOM 4993 O O . TYR A 1 655 ? 11.884 3.890 -1.870 1.00 95.00 655 TYR A O 1
ATOM 5001 N N . VAL A 1 656 ? 12.965 4.751 -3.618 1.00 96.94 656 VAL A N 1
ATOM 5002 C CA . VAL A 1 656 ? 11.908 5.705 -3.988 1.00 96.94 656 VAL A CA 1
ATOM 5003 C C . VAL A 1 656 ? 11.357 5.285 -5.341 1.00 96.94 656 VAL A C 1
ATOM 5005 O O . VAL A 1 656 ? 11.924 5.625 -6.384 1.00 96.94 656 VAL A O 1
ATOM 5008 N N . LEU A 1 657 ? 10.279 4.500 -5.326 1.00 95.75 657 LEU A N 1
ATOM 5009 C CA . LEU A 1 657 ? 9.786 3.781 -6.500 1.00 95.75 657 LEU A CA 1
ATOM 5010 C C . LEU A 1 657 ? 8.351 4.163 -6.865 1.00 95.75 657 LEU A C 1
ATOM 5012 O O . LEU A 1 657 ? 7.463 4.163 -6.012 1.00 95.75 657 LEU A O 1
ATOM 5016 N N . ARG A 1 658 ? 8.093 4.401 -8.156 1.00 95.75 658 ARG A N 1
ATOM 5017 C CA . ARG A 1 658 ? 6.724 4.536 -8.699 1.00 95.75 658 ARG A CA 1
ATOM 5018 C C . ARG A 1 658 ? 5.881 5.641 -8.050 1.00 95.75 658 ARG A C 1
ATOM 5020 O O . ARG A 1 658 ? 4.655 5.559 -7.986 1.00 95.75 658 ARG A O 1
ATOM 5027 N N . ASN A 1 659 ? 6.523 6.694 -7.556 1.00 98.19 659 ASN A N 1
ATOM 5028 C CA . ASN A 1 659 ? 5.828 7.832 -6.967 1.00 98.19 659 ASN A CA 1
ATOM 5029 C C . ASN A 1 659 ? 5.497 8.881 -8.032 1.00 98.19 659 ASN A C 1
ATOM 5031 O O . ASN A 1 659 ? 6.186 9.015 -9.049 1.00 98.19 659 ASN A O 1
ATOM 5035 N N . LYS A 1 660 ? 4.446 9.659 -7.777 1.00 97.94 660 LYS A N 1
ATOM 5036 C CA . LYS A 1 660 ? 3.986 10.729 -8.664 1.00 97.94 660 LYS A CA 1
ATOM 5037 C C . LYS A 1 660 ? 4.078 12.064 -7.936 1.00 97.94 660 LYS A C 1
ATOM 5039 O O . LYS A 1 660 ? 3.494 12.217 -6.874 1.00 97.94 660 LYS A O 1
ATOM 5044 N N . PHE A 1 661 ? 4.788 13.028 -8.504 1.00 97.69 661 PHE A N 1
ATOM 5045 C CA . PHE A 1 661 ? 5.045 14.340 -7.921 1.00 97.69 661 PHE A CA 1
ATOM 5046 C C . PHE A 1 661 ? 4.596 15.427 -8.889 1.00 97.69 661 PHE A C 1
ATOM 5048 O O . PHE A 1 661 ? 5.078 15.483 -10.020 1.00 97.69 661 PHE A O 1
ATOM 5055 N N . TYR A 1 662 ? 3.706 16.309 -8.447 1.00 95.56 662 TYR A N 1
ATOM 5056 C CA . TYR A 1 662 ? 3.120 17.349 -9.287 1.00 95.56 662 TYR A CA 1
ATOM 5057 C C . TYR A 1 662 ? 3.190 18.708 -8.605 1.00 95.56 662 TYR A C 1
ATOM 5059 O O . TYR A 1 662 ? 2.768 18.840 -7.460 1.00 95.56 662 TYR A O 1
ATOM 5067 N N . TYR A 1 663 ? 3.673 19.726 -9.317 1.00 93.31 663 TYR A N 1
ATOM 5068 C CA . TYR A 1 663 ? 3.534 21.141 -8.939 1.00 93.31 663 TYR A CA 1
ATOM 5069 C C . TYR A 1 663 ? 4.074 21.489 -7.545 1.00 93.31 663 TYR A C 1
ATOM 5071 O O . TYR A 1 663 ? 3.558 22.372 -6.860 1.00 93.31 663 TYR A O 1
ATOM 5079 N N . LEU A 1 664 ? 5.117 20.783 -7.109 1.00 93.00 664 LEU A N 1
ATOM 5080 C CA . LEU A 1 664 ? 5.805 21.075 -5.856 1.00 93.00 664 LEU A CA 1
ATOM 5081 C C . LEU A 1 664 ? 6.698 22.302 -6.034 1.00 93.00 664 LEU A C 1
ATOM 5083 O O . LEU A 1 664 ? 7.463 22.409 -6.992 1.00 93.00 664 LEU A O 1
ATOM 5087 N N . GLU A 1 665 ? 6.622 23.239 -5.095 1.00 91.19 665 GLU A N 1
ATOM 5088 C CA . GLU A 1 665 ? 7.387 24.482 -5.179 1.00 91.19 665 GLU A CA 1
ATOM 5089 C C . GLU A 1 665 ? 8.908 24.230 -5.182 1.00 91.19 665 GLU A C 1
ATOM 5091 O O . GLU A 1 665 ? 9.669 24.925 -5.866 1.00 91.19 665 GLU A O 1
ATOM 5096 N N . SER A 1 666 ? 9.338 23.207 -4.436 1.00 92.62 666 SER A N 1
ATOM 5097 C CA . SER A 1 666 ? 10.717 22.737 -4.323 1.00 92.62 666 SER A CA 1
ATOM 5098 C C . SER A 1 666 ? 10.908 21.419 -5.083 1.00 92.62 666 SER A C 1
ATOM 5100 O O . SER A 1 666 ? 10.282 21.197 -6.116 1.00 92.62 666 SER A O 1
ATOM 5102 N N . ALA A 1 667 ? 11.820 20.555 -4.636 1.00 94.50 667 ALA A N 1
ATOM 5103 C CA . ALA A 1 667 ? 12.085 19.301 -5.330 1.00 94.50 667 ALA A CA 1
ATOM 5104 C C . ALA A 1 667 ? 10.980 18.258 -5.134 1.00 94.50 667 ALA A C 1
ATOM 5106 O O . ALA A 1 667 ? 10.444 18.118 -4.035 1.00 94.50 667 ALA A O 1
ATOM 5107 N N . GLY A 1 668 ? 10.702 17.473 -6.179 1.00 96.12 668 GLY A N 1
ATOM 5108 C CA . GLY A 1 668 ? 9.928 16.241 -6.027 1.00 96.12 668 GLY A CA 1
ATOM 5109 C C . GLY A 1 668 ? 10.666 15.276 -5.106 1.00 96.12 668 GLY A C 1
ATOM 5110 O O . GLY A 1 668 ? 10.117 14.828 -4.105 1.00 96.12 668 GLY A O 1
ATOM 5111 N N . ILE A 1 669 ? 11.955 15.070 -5.381 1.00 97.06 669 ILE A N 1
ATOM 5112 C CA . ILE A 1 669 ? 12.849 14.244 -4.567 1.00 97.06 669 ILE A CA 1
ATOM 5113 C C . ILE A 1 669 ? 14.086 15.062 -4.192 1.00 97.06 669 ILE A C 1
ATOM 5115 O O . ILE A 1 669 ? 14.753 15.637 -5.054 1.00 97.06 669 ILE A O 1
ATOM 5119 N N . ALA A 1 670 ? 14.402 15.127 -2.904 1.00 95.25 670 ALA A N 1
ATOM 5120 C CA . ALA A 1 670 ? 15.570 15.815 -2.377 1.00 95.25 670 ALA A CA 1
ATOM 5121 C C . ALA A 1 670 ? 16.436 14.852 -1.561 1.00 95.25 670 ALA A C 1
ATOM 5123 O O . ALA A 1 670 ? 15.972 14.319 -0.563 1.00 95.25 670 ALA A O 1
ATOM 5124 N N . VAL A 1 671 ? 17.701 14.697 -1.943 1.00 93.44 671 VAL A N 1
ATOM 5125 C CA . VAL A 1 671 ? 18.748 14.080 -1.119 1.00 93.44 671 VAL A CA 1
ATOM 5126 C C . VAL A 1 671 ? 19.628 15.213 -0.593 1.00 93.44 671 VAL A C 1
ATOM 5128 O O . VAL A 1 671 ? 20.160 15.999 -1.385 1.00 93.44 671 VAL A O 1
ATOM 5131 N N . VAL A 1 672 ? 19.696 15.386 0.727 1.00 89.69 672 VAL A N 1
ATOM 5132 C CA . VAL A 1 672 ? 20.277 16.581 1.358 1.00 89.69 672 VAL A CA 1
ATOM 5133 C C . VAL A 1 672 ? 21.276 16.263 2.474 1.00 89.69 672 VAL A C 1
ATOM 5135 O O . VAL A 1 672 ? 21.094 15.320 3.235 1.00 89.69 672 VAL A O 1
ATOM 5138 N N . ASP A 1 673 ? 22.286 17.133 2.570 1.00 77.19 673 ASP A N 1
ATOM 5139 C CA . ASP A 1 673 ? 23.125 17.422 3.741 1.00 77.19 673 ASP A CA 1
ATOM 5140 C C . ASP A 1 673 ? 24.003 16.282 4.300 1.00 77.19 673 ASP A C 1
ATOM 5142 O O . ASP A 1 673 ? 23.966 16.026 5.487 1.00 77.19 673 ASP A O 1
ATOM 5146 N N . GLY A 1 674 ? 24.905 15.656 3.534 1.00 63.31 674 GLY A N 1
ATOM 5147 C CA . GLY A 1 674 ? 25.824 14.627 4.071 1.00 63.31 674 GLY A CA 1
ATOM 5148 C C . GLY A 1 674 ? 27.258 14.738 3.569 1.00 63.31 674 GLY A C 1
ATOM 5149 O O . GLY A 1 674 ? 27.642 14.071 2.613 1.00 63.31 674 GLY A O 1
ATOM 5150 N N . THR A 1 675 ? 28.107 15.529 4.230 1.00 65.69 675 THR A N 1
ATOM 5151 C CA . THR A 1 675 ? 29.502 15.701 3.775 1.00 65.69 675 THR A CA 1
ATOM 5152 C C . THR A 1 675 ? 30.375 14.447 3.927 1.00 65.69 675 THR A C 1
ATOM 5154 O O . THR A 1 675 ? 31.506 14.446 3.443 1.00 65.69 675 THR A O 1
ATOM 5157 N N . THR A 1 676 ? 29.897 13.408 4.619 1.00 69.94 676 THR A N 1
ATOM 5158 C CA . THR A 1 676 ? 30.666 12.191 4.939 1.00 69.94 676 THR A CA 1
ATOM 5159 C C . THR A 1 676 ? 29.899 10.881 4.789 1.00 69.94 676 THR A C 1
ATOM 5161 O O . THR A 1 676 ? 30.531 9.827 4.801 1.00 69.94 676 THR A O 1
ATOM 5164 N N . ASP A 1 677 ? 28.576 10.931 4.676 1.00 75.19 677 ASP A N 1
ATOM 5165 C CA . ASP A 1 677 ? 27.715 9.753 4.780 1.00 75.19 677 ASP A CA 1
ATOM 5166 C C . ASP A 1 677 ? 27.472 9.179 3.385 1.00 75.19 677 ASP A C 1
ATOM 5168 O O . ASP A 1 677 ? 27.393 9.918 2.398 1.00 75.19 677 ASP A O 1
ATOM 5172 N N . ILE A 1 678 ? 27.410 7.851 3.318 1.00 81.06 678 ILE A N 1
ATOM 5173 C CA . ILE A 1 678 ? 27.256 7.109 2.070 1.00 81.06 678 ILE A CA 1
ATOM 5174 C C . ILE A 1 678 ? 25.768 6.890 1.834 1.00 81.06 678 ILE A C 1
ATOM 5176 O O . ILE A 1 678 ? 25.103 6.292 2.672 1.00 81.06 678 ILE A O 1
ATOM 5180 N N . PHE A 1 679 ? 25.252 7.356 0.703 1.00 85.81 679 PHE A N 1
ATOM 5181 C CA . PHE A 1 679 ? 23.902 7.036 0.250 1.00 85.81 679 PHE A CA 1
ATOM 5182 C C . PHE A 1 679 ? 23.962 5.915 -0.787 1.00 85.81 679 PHE A C 1
ATOM 5184 O O . PHE A 1 679 ? 24.724 6.032 -1.743 1.00 85.81 679 PHE A O 1
ATOM 5191 N N . SER A 1 680 ? 23.159 4.870 -0.627 1.00 89.44 680 SER A N 1
ATOM 5192 C CA . SER A 1 680 ? 22.982 3.779 -1.588 1.00 89.44 680 SER A CA 1
ATOM 5193 C C . SER A 1 680 ? 21.503 3.392 -1.665 1.00 89.44 680 SER A C 1
ATOM 5195 O O . SER A 1 680 ? 20.763 3.459 -0.683 1.00 89.44 680 SER A O 1
ATOM 5197 N N . GLY A 1 681 ? 21.030 3.050 -2.864 1.00 90.25 681 GLY A N 1
ATOM 5198 C CA . GLY A 1 681 ? 19.607 2.810 -3.101 1.00 90.25 681 GLY A CA 1
ATOM 5199 C C . GLY A 1 681 ? 19.174 3.066 -4.541 1.00 90.25 681 GLY A C 1
ATOM 5200 O O . GLY A 1 681 ? 20.002 3.243 -5.441 1.00 90.25 681 GLY A O 1
ATOM 5201 N N . GLN A 1 682 ? 17.858 3.082 -4.767 1.00 94.00 682 GLN A N 1
ATOM 5202 C CA . GLN A 1 682 ? 17.275 3.263 -6.098 1.00 94.00 682 GLN A CA 1
ATOM 5203 C C . GLN A 1 682 ? 16.168 4.308 -6.086 1.00 94.00 682 GLN A C 1
ATOM 5205 O O . GLN A 1 682 ? 15.246 4.274 -5.276 1.00 94.00 682 GLN A O 1
ATOM 5210 N N . ILE A 1 683 ? 16.232 5.214 -7.054 1.00 96.25 683 ILE A N 1
ATOM 5211 C CA . ILE A 1 683 ? 15.176 6.179 -7.339 1.00 96.25 683 ILE A CA 1
ATOM 5212 C C . ILE A 1 683 ? 14.689 5.879 -8.750 1.00 96.25 683 ILE A C 1
ATOM 5214 O O . ILE A 1 683 ? 15.340 6.264 -9.727 1.00 96.25 683 ILE A O 1
ATOM 5218 N N . ALA A 1 684 ? 13.579 5.152 -8.868 1.00 96.31 684 ALA A N 1
ATOM 5219 C CA . ALA A 1 684 ? 13.155 4.642 -10.164 1.00 96.31 684 ALA A CA 1
ATOM 5220 C C . ALA A 1 684 ? 11.653 4.635 -10.423 1.00 96.31 684 ALA A C 1
ATOM 5222 O O . ALA A 1 684 ? 10.835 4.587 -9.506 1.00 96.31 684 ALA A O 1
ATOM 5223 N N . TYR A 1 685 ? 11.291 4.679 -11.706 1.00 96.38 685 TYR A N 1
ATOM 5224 C CA . TYR A 1 685 ? 9.900 4.645 -12.165 1.00 96.38 685 TYR A CA 1
ATOM 5225 C C . TYR A 1 685 ? 9.037 5.786 -11.619 1.00 96.38 685 TYR A C 1
ATOM 5227 O O . TYR A 1 685 ? 7.823 5.656 -11.558 1.00 96.38 685 TYR A O 1
ATOM 5235 N N . ASN A 1 686 ? 9.627 6.919 -11.228 1.00 98.06 686 ASN A N 1
ATOM 5236 C CA . ASN A 1 686 ? 8.873 8.058 -10.707 1.00 98.06 686 ASN A CA 1
ATOM 5237 C C . ASN A 1 686 ? 8.476 9.041 -11.816 1.00 98.06 686 ASN A C 1
ATOM 5239 O O . ASN A 1 686 ? 9.211 9.250 -12.784 1.00 98.06 686 ASN A O 1
ATOM 5243 N N . ILE A 1 687 ? 7.356 9.733 -11.611 1.00 98.19 687 ILE A N 1
ATOM 5244 C CA . ILE A 1 687 ? 6.926 10.879 -12.420 1.00 98.19 687 ILE A CA 1
ATOM 5245 C C . ILE A 1 687 ? 7.095 12.145 -11.583 1.00 98.19 687 ILE A C 1
ATOM 5247 O O . ILE A 1 687 ? 6.455 12.277 -10.549 1.00 98.19 687 ILE A O 1
ATOM 5251 N N . CYS A 1 688 ? 7.907 13.100 -12.028 1.00 97.88 688 CYS A N 1
ATOM 5252 C CA . CYS A 1 688 ? 8.031 14.428 -11.425 1.00 97.88 688 CYS A CA 1
ATOM 5253 C C . CYS A 1 688 ? 7.714 15.513 -12.450 1.00 97.88 688 CYS A C 1
ATOM 5255 O O . CYS A 1 688 ? 8.502 15.750 -13.372 1.00 97.88 688 CYS A O 1
ATOM 5257 N N . VAL A 1 689 ? 6.599 16.207 -12.250 1.00 96.38 689 VAL A N 1
ATOM 5258 C CA . VAL A 1 689 ? 6.051 17.196 -13.173 1.00 96.38 689 VAL A CA 1
ATOM 5259 C C . VAL A 1 689 ? 5.949 18.550 -12.493 1.00 96.38 689 VAL A C 1
ATOM 5261 O O . VAL A 1 689 ? 5.231 18.717 -11.511 1.00 96.38 689 VAL A O 1
ATOM 5264 N N . GLY A 1 690 ? 6.625 19.541 -13.063 1.00 93.62 690 GLY A N 1
ATOM 5265 C CA . GLY A 1 690 ? 6.540 20.916 -12.602 1.00 93.62 690 GLY A CA 1
ATOM 5266 C C . GLY A 1 690 ? 7.002 21.078 -11.156 1.00 93.62 690 GLY A C 1
ATOM 5267 O O . GLY A 1 690 ? 6.302 21.646 -10.330 1.00 93.62 690 GLY A O 1
ATOM 5268 N N . CYS A 1 691 ? 8.171 20.551 -10.821 1.00 93.62 691 CYS A N 1
ATOM 5269 C CA . CYS A 1 691 ? 8.768 20.769 -9.510 1.00 93.62 691 CYS A CA 1
ATOM 5270 C C . CYS A 1 691 ? 9.821 21.896 -9.578 1.00 93.62 691 CYS A C 1
ATOM 5272 O O . CYS A 1 691 ? 10.505 22.083 -10.591 1.00 93.62 691 CYS A O 1
ATOM 5274 N N . GLY A 1 692 ? 9.997 22.652 -8.493 1.00 88.31 692 GLY A N 1
ATOM 5275 C CA . GLY A 1 692 ? 11.173 23.509 -8.299 1.00 88.31 692 GLY A CA 1
ATOM 5276 C C . GLY A 1 692 ? 11.123 24.902 -8.943 1.00 88.31 692 GLY A C 1
ATOM 5277 O O . GLY A 1 692 ? 12.167 25.469 -9.285 1.00 88.31 692 GLY A O 1
ATOM 5278 N N . PHE A 1 693 ? 9.940 25.483 -9.140 1.00 77.81 693 PHE A N 1
ATOM 5279 C CA . PHE A 1 693 ? 9.779 26.732 -9.896 1.00 77.81 693 PHE A CA 1
ATOM 5280 C C . PHE A 1 693 ? 10.334 28.003 -9.210 1.00 77.81 693 PHE A C 1
ATOM 5282 O O . PHE A 1 693 ? 10.847 28.883 -9.909 1.00 77.81 693 PHE A O 1
ATOM 5289 N N . ASN A 1 694 ? 10.346 28.102 -7.871 1.00 68.06 694 ASN A N 1
ATOM 5290 C CA . ASN A 1 694 ? 10.708 29.335 -7.134 1.00 68.06 694 ASN A CA 1
ATOM 5291 C C . ASN A 1 694 ? 12.205 29.503 -6.834 1.00 68.06 694 ASN A C 1
ATOM 5293 O O . ASN A 1 694 ? 12.636 29.887 -5.748 1.00 68.06 694 ASN A O 1
ATOM 5297 N N . GLY A 1 695 ? 13.047 29.279 -7.837 1.00 62.28 695 GLY A N 1
ATOM 5298 C CA . GLY A 1 695 ? 14.404 29.810 -7.772 1.00 62.28 695 GLY A CA 1
ATOM 5299 C C . GLY A 1 695 ? 15.449 28.906 -7.111 1.00 62.28 695 GLY A C 1
ATOM 5300 O O . GLY A 1 695 ? 16.631 29.240 -7.235 1.00 62.28 695 GLY A O 1
ATOM 5301 N N . GLN A 1 696 ? 15.086 27.754 -6.529 1.00 59.94 696 GLN A N 1
ATOM 5302 C CA . GLN A 1 696 ? 16.080 26.899 -5.865 1.00 59.94 696 GLN A CA 1
ATOM 5303 C C . GLN A 1 696 ? 16.205 25.440 -6.318 1.00 59.94 696 GLN A C 1
ATOM 5305 O O . GLN A 1 696 ? 17.306 24.934 -6.130 1.00 59.94 696 GLN A O 1
ATOM 5310 N N . ARG A 1 697 ? 15.219 24.737 -6.906 1.00 72.69 697 ARG A N 1
ATOM 5311 C CA . ARG A 1 697 ? 15.366 23.265 -7.082 1.00 72.69 697 ARG A CA 1
ATOM 5312 C C . ARG A 1 697 ? 14.775 22.686 -8.376 1.00 72.69 697 ARG A C 1
ATOM 5314 O O . ARG A 1 697 ? 14.390 23.420 -9.279 1.00 72.69 697 ARG A O 1
ATOM 5321 N N . ALA A 1 698 ? 14.872 21.368 -8.492 1.00 91.44 698 ALA A N 1
ATOM 5322 C CA . ALA A 1 698 ? 14.711 20.536 -9.683 1.00 91.44 698 ALA A CA 1
ATOM 5323 C C . ALA A 1 698 ? 13.608 19.490 -9.477 1.00 91.44 698 ALA A C 1
ATOM 5325 O O . ALA A 1 698 ? 13.094 19.395 -8.370 1.00 91.44 698 ALA A O 1
ATOM 5326 N N . SER A 1 699 ? 13.301 18.640 -10.461 1.00 96.00 699 SER A N 1
ATOM 5327 C CA . SER A 1 699 ? 12.543 17.411 -10.165 1.00 96.00 699 SER A CA 1
ATOM 5328 C C . SER A 1 699 ? 13.262 16.562 -9.114 1.00 96.00 699 SER A C 1
ATOM 5330 O O . SER A 1 699 ? 12.653 16.171 -8.119 1.00 96.00 699 SER A O 1
ATOM 5332 N N . ILE A 1 700 ? 14.572 16.373 -9.294 1.00 96.19 700 ILE A N 1
ATOM 5333 C CA . ILE A 1 700 ? 15.453 15.727 -8.321 1.00 96.19 700 ILE A CA 1
ATOM 5334 C C . ILE A 1 700 ? 16.620 16.639 -7.936 1.00 96.19 700 ILE A C 1
ATOM 5336 O O . ILE A 1 700 ? 17.350 17.140 -8.793 1.00 96.19 700 ILE A O 1
ATOM 5340 N N . SER A 1 701 ? 16.797 16.867 -6.636 1.00 94.81 701 SER A N 1
ATOM 5341 C CA . SER A 1 701 ? 17.864 17.698 -6.076 1.00 94.81 701 SER A CA 1
ATOM 5342 C C . SER A 1 701 ? 18.768 16.868 -5.175 1.00 94.81 701 SER A C 1
ATOM 5344 O O . SER A 1 701 ? 18.295 16.289 -4.207 1.00 94.81 701 SER A O 1
ATOM 5346 N N . ILE A 1 702 ? 20.071 16.898 -5.430 1.00 93.06 702 ILE A N 1
ATOM 5347 C CA . ILE A 1 702 ? 21.091 16.160 -4.683 1.00 93.06 702 ILE A CA 1
ATOM 5348 C C . ILE A 1 702 ? 22.124 17.166 -4.175 1.00 93.06 702 ILE A C 1
ATOM 5350 O O . ILE A 1 702 ? 22.721 17.900 -4.966 1.00 93.06 702 ILE A O 1
ATOM 5354 N N . ASN A 1 703 ? 22.304 17.245 -2.857 1.00 89.19 703 ASN A N 1
ATOM 5355 C CA . ASN A 1 703 ? 23.143 18.258 -2.221 1.00 89.19 703 ASN A CA 1
ATOM 5356 C C . ASN A 1 703 ? 24.158 17.654 -1.254 1.00 89.19 703 ASN A C 1
ATOM 5358 O O . ASN A 1 703 ? 23.758 17.193 -0.190 1.00 89.19 703 ASN A O 1
ATOM 5362 N N . ASN A 1 704 ? 25.454 17.812 -1.562 1.00 79.94 704 ASN A N 1
ATOM 5363 C CA . ASN A 1 704 ? 26.568 17.462 -0.677 1.00 79.94 704 ASN A CA 1
ATOM 5364 C C . ASN A 1 704 ? 26.428 16.037 -0.110 1.00 79.94 704 ASN A C 1
ATOM 5366 O O . ASN A 1 704 ? 26.306 15.900 1.098 1.00 79.94 704 ASN A O 1
ATOM 5370 N N . THR A 1 705 ? 26.384 15.006 -0.956 1.00 75.69 705 THR A N 1
ATOM 5371 C CA . THR A 1 705 ? 26.174 13.605 -0.542 1.00 75.69 705 THR A CA 1
ATOM 5372 C C . THR A 1 705 ? 27.118 12.689 -1.302 1.00 75.69 705 THR A C 1
ATOM 5374 O O . THR A 1 705 ? 27.099 12.704 -2.529 1.00 75.69 705 THR A O 1
ATOM 5377 N N . VAL A 1 706 ? 27.891 11.854 -0.613 1.00 78.75 706 VAL A N 1
ATOM 5378 C CA . VAL A 1 706 ? 28.680 10.809 -1.277 1.00 78.75 706 VAL A CA 1
ATOM 5379 C C . VAL A 1 706 ? 27.746 9.640 -1.590 1.00 78.75 706 VAL A C 1
ATOM 5381 O O . VAL A 1 706 ? 27.146 9.086 -0.674 1.00 78.75 706 VAL A O 1
ATOM 5384 N N . ALA A 1 707 ? 27.582 9.268 -2.862 1.00 78.31 707 ALA A N 1
ATOM 5385 C CA . ALA A 1 707 ? 26.860 8.045 -3.202 1.00 78.31 707 ALA A CA 1
ATOM 5386 C C . ALA A 1 707 ? 27.805 6.842 -3.264 1.00 78.31 707 ALA A C 1
ATOM 5388 O O . ALA A 1 707 ? 28.975 6.959 -3.644 1.00 78.31 707 ALA A O 1
ATOM 5389 N N . ASP A 1 708 ? 27.253 5.679 -2.946 1.00 81.62 708 ASP A N 1
ATOM 5390 C CA . ASP A 1 708 ? 27.785 4.369 -3.291 1.00 81.62 708 ASP A CA 1
ATOM 5391 C C . ASP A 1 708 ? 26.698 3.647 -4.092 1.00 81.62 708 ASP A C 1
ATOM 5393 O O . ASP A 1 708 ? 25.634 3.317 -3.581 1.00 81.62 708 ASP A O 1
ATOM 5397 N N . ASP A 1 709 ? 26.905 3.510 -5.399 1.00 80.31 709 ASP A N 1
ATOM 5398 C CA . ASP A 1 709 ? 25.986 2.792 -6.289 1.00 80.31 709 ASP A CA 1
ATOM 5399 C C . ASP A 1 709 ? 24.512 3.261 -6.306 1.00 80.31 709 ASP A C 1
ATOM 5401 O O . ASP A 1 709 ? 23.605 2.482 -6.599 1.00 80.31 709 ASP A O 1
ATOM 5405 N N . VAL A 1 710 ? 24.244 4.556 -6.107 1.00 90.50 710 VAL A N 1
ATOM 5406 C CA . VAL A 1 710 ? 22.879 5.096 -6.253 1.00 90.50 710 VAL A CA 1
ATOM 5407 C C . VAL A 1 710 ? 22.474 5.132 -7.718 1.00 90.50 710 VAL A C 1
ATOM 5409 O O . VAL A 1 710 ? 23.063 5.853 -8.535 1.00 90.50 710 VAL A O 1
ATOM 5412 N N . VAL A 1 711 ? 21.409 4.403 -8.037 1.00 94.31 711 VAL A N 1
ATOM 5413 C CA . VAL A 1 711 ? 20.827 4.375 -9.378 1.00 94.31 711 VAL A CA 1
ATOM 5414 C C . VAL A 1 711 ? 19.575 5.242 -9.416 1.00 94.31 711 VAL A C 1
ATOM 5416 O O . VAL A 1 711 ? 18.589 4.983 -8.728 1.00 94.31 711 VAL A O 1
ATOM 5419 N N . ILE A 1 712 ? 19.587 6.245 -10.288 1.00 96.62 712 ILE A N 1
ATOM 5420 C CA . ILE A 1 712 ? 18.430 7.075 -10.616 1.00 96.62 712 ILE A CA 1
ATOM 5421 C C . ILE A 1 712 ? 18.007 6.706 -12.030 1.00 96.62 712 ILE A C 1
ATOM 5423 O O . ILE A 1 712 ? 18.657 7.101 -13.001 1.00 96.62 712 ILE A O 1
ATOM 5427 N N . SER A 1 713 ? 16.950 5.912 -12.170 1.00 96.88 713 SER A N 1
ATOM 5428 C CA . SER A 1 713 ? 16.620 5.362 -13.482 1.00 96.88 713 SER A CA 1
ATOM 5429 C C . SER A 1 713 ? 15.156 5.263 -13.817 1.00 96.88 713 SER A C 1
ATOM 5431 O O . SER A 1 713 ? 14.317 5.216 -12.929 1.00 96.88 713 SER A O 1
ATOM 5433 N N . ASN A 1 714 ? 14.841 5.243 -15.111 1.00 97.56 714 ASN A N 1
ATOM 5434 C CA . ASN A 1 714 ? 13.468 5.045 -15.558 1.00 97.56 714 ASN A CA 1
ATOM 5435 C C . ASN A 1 714 ? 12.501 6.087 -14.969 1.00 97.56 714 ASN A C 1
ATOM 5437 O O . ASN A 1 714 ? 11.355 5.794 -14.672 1.00 97.56 714 ASN A O 1
ATOM 5441 N N . ASN A 1 715 ? 12.946 7.326 -14.749 1.00 98.38 715 ASN A N 1
ATOM 5442 C CA . ASN A 1 715 ? 12.082 8.397 -14.252 1.00 98.38 715 ASN A CA 1
ATOM 5443 C C . ASN A 1 715 ? 11.652 9.328 -15.387 1.00 98.38 715 ASN A C 1
ATOM 5445 O O . ASN A 1 715 ? 12.333 9.453 -16.407 1.00 98.38 715 ASN A O 1
ATOM 5449 N N . ILE A 1 716 ? 10.551 10.048 -15.176 1.00 98.38 716 ILE A N 1
ATOM 5450 C CA . ILE A 1 716 ? 10.136 11.170 -16.019 1.00 98.38 716 ILE A CA 1
ATOM 5451 C C . ILE A 1 716 ? 10.282 12.463 -15.221 1.00 98.38 716 ILE A C 1
ATOM 5453 O O . ILE A 1 716 ? 9.591 12.685 -14.229 1.00 98.38 716 ILE A O 1
ATOM 5457 N N . PHE A 1 717 ? 11.161 13.347 -15.683 1.00 97.94 717 PHE A N 1
ATOM 5458 C CA . PHE A 1 717 ? 11.386 14.678 -15.131 1.00 97.94 717 PHE A CA 1
ATOM 5459 C C . PHE A 1 717 ? 10.872 15.726 -16.121 1.00 97.94 717 PHE A C 1
ATOM 5461 O O . PHE A 1 717 ? 11.570 16.104 -17.062 1.00 97.94 717 PHE A O 1
ATOM 5468 N N . ALA A 1 718 ? 9.640 16.196 -15.928 1.00 96.88 718 ALA A N 1
ATOM 5469 C CA . ALA A 1 718 ? 8.947 17.037 -16.898 1.00 96.88 718 ALA A CA 1
ATOM 5470 C C . ALA A 1 718 ? 8.601 18.429 -16.352 1.00 96.88 718 ALA A C 1
ATOM 5472 O O . ALA A 1 718 ? 8.184 18.574 -15.211 1.00 96.88 718 ALA A O 1
ATOM 5473 N N . GLY A 1 719 ? 8.737 19.477 -17.164 1.00 94.50 719 GLY A N 1
ATOM 5474 C CA . GLY A 1 719 ? 8.220 20.822 -16.868 1.00 94.50 719 GLY A CA 1
ATOM 5475 C C . GLY A 1 719 ? 8.874 21.561 -15.692 1.00 94.50 719 GLY A C 1
ATOM 5476 O O . GLY A 1 719 ? 8.538 22.711 -15.448 1.00 94.50 719 GLY A O 1
ATOM 5477 N N . SER A 1 720 ? 9.807 20.944 -14.971 1.00 93.75 720 SER A N 1
ATOM 5478 C CA . SER A 1 720 ? 10.530 21.549 -13.846 1.00 93.75 720 SER A CA 1
ATOM 5479 C C . SER A 1 720 ? 11.543 22.597 -14.306 1.00 93.75 720 SER A C 1
ATOM 5481 O O . SER A 1 720 ? 11.986 22.584 -15.459 1.00 93.75 720 SER A O 1
ATOM 5483 N N . ARG A 1 721 ? 11.999 23.472 -13.401 1.00 91.12 721 ARG A N 1
ATOM 5484 C CA . ARG A 1 721 ? 13.075 24.432 -13.722 1.00 91.12 721 ARG A CA 1
ATOM 5485 C C . ARG A 1 721 ? 14.363 23.728 -14.149 1.00 91.12 721 ARG A C 1
ATOM 5487 O O . ARG A 1 721 ? 14.961 24.068 -15.172 1.00 91.12 721 ARG A O 1
ATOM 5494 N N . TYR A 1 722 ? 14.756 22.747 -13.348 1.00 94.88 722 TYR A N 1
ATOM 5495 C CA . TYR A 1 722 ? 15.827 21.806 -13.634 1.00 94.88 722 TYR A CA 1
ATOM 5496 C C . TYR A 1 722 ? 15.245 20.394 -13.613 1.00 94.88 722 TYR A C 1
ATOM 5498 O O . TYR A 1 722 ? 14.396 20.109 -12.769 1.00 94.88 722 TYR A O 1
ATOM 5506 N N . GLY A 1 723 ? 15.693 19.510 -14.498 1.00 95.88 723 GLY A N 1
ATOM 5507 C CA . GLY A 1 723 ? 15.376 18.088 -14.365 1.00 95.88 723 GLY A CA 1
ATOM 5508 C C . GLY A 1 723 ? 16.090 17.500 -13.149 1.00 95.88 723 GLY A C 1
ATOM 5509 O O . GLY A 1 723 ? 15.455 17.135 -12.163 1.00 95.88 723 GLY A O 1
ATOM 5510 N N . ALA A 1 724 ? 17.420 17.535 -13.182 1.00 96.25 724 ALA A N 1
ATOM 5511 C CA . ALA A 1 724 ? 18.306 17.161 -12.091 1.00 96.25 724 ALA A CA 1
ATOM 5512 C C . ALA A 1 724 ? 19.189 18.343 -11.661 1.00 96.25 724 ALA A C 1
ATOM 5514 O O . ALA A 1 724 ? 19.734 19.076 -12.494 1.00 96.25 724 ALA A O 1
ATOM 5515 N N . TYR A 1 725 ? 19.342 18.518 -10.350 1.00 94.94 725 TYR A N 1
ATOM 5516 C CA . TYR A 1 725 ? 20.257 19.477 -9.736 1.00 94.94 725 TYR A CA 1
ATOM 5517 C C . TYR A 1 725 ? 21.212 18.756 -8.788 1.00 94.94 725 TYR A C 1
ATOM 5519 O O . TYR A 1 725 ? 20.764 18.084 -7.865 1.00 94.94 725 TYR A O 1
ATOM 5527 N N . ILE A 1 726 ? 22.513 18.912 -9.019 1.00 93.38 726 ILE A N 1
ATOM 5528 C CA . ILE A 1 726 ? 23.595 18.174 -8.357 1.00 93.38 726 ILE A CA 1
ATOM 5529 C C . ILE A 1 726 ? 24.634 19.192 -7.855 1.00 93.38 726 ILE A C 1
ATOM 5531 O O . ILE A 1 726 ? 24.995 20.106 -8.603 1.00 93.38 726 ILE A O 1
ATOM 5535 N N . ARG A 1 727 ? 25.098 19.089 -6.601 1.00 88.75 727 ARG A N 1
ATOM 5536 C CA . ARG A 1 727 ? 25.942 20.106 -5.935 1.00 88.75 727 ARG A CA 1
ATOM 5537 C C . ARG A 1 727 ? 27.175 19.528 -5.217 1.00 88.75 727 ARG A C 1
ATOM 5539 O O . ARG A 1 727 ? 27.048 18.480 -4.607 1.00 88.75 727 ARG A O 1
ATOM 5546 N N . SER A 1 728 ? 28.285 20.285 -5.190 1.00 64.50 728 SER A N 1
ATOM 5547 C CA . SER A 1 728 ? 29.555 20.104 -4.440 1.00 64.50 728 SER A CA 1
ATOM 5548 C C . SER A 1 728 ? 29.708 18.874 -3.565 1.00 64.50 728 SER A C 1
ATOM 5550 O O . SER A 1 728 ? 29.101 18.781 -2.507 1.00 64.50 728 SER A O 1
ATOM 5552 N N . GLY A 1 729 ? 30.626 17.986 -3.955 1.00 65.44 729 GLY A N 1
ATOM 5553 C CA . GLY A 1 729 ? 30.975 16.789 -3.185 1.00 65.44 729 GLY A CA 1
ATOM 5554 C C . GLY A 1 729 ? 30.053 15.598 -3.440 1.00 65.44 729 GLY A C 1
ATOM 5555 O O . GLY A 1 729 ? 30.232 14.561 -2.811 1.00 65.44 729 GLY A O 1
ATOM 5556 N N . THR A 1 730 ? 29.096 15.734 -4.361 1.00 71.56 730 THR A N 1
ATOM 5557 C CA . THR A 1 730 ? 28.279 14.619 -4.839 1.00 71.56 730 THR A CA 1
ATOM 5558 C C . THR A 1 730 ? 28.979 13.828 -5.919 1.00 71.56 730 THR A C 1
ATOM 5560 O O . THR A 1 730 ? 29.345 14.381 -6.960 1.00 71.56 730 THR A O 1
ATOM 5563 N N . ASP A 1 731 ? 29.105 12.532 -5.691 1.00 80.44 731 ASP A N 1
ATOM 5564 C CA . ASP A 1 731 ? 29.839 11.643 -6.570 1.00 80.44 731 ASP A CA 1
ATOM 5565 C C . ASP A 1 731 ? 29.187 10.260 -6.641 1.00 80.44 731 ASP A C 1
ATOM 5567 O O . ASP A 1 731 ? 28.507 9.880 -5.695 1.00 80.44 731 ASP A O 1
ATOM 5571 N N . ASN A 1 732 ? 29.421 9.528 -7.735 1.00 90.44 732 ASN A N 1
ATOM 5572 C CA . ASN A 1 732 ? 28.926 8.170 -8.020 1.00 90.44 732 ASN A CA 1
ATOM 5573 C C . ASN A 1 732 ? 27.402 7.994 -8.194 1.00 90.44 732 ASN A C 1
ATOM 5575 O O . ASN A 1 732 ? 26.899 6.876 -8.073 1.00 90.44 732 ASN A O 1
ATOM 5579 N N . PHE A 1 733 ? 26.648 9.042 -8.533 1.00 93.38 733 PHE A N 1
ATOM 5580 C CA . PHE A 1 733 ? 25.249 8.880 -8.948 1.00 93.38 733 PHE A CA 1
ATOM 5581 C C . PHE A 1 733 ? 25.161 8.418 -10.404 1.00 93.38 733 PHE A C 1
ATOM 5583 O O . PHE A 1 733 ? 25.837 8.965 -11.279 1.00 93.38 733 PHE A O 1
ATOM 5590 N N . LYS A 1 734 ? 24.298 7.437 -10.679 1.00 95.75 734 LYS A N 1
ATOM 5591 C CA . LYS A 1 734 ? 24.125 6.852 -12.014 1.00 95.75 734 LYS A CA 1
ATOM 5592 C C . LYS A 1 734 ? 22.728 7.141 -12.556 1.00 95.75 734 LYS A C 1
ATOM 5594 O O . LYS A 1 734 ? 21.746 6.591 -12.065 1.00 95.75 734 LYS A O 1
ATOM 5599 N N . PHE A 1 735 ? 22.645 7.988 -13.575 1.00 97.69 735 PHE A N 1
ATOM 5600 C CA . PHE A 1 735 ? 21.407 8.371 -14.246 1.00 97.69 735 PHE A CA 1
ATOM 5601 C C . PHE A 1 735 ? 21.227 7.579 -15.543 1.00 97.69 735 PHE A C 1
ATOM 5603 O O . PHE A 1 735 ? 21.882 7.884 -16.544 1.00 97.69 735 PHE A O 1
ATOM 5610 N N . TYR A 1 736 ? 20.316 6.603 -15.532 1.00 97.81 736 TYR A N 1
ATOM 5611 C CA . TYR A 1 736 ? 20.032 5.730 -16.678 1.00 97.81 736 TYR A CA 1
ATOM 5612 C C . TYR A 1 736 ? 18.566 5.741 -17.087 1.00 97.81 736 TYR A C 1
ATOM 5614 O O . TYR A 1 736 ? 17.694 5.815 -16.235 1.00 97.81 736 TYR A O 1
ATOM 5622 N N . ASN A 1 737 ? 18.259 5.583 -18.372 1.00 98.12 737 ASN A N 1
ATOM 5623 C CA . ASN A 1 737 ? 16.885 5.357 -18.835 1.00 98.12 737 ASN A CA 1
ATOM 5624 C C . ASN A 1 737 ? 15.882 6.449 -18.410 1.00 98.12 737 ASN A C 1
ATOM 5626 O O . ASN A 1 737 ? 14.697 6.164 -18.296 1.00 98.12 737 ASN A O 1
ATOM 5630 N N . ASN A 1 738 ? 16.295 7.692 -18.143 1.00 98.62 738 ASN A N 1
ATOM 5631 C CA . ASN A 1 738 ? 15.364 8.750 -17.727 1.00 98.62 738 ASN A CA 1
ATOM 5632 C C . ASN A 1 738 ? 14.877 9.582 -18.921 1.00 98.62 738 ASN A C 1
ATOM 5634 O O . ASN A 1 738 ? 15.611 9.795 -19.887 1.00 98.62 738 ASN A O 1
ATOM 5638 N N . ILE A 1 739 ? 13.665 10.131 -18.817 1.00 98.62 739 ILE A N 1
ATOM 5639 C CA . ILE A 1 739 ? 13.136 11.147 -19.733 1.00 98.62 739 ILE A CA 1
ATOM 5640 C C . ILE A 1 739 ? 13.211 12.520 -19.064 1.00 98.62 739 ILE A C 1
ATOM 5642 O O . ILE A 1 739 ? 12.595 12.750 -18.024 1.00 98.62 739 ILE A O 1
ATOM 5646 N N . PHE A 1 740 ? 13.886 13.464 -19.712 1.00 98.56 740 PHE A N 1
ATOM 5647 C CA . PHE A 1 740 ? 13.903 14.880 -19.356 1.00 98.56 740 PHE A CA 1
ATOM 5648 C C . PHE A 1 740 ? 13.103 15.679 -20.388 1.00 98.56 740 PHE A C 1
ATOM 5650 O O . PHE A 1 740 ? 13.480 15.755 -21.559 1.00 98.56 740 PHE A O 1
ATOM 5657 N N . LEU A 1 741 ? 11.988 16.276 -19.967 1.00 97.81 741 LEU A N 1
ATOM 5658 C CA . LEU A 1 741 ? 10.988 16.836 -20.878 1.00 97.81 741 LEU A CA 1
ATOM 5659 C C . LEU A 1 741 ? 10.633 18.282 -20.524 1.00 97.81 741 LEU A C 1
ATOM 5661 O O . LEU A 1 741 ? 10.126 18.563 -19.444 1.00 97.81 741 LEU A O 1
ATOM 5665 N N . ASN A 1 742 ? 10.800 19.211 -21.465 1.00 94.12 742 ASN A N 1
ATOM 5666 C CA . ASN A 1 742 ? 10.326 20.597 -21.348 1.00 94.12 742 ASN A CA 1
ATOM 5667 C C . ASN A 1 742 ? 10.806 21.332 -20.077 1.00 94.12 742 ASN A C 1
ATOM 5669 O O . ASN A 1 742 ? 10.076 22.153 -19.518 1.00 94.12 742 ASN A O 1
ATOM 5673 N N . ASN A 1 743 ? 12.015 21.041 -19.585 1.00 90.38 743 ASN A N 1
ATOM 5674 C CA . ASN A 1 743 ? 12.569 21.770 -18.445 1.00 90.38 743 ASN A CA 1
ATOM 5675 C C . ASN A 1 743 ? 12.934 23.205 -18.841 1.00 90.38 743 ASN A C 1
ATOM 5677 O O . ASN A 1 743 ? 13.570 23.429 -19.870 1.00 90.38 743 ASN A O 1
ATOM 5681 N N . SER A 1 744 ? 12.551 24.185 -18.020 1.00 89.94 744 SER A N 1
ATOM 5682 C CA . SER A 1 744 ? 12.579 25.594 -18.439 1.00 89.94 744 SER A CA 1
ATOM 5683 C C . SER A 1 744 ? 13.969 26.236 -18.446 1.00 89.94 744 SER A C 1
ATOM 5685 O O . SER A 1 744 ? 14.150 27.264 -19.100 1.00 89.94 744 SER A O 1
ATOM 5687 N N . VAL A 1 745 ? 14.960 25.659 -17.748 1.00 91.12 745 VAL A N 1
ATOM 5688 C CA . VAL A 1 745 ? 16.332 26.201 -17.700 1.00 91.12 745 VAL A CA 1
ATOM 5689 C C . VAL A 1 745 ? 17.392 25.203 -18.151 1.00 91.12 745 VAL A C 1
ATOM 5691 O O . VAL A 1 745 ? 18.187 25.550 -19.013 1.00 91.12 745 VAL A O 1
ATOM 5694 N N . VAL A 1 746 ? 17.456 24.005 -17.569 1.00 94.31 746 VAL A N 1
ATOM 5695 C CA . VAL A 1 746 ? 18.359 22.926 -18.017 1.00 94.31 746 VAL A CA 1
ATOM 5696 C C . VAL A 1 746 ? 17.781 21.565 -17.633 1.00 94.31 746 VAL A C 1
ATOM 5698 O O . VAL A 1 746 ? 17.045 21.461 -16.655 1.00 94.31 746 VAL A O 1
ATOM 5701 N N . TYR A 1 747 ? 18.130 20.512 -18.363 1.00 95.81 747 TYR A N 1
ATOM 5702 C CA . TYR A 1 747 ? 17.879 19.132 -17.958 1.00 95.81 747 TYR A CA 1
ATOM 5703 C C . TYR A 1 747 ? 18.748 18.760 -16.767 1.00 95.81 747 TYR A C 1
ATOM 5705 O O . TYR A 1 747 ? 18.226 18.339 -15.740 1.00 95.81 747 TYR A O 1
ATOM 5713 N N . ILE A 1 748 ? 20.057 18.995 -16.876 1.00 96.50 748 ILE A N 1
ATOM 5714 C CA . ILE A 1 748 ? 21.040 18.658 -15.846 1.00 96.50 748 ILE A CA 1
ATOM 5715 C C . ILE A 1 748 ? 21.809 19.918 -15.465 1.00 96.50 748 ILE A C 1
ATOM 5717 O O . ILE A 1 748 ? 22.414 20.587 -16.310 1.00 96.50 748 ILE A O 1
ATOM 5721 N N . ARG A 1 749 ? 21.797 20.230 -14.168 1.00 95.06 749 ARG A N 1
ATOM 5722 C CA . ARG A 1 749 ? 22.664 21.236 -13.561 1.00 95.06 749 ARG A CA 1
ATOM 5723 C C . ARG A 1 749 ? 23.610 20.570 -12.577 1.00 95.06 749 ARG A C 1
ATOM 5725 O O . ARG A 1 749 ? 23.179 20.149 -11.509 1.00 95.06 749 ARG A O 1
ATOM 5732 N N . VAL A 1 750 ? 24.895 20.598 -12.897 1.00 94.12 750 VAL A N 1
ATOM 5733 C CA . VAL A 1 750 ? 25.972 20.329 -11.949 1.00 94.12 750 VAL A CA 1
ATOM 5734 C C . VAL A 1 750 ? 26.521 21.668 -11.473 1.00 94.12 750 VAL A C 1
ATOM 5736 O O . VAL A 1 750 ? 26.916 22.514 -12.275 1.00 94.12 750 VAL A O 1
ATOM 5739 N N . TYR A 1 751 ? 26.453 21.916 -10.170 1.00 90.88 751 TYR A N 1
ATOM 5740 C CA . TYR A 1 751 ? 26.847 23.196 -9.588 1.00 90.88 751 TYR A CA 1
ATOM 5741 C C . TYR A 1 751 ? 28.368 23.399 -9.576 1.00 90.88 751 TYR A C 1
ATOM 5743 O O . TYR A 1 751 ? 28.820 24.541 -9.625 1.00 90.88 751 TYR A O 1
ATOM 5751 N N . ASP A 1 752 ? 29.139 22.316 -9.531 1.00 87.94 752 ASP A N 1
ATOM 5752 C CA . ASP A 1 752 ? 30.601 22.365 -9.492 1.00 87.94 752 ASP A CA 1
ATOM 5753 C C . ASP A 1 752 ? 31.221 22.568 -10.866 1.00 87.94 752 ASP A C 1
ATOM 5755 O O . ASP A 1 752 ? 30.545 22.530 -11.892 1.00 87.94 752 ASP A O 1
ATOM 5759 N N . ASP A 1 753 ? 32.537 22.755 -10.876 1.00 89.12 753 ASP A N 1
ATOM 5760 C CA . ASP A 1 753 ? 33.360 22.847 -12.079 1.00 89.12 753 ASP A CA 1
ATOM 5761 C C . ASP A 1 753 ? 33.602 21.492 -12.773 1.00 89.12 753 ASP A C 1
ATOM 5763 O O . ASP A 1 753 ? 34.181 21.461 -13.859 1.00 89.12 753 ASP A O 1
ATOM 5767 N N . SER A 1 754 ? 33.125 20.386 -12.191 1.00 89.12 754 SER A N 1
ATOM 5768 C CA . SER A 1 754 ? 33.249 19.024 -12.714 1.00 89.12 754 SER A CA 1
ATOM 5769 C C . SER A 1 754 ? 31.991 18.198 -12.441 1.00 89.12 754 SER A C 1
ATOM 5771 O O . SER A 1 754 ? 31.302 18.417 -11.451 1.00 89.12 754 SER A O 1
ATOM 5773 N N . ILE A 1 755 ? 31.719 17.208 -13.297 1.00 90.38 755 ILE A N 1
ATOM 5774 C CA . ILE A 1 755 ? 30.660 16.209 -13.082 1.00 90.38 755 ILE A CA 1
ATOM 5775 C C . ILE A 1 755 ? 31.061 15.098 -12.097 1.00 90.38 755 ILE A C 1
ATOM 5777 O O . ILE A 1 755 ? 30.231 14.249 -11.790 1.00 90.38 755 ILE A O 1
ATOM 5781 N N . GLY A 1 756 ? 32.306 15.083 -11.608 1.00 90.81 756 GLY A N 1
ATOM 5782 C CA . GLY A 1 756 ? 32.821 13.999 -10.762 1.00 90.81 756 GLY A CA 1
ATOM 5783 C C . GLY A 1 756 ? 32.852 12.647 -11.492 1.00 90.81 756 GLY A C 1
ATOM 5784 O O . GLY A 1 756 ? 33.064 12.595 -12.702 1.00 90.81 756 GLY A O 1
ATOM 5785 N N . ASN A 1 757 ? 32.622 11.566 -10.753 1.00 92.12 757 ASN A N 1
ATOM 5786 C CA . ASN A 1 757 ? 32.363 10.199 -11.223 1.00 92.12 757 ASN A CA 1
ATOM 5787 C C . ASN A 1 757 ? 30.856 9.912 -11.392 1.00 92.12 757 ASN A C 1
ATOM 5789 O O . ASN A 1 757 ? 30.455 8.751 -11.497 1.00 92.12 757 ASN A O 1
ATOM 5793 N N . ASN A 1 758 ? 30.004 10.942 -11.426 1.00 94.19 758 ASN A N 1
ATOM 5794 C CA . ASN A 1 758 ? 28.602 10.754 -11.790 1.00 94.19 758 ASN A CA 1
ATOM 5795 C C . ASN A 1 758 ? 28.502 10.280 -13.248 1.00 94.19 758 ASN A C 1
ATOM 5797 O O . ASN A 1 758 ? 29.243 10.745 -14.120 1.00 94.19 758 ASN A O 1
ATOM 5801 N N . VAL A 1 759 ? 27.567 9.370 -13.511 1.00 96.12 759 VAL A N 1
ATOM 5802 C CA . VAL A 1 759 ? 27.356 8.766 -14.828 1.00 96.12 759 VAL A CA 1
ATOM 5803 C C . VAL A 1 759 ? 25.990 9.162 -15.358 1.00 96.12 759 VAL A C 1
ATOM 5805 O O . VAL A 1 759 ? 24.991 9.054 -14.650 1.00 96.12 759 VAL A O 1
ATOM 5808 N N . PHE A 1 760 ? 25.947 9.575 -16.620 1.00 97.88 760 PHE A N 1
ATOM 5809 C CA . PHE A 1 760 ? 24.708 9.836 -17.348 1.00 97.88 760 PHE A CA 1
ATOM 5810 C C . PHE A 1 760 ? 24.756 9.034 -18.642 1.00 97.88 760 PHE A C 1
ATOM 5812 O O . PHE A 1 760 ? 25.679 9.224 -19.433 1.00 97.88 760 PHE A O 1
ATOM 5819 N N . ASP A 1 761 ? 23.815 8.119 -18.863 1.00 98.31 761 ASP A N 1
ATOM 5820 C CA . ASP A 1 761 ? 23.715 7.398 -20.135 1.00 98.31 761 ASP A CA 1
ATOM 5821 C C . ASP A 1 761 ? 22.303 6.857 -20.388 1.00 98.31 761 ASP A C 1
ATOM 5823 O O . ASP A 1 761 ? 21.496 6.779 -19.470 1.00 98.31 761 ASP A O 1
ATOM 5827 N N . TYR A 1 762 ? 21.994 6.471 -21.628 1.00 98.25 762 TYR A N 1
ATOM 5828 C CA . TYR A 1 762 ? 20.675 5.942 -22.015 1.00 98.25 762 TYR A CA 1
ATOM 5829 C C . TYR A 1 762 ? 19.487 6.847 -21.621 1.00 98.25 762 TYR A C 1
ATOM 5831 O O . TYR A 1 762 ? 18.404 6.366 -21.316 1.00 98.25 762 TYR A O 1
ATOM 5839 N N . ASN A 1 763 ? 19.661 8.167 -21.605 1.00 98.69 763 ASN A N 1
ATOM 5840 C CA . ASN A 1 763 ? 18.596 9.121 -21.286 1.00 98.69 763 ASN A CA 1
ATOM 5841 C C . ASN A 1 763 ? 17.974 9.716 -22.566 1.00 98.69 763 ASN A C 1
ATOM 5843 O O . ASN A 1 763 ? 18.634 9.852 -23.601 1.00 98.69 763 ASN A O 1
ATOM 5847 N N . CYS A 1 764 ? 16.707 10.120 -22.484 1.00 98.56 764 CYS A N 1
ATOM 5848 C CA . CYS A 1 764 ? 16.009 10.866 -23.529 1.00 98.56 764 CYS A CA 1
ATOM 5849 C C . CYS A 1 764 ? 15.811 12.323 -23.096 1.00 98.56 764 CYS A C 1
ATOM 5851 O O . CYS A 1 764 ? 15.237 12.597 -22.042 1.00 98.56 764 CYS A O 1
ATOM 5853 N N . TYR A 1 765 ? 16.232 13.264 -23.937 1.00 98.44 765 TYR A N 1
ATOM 5854 C CA . TYR A 1 765 ? 16.144 14.703 -23.686 1.00 98.44 765 TYR A CA 1
ATOM 5855 C C . TYR A 1 765 ? 15.229 15.379 -24.724 1.00 98.44 765 TYR A C 1
ATOM 5857 O O . TYR A 1 765 ? 15.408 15.181 -25.925 1.00 98.44 765 TYR A O 1
ATOM 5865 N N . PHE A 1 766 ? 14.238 16.182 -24.311 1.00 98.12 766 PHE A N 1
ATOM 5866 C CA . PHE A 1 766 ? 13.349 16.862 -25.270 1.00 98.12 766 PHE A CA 1
ATOM 5867 C C . PHE A 1 766 ? 12.760 18.201 -24.808 1.00 98.12 766 PHE A C 1
ATOM 5869 O O . PHE A 1 766 ? 12.504 18.414 -23.622 1.00 98.12 766 PHE A O 1
ATOM 5876 N N . GLY A 1 767 ? 12.587 19.137 -25.749 1.00 95.56 767 GLY A N 1
ATOM 5877 C CA . GLY A 1 767 ? 11.830 20.388 -25.577 1.00 95.56 767 GLY A CA 1
ATOM 5878 C C . GLY A 1 767 ? 12.385 21.426 -24.586 1.00 95.56 767 GLY A C 1
ATOM 5879 O O . GLY A 1 767 ? 11.655 22.303 -24.133 1.00 95.56 767 GLY A O 1
ATOM 5880 N N . GLY A 1 768 ? 13.665 21.333 -24.229 1.00 92.50 768 GLY A N 1
ATOM 5881 C CA . GLY A 1 768 ? 14.373 22.268 -23.355 1.00 92.50 768 GLY A CA 1
ATOM 5882 C C . GLY A 1 768 ? 14.997 23.440 -24.127 1.00 92.50 768 GLY A C 1
ATOM 5883 O O . GLY A 1 768 ? 14.801 23.577 -25.338 1.00 92.50 768 GLY A O 1
ATOM 5884 N N . PRO A 1 769 ? 15.751 24.319 -23.447 1.00 92.44 769 PRO A N 1
ATOM 5885 C CA . PRO A 1 769 ? 16.438 25.431 -24.098 1.00 92.44 769 PRO A CA 1
ATOM 5886 C C . PRO A 1 769 ? 17.592 24.959 -24.991 1.00 92.44 769 PRO A C 1
ATOM 5888 O O . PRO A 1 769 ? 18.056 23.831 -24.891 1.00 92.44 769 PRO A O 1
ATOM 5891 N N . ALA A 1 770 ? 18.111 25.858 -25.835 1.00 92.31 770 ALA A N 1
ATOM 5892 C CA . ALA A 1 770 ? 19.169 25.543 -26.806 1.00 92.31 770 ALA A CA 1
ATOM 5893 C C . ALA A 1 770 ? 20.482 25.025 -26.181 1.00 92.31 770 ALA A C 1
ATOM 5895 O O . ALA A 1 770 ? 21.274 24.373 -26.857 1.00 92.31 770 ALA A O 1
ATOM 5896 N N . SER A 1 771 ? 20.730 25.325 -24.906 1.00 93.88 771 SER A N 1
ATOM 5897 C CA . SER A 1 771 ? 21.883 24.820 -24.155 1.00 93.88 771 SER A CA 1
ATOM 5898 C C . SER A 1 771 ? 21.404 24.251 -22.820 1.00 93.88 771 SER A C 1
ATOM 5900 O O . SER A 1 771 ? 21.490 24.934 -21.798 1.00 93.88 771 SER A O 1
ATOM 5902 N N . PRO A 1 772 ? 20.814 23.044 -22.824 1.00 94.75 772 PRO A N 1
ATOM 5903 C CA . PRO A 1 772 ? 20.049 22.539 -21.696 1.00 94.75 772 PRO A CA 1
ATOM 5904 C C . PRO A 1 772 ? 20.905 21.751 -20.695 1.00 94.75 772 PRO A C 1
ATOM 5906 O O . PRO A 1 772 ? 20.357 21.065 -19.842 1.00 94.75 772 PRO A O 1
ATOM 5909 N N . PHE A 1 773 ? 22.232 21.860 -20.753 1.00 97.31 773 PHE A N 1
ATOM 5910 C CA . PHE A 1 773 ? 23.149 21.265 -19.780 1.00 97.31 773 PHE A CA 1
ATOM 5911 C C . PHE A 1 773 ? 24.024 22.352 -19.172 1.00 97.31 773 PHE A C 1
ATOM 5913 O O . PHE A 1 773 ? 24.449 23.272 -19.875 1.00 97.31 773 PHE A O 1
ATOM 5920 N N . ARG A 1 774 ? 24.309 22.263 -17.870 1.00 95.94 774 ARG A N 1
ATOM 5921 C CA . ARG A 1 774 ? 25.126 23.262 -17.173 1.00 95.94 774 ARG A CA 1
ATOM 5922 C C . ARG A 1 774 ? 26.089 22.623 -16.182 1.00 95.94 774 ARG A C 1
ATOM 5924 O O . ARG A 1 774 ? 25.654 21.874 -15.313 1.00 95.94 774 ARG A O 1
ATOM 5931 N N . ILE A 1 775 ? 27.361 23.003 -16.285 1.00 95.38 775 ILE A N 1
ATOM 5932 C CA . ILE A 1 775 ? 28.425 22.710 -15.312 1.00 95.38 775 ILE A CA 1
ATOM 5933 C C . ILE A 1 775 ? 28.950 24.057 -14.816 1.00 95.38 775 ILE A C 1
ATOM 5935 O O . ILE A 1 775 ? 29.308 24.915 -15.632 1.00 95.38 775 ILE A O 1
ATOM 5939 N N . ALA A 1 776 ? 28.947 24.268 -13.503 1.00 93.06 776 ALA A N 1
ATOM 5940 C CA . ALA A 1 776 ? 29.183 25.560 -12.870 1.00 93.06 776 ALA A CA 1
ATOM 5941 C C . ALA A 1 776 ? 28.322 26.662 -13.517 1.00 93.06 776 ALA A C 1
ATOM 5943 O O . ALA A 1 776 ? 27.090 26.612 -13.466 1.00 93.06 776 ALA A O 1
ATOM 5944 N N . ASP A 1 777 ? 28.947 27.647 -14.161 1.00 93.50 777 ASP A N 1
ATOM 5945 C CA . ASP A 1 777 ? 28.280 28.749 -14.866 1.00 93.50 777 ASP A CA 1
ATOM 5946 C C . ASP A 1 777 ? 28.302 28.616 -16.396 1.00 93.50 777 ASP A C 1
ATOM 5948 O O . ASP A 1 777 ? 27.823 29.505 -17.102 1.00 93.50 777 ASP A O 1
ATOM 5952 N N . THR A 1 778 ? 28.810 27.498 -16.917 1.00 96.69 778 THR A N 1
ATOM 5953 C CA . THR A 1 778 ? 28.918 27.251 -18.360 1.00 96.69 778 THR A CA 1
ATOM 5954 C C . THR A 1 778 ? 27.753 26.398 -18.846 1.00 96.69 778 THR A C 1
ATOM 5956 O O . THR A 1 778 ? 27.452 25.358 -18.261 1.00 96.69 778 THR A O 1
ATOM 5959 N N . TYR A 1 779 ? 27.108 26.840 -19.927 1.00 97.25 779 TYR A N 1
ATOM 5960 C CA . TYR A 1 779 ? 26.022 26.122 -20.592 1.00 97.25 779 TYR A CA 1
ATOM 5961 C C . TYR A 1 779 ? 26.545 25.373 -21.817 1.00 97.25 779 TYR A C 1
ATOM 5963 O O . TYR A 1 779 ? 27.386 25.896 -22.547 1.00 97.25 779 TYR A O 1
ATOM 5971 N N . TYR A 1 780 ? 25.998 24.188 -22.064 1.00 97.88 780 TYR A N 1
ATOM 5972 C CA . TYR A 1 780 ? 26.390 23.310 -23.161 1.00 97.88 780 TYR A CA 1
ATOM 5973 C C . TYR A 1 780 ? 25.165 22.915 -23.982 1.00 97.88 780 TYR A C 1
ATOM 5975 O O . TYR A 1 780 ? 24.084 22.669 -23.436 1.00 97.88 780 TYR A O 1
ATOM 5983 N N . THR A 1 781 ? 25.334 22.841 -25.302 1.00 97.81 781 THR A N 1
ATOM 5984 C CA . THR A 1 781 ? 24.433 22.049 -26.151 1.00 97.81 781 THR A CA 1
ATOM 5985 C C . THR A 1 781 ? 24.628 20.562 -25.840 1.00 97.81 781 THR A C 1
ATOM 5987 O O . THR A 1 781 ? 25.625 20.191 -25.221 1.00 97.81 781 THR A O 1
ATOM 5990 N N . PHE A 1 782 ? 23.734 19.681 -26.287 1.00 97.69 782 PHE A N 1
ATOM 5991 C CA . PHE A 1 782 ? 23.920 18.244 -26.065 1.00 97.69 782 PHE A CA 1
ATOM 5992 C C . PHE A 1 782 ? 25.184 17.684 -26.727 1.00 97.69 782 PHE A C 1
ATOM 5994 O O . PHE A 1 782 ? 25.910 16.893 -26.126 1.00 97.69 782 PHE A O 1
ATOM 6001 N N . SER A 1 783 ? 25.502 18.139 -27.942 1.00 97.94 783 SER A N 1
ATOM 6002 C CA . SER A 1 783 ? 26.743 17.751 -28.622 1.00 97.94 783 SER A CA 1
ATOM 6003 C C . SER A 1 783 ? 27.975 18.215 -27.843 1.00 97.94 783 SER A C 1
ATOM 6005 O O . SER A 1 783 ? 28.921 17.442 -27.666 1.00 97.94 783 SER A O 1
ATOM 6007 N N . ASP A 1 784 ? 27.967 19.461 -27.358 1.00 98.00 784 ASP A N 1
ATOM 6008 C CA . ASP A 1 784 ? 29.075 19.986 -26.559 1.00 98.00 784 ASP A CA 1
ATOM 6009 C C . ASP A 1 784 ? 29.193 19.220 -25.240 1.00 98.00 784 ASP A C 1
ATOM 6011 O O . ASP A 1 784 ? 30.302 18.842 -24.873 1.00 98.00 784 ASP A O 1
ATOM 6015 N N . TRP A 1 785 ? 28.071 18.909 -24.580 1.00 97.25 785 TRP A N 1
ATOM 6016 C CA . TRP A 1 785 ? 28.021 18.098 -23.362 1.00 97.25 785 TRP A CA 1
ATOM 6017 C C . TRP A 1 785 ? 28.682 16.733 -23.562 1.00 97.25 785 TRP A C 1
ATOM 6019 O O . TRP A 1 785 ? 29.622 16.420 -22.829 1.00 97.25 785 TRP A O 1
ATOM 6029 N N . LYS A 1 786 ? 28.286 15.963 -24.589 1.00 97.56 786 LYS A N 1
ATOM 6030 C CA . LYS A 1 786 ? 28.902 14.657 -24.894 1.00 97.56 786 LYS A CA 1
ATOM 6031 C C . LYS A 1 786 ? 30.403 14.778 -25.136 1.00 97.56 786 LYS A C 1
ATOM 6033 O O . LYS A 1 786 ? 31.189 14.021 -24.577 1.00 97.56 786 LYS A O 1
ATOM 6038 N N . SER A 1 787 ? 30.816 15.746 -25.956 1.00 97.56 787 SER A N 1
ATOM 6039 C CA . SER A 1 787 ? 32.235 15.930 -26.286 1.00 97.56 787 SER A CA 1
ATOM 6040 C C . SER A 1 787 ? 33.081 16.426 -25.108 1.00 97.56 787 SER A C 1
ATOM 6042 O O . SER A 1 787 ? 34.244 16.048 -25.001 1.00 97.56 787 SER A O 1
ATOM 6044 N N . THR A 1 788 ? 32.506 17.242 -24.219 1.00 96.38 788 THR A N 1
ATOM 6045 C CA . THR A 1 788 ? 33.215 17.826 -23.073 1.00 96.38 788 THR A CA 1
ATOM 6046 C C . THR A 1 788 ? 33.321 16.840 -21.918 1.00 96.38 788 THR A C 1
ATOM 6048 O O . THR A 1 788 ? 34.367 16.756 -21.282 1.00 96.38 788 THR A O 1
ATOM 6051 N N . THR A 1 789 ? 32.246 16.103 -21.633 1.00 96.19 789 THR A N 1
ATOM 6052 C CA . THR A 1 789 ? 32.158 15.232 -20.451 1.00 96.19 789 THR A CA 1
ATOM 6053 C C . THR A 1 789 ? 32.497 13.772 -20.742 1.00 96.19 789 THR A C 1
ATOM 6055 O O . THR A 1 789 ? 32.857 13.039 -19.826 1.00 96.19 789 THR A O 1
ATOM 6058 N N . GLY A 1 790 ? 32.361 13.332 -21.998 1.00 96.88 790 GLY A N 1
ATOM 6059 C CA . GLY A 1 790 ? 32.424 11.918 -22.371 1.00 96.88 790 GLY A CA 1
ATOM 6060 C C . GLY A 1 790 ? 31.207 11.088 -21.936 1.00 96.88 790 GLY A C 1
ATOM 6061 O O . GLY A 1 790 ? 31.233 9.873 -22.110 1.00 96.88 790 GLY A O 1
ATOM 6062 N N . GLN A 1 791 ? 30.167 11.715 -21.378 1.00 96.69 791 GLN A N 1
ATOM 6063 C CA . GLN A 1 791 ? 28.941 11.056 -20.915 1.00 96.69 791 GLN A CA 1
ATOM 6064 C C . GLN A 1 791 ? 27.889 10.950 -22.027 1.00 96.69 791 GLN A C 1
ATOM 6066 O O . GLN A 1 791 ? 28.053 11.490 -23.125 1.00 96.69 791 GLN A O 1
ATOM 6071 N N . ASP A 1 792 ? 26.779 10.274 -21.718 1.00 97.94 792 ASP A N 1
ATOM 6072 C CA . ASP A 1 792 ? 25.575 10.185 -22.546 1.00 97.94 792 ASP A CA 1
ATOM 6073 C C . ASP A 1 792 ? 25.852 9.601 -23.941 1.00 97.94 792 ASP A C 1
ATOM 6075 O O . ASP A 1 792 ? 25.280 10.023 -24.949 1.00 97.94 792 ASP A O 1
ATOM 6079 N N . SER A 1 793 ? 26.761 8.627 -24.029 1.00 97.50 793 SER A N 1
ATOM 6080 C CA . SER A 1 793 ? 27.173 8.035 -25.307 1.00 97.50 793 SER A CA 1
ATOM 6081 C C . SER A 1 793 ? 26.014 7.364 -26.061 1.00 97.50 793 SER A C 1
ATOM 6083 O O . SER A 1 793 ? 25.953 7.480 -27.288 1.00 97.50 793 SER A O 1
ATOM 6085 N N . HIS A 1 794 ? 25.048 6.792 -25.338 1.00 98.44 794 HIS A N 1
ATOM 6086 C CA . HIS A 1 794 ? 23.853 6.123 -25.864 1.00 98.44 794 HIS A CA 1
ATOM 6087 C C . HIS A 1 794 ? 22.572 6.965 -25.737 1.00 98.44 794 HIS A C 1
ATOM 6089 O O . HIS A 1 794 ? 21.554 6.634 -26.338 1.00 98.44 794 HIS A O 1
ATOM 6095 N N . SER A 1 795 ? 22.612 8.080 -25.008 1.00 98.56 795 SER A N 1
ATOM 6096 C CA . SER A 1 795 ? 21.476 9.002 -24.872 1.00 98.56 795 SER A CA 1
ATOM 6097 C C . SER A 1 795 ? 21.173 9.768 -26.165 1.00 98.56 795 SER A C 1
ATOM 6099 O O . SER A 1 795 ? 22.056 9.975 -27.010 1.00 98.56 795 SER A O 1
ATOM 6101 N N . PHE A 1 796 ? 19.952 10.286 -26.307 1.00 98.31 796 PHE A N 1
ATOM 6102 C CA . PHE A 1 796 ? 19.521 11.020 -27.503 1.00 98.31 796 PHE A CA 1
ATOM 6103 C C . PHE A 1 796 ? 18.569 12.192 -27.207 1.00 98.31 796 PHE A C 1
ATOM 6105 O O . PHE A 1 796 ? 17.952 12.268 -26.146 1.00 98.31 796 PHE A O 1
ATOM 6112 N N . GLU A 1 797 ? 18.447 13.107 -28.176 1.00 97.81 797 GLU A N 1
ATOM 6113 C CA . GLU A 1 797 ? 17.484 14.217 -28.161 1.00 97.81 797 GLU A CA 1
ATOM 6114 C C . GLU A 1 797 ? 16.345 13.949 -29.156 1.00 97.81 797 GLU A C 1
ATOM 6116 O O . GLU A 1 797 ? 16.538 14.061 -30.369 1.00 97.81 797 GLU A O 1
ATOM 6121 N N . SER A 1 798 ? 15.163 13.564 -28.668 1.00 98.00 798 SER A N 1
ATOM 6122 C CA . SER A 1 798 ? 13.983 13.282 -29.501 1.00 98.00 798 SER A CA 1
ATOM 6123 C C . SER A 1 798 ? 12.699 13.349 -28.676 1.00 98.00 798 SER A C 1
ATOM 6125 O O . SER A 1 798 ? 12.742 13.147 -27.469 1.00 98.00 798 SER A O 1
ATOM 6127 N N . ASP A 1 799 ? 11.558 13.621 -29.313 1.00 98.12 799 ASP A N 1
ATOM 6128 C CA . ASP A 1 799 ? 10.264 13.660 -28.621 1.00 98.12 799 ASP A CA 1
ATOM 6129 C C . ASP A 1 799 ? 9.926 12.272 -28.053 1.00 98.12 799 ASP A C 1
ATOM 6131 O O . ASP A 1 799 ? 9.800 11.329 -28.839 1.00 98.12 799 ASP A O 1
ATOM 6135 N N . PRO A 1 800 ? 9.755 12.109 -26.726 1.00 98.06 800 PRO A N 1
ATOM 6136 C CA . PRO A 1 800 ? 9.365 10.828 -26.142 1.00 98.06 800 PRO A CA 1
ATOM 6137 C C . PRO A 1 800 ? 7.923 10.428 -26.494 1.00 98.06 800 PRO A C 1
ATOM 6139 O O . PRO A 1 800 ? 7.519 9.305 -26.199 1.00 98.06 800 PRO A O 1
ATOM 6142 N N . LEU A 1 801 ? 7.138 11.314 -27.119 1.00 97.19 801 LEU A N 1
ATOM 6143 C CA . LEU A 1 801 ? 5.756 11.093 -27.544 1.00 97.19 801 LEU A CA 1
ATOM 6144 C C . LEU A 1 801 ? 4.877 10.540 -26.413 1.00 97.19 801 LEU A C 1
ATOM 6146 O O . LEU A 1 801 ? 4.235 9.496 -26.568 1.00 97.19 801 LEU A O 1
ATOM 6150 N N . LEU A 1 802 ? 4.872 11.239 -25.279 1.00 96.44 802 LEU A N 1
ATOM 6151 C CA . LEU A 1 802 ? 4.080 10.880 -24.103 1.00 96.44 802 LEU A CA 1
ATOM 6152 C C . LEU A 1 802 ? 2.608 11.294 -24.248 1.00 96.44 802 LEU A C 1
ATOM 6154 O O . LEU A 1 802 ? 2.276 12.305 -24.867 1.00 96.44 802 LEU A O 1
ATOM 6158 N N . SER A 1 803 ? 1.716 10.518 -23.636 1.00 94.75 803 SER A N 1
ATOM 6159 C CA . SER A 1 803 ? 0.313 10.878 -23.415 1.00 94.75 803 SER A CA 1
ATOM 6160 C C . SER A 1 803 ? 0.160 11.903 -22.278 1.00 94.75 803 SER A C 1
ATOM 6162 O O . SER A 1 803 ? 1.123 12.249 -21.595 1.00 94.75 803 SER A O 1
ATOM 6164 N N . SER A 1 804 ? -1.065 12.377 -22.026 1.00 91.12 804 SER A N 1
ATOM 6165 C CA . SER A 1 804 ? -1.349 13.314 -20.926 1.00 91.12 804 SER A CA 1
ATOM 6166 C C . SER A 1 804 ? -1.144 12.723 -19.528 1.00 91.12 804 SER A C 1
ATOM 6168 O O . SER A 1 804 ? -1.051 13.477 -18.567 1.00 91.12 804 SER A O 1
ATOM 6170 N N . THR A 1 805 ? -1.100 11.396 -19.405 1.00 87.69 805 THR A N 1
ATOM 6171 C CA . THR A 1 805 ? -0.785 10.687 -18.155 1.00 87.69 805 THR A CA 1
ATOM 6172 C C . THR A 1 805 ? 0.639 10.132 -18.156 1.00 87.69 805 THR A C 1
ATOM 6174 O O . THR A 1 805 ? 0.975 9.318 -17.309 1.00 87.69 805 THR A O 1
ATOM 6177 N N . TYR A 1 806 ? 1.479 10.599 -19.085 1.00 95.69 806 TYR A N 1
ATOM 6178 C CA . TYR A 1 806 ? 2.899 10.265 -19.194 1.00 95.69 806 TYR A CA 1
ATOM 6179 C C . TYR A 1 806 ? 3.238 8.826 -19.619 1.00 95.69 806 TYR A C 1
ATOM 6181 O O . TYR A 1 806 ? 4.407 8.466 -19.584 1.00 95.69 806 TYR A O 1
ATOM 6189 N N . HIS A 1 807 ? 2.279 8.050 -20.139 1.00 94.75 807 HIS A N 1
ATOM 6190 C CA . HIS A 1 807 ? 2.595 6.802 -20.862 1.00 94.75 807 HIS A CA 1
ATOM 6191 C C . HIS A 1 807 ? 3.176 7.073 -22.249 1.00 94.75 807 HIS A C 1
ATOM 6193 O O . HIS A 1 807 ? 2.756 8.021 -22.925 1.00 94.75 807 HIS A O 1
ATOM 6199 N N . LEU A 1 808 ? 4.062 6.198 -22.711 1.00 95.25 808 LEU A N 1
ATOM 6200 C CA . LEU A 1 808 ? 4.669 6.229 -24.036 1.00 95.25 808 LEU A CA 1
ATOM 6201 C C . LEU A 1 808 ? 3.622 5.937 -25.125 1.00 95.25 808 LEU A C 1
ATOM 6203 O O . LEU A 1 808 ? 2.790 5.029 -25.030 1.00 95.25 808 LEU A O 1
ATOM 6207 N N . SER A 1 809 ? 3.662 6.674 -26.235 1.00 93.06 809 SER A N 1
ATOM 6208 C CA . SER A 1 809 ? 2.892 6.332 -27.442 1.00 93.06 809 SER A CA 1
ATOM 6209 C C . SER A 1 809 ? 3.652 5.360 -28.355 1.00 93.06 809 SER A C 1
ATOM 6211 O O . SER A 1 809 ? 4.834 5.104 -28.170 1.00 93.06 809 SER A O 1
ATOM 6213 N N . HIS A 1 810 ? 2.973 4.791 -29.360 1.00 90.94 810 HIS A N 1
ATOM 6214 C CA . HIS A 1 810 ? 3.470 3.620 -30.106 1.00 90.94 810 HIS A CA 1
ATOM 6215 C C . HIS A 1 810 ? 4.716 3.834 -30.934 1.00 90.94 810 HIS A C 1
ATOM 6217 O O . HIS A 1 810 ? 5.452 2.883 -31.167 1.00 90.94 810 HIS A O 1
ATOM 6223 N N . ASN A 1 811 ? 4.958 5.071 -31.335 1.00 93.44 811 ASN A N 1
ATOM 6224 C CA . ASN A 1 811 ? 6.127 5.413 -32.124 1.00 93.44 811 ASN A CA 1
ATOM 6225 C C . ASN A 1 811 ? 7.187 6.105 -31.270 1.00 93.44 811 ASN A C 1
ATOM 6227 O O . ASN A 1 811 ? 8.046 6.788 -31.825 1.00 93.44 811 ASN A O 1
ATOM 6231 N N . SER A 1 812 ? 7.082 6.007 -29.939 1.00 97.31 812 SER A N 1
ATOM 6232 C CA . SER A 1 812 ? 8.050 6.640 -29.063 1.00 97.31 812 SER A CA 1
ATOM 6233 C C . SER A 1 812 ? 9.446 6.077 -29.337 1.00 97.31 812 SER A C 1
ATOM 6235 O O . SER A 1 812 ? 9.614 4.857 -29.381 1.00 97.31 812 SER A O 1
ATOM 6237 N N . PRO A 1 813 ? 10.461 6.941 -29.491 1.00 98.00 813 PRO A N 1
ATOM 6238 C CA . PRO A 1 813 ? 11.847 6.509 -29.621 1.00 98.00 813 PRO A CA 1
ATOM 6239 C C . PRO A 1 813 ? 12.405 5.900 -28.326 1.00 98.00 813 PRO A C 1
ATOM 6241 O O . PRO A 1 813 ? 13.510 5.375 -28.346 1.00 98.00 813 PRO A O 1
ATOM 6244 N N . CYS A 1 814 ? 11.678 5.995 -27.209 1.00 97.88 814 CYS A N 1
ATOM 6245 C CA . CYS A 1 814 ? 12.105 5.471 -25.913 1.00 97.88 814 CYS A CA 1
ATOM 6246 C C . CYS A 1 814 ? 11.807 3.976 -25.731 1.00 97.88 814 CYS A C 1
ATOM 6248 O O . CYS A 1 814 ? 12.336 3.374 -24.803 1.00 97.88 814 CYS A O 1
ATOM 6250 N N . ILE A 1 815 ? 10.993 3.377 -26.605 1.00 95.81 815 ILE A N 1
ATOM 6251 C CA . ILE A 1 815 ? 10.603 1.967 -26.502 1.00 95.81 815 ILE A CA 1
ATOM 6252 C C . ILE A 1 815 ? 11.805 1.057 -26.804 1.00 95.81 815 ILE A C 1
ATOM 6254 O O . ILE A 1 815 ? 12.412 1.188 -27.869 1.00 95.81 815 ILE A O 1
ATOM 6258 N N . ASN A 1 816 ? 12.112 0.111 -25.912 1.00 94.19 816 ASN A N 1
ATOM 6259 C CA . ASN A 1 816 ? 13.257 -0.806 -25.927 1.00 94.19 816 ASN A CA 1
ATOM 6260 C C . ASN A 1 816 ? 14.605 -0.097 -26.145 1.00 94.19 816 ASN A C 1
ATOM 6262 O O . ASN A 1 816 ? 15.526 -0.661 -26.742 1.00 94.19 816 ASN A O 1
ATOM 6266 N N . ALA A 1 817 ? 14.708 1.169 -25.739 1.00 96.75 817 ALA A N 1
ATOM 6267 C CA . ALA A 1 817 ? 15.894 1.990 -25.961 1.00 96.75 817 ALA A CA 1
ATOM 6268 C C . ALA A 1 817 ? 16.773 2.112 -24.711 1.00 96.75 817 ALA A C 1
ATOM 6270 O O . ALA A 1 817 ? 17.850 2.702 -24.794 1.00 96.75 817 ALA A O 1
ATOM 6271 N N . GLY A 1 818 ? 16.314 1.602 -23.567 1.00 96.56 818 GLY A N 1
ATOM 6272 C CA . GLY A 1 818 ? 17.047 1.633 -22.313 1.00 96.56 818 GLY A CA 1
ATOM 6273 C C . GLY A 1 818 ? 18.116 0.547 -22.221 1.00 96.56 818 GLY A C 1
ATOM 6274 O O . GLY A 1 818 ? 18.359 -0.233 -23.142 1.00 96.56 818 GLY A O 1
ATOM 6275 N N . THR A 1 819 ? 18.763 0.490 -21.064 1.00 95.50 819 THR A N 1
ATOM 6276 C CA . THR A 1 819 ? 19.712 -0.561 -20.694 1.00 95.50 819 THR A CA 1
ATOM 6277 C C . THR A 1 819 ? 19.243 -1.294 -19.444 1.00 95.50 819 THR A C 1
ATOM 6279 O O . THR A 1 819 ? 18.669 -0.688 -18.539 1.00 95.50 819 THR A O 1
ATOM 6282 N N . THR A 1 820 ? 19.501 -2.599 -19.366 1.00 92.56 820 THR A N 1
ATOM 6283 C CA . THR A 1 820 ? 19.240 -3.378 -18.152 1.00 92.56 820 THR A CA 1
ATOM 6284 C C . THR A 1 820 ? 20.174 -2.923 -17.036 1.00 92.56 820 THR A C 1
ATOM 6286 O O . THR A 1 820 ? 21.388 -2.824 -17.219 1.00 92.56 820 THR A O 1
ATOM 6289 N N . ILE A 1 821 ? 19.610 -2.683 -15.857 1.00 89.69 821 ILE A N 1
ATOM 6290 C CA . ILE A 1 821 ? 20.349 -2.253 -14.674 1.00 89.69 821 ILE A CA 1
ATOM 6291 C C . ILE A 1 821 ? 20.381 -3.422 -13.686 1.00 89.69 821 ILE A C 1
ATOM 6293 O O . ILE A 1 821 ? 19.343 -3.950 -13.294 1.00 89.69 821 ILE A O 1
ATOM 6297 N N . SER A 1 822 ? 21.580 -3.858 -13.302 1.00 82.75 822 SER A N 1
ATOM 6298 C CA . SER A 1 822 ? 21.769 -4.958 -12.351 1.00 82.75 822 SER A CA 1
ATOM 6299 C C . SER A 1 822 ? 21.395 -4.549 -10.926 1.00 82.75 822 SER A C 1
ATOM 6301 O O . SER A 1 822 ? 21.741 -3.448 -10.506 1.00 82.75 822 SER A O 1
ATOM 6303 N N . GLY A 1 823 ? 20.788 -5.463 -10.163 1.00 73.38 823 GLY A N 1
ATOM 6304 C CA . GLY A 1 823 ? 20.506 -5.259 -8.737 1.00 73.38 823 GLY A CA 1
ATOM 6305 C C . GLY A 1 823 ? 19.202 -4.521 -8.432 1.00 73.38 823 GLY A C 1
ATOM 6306 O O . GLY A 1 823 ? 19.027 -4.071 -7.306 1.00 73.38 823 GLY A O 1
ATOM 6307 N N . PHE A 1 824 ? 18.288 -4.383 -9.400 1.00 76.94 824 PHE A N 1
ATOM 6308 C CA . PHE A 1 824 ? 16.951 -3.831 -9.156 1.00 76.94 824 PHE A CA 1
ATOM 6309 C C . PHE A 1 824 ? 16.211 -4.610 -8.060 1.00 76.94 824 PHE A C 1
ATOM 6311 O O . PHE A 1 824 ? 16.183 -5.840 -8.097 1.00 76.94 824 PHE A O 1
ATOM 6318 N N . HIS A 1 825 ? 15.621 -3.897 -7.097 1.00 47.53 825 HIS A N 1
ATOM 6319 C CA . HIS A 1 825 ? 14.938 -4.529 -5.969 1.00 47.53 825 HIS A CA 1
ATOM 6320 C C . HIS A 1 825 ? 13.654 -5.267 -6.417 1.00 47.53 825 HIS A C 1
ATOM 6322 O O . HIS A 1 825 ? 12.783 -4.729 -7.109 1.00 47.53 825 HIS A O 1
ATOM 6328 N N . GLU A 1 826 ? 13.639 -6.547 -6.043 1.00 44.12 826 GLU A N 1
ATOM 6329 C CA . GLU A 1 826 ? 12.666 -7.650 -6.090 1.00 44.12 826 GLU A CA 1
ATOM 6330 C C . GLU A 1 826 ? 11.789 -7.967 -7.317 1.00 44.12 826 GLU A C 1
ATOM 6332 O O . GLU A 1 826 ? 11.638 -9.153 -7.589 1.00 44.12 826 GLU A O 1
ATOM 6337 N N . THR A 1 827 ? 11.199 -7.048 -8.090 1.00 50.09 827 THR A N 1
ATOM 6338 C CA . THR A 1 827 ? 10.199 -7.465 -9.122 1.00 50.09 827 THR A CA 1
ATOM 6339 C C . THR A 1 827 ? 9.982 -6.492 -10.289 1.00 50.09 827 THR A C 1
ATOM 6341 O O . THR A 1 827 ? 8.943 -6.558 -10.929 1.00 50.09 827 THR A O 1
ATOM 6344 N N . ALA A 1 828 ? 10.940 -5.609 -10.611 1.00 64.06 828 ALA A N 1
ATOM 6345 C CA . ALA A 1 828 ? 11.023 -4.916 -11.911 1.00 64.06 828 ALA A CA 1
ATOM 6346 C C . ALA A 1 828 ? 9.670 -4.386 -12.457 1.00 64.06 828 ALA A C 1
ATOM 6348 O O . ALA A 1 828 ? 9.319 -4.673 -13.597 1.00 64.06 828 ALA A O 1
ATOM 6349 N N . LEU A 1 829 ? 8.891 -3.673 -11.628 1.00 81.81 829 LEU A N 1
ATOM 6350 C CA . LEU A 1 829 ? 7.592 -3.118 -12.024 1.00 81.81 829 LEU A CA 1
ATOM 6351 C C . LEU A 1 829 ? 7.681 -1.624 -12.369 1.00 81.81 829 LEU A C 1
ATOM 6353 O O . LEU A 1 829 ? 8.245 -0.857 -11.580 1.00 81.81 829 LEU A O 1
ATOM 6357 N N . ASP A 1 830 ? 7.048 -1.222 -13.470 1.00 90.38 830 ASP A N 1
ATOM 6358 C CA . ASP A 1 830 ? 6.905 0.160 -13.941 1.00 90.38 830 ASP A CA 1
ATOM 6359 C C . ASP A 1 830 ? 5.889 0.988 -13.123 1.00 90.38 830 ASP A C 1
ATOM 6361 O O . ASP A 1 830 ? 5.336 0.506 -12.134 1.00 90.38 830 ASP A O 1
ATOM 6365 N N . ILE A 1 831 ? 5.613 2.241 -13.514 1.00 92.88 831 ILE A N 1
ATOM 6366 C CA . ILE A 1 831 ? 4.690 3.149 -12.800 1.00 92.88 831 ILE A CA 1
ATOM 6367 C C . ILE A 1 831 ? 3.267 2.589 -12.605 1.00 92.88 831 ILE A C 1
ATOM 6369 O O . ILE A 1 831 ? 2.576 2.998 -11.669 1.00 92.88 831 ILE A O 1
ATOM 6373 N N . ASP A 1 832 ? 2.841 1.645 -13.444 1.00 84.81 832 ASP A N 1
ATOM 6374 C CA . ASP A 1 832 ? 1.529 0.996 -13.389 1.00 84.81 832 ASP A CA 1
ATOM 6375 C C . ASP A 1 832 ? 1.561 -0.355 -12.663 1.00 84.81 832 ASP A C 1
ATOM 6377 O O . ASP A 1 832 ? 0.535 -1.029 -12.540 1.00 84.81 832 ASP A O 1
ATOM 6381 N N . GLY A 1 833 ? 2.726 -0.766 -12.160 1.00 81.50 833 GLY A N 1
ATOM 6382 C CA . GLY A 1 833 ? 2.908 -2.077 -11.554 1.00 81.50 833 GLY A CA 1
ATOM 6383 C C . GLY A 1 833 ? 3.077 -3.196 -12.587 1.00 81.50 833 GLY A C 1
ATOM 6384 O O . GLY A 1 833 ? 2.785 -4.349 -12.266 1.00 81.50 833 GLY A O 1
ATOM 6385 N N . GLN A 1 834 ? 3.500 -2.885 -13.817 1.00 80.75 834 GLN A N 1
ATOM 6386 C CA . GLN A 1 834 ? 3.719 -3.867 -14.883 1.00 80.75 834 GLN A CA 1
ATOM 6387 C C . GLN A 1 834 ? 5.174 -4.343 -14.909 1.00 80.75 834 GLN A C 1
ATOM 6389 O O . GLN A 1 834 ? 6.070 -3.517 -14.772 1.00 80.75 834 GLN A O 1
ATOM 6394 N N . PRO A 1 835 ? 5.438 -5.642 -15.123 1.00 79.25 835 PRO A N 1
ATOM 6395 C CA . PRO A 1 835 ? 6.796 -6.163 -15.190 1.00 79.25 835 PRO A CA 1
ATOM 6396 C C . PRO A 1 835 ? 7.541 -5.657 -16.429 1.00 79.25 835 PRO A C 1
ATOM 6398 O O . PRO A 1 835 ? 6.977 -5.589 -17.521 1.00 79.25 835 PRO A O 1
ATOM 6401 N N . ILE A 1 836 ? 8.828 -5.371 -16.259 1.00 83.75 836 ILE A N 1
ATOM 6402 C CA . ILE A 1 836 ? 9.767 -5.022 -17.326 1.00 83.75 836 ILE A CA 1
ATOM 6403 C C . ILE A 1 836 ? 10.170 -6.305 -18.052 1.00 83.75 836 ILE A C 1
ATOM 6405 O O . ILE A 1 836 ? 10.771 -7.206 -17.460 1.00 83.75 836 ILE A O 1
ATOM 6409 N N . LEU A 1 837 ? 9.851 -6.392 -19.343 1.00 77.12 837 LEU A N 1
ATOM 6410 C CA . LEU A 1 837 ? 10.111 -7.575 -20.165 1.00 77.12 837 LEU A CA 1
ATOM 6411 C C . LEU A 1 837 ? 11.144 -7.257 -21.248 1.00 77.12 837 LEU A C 1
ATOM 6413 O O . LEU A 1 837 ? 10.850 -6.565 -22.217 1.00 77.12 837 LEU A O 1
ATOM 6417 N N . GLY A 1 838 ? 12.342 -7.831 -21.131 1.00 85.12 838 GLY A N 1
ATOM 6418 C CA . GLY A 1 838 ? 13.411 -7.654 -22.116 1.00 85.12 838 GLY A CA 1
ATOM 6419 C C . GLY A 1 838 ? 14.240 -6.388 -21.888 1.00 85.12 838 GLY A C 1
ATOM 6420 O O . GLY A 1 838 ? 14.677 -6.119 -20.769 1.00 85.12 838 GLY A O 1
ATOM 6421 N N . THR A 1 839 ? 14.542 -5.662 -22.968 1.00 90.75 839 THR A N 1
ATOM 6422 C CA . THR A 1 839 ? 15.259 -4.382 -22.883 1.00 90.75 839 THR A CA 1
ATOM 6423 C C . THR A 1 839 ? 14.290 -3.318 -22.371 1.00 90.75 839 THR A C 1
ATOM 6425 O O . THR A 1 839 ? 13.288 -3.099 -23.041 1.00 90.75 839 THR A O 1
ATOM 6428 N N . PRO A 1 840 ? 14.572 -2.650 -21.238 1.00 93.81 840 PRO A N 1
ATOM 6429 C CA . PRO A 1 840 ? 13.639 -1.683 -20.672 1.00 93.81 840 PRO A CA 1
ATOM 6430 C C . PRO A 1 840 ? 13.406 -0.507 -21.617 1.00 93.81 840 PRO A C 1
ATOM 6432 O O . PRO A 1 840 ? 14.296 -0.099 -22.380 1.00 93.81 840 PRO A O 1
ATOM 6435 N N . ASP A 1 841 ? 12.226 0.082 -21.511 1.00 96.31 841 ASP A N 1
ATOM 6436 C CA . ASP A 1 841 ? 11.947 1.374 -22.112 1.00 96.31 841 ASP A CA 1
ATOM 6437 C C . ASP A 1 841 ? 12.728 2.477 -21.369 1.00 96.31 841 ASP A C 1
ATOM 6439 O O . ASP A 1 841 ? 13.147 2.330 -20.220 1.00 96.31 841 ASP A O 1
ATOM 6443 N N . ILE A 1 842 ? 12.973 3.613 -22.025 1.00 98.19 842 ILE A N 1
ATOM 6444 C CA . ILE A 1 842 ? 13.432 4.833 -21.344 1.00 98.19 842 ILE A CA 1
ATOM 6445 C C . ILE A 1 842 ? 12.193 5.538 -20.776 1.00 98.19 842 ILE A C 1
ATOM 6447 O O . ILE A 1 842 ? 11.249 5.822 -21.509 1.00 98.19 842 ILE A O 1
ATOM 6451 N N . GLY A 1 843 ? 12.216 5.885 -19.491 1.00 97.38 843 GLY A N 1
ATOM 6452 C CA . GLY A 1 843 ? 11.096 6.480 -18.760 1.00 97.38 843 GLY A CA 1
ATOM 6453 C C . GLY A 1 843 ? 10.469 5.516 -17.754 1.00 97.38 843 GLY A C 1
ATOM 6454 O O . GLY A 1 843 ? 10.991 4.433 -17.515 1.00 97.38 843 GLY A O 1
ATOM 6455 N N . CYS A 1 844 ? 9.375 5.945 -17.121 1.00 95.31 844 CYS A N 1
ATOM 6456 C CA . CYS A 1 844 ? 8.746 5.204 -16.022 1.00 95.31 844 CYS A CA 1
ATOM 6457 C C . CYS A 1 844 ? 7.646 4.230 -16.449 1.00 95.31 844 CYS A C 1
ATOM 6459 O O . CYS A 1 844 ? 7.042 3.604 -15.586 1.00 95.31 844 CYS A O 1
ATOM 6461 N N . ASP A 1 845 ? 7.333 4.178 -17.735 1.00 94.69 845 ASP A N 1
ATOM 6462 C CA . ASP A 1 845 ? 6.247 3.397 -18.316 1.00 94.69 845 ASP A CA 1
ATOM 6463 C C . ASP A 1 845 ? 6.869 2.347 -19.226 1.00 94.69 845 ASP A C 1
ATOM 6465 O O . ASP A 1 845 ? 7.608 2.707 -20.143 1.00 94.69 845 ASP A O 1
ATOM 6469 N N . GLU A 1 846 ? 6.580 1.075 -18.973 1.00 91.00 846 GLU A N 1
ATOM 6470 C CA . GLU A 1 846 ? 6.951 -0.007 -19.871 1.00 91.00 846 GLU A CA 1
ATOM 6471 C C . GLU A 1 846 ? 5.837 -0.149 -20.888 1.00 91.00 846 GLU A C 1
ATOM 6473 O O . GLU A 1 846 ? 4.778 -0.757 -20.677 1.00 91.00 846 GLU A O 1
ATOM 6478 N N . ARG A 1 847 ? 6.074 0.427 -22.059 1.00 84.88 847 ARG A N 1
ATOM 6479 C CA . ARG A 1 847 ? 5.155 0.246 -23.148 1.00 84.88 847 ARG A CA 1
ATOM 6480 C C . ARG A 1 847 ? 5.269 -1.185 -23.595 1.00 84.88 847 ARG A C 1
ATOM 6482 O O . ARG A 1 847 ? 6.187 -1.557 -24.320 1.00 84.88 847 ARG A O 1
ATOM 6489 N N . LYS A 1 848 ? 4.227 -1.956 -23.300 1.00 70.44 848 LYS A N 1
ATOM 6490 C CA . LYS A 1 848 ? 4.013 -3.246 -23.949 1.00 70.44 848 LYS A CA 1
ATOM 6491 C C . LYS A 1 848 ? 4.285 -3.076 -25.442 1.00 70.44 848 LYS A C 1
ATOM 6493 O O . LYS A 1 848 ? 3.509 -2.428 -26.162 1.00 70.44 848 LYS A O 1
ATOM 6498 N N . ALA A 1 849 ? 5.378 -3.679 -25.920 1.00 50.91 849 ALA A N 1
ATOM 6499 C CA . ALA A 1 849 ? 5.421 -4.125 -27.289 1.00 50.91 849 ALA A CA 1
ATOM 6500 C C . ALA A 1 849 ? 4.138 -4.934 -27.409 1.00 50.91 849 ALA A C 1
ATOM 6502 O O . ALA A 1 849 ? 3.956 -5.948 -26.738 1.00 50.91 849 ALA A O 1
ATOM 6503 N N . LEU A 1 850 ? 3.169 -4.407 -28.148 1.00 45.19 850 LEU A N 1
ATOM 6504 C CA . LEU A 1 850 ? 2.076 -5.223 -28.615 1.00 45.19 850 LEU A CA 1
ATOM 6505 C C . LEU A 1 850 ? 2.786 -6.368 -29.338 1.00 45.19 850 LEU A C 1
ATOM 6507 O O . LEU A 1 850 ? 3.249 -6.172 -30.461 1.00 45.19 850 LEU A O 1
ATOM 6511 N N . TRP A 1 851 ? 2.944 -7.523 -28.688 1.00 40.22 851 TRP A N 1
ATOM 6512 C CA . TRP A 1 851 ? 3.246 -8.785 -29.344 1.00 40.22 851 TRP A CA 1
ATOM 6513 C C . TRP A 1 851 ? 2.033 -9.050 -30.231 1.00 40.22 851 TRP A C 1
ATOM 6515 O O . TRP A 1 851 ? 1.050 -9.683 -29.861 1.00 40.22 851 TRP A O 1
ATOM 6525 N N . TRP A 1 852 ? 2.032 -8.371 -31.373 1.00 34.97 852 TRP A N 1
ATOM 6526 C CA . TRP A 1 852 ? 0.907 -8.242 -32.271 1.00 34.97 852 TRP A CA 1
ATOM 6527 C C . TRP A 1 852 ? 1.442 -8.146 -33.685 1.00 34.97 852 TRP A C 1
ATOM 6529 O O . TRP A 1 852 ? 1.537 -7.082 -34.299 1.00 34.97 852 TRP A O 1
ATOM 6539 N N . ASN A 1 853 ? 1.725 -9.316 -34.243 1.00 35.50 853 ASN A N 1
ATOM 6540 C CA . ASN A 1 853 ? 1.923 -9.519 -35.671 1.00 35.50 853 ASN A CA 1
ATOM 6541 C C . ASN A 1 853 ? 0.602 -9.364 -36.450 1.00 35.50 853 ASN A C 1
ATOM 6543 O O . ASN A 1 853 ? 0.127 -10.282 -37.116 1.00 35.50 853 ASN A O 1
ATOM 6547 N N . GLY A 1 854 ? -0.020 -8.185 -36.381 1.00 33.38 854 GLY A N 1
ATOM 6548 C CA . GLY A 1 854 ? -0.998 -7.738 -37.374 1.00 33.38 854 GLY A CA 1
ATOM 6549 C C . GLY A 1 854 ? -2.299 -8.541 -37.509 1.00 33.38 854 GLY A C 1
ATOM 6550 O O . GLY A 1 854 ? -3.047 -8.289 -38.454 1.00 33.38 854 GLY A O 1
ATOM 6551 N N . ARG A 1 855 ? -2.648 -9.446 -36.587 1.00 33.00 855 ARG A N 1
ATOM 6552 C CA . ARG A 1 855 ? -4.022 -9.959 -36.486 1.00 33.00 855 ARG A CA 1
ATOM 6553 C C . ARG A 1 855 ? -4.717 -9.255 -35.348 1.00 33.00 855 ARG A C 1
ATOM 6555 O O . ARG A 1 855 ? -4.414 -9.470 -34.185 1.00 33.00 855 ARG A O 1
ATOM 6562 N N . ARG A 1 856 ? -5.648 -8.385 -35.732 1.00 28.50 856 ARG A N 1
ATOM 6563 C CA . ARG A 1 856 ? -6.593 -7.757 -34.823 1.00 28.50 856 ARG A CA 1
ATOM 6564 C C . ARG A 1 856 ? -7.102 -8.800 -33.819 1.00 28.50 856 ARG A C 1
ATOM 6566 O O . ARG A 1 856 ? -7.713 -9.768 -34.265 1.00 28.50 856 ARG A O 1
ATOM 6573 N N . TRP A 1 857 ? -7.018 -8.546 -32.515 1.00 29.86 857 TRP A N 1
ATOM 6574 C CA . TRP A 1 857 ? -8.161 -8.871 -31.673 1.00 29.86 857 TRP A CA 1
ATOM 6575 C C . TRP A 1 857 ? -9.298 -7.995 -32.191 1.00 29.86 857 TRP A C 1
ATOM 6577 O O . TRP A 1 857 ? -9.538 -6.870 -31.762 1.00 29.86 857 TRP A O 1
ATOM 6587 N N . HIS A 1 858 ? -10.004 -8.509 -33.193 1.00 27.45 858 HIS A N 1
ATOM 6588 C CA . HIS A 1 858 ? -11.433 -8.375 -33.107 1.00 27.45 858 HIS A CA 1
ATOM 6589 C C . HIS A 1 858 ? -11.776 -8.982 -31.738 1.00 27.45 858 HIS A C 1
ATOM 6591 O O . HIS A 1 858 ? -11.608 -10.184 -31.546 1.00 27.45 858 HIS A O 1
ATOM 6597 N N . MET A 1 859 ? -12.304 -8.177 -30.812 1.00 33.56 859 MET A N 1
ATOM 6598 C CA . MET A 1 859 ? -13.461 -8.649 -30.054 1.00 33.56 859 MET A CA 1
ATOM 6599 C C . MET A 1 859 ? -14.514 -8.989 -31.106 1.00 33.56 859 MET A C 1
ATOM 6601 O O . MET A 1 859 ? -15.391 -8.195 -31.444 1.00 33.56 859 MET A O 1
ATOM 6605 N N . GLN A 1 860 ? -14.335 -10.130 -31.762 1.00 26.66 860 GLN A N 1
ATOM 6606 C CA . GLN A 1 860 ? -15.365 -10.700 -32.572 1.00 26.66 860 GLN A CA 1
ATOM 6607 C C . GLN A 1 860 ? -16.349 -11.142 -31.504 1.00 26.66 860 GLN A C 1
ATOM 6609 O O . GLN A 1 860 ? -16.048 -12.034 -30.717 1.00 26.66 860 GLN A O 1
ATOM 6614 N N . ARG A 1 861 ? -17.507 -10.478 -31.448 1.00 31.52 861 ARG A N 1
ATOM 6615 C CA . ARG A 1 861 ? -18.741 -11.201 -31.155 1.00 31.52 861 ARG A CA 1
ATOM 6616 C C . ARG A 1 861 ? -18.727 -12.409 -32.093 1.00 31.52 861 ARG A C 1
ATOM 6618 O O . ARG A 1 861 ? -19.130 -12.289 -33.249 1.00 31.52 861 ARG A O 1
ATOM 6625 N N . MET A 1 862 ? -18.111 -13.502 -31.665 1.00 25.86 862 MET A N 1
ATOM 6626 C CA . MET A 1 862 ? -18.404 -14.800 -32.224 1.00 25.86 862 MET A CA 1
ATOM 6627 C C . MET A 1 862 ? -19.709 -15.179 -31.547 1.00 25.86 862 MET A C 1
ATOM 6629 O O . MET A 1 862 ? -19.803 -15.184 -30.322 1.00 25.86 862 MET A O 1
ATOM 6633 N N . TYR A 1 863 ? -20.734 -15.259 -32.387 1.00 32.81 863 TYR A N 1
ATOM 6634 C CA . TYR A 1 863 ? -22.033 -15.808 -32.043 1.00 32.81 863 TYR A CA 1
ATOM 6635 C C . TYR A 1 863 ? -21.903 -17.255 -31.587 1.00 32.81 863 TYR A C 1
ATOM 6637 O O . TYR A 1 863 ? -21.020 -17.944 -32.153 1.00 32.81 863 TYR A O 1
#

Radius of gyration: 31.06 Å; chains: 1; bounding box: 63×96×71 Å

Secondary structure (DSSP, 8-state):
-EE--BTTTTB-EES-EEES-EEE----B---TTSS----SEEEESEEES-EEES-EEE--SSEEEEEEE-STT--EEES-EEES-EEE-TTBSS-EEEEEEESTTTEES-EEES-EEES-SSPEEE-EES-EEES-EEE-----TT-SS----SEEE---TT--EES-EEES-EEE--SS-SEEE---SS-EES-EEES-EEES--TT-TTS-TT-SEEE-S-TTEES-EEES-EEE-TT-S--EEETTEEE-HHHHHT---TT-EEES-B-S---B-TTSPBPTT-TTTT-----TTTSSSTT-B-TT--BS-SSSSPPSSSS---TTTSS---SEEESSTTSSBSSSHHHHHH--PPTT-EEEE--SSTT-EEEEEE--B--TTS--BTTB-EEEEEPTT-EEEEEESEE--S--EE-STT-EEEE-SS-EEEEEETTEEPEEPSSS-PPTTEEEE-SSEEEEE-SSS-GGGS-EEEEE-TTSSS-SSEE-TT--SEEEES-EEESSSEEEEE--SS-EE-EEEES-EEES-SEEEEEEESSS-EES-EEES-EEES-SB-EEEEE-TT--EEEEEEES-EEESTTBSSSS-BGGGT--S----EEEEEESEEEEEEES-EEE----SS----EEEEEE---SS--EEEEEEEES-EEES-SS-SEEEEEEEEEEEEEEEES-EEES---SSS--SEEEEEEEESS-EEES-EEESSSEEEEEETT-B--EEES-EEES-SSEEEEE-SSS-TT-EEES-EEES--SS-EEETTEEE-HHHHHHHH---SS-EES---B-TTSPBPTT-TTTT-S---TT--TT-B-TTSPBP-SSPPSSS--------SS---------